Protein AF-0000000076645886 (afdb_homodimer)

Foldseek 3Di:
DQVVLVVLLVVLLVVQVVVQVVVLVVPVLLCDDQDPLLQVLLPDFQQVLLVVCLVPVVSLLVNLSSLSNLLSVLCVQFLWFRDFCSVVLVVCSPVVQADSNALRASAEEEEALFFADAPDWSQLLASLGGPPHDHHFKLQVNLCRDRNYGHGTYTFAPLQQLWQWRAWSRRGGTAACFDRQFGLTTRNSSVLSSQLQRHFKYKDKDQQCGQPQSCFFRFWKWKDAFWQQAAPMRTHHLDPPQDLQDMDMTMIGRDLSNRVSVSLRSLQSQSCVRHVRHDSDHDDVVLLVCLLPPQEAEEEEDQDLVAAGAFLVQNVLSVLLVVLNVVSPYHYDYADAPRLLLLLLLLVCSRCLQLCPRSCVSHGNPIDHQLLVVVLSVLQPDDPVVLCVVLCCCCPVLVFPSVSSNSNPSYHHDPVRSVVSVVVLVVSLVRRVVRCVVRVGLKYKYFQFRYHTFGPSLCNLQSSRRSNRSNCSSNSWMKMKGWQAFQAQVRRDDDPPDDLSVHHRNNNSNCVGDHSVSRGGGIGIMMIIDHHRSSSNRSSVVVVSQVSCPVRHDDRDRND/DQVVLVVLLVVLLVVQVVVQVVVLVVPVLLCDDADPLLQVLLPDFQQVLLVVCLVPVVSLLVSLSSLSNLLSVLCVQFLWFRDFCSVVLVVCSPVVQADSNALRASAEEEEALFFADAPAWSQLLASLGGPPHDHHFKLQVNLCRDRNYGHGTYTFAPLQQLWQWRAWSRRGGTAACFDRQFGLTTRNSSVLSSQLQRHFKYKDKDQQCGQPQSCFFRFWKWKDAFWQQAAPMRTHHLDPPQDLQDMDMTMIGRDLSNRVSVSLRSLQSQSCVRHVRHDSDHDDVVLLVCLLPPQEAEEEEDQDLVAAGAFLVQNVLSVLLVVLNVVSPYHYDYADAPRLLLLLLLLVCSRCLQLCPRSCVSHGNPTDHQLLVVVLSVLQPDDPVVLCVVLCCCCPVLVFPSVSSNSNPSYHHDPVVSVVSVVVLVVSLVRRVVRCVVRVGLKYKYFQFRYHTFGPSLCNLQSSRRSSRSNCSSNSWMKMKGWQAFQAQPRRDDDPPDDLSVHHRNNNSNCVGDHSVSRGGGIGIMMIIDHHRSSSNRSSVVVVSQVSCPVRHDDRDRND

Secondary structure (DSSP, 8-state):
-HHHHHHHHHHHHHHHHHHHHHHHHT-GGGGSPP-HHHHHHHHS-HHHHHHHHHH-TTHHHHHHHHHHHHHHHHHHHH--EEEE-HHHHHHHHHTT-S-TTSTTTT-EEEEETTB--BTS---TT-GGGTT--BSS--HHHHHHHHHT-EEEEEE---TTS-SSS-EETTTEEPBPSS-TTBB--SSSHHHHHHHHTT--EEEEEESSSTTHHHHHHHT-EEEEPPTTSS---SB--SSTT--SS--EEEEEESSHHHHHHHHHHHHHT-GGGT-TTS------HHHHHHHHH-S--EEEE----SSSPPPHHHHHHHHHHHHHHHHTTPEEEE--PSPHHHHHHHHHHHHTTTTTHHHHTTPPTT----HHHHHHHHHHHS-HHHHHHHHHIIIIIS--HHHHHHHHT-SPPBHHHHHHHHHHHHHHHHHHHHHHHHH--SEEEE-SSSSSPPBTTTHHHHTT--HHHHHHHHHT--EEEEEEEE--TTTTPPPTT--GGGS-HHHHHHHTT--TTTTTT-EEEEEEE-STT-HHHHHHHHHHHHHHHGGGPPPPPPP-/-HHHHHHHHHHHHHHHHHHHHHHHHT-GGGGSPP-HHHHHHHHS-HHHHHHHHHH-TTHHHHHHHHHHHHHHHHHHHH--EEEE-HHHHHHHHHTT-S-TTSTTTT-EEEEETTB--BTS---TT-GGGTT--BSS--HHHHHHHHHT-EEEEEE---TTS-SSS-EETTTEEPBPSS-TTBB--SSSHHHHHHHHTT--EEEEEESSSTTHHHHHHHT-EEEEPPTTSS---SB--SSTT--SS--EEEEEESSHHHHHHHHHHHHHT-GGGT-TTS------HHHHHHHHH-S--EEEE----SSSPPPHHHHHHHHHHHHHHHHTTPEEEE--PSPHHHHHHHHHHHHTTTTTHHHHTTPPTT----HHHHHHHHHHHS-HHHHHHHHHIIIIIS--HHHHHHHHT-SPPBHHHHHHHHHHHHHHHHHHHHHHHHH--SEEEE-SSSSSPPBTTTHHHHTT--HHHHHHHHHT--EEEEEEEE--TTTTPPPTT--GGGS-HHHHHHHTT--TTTTTT-EEEEEEE-STT-HHHHHHHHHHHHHHHGGGPPPPPPP-

Organism: Fusarium proliferatum (strain ET1) (NCBI:txid1227346)

Sequence (1120 aa):
MVLLDYLRHRRACQFKQEERTSRIKRLASYHAPFTVLDREIVNTPIEELVQAVQKDSSKASDILHAYGKVALRAHERTNCVTEIMLSSAEQWLIDGSLNLKGPLAGIPVSLKDTVEVEGYDSTVGMSTHAGKPLAHDGNTVRILKDAGAVPYVKTNVPITLLSFESTNDIWGETSNPYNKIYTAGGSTGGEGALLALGGRIGIGSDVAGSVRCPAHFSGCYALKCSTGRWLKTGVVTSMPGQDGVPAVYSPMARTLNDLTYFTRSIIQMKPWTYDYSCHPLPWRTDIEKEFSEKRNLRVGILRTDGVVDPSPACRRALEMTESALRHAGHEIVEIDPPSPYEALCLASILLCSDGLQTVKSFFRWGEWNDRGAAQMSFYFSLPRPVKYLHYLWVKYVRGDAIWAGLLRNWHPQSGYEIWQLNAKRELYKRKWFEWWEHSGIDCLITPPNATPAVPHRGMHDACSSCGYTFLFNLLDYTAGVLPVTHVDKMRDQLPGDFSLNSLNGIAQGAYKLYDANAMHGLPVGVQVVGRRLEEEKVLAIMKRIEEAMGDNAFPLLDIDMVLLDYLRHRRACQFKQEERTSRIKRLASYHAPFTVLDREIVNTPIEELVQAVQKDSSKASDILHAYGKVALRAHERTNCVTEIMLSSAEQWLIDGSLNLKGPLAGIPVSLKDTVEVEGYDSTVGMSTHAGKPLAHDGNTVRILKDAGAVPYVKTNVPITLLSFESTNDIWGETSNPYNKIYTAGGSTGGEGALLALGGRIGIGSDVAGSVRCPAHFSGCYALKCSTGRWLKTGVVTSMPGQDGVPAVYSPMARTLNDLTYFTRSIIQMKPWTYDYSCHPLPWRTDIEKEFSEKRNLRVGILRTDGVVDPSPACRRALEMTESALRHAGHEIVEIDPPSPYEALCLASILLCSDGLQTVKSFFRWGEWNDRGAAQMSFYFSLPRPVKYLHYLWVKYVRGDAIWAGLLRNWHPQSGYEIWQLNAKRELYKRKWFEWWEHSGIDCLITPPNATPAVPHRGMHDACSSCGYTFLFNLLDYTAGVLPVTHVDKMRDQLPGDFSLNSLNGIAQGAYKLYDANAMHGLPVGVQVVGRRLEEEKVLAIMKRIEEAMGDNAFPLLDID

Radius of gyration: 30.83 Å; Cα contacts (8 Å, |Δi|>4): 2691; chains: 2; bounding box: 62×87×76 Å

Nearest PDB structures (foldseek):
  8xac-assembly1_C  TM=8.208E-01  e=2.066E-23  Pseudonocardia acaciae
  5h6t-assembly1_A  TM=7.870E-01  e=7.121E-23  Microbacterium sp. HM58-2
  8es6-assembly2_B  TM=8.156E-01  e=1.570E-21  Escherichia coli
  8es6-assembly1_A  TM=8.043E-01  e=1.345E-21  Escherichia coli
  3a1k-assembly1_A  TM=7.568E-01  e=7.001E-21  Rhodococcus sp. N-771

Solvent-accessible surface area (backbone atoms only — not comparable to full-atom values): 54181 Å² total; per-residue (Å²): 112,61,67,58,34,30,50,51,34,53,50,31,24,50,50,53,44,49,49,40,52,52,55,57,65,70,42,61,81,43,69,54,78,83,48,73,64,35,54,50,56,68,72,46,57,56,70,60,50,19,52,48,12,53,75,37,64,72,48,24,57,57,49,43,48,36,52,46,25,35,50,52,52,32,24,73,72,18,40,16,56,50,54,78,32,52,71,59,35,58,48,34,73,72,70,68,66,38,32,47,76,33,85,33,6,36,40,55,32,38,31,35,33,25,45,28,40,51,72,35,56,35,35,41,35,32,51,75,34,44,92,52,51,31,90,50,60,14,50,53,46,48,53,37,21,60,26,6,24,32,63,33,36,22,13,30,28,9,36,72,53,69,34,60,42,13,35,24,76,45,76,39,61,25,23,13,74,81,42,70,63,23,19,4,12,9,28,21,7,11,50,18,22,32,21,28,41,48,38,56,37,33,40,30,42,30,47,48,31,10,37,40,38,1,12,29,24,27,41,16,23,20,38,44,47,15,80,28,70,40,59,76,57,30,54,50,72,60,55,66,30,60,63,66,38,50,67,26,39,23,51,30,13,43,40,66,70,47,36,49,52,51,53,53,44,51,38,65,67,43,50,38,83,70,28,84,65,22,51,90,64,70,72,54,62,68,50,25,51,48,47,60,61,50,78,64,50,37,36,27,47,51,78,54,50,84,65,42,66,44,32,52,44,32,44,48,34,49,49,54,51,51,52,23,39,44,74,64,56,31,44,79,38,88,65,85,73,75,62,45,52,59,38,42,46,51,42,55,38,38,64,36,25,38,37,52,48,64,50,54,67,54,57,46,50,85,60,77,66,55,57,32,47,45,52,53,45,52,56,35,68,48,55,67,70,58,52,51,51,50,26,50,41,34,37,69,70,71,57,26,60,70,44,21,58,51,49,68,69,53,46,55,28,40,26,53,53,46,19,52,50,39,34,51,50,52,51,50,42,49,52,45,46,55,48,48,65,72,66,64,50,70,35,37,38,31,44,44,42,36,56,63,57,46,46,67,79,39,41,55,48,25,59,73,55,38,52,60,27,28,38,37,32,62,60,31,24,12,36,30,30,43,42,40,44,53,31,37,46,80,81,21,45,77,61,93,81,66,53,67,83,77,46,46,62,46,30,30,24,49,52,71,73,67,45,31,66,82,40,43,60,35,25,26,22,37,24,37,31,28,53,65,73,30,58,49,42,34,52,23,44,52,49,52,50,52,58,42,37,50,92,55,45,56,82,75,61,71,72,129,111,60,66,58,35,31,50,51,36,53,48,32,22,51,50,52,44,48,51,41,53,52,56,58,65,70,41,61,81,41,70,54,79,83,48,75,63,35,53,50,56,69,72,44,58,54,72,59,51,20,52,47,13,53,76,37,64,73,49,24,57,56,48,43,48,35,51,46,24,34,50,52,53,33,24,74,73,20,41,15,57,50,54,78,32,53,72,59,34,58,48,34,75,72,68,69,64,36,33,47,78,32,84,32,6,37,40,56,31,36,30,35,34,25,46,29,40,51,73,35,57,35,36,41,36,32,50,75,35,44,92,51,52,33,90,51,60,14,48,54,46,47,54,37,21,59,27,6,25,33,62,33,36,22,14,31,29,8,37,74,52,69,34,60,43,13,34,25,76,47,77,40,61,26,22,13,74,80,42,70,64,24,20,4,13,9,28,21,7,9,48,18,21,32,22,27,41,48,38,56,37,31,41,32,42,31,48,48,30,10,37,39,36,1,12,30,24,27,41,17,24,20,37,43,48,15,80,28,70,39,59,78,56,30,53,52,73,60,54,69,30,63,64,66,37,51,67,25,38,24,50,29,14,43,40,65,70,47,35,52,52,51,53,52,46,51,37,66,68,42,50,38,82,70,27,84,65,23,52,90,63,69,73,54,61,67,51,25,50,46,48,60,62,50,77,64,49,37,35,26,46,50,79,54,50,86,64,42,66,44,33,52,42,32,43,47,32,47,49,53,51,50,51,24,39,45,73,64,57,31,44,78,38,88,65,85,74,75,62,45,53,58,38,42,44,51,42,55,40,39,63,36,26,38,36,52,49,63,49,54,68,55,58,46,50,86,61,76,67,54,57,33,48,46,52,52,46,54,55,35,68,49,55,68,70,59,50,51,51,50,28,49,42,34,36,70,70,70,58,24,59,70,45,20,60,50,48,68,69,55,47,57,30,41,26,53,52,46,19,53,51,40,35,51,51,52,52,50,42,48,50,44,48,55,49,47,65,72,64,65,50,69,35,36,37,30,43,43,41,37,56,61,55,44,45,68,79,39,40,55,49,25,58,74,55,38,51,60,28,28,37,37,32,63,60,31,24,12,37,30,29,44,43,42,45,53,30,36,45,80,81,21,46,77,59,92,82,67,54,65,84,77,45,45,62,46,30,31,25,49,50,70,72,67,45,31,64,83,42,44,61,36,24,28,21,36,24,38,32,28,54,66,73,29,58,47,42,36,53,24,44,52,50,52,48,52,59,40,37,48,92,55,46,57,81,75,62,71,72,128

InterPro domains:
  IPR023631 Amidase signature domain [PF01425] (63-539)
  IPR036928 Amidase signature (AS) superfamily [G3DSA:3.90.1300.10] (6-555)
  IPR036928 Amidase signature (AS) superfamily [SSF75304] (28-549)

Structure (mmCIF, N/CA/C/O backbone):
data_AF-0000000076645886-model_v1
#
loop_
_entity.id
_entity.type
_entity.pdbx_description
1 polymer amidase
#
loop_
_atom_site.group_PDB
_atom_site.id
_atom_site.type_symbol
_atom_site.label_atom_id
_atom_site.label_alt_id
_atom_site.label_comp_id
_atom_site.label_asym_id
_atom_site.label_entity_id
_atom_site.label_seq_id
_atom_site.pdbx_PDB_ins_code
_atom_site.Cartn_x
_atom_site.Cartn_y
_atom_site.Cartn_z
_atom_site.occupancy
_atom_site.B_iso_or_equiv
_atom_site.auth_seq_id
_atom_site.auth_comp_id
_atom_site.auth_asym_id
_atom_site.auth_atom_id
_atom_site.pdbx_PDB_model_num
ATOM 1 N N . MET A 1 1 ? 19.125 -1.249 -38.25 1 74.44 1 MET A N 1
ATOM 2 C CA . MET A 1 1 ? 18.812 -1.181 -36.844 1 74.44 1 MET A CA 1
ATOM 3 C C . MET A 1 1 ? 17.938 -2.359 -36.406 1 74.44 1 MET A C 1
ATOM 5 O O . MET A 1 1 ? 18.219 -3.033 -35.438 1 74.44 1 MET A O 1
ATOM 9 N N . VAL A 1 2 ? 17.047 -2.793 -37.344 1 86.75 2 VAL A N 1
ATOM 10 C CA . VAL A 1 2 ? 16.141 -3.912 -37.094 1 86.75 2 VAL A CA 1
ATOM 11 C C . VAL A 1 2 ? 16.906 -5.227 -37.219 1 86.75 2 VAL A C 1
ATOM 13 O O . VAL A 1 2 ? 16.812 -6.086 -36.344 1 86.75 2 VAL A O 1
ATOM 16 N N . LEU A 1 3 ? 17.672 -5.375 -38.219 1 89.69 3 LEU A N 1
ATOM 17 C CA . LEU A 1 3 ? 18.438 -6.602 -38.438 1 89.69 3 LEU A CA 1
ATOM 18 C C . LEU A 1 3 ? 19.438 -6.801 -37.281 1 89.69 3 LEU A C 1
ATOM 20 O O . LEU A 1 3 ? 19.641 -7.926 -36.844 1 89.69 3 LEU A O 1
ATOM 24 N N . LEU A 1 4 ? 20.047 -5.762 -36.906 1 91.69 4 LEU A N 1
ATOM 25 C CA . LEU A 1 4 ? 21.016 -5.836 -35.812 1 91.69 4 LEU A CA 1
ATOM 26 C C . LEU A 1 4 ? 20.344 -6.258 -34.531 1 91.69 4 LEU A C 1
ATOM 28 O O . LEU A 1 4 ? 20.922 -7.012 -33.75 1 91.69 4 LEU A O 1
ATOM 32 N N . ASP A 1 5 ? 19.188 -5.734 -34.312 1 92.06 5 ASP A N 1
ATOM 33 C CA . ASP A 1 5 ? 18.438 -6.082 -33.125 1 92.06 5 ASP A CA 1
ATOM 34 C C . ASP A 1 5 ? 18.016 -7.551 -33.156 1 92.06 5 ASP A C 1
ATOM 36 O O . ASP A 1 5 ? 18.062 -8.227 -32.125 1 92.06 5 ASP A O 1
ATOM 40 N N . TYR A 1 6 ? 17.641 -8.039 -34.281 1 94.69 6 TYR A N 1
ATOM 41 C CA . TYR A 1 6 ? 17.281 -9.445 -34.438 1 94.69 6 TYR A CA 1
ATOM 42 C C . TYR A 1 6 ? 18.484 -10.336 -34.188 1 94.69 6 TYR A C 1
ATOM 44 O O . TYR A 1 6 ? 18.375 -11.367 -33.5 1 94.69 6 TYR A O 1
ATOM 52 N N . LEU A 1 7 ? 19.594 -9.969 -34.719 1 95.75 7 LEU A N 1
ATOM 53 C CA . LEU A 1 7 ? 20.812 -10.75 -34.5 1 95.75 7 LEU A CA 1
ATOM 54 C C . LEU A 1 7 ? 21.219 -10.758 -33.031 1 95.75 7 LEU A C 1
ATOM 56 O O . LEU A 1 7 ? 21.703 -11.781 -32.531 1 95.75 7 LEU A O 1
ATOM 60 N N . ARG A 1 8 ? 21.109 -9.609 -32.438 1 95.5 8 ARG A N 1
ATOM 61 C CA . ARG A 1 8 ? 21.406 -9.539 -31.016 1 95.5 8 ARG A CA 1
ATOM 62 C C . ARG A 1 8 ? 20.5 -10.484 -30.234 1 95.5 8 ARG A C 1
ATOM 64 O O . ARG A 1 8 ? 20.953 -11.133 -29.281 1 95.5 8 ARG A O 1
ATOM 71 N N . HIS A 1 9 ? 19.234 -10.523 -30.609 1 97.12 9 HIS A N 1
ATOM 72 C CA . HIS A 1 9 ? 18.266 -11.43 -29.984 1 97.12 9 HIS A CA 1
ATOM 73 C C . HIS A 1 9 ? 18.703 -12.883 -30.156 1 97.12 9 HIS A C 1
ATOM 75 O O . HIS A 1 9 ? 18.781 -13.625 -29.172 1 97.12 9 HIS A O 1
ATOM 81 N N . ARG A 1 10 ? 19 -13.305 -31.281 1 97.25 10 ARG A N 1
ATOM 82 C CA . ARG A 1 10 ? 19.375 -14.688 -31.578 1 97.25 10 ARG A CA 1
ATOM 83 C C . ARG A 1 10 ? 20.656 -15.07 -30.844 1 97.25 10 ARG A C 1
ATOM 85 O O . ARG A 1 10 ? 20.766 -16.188 -30.328 1 97.25 10 ARG A O 1
ATOM 92 N N . ARG A 1 11 ? 21.578 -14.195 -30.828 1 97.44 11 ARG A N 1
ATOM 93 C CA . ARG A 1 11 ? 22.859 -14.445 -30.156 1 97.44 11 ARG A CA 1
ATOM 94 C C . ARG A 1 11 ? 22.656 -14.594 -28.656 1 97.44 11 ARG A C 1
ATOM 96 O O . ARG A 1 11 ? 23.297 -15.438 -28.031 1 97.44 11 ARG A O 1
ATOM 103 N N . ALA A 1 12 ? 21.828 -13.727 -28.156 1 97.69 12 ALA A N 1
ATOM 104 C CA . ALA A 1 12 ? 21.547 -13.797 -26.719 1 97.69 12 ALA A CA 1
ATOM 105 C C . ALA A 1 12 ? 20.906 -15.133 -26.359 1 97.69 12 ALA A C 1
ATOM 107 O O . ALA A 1 12 ? 21.266 -15.75 -25.344 1 97.69 12 ALA A O 1
ATOM 108 N N . CYS A 1 13 ? 19.938 -15.57 -27.141 1 98 13 CYS A N 1
ATOM 109 C CA . CYS A 1 13 ? 19.266 -16.859 -26.906 1 98 13 CYS A CA 1
ATOM 110 C C . CYS A 1 13 ? 20.266 -18 -26.984 1 98 13 CYS A C 1
ATOM 112 O O . CYS A 1 13 ? 20.312 -18.859 -26.094 1 98 13 CYS A O 1
ATOM 114 N N . GLN A 1 14 ? 21.078 -18 -28.016 1 97.94 14 GLN A N 1
ATOM 115 C CA . GLN A 1 14 ? 22.062 -19.047 -28.219 1 97.94 14 GLN A CA 1
ATOM 116 C C . GLN A 1 14 ? 23.062 -19.078 -27.062 1 97.94 14 GLN A C 1
ATOM 118 O O . GLN A 1 14 ? 23.438 -20.141 -26.578 1 97.94 14 GLN A O 1
ATOM 123 N N . PHE A 1 15 ? 23.516 -17.938 -26.734 1 98.06 15 PHE A N 1
ATOM 124 C CA . PHE A 1 15 ? 24.5 -17.812 -25.656 1 98.06 15 PHE A CA 1
ATOM 125 C C . PHE A 1 15 ? 23.984 -18.453 -24.375 1 98.06 15 PHE A C 1
ATOM 127 O O . PHE A 1 15 ? 24.672 -19.281 -23.766 1 98.06 15 PHE A O 1
ATOM 134 N N . LYS A 1 16 ? 22.766 -18.094 -23.938 1 98.06 16 LYS A N 1
ATOM 135 C CA . LYS A 1 16 ? 22.203 -18.594 -22.688 1 98.06 16 LYS A CA 1
ATOM 136 C C . LYS A 1 16 ? 21.922 -20.094 -22.766 1 98.06 16 LYS A C 1
ATOM 138 O O . LYS A 1 16 ? 22.109 -20.812 -21.797 1 98.06 16 LYS A O 1
ATOM 143 N N . GLN A 1 17 ? 21.406 -20.531 -23.891 1 98.06 17 GLN A N 1
ATOM 144 C CA . GLN A 1 17 ? 21.141 -21.953 -24.078 1 98.06 17 GLN A CA 1
ATOM 145 C C . GLN A 1 17 ? 22.422 -22.766 -24 1 98.06 17 GLN A C 1
ATOM 147 O O . GLN A 1 17 ? 22.469 -23.828 -23.391 1 98.06 17 GLN A O 1
ATOM 152 N N . GLU A 1 18 ? 23.484 -22.281 -24.609 1 98 18 GLU A N 1
ATOM 153 C CA . GLU A 1 18 ? 24.781 -22.953 -24.562 1 98 18 GLU A CA 1
ATOM 154 C C . GLU A 1 18 ? 25.344 -22.938 -23.141 1 98 18 GLU A C 1
ATOM 156 O O . GLU A 1 18 ? 25.953 -23.922 -22.703 1 98 18 GLU A O 1
ATOM 161 N N . GLU A 1 19 ? 25.219 -21.781 -22.531 1 98.06 19 GLU A N 1
ATOM 162 C CA . GLU A 1 19 ? 25.688 -21.672 -21.156 1 98.06 19 GLU A CA 1
ATOM 163 C C . GLU A 1 19 ? 25.016 -22.703 -20.25 1 98.06 19 GLU A C 1
ATOM 165 O O . GLU A 1 19 ? 25.672 -23.375 -19.453 1 98.06 19 GLU A O 1
ATOM 170 N N . ARG A 1 20 ? 23.703 -22.812 -20.344 1 98.19 20 ARG A N 1
ATOM 171 C CA . ARG A 1 20 ? 22.969 -23.781 -19.531 1 98.19 20 ARG A CA 1
ATOM 172 C C . ARG A 1 20 ? 23.406 -25.219 -19.844 1 98.19 20 ARG A C 1
ATOM 174 O O . ARG A 1 20 ? 23.609 -26.016 -18.938 1 98.19 20 ARG A O 1
ATOM 181 N N . THR A 1 21 ? 23.516 -25.531 -21.109 1 97.44 21 THR A N 1
ATOM 182 C CA . THR A 1 21 ? 23.938 -26.859 -21.531 1 97.44 21 THR A CA 1
ATOM 183 C C . THR A 1 21 ? 25.328 -27.188 -20.984 1 97.44 21 THR A C 1
ATOM 185 O O . THR A 1 21 ? 25.562 -28.297 -20.484 1 97.44 21 THR A O 1
ATOM 188 N N . SER A 1 22 ? 26.203 -26.234 -21.078 1 97.56 22 SER A N 1
ATOM 189 C CA . SER A 1 22 ? 27.578 -26.422 -20.594 1 97.56 22 SER A CA 1
ATOM 190 C C . SER A 1 22 ? 27.594 -26.641 -19.094 1 97.56 22 SER A C 1
ATOM 192 O O . SER A 1 22 ? 28.344 -27.484 -18.594 1 97.56 22 SER A O 1
ATOM 194 N N . ARG A 1 23 ? 26.859 -25.875 -18.375 1 97.31 23 ARG A N 1
ATOM 195 C CA . ARG A 1 23 ? 26.812 -26.016 -16.922 1 97.31 23 ARG A CA 1
ATOM 196 C C . ARG A 1 23 ? 26.25 -27.375 -16.516 1 97.31 23 ARG A C 1
ATOM 198 O O . ARG A 1 23 ? 26.734 -27.984 -15.57 1 97.31 23 ARG A O 1
ATOM 205 N N . ILE A 1 24 ? 25.234 -27.812 -17.203 1 97.69 24 ILE A N 1
ATOM 206 C CA . ILE A 1 24 ? 24.609 -29.094 -16.891 1 97.69 24 ILE A CA 1
ATOM 207 C C . ILE A 1 24 ? 25.609 -30.234 -17.172 1 97.69 24 ILE A C 1
ATOM 209 O O . ILE A 1 24 ? 25.734 -31.156 -16.359 1 97.69 24 ILE A O 1
ATOM 213 N N . LYS A 1 25 ? 26.312 -30.094 -18.25 1 96.5 25 LYS A N 1
ATOM 214 C CA . LYS A 1 25 ? 27.266 -31.141 -18.656 1 96.5 25 LYS A CA 1
ATOM 215 C C . LYS A 1 25 ? 28.391 -31.266 -17.641 1 96.5 25 LYS A C 1
ATOM 217 O O . LYS A 1 25 ? 28.906 -32.375 -17.406 1 96.5 25 LYS A O 1
ATOM 222 N N . ARG A 1 26 ? 28.75 -30.219 -17 1 96.06 26 ARG A N 1
ATOM 223 C CA . ARG A 1 26 ? 29.875 -30.203 -16.078 1 96.06 26 ARG A CA 1
ATOM 224 C C . ARG A 1 26 ? 29.5 -30.812 -14.734 1 96.06 26 ARG A C 1
ATOM 226 O O . ARG A 1 26 ? 30.359 -31.125 -13.922 1 96.06 26 ARG A O 1
ATOM 233 N N . LEU A 1 27 ? 28.25 -31.109 -14.547 1 96.94 27 LEU A N 1
ATOM 234 C CA . LEU A 1 27 ? 27.766 -31.594 -13.258 1 96.94 27 LEU A CA 1
ATOM 235 C C . LEU A 1 27 ? 27.656 -33.125 -13.266 1 96.94 27 LEU A C 1
ATOM 237 O O . LEU A 1 27 ? 26.609 -33.656 -12.953 1 96.94 27 LEU A O 1
ATOM 241 N N . ALA A 1 28 ? 28.719 -33.812 -13.469 1 93.62 28 ALA A N 1
ATOM 242 C CA . ALA A 1 28 ? 28.75 -35.25 -13.688 1 93.62 28 ALA A CA 1
ATOM 243 C C . ALA A 1 28 ? 28.156 -36 -12.5 1 93.62 28 ALA A C 1
ATOM 245 O O . ALA A 1 28 ? 27.375 -36.938 -12.68 1 93.62 28 ALA A O 1
ATOM 246 N N . SER A 1 29 ? 28.516 -35.562 -11.336 1 93.44 29 SER A N 1
ATOM 247 C CA . SER A 1 29 ? 28.078 -36.281 -10.141 1 93.44 29 SER A CA 1
ATOM 248 C C . SER A 1 29 ? 26.562 -36.188 -9.969 1 93.44 29 SER A C 1
ATOM 250 O O . SER A 1 29 ? 25.953 -37.062 -9.336 1 93.44 29 SER A O 1
ATOM 252 N N . TYR A 1 30 ? 25.922 -35.219 -10.531 1 96.44 30 TYR A N 1
ATOM 253 C CA . TYR A 1 30 ? 24.484 -35 -10.344 1 96.44 30 TYR A CA 1
ATOM 254 C C . TYR A 1 30 ? 23.672 -35.812 -11.336 1 96.44 30 TYR A C 1
ATOM 256 O O . TYR A 1 30 ? 22.453 -35.875 -11.242 1 96.44 30 TYR A O 1
ATOM 264 N N . HIS A 1 31 ? 24.312 -36.469 -12.266 1 95.56 31 HIS A N 1
ATOM 265 C CA . HIS A 1 31 ? 23.609 -37.25 -13.258 1 95.56 31 HIS A CA 1
ATOM 266 C C . HIS A 1 31 ? 23.438 -38.688 -12.781 1 95.56 31 HIS A C 1
ATOM 268 O O . HIS A 1 31 ? 22.75 -39.5 -13.422 1 95.56 31 HIS A O 1
ATOM 274 N N . ALA A 1 32 ? 24 -39.062 -11.664 1 94.88 32 ALA A N 1
ATOM 275 C CA . ALA A 1 32 ? 23.906 -40.406 -11.117 1 94.88 32 ALA A CA 1
ATOM 276 C C . ALA A 1 32 ? 22.469 -40.719 -10.688 1 94.88 32 ALA A C 1
ATOM 278 O O . ALA A 1 32 ? 21.703 -39.812 -10.375 1 94.88 32 ALA A O 1
ATOM 279 N N . PRO A 1 33 ? 22.125 -42.031 -10.703 1 95.06 33 PRO A N 1
ATOM 280 C CA . PRO A 1 33 ? 20.781 -42.375 -10.242 1 95.06 33 PRO A CA 1
ATOM 281 C C . PRO A 1 33 ? 20.547 -42.031 -8.773 1 95.06 33 PRO A C 1
ATOM 283 O O . PRO A 1 33 ? 21.5 -41.906 -8 1 95.06 33 PRO A O 1
ATOM 286 N N . PHE A 1 34 ? 19.328 -41.969 -8.469 1 96.5 34 PHE A N 1
ATOM 287 C CA . PHE A 1 34 ? 18.953 -41.688 -7.082 1 96.5 34 PHE A CA 1
ATOM 288 C C . PHE A 1 34 ? 19.344 -42.875 -6.18 1 96.5 34 PHE A C 1
ATOM 290 O O . PHE A 1 34 ? 19.062 -44.031 -6.488 1 96.5 34 PHE A O 1
ATOM 297 N N . THR A 1 35 ? 19.969 -42.562 -5.09 1 95.94 35 THR A N 1
ATOM 298 C CA . THR A 1 35 ? 20.281 -43.562 -4.059 1 95.94 35 THR A CA 1
ATOM 299 C C . THR A 1 35 ? 19.156 -43.625 -3.02 1 95.94 35 THR A C 1
ATOM 301 O O . THR A 1 35 ? 18.219 -42.812 -3.066 1 95.94 35 THR A O 1
ATOM 304 N N . VAL A 1 36 ? 19.297 -44.594 -2.111 1 95.94 36 VAL A N 1
ATOM 305 C CA . VAL A 1 36 ? 18.359 -44.719 -1 1 95.94 36 VAL A CA 1
ATOM 306 C C . VAL A 1 36 ? 18.422 -43.438 -0.143 1 95.94 36 VAL A C 1
ATOM 308 O O . VAL A 1 36 ? 17.391 -42.938 0.324 1 95.94 36 VAL A O 1
ATOM 311 N N . LEU A 1 37 ? 19.578 -42.938 -0.002 1 95.56 37 LEU A N 1
ATOM 312 C CA . LEU A 1 37 ? 19.766 -41.75 0.79 1 95.56 37 LEU A CA 1
ATOM 313 C C . LEU A 1 37 ? 19.094 -40.531 0.123 1 95.56 37 LEU A C 1
ATOM 315 O O . LEU A 1 37 ? 18.5 -39.719 0.801 1 95.56 37 LEU A O 1
ATOM 319 N N . ASP A 1 38 ? 19.25 -40.438 -1.167 1 96.31 38 ASP A N 1
ATOM 320 C CA . ASP A 1 38 ? 18.594 -39.344 -1.902 1 96.31 38 ASP A CA 1
ATOM 321 C C . ASP A 1 38 ? 17.078 -39.375 -1.665 1 96.31 38 ASP A C 1
ATOM 323 O O . ASP A 1 38 ? 16.469 -38.312 -1.405 1 96.31 38 ASP A O 1
ATOM 327 N N . ARG A 1 39 ? 16.5 -40.531 -1.795 1 96.25 39 ARG A N 1
ATOM 328 C CA . ARG A 1 39 ? 15.055 -40.688 -1.634 1 96.25 39 ARG A CA 1
ATOM 329 C C . ARG A 1 39 ? 14.625 -40.344 -0.207 1 96.25 39 ARG A C 1
ATOM 331 O O . ARG A 1 39 ? 13.555 -39.781 0.011 1 96.25 39 ARG A O 1
ATOM 338 N N . GLU A 1 40 ? 15.422 -40.781 0.728 1 96.56 40 GLU A N 1
ATOM 339 C CA . GLU A 1 40 ? 15.141 -40.438 2.121 1 96.56 40 GLU A CA 1
ATOM 340 C C . GLU A 1 40 ? 15.156 -38.938 2.342 1 96.56 40 GLU A C 1
ATOM 342 O O . GLU A 1 40 ? 14.281 -38.375 3.018 1 96.56 40 GLU A O 1
ATOM 347 N N . ILE A 1 41 ? 16.109 -38.281 1.789 1 97.56 41 ILE A N 1
ATOM 348 C CA . ILE A 1 41 ? 16.25 -36.844 1.931 1 97.56 41 ILE A CA 1
ATOM 349 C C . ILE A 1 41 ? 15.031 -36.125 1.327 1 97.56 41 ILE A C 1
ATOM 351 O O . ILE A 1 41 ? 14.445 -35.25 1.952 1 97.56 41 ILE A O 1
ATOM 355 N N . VAL A 1 42 ? 14.617 -36.5 0.16 1 96.75 42 VAL A N 1
ATOM 356 C CA . VAL A 1 42 ? 13.523 -35.875 -0.57 1 96.75 42 VAL A CA 1
ATOM 357 C C . VAL A 1 42 ? 12.211 -36.094 0.182 1 96.75 42 VAL A C 1
ATOM 359 O O . VAL A 1 42 ? 11.32 -35.25 0.13 1 96.75 42 VAL A O 1
ATOM 362 N N . ASN A 1 43 ? 12.109 -37.188 0.956 1 95.31 43 ASN A N 1
ATOM 363 C CA . ASN A 1 43 ? 10.859 -37.531 1.631 1 95.31 43 ASN A CA 1
ATOM 364 C C . ASN A 1 43 ? 10.859 -37.062 3.08 1 95.31 43 ASN A C 1
ATOM 366 O O . ASN A 1 43 ? 9.852 -37.188 3.777 1 95.31 43 ASN A O 1
ATOM 370 N N . THR A 1 44 ? 11.984 -36.469 3.535 1 97.12 44 THR A N 1
ATOM 371 C CA . THR A 1 44 ? 12.078 -35.938 4.895 1 97.12 44 THR A CA 1
ATOM 372 C C . THR A 1 44 ? 11.602 -34.5 4.949 1 97.12 44 THR A C 1
ATOM 374 O O . THR A 1 44 ? 11.984 -33.688 4.113 1 97.12 44 THR A O 1
ATOM 377 N N . PRO A 1 45 ? 10.734 -34.188 5.969 1 97.25 45 PRO A N 1
ATOM 378 C CA . PRO A 1 45 ? 10.328 -32.781 6.117 1 97.25 45 PRO A CA 1
ATOM 379 C C . PRO A 1 45 ? 11.508 -31.844 6.297 1 97.25 45 PRO A C 1
ATOM 381 O O . PRO A 1 45 ? 12.484 -32.188 6.965 1 97.25 45 PRO A O 1
ATOM 384 N N . ILE A 1 46 ? 11.383 -30.672 5.73 1 96.94 46 ILE A N 1
ATOM 385 C CA . ILE A 1 46 ? 12.508 -29.75 5.68 1 96.94 46 ILE A CA 1
ATOM 386 C C . ILE A 1 46 ? 12.93 -29.375 7.098 1 96.94 46 ILE A C 1
ATOM 388 O O . ILE A 1 46 ? 14.117 -29.141 7.359 1 96.94 46 ILE A O 1
ATOM 392 N N . GLU A 1 47 ? 12 -29.25 8.07 1 98.06 47 GLU A N 1
ATOM 393 C CA . GLU A 1 47 ? 12.367 -28.922 9.445 1 98.06 47 GLU A CA 1
ATOM 394 C C . GLU A 1 47 ? 13.367 -29.922 10.008 1 98.06 47 GLU A C 1
ATOM 396 O O . GLU A 1 47 ? 14.32 -29.531 10.695 1 98.06 47 GLU A O 1
ATOM 401 N N . GLU A 1 48 ? 13.156 -31.188 9.711 1 98.44 48 GLU A N 1
ATOM 402 C CA . GLU A 1 48 ? 14.055 -32.219 10.172 1 98.44 48 GLU A CA 1
ATOM 403 C C . GLU A 1 48 ? 15.414 -32.125 9.477 1 98.44 48 GLU A C 1
ATOM 405 O O . GLU A 1 48 ? 16.453 -32.375 10.094 1 98.44 48 GLU A O 1
ATOM 410 N N . LEU A 1 49 ? 15.391 -31.859 8.234 1 98.62 49 LEU A N 1
ATOM 411 C CA . LEU A 1 49 ? 16.641 -31.688 7.504 1 98.62 49 LEU A CA 1
ATOM 412 C C . LEU A 1 49 ? 17.438 -30.516 8.07 1 98.62 49 LEU A C 1
ATOM 414 O O . LEU A 1 49 ? 18.672 -30.609 8.188 1 98.62 49 LEU A O 1
ATOM 418 N N . VAL A 1 50 ? 16.766 -29.422 8.375 1 98.75 50 VAL A N 1
ATOM 419 C CA . VAL A 1 50 ? 17.406 -28.234 8.953 1 98.75 50 VAL A CA 1
ATOM 420 C C . VAL A 1 50 ? 18.094 -28.609 10.258 1 98.75 50 VAL A C 1
ATOM 422 O O . VAL A 1 50 ? 19.25 -28.25 10.492 1 98.75 50 VAL A O 1
ATOM 425 N N . GLN A 1 51 ? 17.422 -29.344 11.094 1 98.56 51 GLN A N 1
ATOM 426 C CA . GLN A 1 51 ? 17.984 -29.766 12.383 1 98.56 51 GLN A CA 1
ATOM 427 C C . GLN A 1 51 ? 19.219 -30.625 12.188 1 98.56 51 GLN A C 1
ATOM 429 O O . GLN A 1 51 ? 20.203 -30.484 12.93 1 98.56 51 GLN A O 1
ATOM 434 N N . ALA A 1 52 ? 19.125 -31.484 11.227 1 98.38 52 ALA A N 1
ATOM 435 C CA . ALA A 1 52 ? 20.266 -32.344 10.93 1 98.38 52 ALA A CA 1
ATOM 436 C C . ALA A 1 52 ? 21.484 -31.5 10.531 1 98.38 52 ALA A C 1
ATOM 438 O O . ALA A 1 52 ? 22.609 -31.781 10.961 1 98.38 52 ALA A O 1
ATOM 439 N N . VAL A 1 53 ? 21.281 -30.516 9.734 1 98.62 53 VAL A N 1
ATOM 440 C CA . VAL A 1 53 ? 22.359 -29.656 9.266 1 98.62 53 VAL A CA 1
ATOM 441 C C . VAL A 1 53 ? 22.906 -28.828 10.43 1 98.62 53 VAL A C 1
ATOM 443 O O . VAL A 1 53 ? 24.109 -28.625 10.547 1 98.62 53 VAL A O 1
ATOM 446 N N . GLN A 1 54 ? 21.984 -28.312 11.227 1 98.44 54 GLN A N 1
ATOM 447 C CA . GLN A 1 54 ? 22.406 -27.5 12.367 1 98.44 54 GLN A CA 1
ATOM 448 C C . GLN A 1 54 ? 23.281 -28.312 13.32 1 98.44 54 GLN A C 1
ATOM 450 O O . GLN A 1 54 ? 24.188 -27.781 13.945 1 98.44 54 GLN A O 1
ATOM 455 N N . LYS A 1 55 ? 23.047 -29.594 13.438 1 98.06 55 LYS A N 1
ATOM 456 C CA . LYS A 1 55 ? 23.844 -30.5 14.273 1 98.06 55 LYS A CA 1
ATOM 457 C C . LYS A 1 55 ? 25.156 -30.875 13.586 1 98.06 55 LYS A C 1
ATOM 459 O O . LYS A 1 55 ? 26.188 -31.031 14.242 1 98.06 55 LYS A O 1
ATOM 464 N N . ASP A 1 56 ? 25.031 -31.172 12.289 1 97.94 56 ASP A N 1
ATOM 465 C CA . ASP A 1 56 ? 26.172 -31.547 11.453 1 97.94 56 ASP A CA 1
ATOM 466 C C . ASP A 1 56 ? 26.094 -30.875 10.086 1 97.94 56 ASP A C 1
ATOM 468 O O . ASP A 1 56 ? 25.406 -31.359 9.188 1 97.94 56 ASP A O 1
ATOM 472 N N . SER A 1 57 ? 26.891 -29.844 9.93 1 96.5 57 SER A N 1
ATOM 473 C CA . SER A 1 57 ? 26.812 -29 8.734 1 96.5 57 SER A CA 1
ATOM 474 C C . SER A 1 57 ? 27.203 -29.797 7.484 1 96.5 57 SER A C 1
ATOM 476 O O . SER A 1 57 ? 26.875 -29.391 6.367 1 96.5 57 SER A O 1
ATOM 478 N N . SER A 1 58 ? 27.875 -30.891 7.613 1 95.62 58 SER A N 1
ATOM 479 C CA . SER A 1 58 ? 28.297 -31.672 6.465 1 95.62 58 SER A CA 1
ATOM 480 C C . SER A 1 58 ? 27.094 -32.281 5.746 1 95.62 58 SER A C 1
ATOM 482 O O . SER A 1 58 ? 27.188 -32.656 4.57 1 95.62 58 SER A O 1
ATOM 484 N N . LYS A 1 59 ? 25.984 -32.344 6.473 1 97.5 59 LYS A N 1
ATOM 485 C CA . LYS A 1 59 ? 24.766 -32.906 5.887 1 97.5 59 LYS A CA 1
ATOM 486 C C . LYS A 1 59 ? 24.234 -32 4.781 1 97.5 59 LYS A C 1
ATOM 488 O O . LYS A 1 59 ? 23.484 -32.469 3.912 1 97.5 59 LYS A O 1
ATOM 493 N N . ALA A 1 60 ? 24.609 -30.781 4.781 1 98.31 60 ALA A N 1
ATOM 494 C CA . ALA A 1 60 ? 24.109 -29.844 3.783 1 98.31 60 ALA A CA 1
ATOM 495 C C . ALA A 1 60 ? 24.531 -30.25 2.377 1 98.31 60 ALA A C 1
ATOM 497 O O . ALA A 1 60 ? 23.781 -30.062 1.416 1 98.31 60 ALA A O 1
ATOM 498 N N . SER A 1 61 ? 25.672 -30.75 2.25 1 97.69 61 SER A N 1
ATOM 499 C CA . SER A 1 61 ? 26.172 -31.172 0.946 1 97.69 61 SER A CA 1
ATOM 500 C C . SER A 1 61 ? 25.375 -32.344 0.393 1 97.69 61 SER A C 1
ATOM 502 O O . SER A 1 61 ? 25.094 -32.406 -0.808 1 97.69 61 SER A O 1
ATOM 504 N N . ASP A 1 62 ? 25.016 -33.281 1.277 1 97.69 62 ASP A N 1
ATOM 505 C CA . ASP A 1 62 ? 24.188 -34.406 0.862 1 97.69 62 ASP A CA 1
ATOM 506 C C . ASP A 1 62 ? 22.812 -33.938 0.38 1 97.69 62 ASP A C 1
ATOM 508 O O . ASP A 1 62 ? 22.297 -34.438 -0.616 1 97.69 62 ASP A O 1
ATOM 512 N N . ILE A 1 63 ? 22.297 -33.031 1.109 1 98.56 63 ILE A N 1
ATOM 513 C CA . ILE A 1 63 ? 20.984 -32.5 0.77 1 98.56 63 ILE A CA 1
ATOM 514 C C . ILE A 1 63 ? 21.047 -31.797 -0.584 1 98.56 63 ILE A C 1
ATOM 516 O O . ILE A 1 63 ? 20.203 -32.031 -1.447 1 98.56 63 ILE A O 1
ATOM 520 N N . LEU A 1 64 ? 22.078 -30.953 -0.784 1 98.56 64 LEU A N 1
ATOM 521 C CA . LEU A 1 64 ? 22.25 -30.25 -2.053 1 98.56 64 LEU A CA 1
ATOM 522 C C . LEU A 1 64 ? 22.406 -31.25 -3.201 1 98.56 64 LEU A C 1
ATOM 524 O O . LEU A 1 64 ? 21.844 -31.047 -4.277 1 98.56 64 LEU A O 1
ATOM 528 N N . HIS A 1 65 ? 23.156 -32.25 -2.945 1 98.19 65 HIS A N 1
ATOM 529 C CA . HIS A 1 65 ? 23.391 -33.25 -3.988 1 98.19 65 HIS A CA 1
ATOM 530 C C . HIS A 1 65 ? 22.094 -33.938 -4.383 1 98.19 65 HIS A C 1
ATOM 532 O O . HIS A 1 65 ? 21.812 -34.125 -5.57 1 98.19 65 HIS A O 1
ATOM 538 N N . ALA A 1 66 ? 21.328 -34.344 -3.418 1 98.06 66 ALA A N 1
ATOM 539 C CA . ALA A 1 66 ? 20.047 -35 -3.686 1 98.06 66 ALA A CA 1
ATOM 540 C C . ALA A 1 66 ? 19.125 -34.094 -4.512 1 98.06 66 ALA A C 1
ATOM 542 O O . ALA A 1 66 ? 18.578 -34.531 -5.52 1 98.06 66 ALA A O 1
ATOM 543 N N . TYR A 1 67 ? 18.984 -32.906 -4.113 1 98.5 67 TYR A N 1
ATOM 544 C CA . TYR A 1 67 ? 18.047 -32 -4.789 1 98.5 67 TYR A CA 1
ATOM 545 C C . TYR A 1 67 ? 18.609 -31.531 -6.121 1 98.5 67 TYR A C 1
ATOM 547 O O . TYR A 1 67 ? 17.859 -31.172 -7.027 1 98.5 67 TYR A O 1
ATOM 555 N N . GLY A 1 68 ? 19.984 -31.469 -6.223 1 98.56 68 GLY A N 1
ATOM 556 C CA . GLY A 1 68 ? 20.562 -31.234 -7.535 1 98.56 68 GLY A CA 1
ATOM 557 C C . GLY A 1 68 ? 20.203 -32.281 -8.555 1 98.56 68 GLY A C 1
ATOM 558 O O . GLY A 1 68 ? 19.891 -31.984 -9.703 1 98.56 68 GLY A O 1
ATOM 559 N N . LYS A 1 69 ? 20.234 -33.562 -8.117 1 98.25 69 LYS A N 1
ATOM 560 C CA . LYS A 1 69 ? 19.812 -34.656 -8.977 1 98.25 69 LYS A CA 1
ATOM 561 C C . LYS A 1 69 ? 18.344 -34.5 -9.383 1 98.25 69 LYS A C 1
ATOM 563 O O . LYS A 1 69 ? 17.984 -34.688 -10.547 1 98.25 69 LYS A O 1
ATOM 568 N N . VAL A 1 70 ? 17.578 -34.156 -8.414 1 98.31 70 VAL A N 1
ATOM 569 C CA . VAL A 1 70 ? 16.156 -33.969 -8.656 1 98.31 70 VAL A CA 1
ATOM 570 C C . VAL A 1 70 ? 15.953 -32.906 -9.711 1 98.31 70 VAL A C 1
ATOM 572 O O . VAL A 1 70 ? 15.164 -33.062 -10.641 1 98.31 70 VAL A O 1
ATOM 575 N N . ALA A 1 71 ? 16.641 -31.797 -9.57 1 98.56 71 ALA A N 1
ATOM 576 C CA . ALA A 1 71 ? 16.469 -30.656 -10.461 1 98.56 71 ALA A CA 1
ATOM 577 C C . ALA A 1 71 ? 16.859 -31.031 -11.891 1 98.56 71 ALA A C 1
ATOM 579 O O . ALA A 1 71 ? 16.172 -30.641 -12.844 1 98.56 71 ALA A O 1
ATOM 580 N N . LEU A 1 72 ? 17.938 -31.703 -12.055 1 98.06 72 LEU A N 1
ATOM 581 C CA . LEU A 1 72 ? 18.391 -32.062 -13.398 1 98.06 72 LEU A CA 1
ATOM 582 C C . LEU A 1 72 ? 17.438 -33.062 -14.039 1 98.06 72 LEU A C 1
ATOM 584 O O . LEU A 1 72 ? 17.156 -33 -15.234 1 98.06 72 LEU A O 1
ATOM 588 N N . ARG A 1 73 ? 16.938 -34 -13.25 1 97.5 73 ARG A N 1
ATOM 589 C CA . ARG A 1 73 ? 15.969 -34.969 -13.773 1 97.5 73 ARG A CA 1
ATOM 590 C C . ARG A 1 73 ? 14.664 -34.281 -14.164 1 97.5 73 ARG A C 1
ATOM 592 O O . ARG A 1 73 ? 14.086 -34.594 -15.203 1 97.5 73 ARG A O 1
ATOM 599 N N . ALA A 1 74 ? 14.211 -33.438 -13.281 1 98.12 74 ALA A N 1
ATOM 600 C CA . ALA A 1 74 ? 13.008 -32.688 -13.578 1 98.12 74 ALA A CA 1
ATOM 601 C C . ALA A 1 74 ? 13.18 -31.859 -14.852 1 98.12 74 ALA A C 1
ATOM 603 O O . ALA A 1 74 ? 12.258 -31.734 -15.656 1 98.12 74 ALA A O 1
ATOM 604 N N . HIS A 1 75 ? 14.359 -31.281 -14.992 1 98.31 75 HIS A N 1
ATOM 605 C CA . HIS A 1 75 ? 14.656 -30.469 -16.156 1 98.31 75 HIS A CA 1
ATOM 606 C C . HIS A 1 75 ? 14.656 -31.312 -17.438 1 98.31 75 HIS A C 1
ATOM 608 O O . HIS A 1 75 ? 14.117 -30.891 -18.469 1 98.31 75 HIS A O 1
ATOM 614 N N . GLU A 1 76 ? 15.219 -32.406 -17.359 1 97.25 76 GLU A N 1
ATOM 615 C CA . GLU A 1 76 ? 15.219 -33.312 -18.5 1 97.25 76 GLU A CA 1
ATOM 616 C C . GLU A 1 76 ? 13.797 -33.656 -18.938 1 97.25 76 GLU A C 1
ATOM 618 O O . GLU A 1 76 ? 13.516 -33.719 -20.141 1 97.25 76 GLU A O 1
ATOM 623 N N . ARG A 1 77 ? 12.977 -33.688 -17.984 1 97.31 77 ARG A N 1
ATOM 624 C CA . ARG A 1 77 ? 11.609 -34.125 -18.25 1 97.31 77 ARG A CA 1
ATOM 625 C C . ARG A 1 77 ? 10.742 -32.938 -18.703 1 97.31 77 ARG A C 1
ATOM 627 O O . ARG A 1 77 ? 9.82 -33.125 -19.5 1 97.31 77 ARG A O 1
ATOM 634 N N . THR A 1 78 ? 10.992 -31.766 -18.219 1 98.62 78 THR A N 1
ATOM 635 C CA . THR A 1 78 ? 9.984 -30.734 -18.391 1 98.62 78 THR A CA 1
ATOM 636 C C . THR A 1 78 ? 10.617 -29.438 -18.891 1 98.62 78 THR A C 1
ATOM 638 O O . THR A 1 78 ? 9.906 -28.484 -19.234 1 98.62 78 THR A O 1
ATOM 641 N N . ASN A 1 79 ? 11.922 -29.312 -18.875 1 98.69 79 ASN A N 1
ATOM 642 C CA . ASN A 1 79 ? 12.609 -28.062 -19.219 1 98.69 79 ASN A CA 1
ATOM 643 C C . ASN A 1 79 ? 12.289 -26.953 -18.219 1 98.69 79 ASN A C 1
ATOM 645 O O . ASN A 1 79 ? 12 -25.828 -18.625 1 98.69 79 ASN A O 1
ATOM 649 N N . CYS A 1 80 ? 12.359 -27.25 -16.938 1 98.75 80 CYS A N 1
ATOM 650 C CA . CYS A 1 80 ? 11.789 -26.344 -15.953 1 98.75 80 CYS A CA 1
ATOM 651 C C . CYS A 1 80 ? 12.867 -25.422 -15.375 1 98.75 80 CYS A C 1
ATOM 653 O O . CYS A 1 80 ? 12.547 -24.422 -14.734 1 98.75 80 CYS A O 1
ATOM 655 N N . VAL A 1 81 ? 14.141 -25.641 -15.609 1 98.75 81 VAL A N 1
ATOM 656 C CA . VAL A 1 81 ? 15.18 -24.844 -14.953 1 98.75 81 VAL A CA 1
ATOM 657 C C . VAL A 1 81 ? 15.836 -23.922 -15.969 1 98.75 81 VAL A C 1
ATOM 659 O O . VAL A 1 81 ? 15.945 -24.25 -17.141 1 98.75 81 VAL A O 1
ATOM 662 N N . THR A 1 82 ? 16.234 -22.75 -15.5 1 98.62 82 THR A N 1
ATOM 663 C CA . THR A 1 82 ? 16.953 -21.781 -16.312 1 98.62 82 THR A CA 1
ATOM 664 C C . THR A 1 82 ? 18.422 -21.719 -15.891 1 98.62 82 THR A C 1
ATOM 666 O O . THR A 1 82 ? 19.25 -22.516 -16.359 1 98.62 82 THR A O 1
ATOM 669 N N . GLU A 1 83 ? 18.734 -20.906 -14.867 1 98.56 83 GLU A N 1
ATOM 670 C CA . GLU A 1 83 ? 20.094 -20.859 -14.328 1 98.56 83 GLU A CA 1
ATOM 671 C C . GLU A 1 83 ? 20.359 -22.047 -13.414 1 98.56 83 GLU A C 1
ATOM 673 O O . GLU A 1 83 ? 19.531 -22.406 -12.578 1 98.56 83 GLU A O 1
ATOM 678 N N . ILE A 1 84 ? 21.5 -22.672 -13.68 1 98.19 84 ILE A N 1
ATOM 679 C CA . ILE A 1 84 ? 22 -23.75 -12.828 1 98.19 84 ILE A CA 1
ATOM 680 C C . ILE A 1 84 ? 23.109 -23.234 -11.93 1 98.19 84 ILE A C 1
ATOM 682 O O . ILE A 1 84 ? 24.203 -22.906 -12.414 1 98.19 84 ILE A O 1
ATOM 686 N N . MET A 1 85 ? 22.828 -23.25 -10.633 1 98.62 85 MET A N 1
ATOM 687 C CA . MET A 1 85 ? 23.781 -22.609 -9.727 1 98.62 85 MET A CA 1
ATOM 688 C C . MET A 1 85 ? 24.406 -23.625 -8.789 1 98.62 85 MET A C 1
ATOM 690 O O . MET A 1 85 ? 24.906 -23.266 -7.723 1 98.62 85 MET A O 1
ATOM 694 N N . LEU A 1 86 ? 24.453 -24.891 -9.133 1 98.56 86 LEU A N 1
ATOM 695 C CA . LEU A 1 86 ? 24.875 -25.969 -8.258 1 98.56 86 LEU A CA 1
ATOM 696 C C . LEU A 1 86 ? 26.344 -25.828 -7.891 1 98.56 86 LEU A C 1
ATOM 698 O O . LEU A 1 86 ? 26.719 -26.031 -6.734 1 98.56 86 LEU A O 1
ATOM 702 N N . SER A 1 87 ? 27.219 -25.484 -8.852 1 97.81 87 SER A N 1
ATOM 703 C CA . SER A 1 87 ? 28.625 -25.297 -8.547 1 97.81 87 SER A CA 1
ATOM 704 C C . SER A 1 87 ? 28.844 -24.156 -7.551 1 97.81 87 SER A C 1
ATOM 706 O O . SER A 1 87 ? 29.625 -24.281 -6.613 1 97.81 87 SER A O 1
ATOM 708 N N . SER A 1 88 ? 28.172 -23.078 -7.777 1 98 88 SER A N 1
ATOM 709 C CA . SER A 1 88 ? 28.234 -21.969 -6.836 1 98 88 SER A CA 1
ATOM 710 C C . SER A 1 88 ? 27.688 -22.359 -5.469 1 98 88 SER A C 1
ATOM 712 O O . SER A 1 88 ? 28.234 -21.969 -4.438 1 98 88 SER A O 1
ATOM 714 N N . ALA A 1 89 ? 26.578 -23.109 -5.484 1 98.5 89 ALA A N 1
ATOM 715 C CA . ALA A 1 89 ? 25.953 -23.562 -4.238 1 98.5 89 ALA A CA 1
ATOM 716 C C . ALA A 1 89 ? 26.922 -24.406 -3.422 1 98.5 89 ALA A C 1
ATOM 718 O O . ALA A 1 89 ? 26.984 -24.281 -2.197 1 98.5 89 ALA A O 1
ATOM 719 N N . GLU A 1 90 ? 27.672 -25.266 -4.094 1 97.81 90 GLU A N 1
ATOM 720 C CA . GLU A 1 90 ? 28.688 -26.062 -3.422 1 97.81 90 GLU A CA 1
ATOM 721 C C . GLU A 1 90 ? 29.734 -25.188 -2.76 1 97.81 90 GLU A C 1
ATOM 723 O O . GLU A 1 90 ? 30.172 -25.453 -1.637 1 97.81 90 GLU A O 1
ATOM 728 N N . GLN A 1 91 ? 30.094 -24.188 -3.486 1 97.69 91 GLN A N 1
ATOM 729 C CA . GLN A 1 91 ? 31.094 -23.25 -2.955 1 97.69 91 GLN A CA 1
ATOM 730 C C . GLN A 1 91 ? 30.531 -22.469 -1.771 1 97.69 91 GLN A C 1
ATOM 732 O O . GLN A 1 91 ? 31.234 -22.203 -0.802 1 97.69 91 GLN A O 1
ATOM 737 N N . TRP A 1 92 ? 29.266 -22.031 -1.854 1 98.06 92 TRP A N 1
ATOM 738 C CA . TRP A 1 92 ? 28.641 -21.266 -0.783 1 98.06 92 TRP A CA 1
ATOM 739 C C . TRP A 1 92 ? 28.547 -22.078 0.498 1 98.06 92 TRP A C 1
ATOM 741 O O . TRP A 1 92 ? 28.625 -21.531 1.601 1 98.06 92 TRP A O 1
ATOM 751 N N . LEU A 1 93 ? 28.406 -23.406 0.399 1 97.62 93 LEU A N 1
ATOM 752 C CA . LEU A 1 93 ? 28.297 -24.281 1.557 1 97.62 93 LEU A CA 1
ATOM 753 C C . LEU A 1 93 ? 29.609 -24.344 2.332 1 97.62 93 LEU A C 1
ATOM 755 O O . LEU A 1 93 ? 29.609 -24.672 3.52 1 97.62 93 LEU A O 1
ATOM 759 N N . ILE A 1 94 ? 30.75 -24.016 1.668 1 94.5 94 ILE A N 1
ATOM 760 C CA . ILE A 1 94 ? 32.031 -24.266 2.336 1 94.5 94 ILE A CA 1
ATOM 761 C C . ILE A 1 94 ? 32.719 -22.953 2.615 1 94.5 94 ILE A C 1
ATOM 763 O O . ILE A 1 94 ? 33.656 -22.891 3.42 1 94.5 94 ILE A O 1
ATOM 767 N N . ASP A 1 95 ? 32.312 -21.828 2 1 95.06 95 ASP A N 1
ATOM 768 C CA . ASP A 1 95 ? 33.094 -20.609 2.111 1 95.06 95 ASP A CA 1
ATOM 769 C C . ASP A 1 95 ? 32.5 -19.656 3.137 1 95.06 95 ASP A C 1
ATOM 771 O O . ASP A 1 95 ? 32.844 -18.469 3.186 1 95.06 95 ASP A O 1
ATOM 775 N N . GLY A 1 96 ? 31.516 -20 3.857 1 91.81 96 GLY A N 1
ATOM 776 C CA . GLY A 1 96 ? 30.953 -19.172 4.91 1 91.81 96 GLY A CA 1
ATOM 777 C C . GLY A 1 96 ? 29.859 -18.25 4.414 1 91.81 96 GLY A C 1
ATOM 778 O O . GLY A 1 96 ? 29.359 -17.406 5.168 1 91.81 96 GLY A O 1
ATOM 779 N N . SER A 1 97 ? 29.406 -18.375 3.203 1 94.88 97 SER A N 1
ATOM 780 C CA . SER A 1 97 ? 28.391 -17.516 2.594 1 94.88 97 SER A CA 1
ATOM 781 C C . SER A 1 97 ? 27.016 -17.797 3.178 1 94.88 97 SER A C 1
ATOM 783 O O . SER A 1 97 ? 26.109 -16.969 3.061 1 94.88 97 SER A O 1
ATOM 785 N N . LEU A 1 98 ? 26.812 -18.922 3.768 1 98.12 98 LEU A N 1
ATOM 786 C CA . LEU A 1 98 ? 25.516 -19.328 4.273 1 98.12 98 LEU A CA 1
ATOM 787 C C . LEU A 1 98 ? 25.531 -19.469 5.793 1 98.12 98 LEU A C 1
ATOM 789 O O . LEU A 1 98 ? 26.516 -19.938 6.363 1 98.12 98 LEU A O 1
ATOM 793 N N . ASN A 1 99 ? 24.469 -19.016 6.457 1 98.06 99 ASN A N 1
ATOM 794 C CA . ASN A 1 99 ? 24.297 -19.203 7.891 1 98.06 99 ASN A CA 1
ATOM 795 C C . ASN A 1 99 ? 23.734 -20.578 8.211 1 98.06 99 ASN A C 1
ATOM 797 O O . ASN A 1 99 ? 22.516 -20.734 8.398 1 98.06 99 ASN A O 1
ATOM 801 N N . LEU A 1 100 ? 24.531 -21.578 8.383 1 98 100 LEU A N 1
ATOM 802 C CA . LEU A 1 100 ? 24.094 -22.969 8.547 1 98 100 LEU A CA 1
ATOM 803 C C . LEU A 1 100 ? 23.578 -23.203 9.969 1 98 100 LEU A C 1
ATOM 805 O O . LEU A 1 100 ? 23.297 -24.344 10.336 1 98 100 LEU A O 1
ATOM 809 N N . LYS A 1 101 ? 23.422 -22.172 10.719 1 97.75 101 LYS A N 1
ATOM 810 C CA . LYS A 1 101 ? 22.734 -22.234 12 1 97.75 101 LYS A CA 1
ATOM 811 C C . LYS A 1 101 ? 21.328 -21.625 11.906 1 97.75 101 LYS A C 1
ATOM 813 O O . LYS A 1 101 ? 20.547 -21.688 12.859 1 97.75 101 LYS A O 1
ATOM 818 N N . GLY A 1 102 ? 21 -21.078 10.758 1 98.31 102 GLY A N 1
ATOM 819 C CA . GLY A 1 102 ? 19.734 -20.391 10.57 1 98.31 102 GLY A CA 1
ATOM 820 C C . GLY A 1 102 ? 18.562 -21.328 10.414 1 98.31 102 GLY A C 1
ATOM 821 O O . GLY A 1 102 ? 18.734 -22.547 10.398 1 98.31 102 GLY A O 1
ATOM 822 N N . PRO A 1 103 ? 17.391 -20.781 10.273 1 98.75 103 PRO A N 1
ATOM 823 C CA . PRO A 1 103 ? 16.156 -21.562 10.273 1 98.75 103 PRO A CA 1
ATOM 824 C C . PRO A 1 103 ? 15.945 -22.344 8.977 1 98.75 103 PRO A C 1
ATOM 826 O O . PRO A 1 103 ? 15.047 -23.188 8.898 1 98.75 103 PRO A O 1
ATOM 829 N N . LEU A 1 104 ? 16.75 -22.109 7.949 1 98.75 104 LEU A N 1
ATOM 830 C CA . LEU A 1 104 ? 16.672 -22.859 6.699 1 98.75 104 LEU A CA 1
ATOM 831 C C . LEU A 1 104 ? 18.016 -23.469 6.34 1 98.75 104 LEU A C 1
ATOM 833 O O . LEU A 1 104 ? 18.328 -23.641 5.16 1 98.75 104 LEU A O 1
ATOM 837 N N . ALA A 1 105 ? 18.75 -23.812 7.359 1 98.69 105 ALA A N 1
ATOM 838 C CA . ALA A 1 105 ? 20.125 -24.297 7.223 1 98.69 105 ALA A CA 1
ATOM 839 C C . ALA A 1 105 ? 20.203 -25.469 6.262 1 98.69 105 ALA A C 1
ATOM 841 O O . ALA A 1 105 ? 19.656 -26.547 6.535 1 98.69 105 ALA A O 1
ATOM 842 N N . GLY A 1 106 ? 20.859 -25.188 5.129 1 98.62 106 GLY A N 1
ATOM 843 C CA . GLY A 1 106 ? 21.203 -26.266 4.211 1 98.62 106 GLY A CA 1
ATOM 844 C C . GLY A 1 106 ? 20.094 -26.609 3.242 1 98.62 106 GLY A C 1
ATOM 845 O O . GLY A 1 106 ? 20.25 -27.469 2.383 1 98.62 106 GLY A O 1
ATOM 846 N N . ILE A 1 107 ? 18.984 -25.938 3.307 1 98.69 107 ILE A N 1
ATOM 847 C CA . ILE A 1 107 ? 17.828 -26.297 2.504 1 98.69 107 ILE A CA 1
ATOM 848 C C . ILE A 1 107 ? 17.922 -25.656 1.125 1 98.69 107 ILE A C 1
ATOM 850 O O . ILE A 1 107 ? 17.953 -24.422 1.009 1 98.69 107 ILE A O 1
ATOM 854 N N . PRO A 1 108 ? 17.969 -26.438 0.037 1 98.75 108 PRO A N 1
ATOM 855 C CA . PRO A 1 108 ? 17.953 -25.875 -1.312 1 98.75 108 PRO A CA 1
ATOM 856 C C . PRO A 1 108 ? 16.641 -25.172 -1.638 1 98.75 108 PRO A C 1
ATOM 858 O O . PRO A 1 108 ? 15.562 -25.703 -1.353 1 98.75 108 PRO A O 1
ATOM 861 N N . VAL A 1 109 ? 16.734 -24.016 -2.18 1 98.81 109 VAL A N 1
ATOM 862 C CA . VAL A 1 109 ? 15.578 -23.234 -2.578 1 98.81 109 VAL A CA 1
ATOM 863 C C . VAL A 1 109 ? 15.68 -22.859 -4.055 1 98.81 109 VAL A C 1
ATOM 865 O O . VAL A 1 109 ? 16.703 -22.312 -4.492 1 98.81 109 VAL A O 1
ATOM 868 N N . SER A 1 110 ? 14.68 -23.219 -4.836 1 98.88 110 SER A N 1
ATOM 869 C CA . SER A 1 110 ? 14.617 -22.797 -6.234 1 98.88 110 SER A CA 1
ATOM 870 C C . SER A 1 110 ? 14.008 -21.406 -6.363 1 98.88 110 SER A C 1
ATOM 872 O O . SER A 1 110 ? 13.18 -21.016 -5.543 1 98.88 110 SER A O 1
ATOM 874 N N . LEU A 1 111 ? 14.461 -20.703 -7.387 1 98.81 111 LEU A N 1
ATOM 875 C CA . LEU A 1 111 ? 14.086 -19.297 -7.531 1 98.81 111 LEU A CA 1
ATOM 876 C C . LEU A 1 111 ? 13.5 -19.031 -8.922 1 98.81 111 LEU A C 1
ATOM 878 O O . LEU A 1 111 ? 14.062 -19.469 -9.922 1 98.81 111 LEU A O 1
ATOM 882 N N . LYS A 1 112 ? 12.359 -18.297 -8.93 1 98.44 112 LYS A N 1
ATOM 883 C CA . LYS A 1 112 ? 11.875 -17.766 -10.203 1 98.44 112 LYS A CA 1
ATOM 884 C C . LYS A 1 112 ? 12.969 -17 -10.93 1 98.44 112 LYS A C 1
ATOM 886 O O . LYS A 1 112 ? 13.742 -16.266 -10.297 1 98.44 112 LYS A O 1
ATOM 891 N N . ASP A 1 113 ? 13.008 -17.078 -12.195 1 98.5 113 ASP A N 1
ATOM 892 C CA . ASP A 1 113 ? 14.094 -16.516 -12.992 1 98.5 113 ASP A CA 1
ATOM 893 C C . ASP A 1 113 ? 14.109 -14.992 -12.891 1 98.5 113 ASP A C 1
ATOM 895 O O . ASP A 1 113 ? 14.953 -14.328 -13.508 1 98.5 113 ASP A O 1
ATOM 899 N N . THR A 1 114 ? 13.312 -14.406 -12.117 1 98.25 114 THR A N 1
ATOM 900 C CA . THR A 1 114 ? 13.297 -12.969 -11.898 1 98.25 114 THR A CA 1
ATOM 901 C C . THR A 1 114 ? 14.188 -12.586 -10.727 1 98.25 114 THR A C 1
ATOM 903 O O . THR A 1 114 ? 14.578 -11.422 -10.586 1 98.25 114 THR A O 1
ATOM 906 N N . VAL A 1 115 ? 14.508 -13.5 -9.859 1 98.44 115 VAL A N 1
ATOM 907 C CA . VAL A 1 115 ? 15.227 -13.227 -8.625 1 98.44 115 VAL A CA 1
ATOM 908 C C . VAL A 1 115 ? 16.703 -12.938 -8.93 1 98.44 115 VAL A C 1
ATOM 910 O O . VAL A 1 115 ? 17.312 -13.625 -9.75 1 98.44 115 VAL A O 1
ATOM 913 N N . GLU A 1 116 ? 17.234 -11.953 -8.258 1 98.5 116 GLU A N 1
ATOM 914 C CA . GLU A 1 116 ? 18.609 -11.516 -8.5 1 98.5 116 GLU A CA 1
ATOM 915 C C . GLU A 1 116 ? 19.609 -12.336 -7.691 1 98.5 116 GLU A C 1
ATOM 917 O O . GLU A 1 116 ? 19.594 -12.289 -6.457 1 98.5 116 GLU A O 1
ATOM 922 N N . VAL A 1 117 ? 20.438 -13.031 -8.391 1 98.62 117 VAL A N 1
ATOM 923 C CA . VAL A 1 117 ? 21.516 -13.789 -7.773 1 98.62 117 VAL A CA 1
ATOM 924 C C . VAL A 1 117 ? 22.859 -13.312 -8.328 1 98.62 117 VAL A C 1
ATOM 926 O O . VAL A 1 117 ? 23.031 -13.227 -9.547 1 98.62 117 VAL A O 1
ATOM 929 N N . GLU A 1 118 ? 23.766 -13.016 -7.445 1 98.25 118 GLU A N 1
ATOM 930 C CA . GLU A 1 118 ? 25.078 -12.555 -7.863 1 98.25 118 GLU A CA 1
ATOM 931 C C . GLU A 1 118 ? 25.734 -13.547 -8.82 1 98.25 118 GLU A C 1
ATOM 933 O O . GLU A 1 118 ? 25.781 -14.742 -8.539 1 98.25 118 GLU A O 1
ATOM 938 N N . GLY A 1 119 ? 26.219 -13.039 -9.93 1 98.06 119 GLY A N 1
ATOM 939 C CA . GLY A 1 119 ? 26.953 -13.859 -10.875 1 98.06 119 GLY A CA 1
ATOM 940 C C . GLY A 1 119 ? 26.062 -14.531 -11.914 1 98.06 119 GLY A C 1
ATOM 941 O O . GLY A 1 119 ? 26.562 -15.148 -12.852 1 98.06 119 GLY A O 1
ATOM 942 N N . TYR A 1 120 ? 24.797 -14.43 -11.844 1 98.62 120 TYR A N 1
ATOM 943 C CA . TYR A 1 120 ? 23.859 -15.07 -12.75 1 98.62 120 TYR A CA 1
ATOM 944 C C . TYR A 1 120 ? 22.891 -14.055 -13.336 1 98.62 120 TYR A C 1
ATOM 946 O O . TYR A 1 120 ? 22.719 -12.961 -12.797 1 98.62 120 TYR A O 1
ATOM 954 N N . ASP A 1 121 ? 22.281 -14.383 -14.461 1 98.38 121 ASP A N 1
ATOM 955 C CA . ASP A 1 121 ? 21.312 -13.516 -15.109 1 98.38 121 ASP A CA 1
ATOM 956 C C . ASP A 1 121 ? 19.906 -13.727 -14.516 1 98.38 121 ASP A C 1
ATOM 958 O O . ASP A 1 121 ? 19.609 -14.797 -13.984 1 98.38 121 ASP A O 1
ATOM 962 N N . SER A 1 122 ? 19.172 -12.773 -14.477 1 98.06 122 SER A N 1
ATOM 963 C CA . SER A 1 122 ? 17.703 -12.805 -14.375 1 98.06 122 SER A CA 1
ATOM 964 C C . SER A 1 122 ? 17.062 -12.266 -15.641 1 98.06 122 SER A C 1
ATOM 966 O O . SER A 1 122 ? 16.812 -11.062 -15.758 1 98.06 122 SER A O 1
ATOM 968 N N . THR A 1 123 ? 16.719 -13.188 -16.516 1 97.56 123 THR A N 1
ATOM 969 C CA . THR A 1 123 ? 16.344 -12.766 -17.859 1 97.56 123 THR A CA 1
ATOM 970 C C . THR A 1 123 ? 14.875 -12.344 -17.906 1 97.56 123 THR A C 1
ATOM 972 O O . THR A 1 123 ? 14.469 -11.578 -18.781 1 97.56 123 THR A O 1
ATOM 975 N N . VAL A 1 124 ? 14.078 -12.914 -17.078 1 96.56 124 VAL A N 1
ATOM 976 C CA . VAL A 1 124 ? 12.641 -12.664 -17.078 1 96.56 124 VAL A CA 1
ATOM 977 C C . VAL A 1 124 ? 12.031 -13.125 -18.406 1 96.56 124 VAL A C 1
ATOM 979 O O . VAL A 1 124 ? 11.047 -12.562 -18.875 1 96.56 124 VAL A O 1
ATOM 982 N N . GLY A 1 125 ? 12.68 -14.062 -19.016 1 96.94 125 GLY A N 1
ATOM 983 C CA . GLY A 1 125 ? 12.242 -14.602 -20.297 1 96.94 125 GLY A CA 1
ATOM 984 C C . GLY A 1 125 ? 12.516 -13.664 -21.453 1 96.94 125 GLY A C 1
ATOM 985 O O . GLY A 1 125 ? 12.031 -13.883 -22.562 1 96.94 125 GLY A O 1
ATOM 986 N N . MET A 1 126 ? 13.219 -12.641 -21.281 1 97.69 126 MET A N 1
ATOM 987 C CA . MET A 1 126 ? 13.492 -11.648 -22.312 1 97.69 126 MET A CA 1
ATOM 988 C C . MET A 1 126 ? 14.984 -11.594 -22.641 1 97.69 126 MET A C 1
ATOM 990 O O . MET A 1 126 ? 15.82 -11.492 -21.734 1 97.69 126 MET A O 1
ATOM 994 N N . SER A 1 127 ? 15.305 -11.523 -23.938 1 97.56 127 SER A N 1
ATOM 995 C CA . SER A 1 127 ? 16.688 -11.625 -24.375 1 97.56 127 SER A CA 1
ATOM 996 C C . SER A 1 127 ? 17.484 -10.359 -24.047 1 97.56 127 SER A C 1
ATOM 998 O O . SER A 1 127 ? 18.703 -10.398 -23.922 1 97.56 127 SER A O 1
ATOM 1000 N N . THR A 1 128 ? 16.75 -9.242 -23.828 1 96.88 128 THR A N 1
ATOM 1001 C CA . THR A 1 128 ? 17.391 -7.977 -23.5 1 96.88 128 THR A CA 1
ATOM 1002 C C . THR A 1 128 ? 18.156 -8.086 -22.188 1 96.88 128 THR A C 1
ATOM 1004 O O . THR A 1 128 ? 19.109 -7.352 -21.953 1 96.88 128 THR A O 1
ATOM 1007 N N . HIS A 1 129 ? 17.828 -9.016 -21.344 1 97 129 HIS A N 1
ATOM 1008 C CA . HIS A 1 129 ? 18.438 -9.141 -20.031 1 97 129 HIS A CA 1
ATOM 1009 C C . HIS A 1 129 ? 19.469 -10.258 -20 1 97 129 HIS A C 1
ATOM 1011 O O . HIS A 1 129 ? 20.078 -10.539 -18.953 1 97 129 HIS A O 1
ATOM 1017 N N . ALA A 1 130 ? 19.688 -10.945 -21.094 1 97.69 130 ALA A N 1
ATOM 1018 C CA . ALA A 1 130 ? 20.641 -12.055 -21.172 1 97.69 130 ALA A CA 1
ATOM 1019 C C . ALA A 1 130 ? 22.062 -11.539 -21.297 1 97.69 130 ALA A C 1
ATOM 1021 O O . ALA A 1 130 ? 22.328 -10.547 -21.984 1 97.69 130 ALA A O 1
ATOM 1022 N N . GLY A 1 131 ? 22.969 -12.211 -20.641 1 97.25 131 GLY A N 1
ATOM 1023 C CA . GLY A 1 131 ? 24.391 -11.875 -20.719 1 97.25 131 GLY A CA 1
ATOM 1024 C C . GLY A 1 131 ? 24.766 -10.703 -19.844 1 97.25 131 GLY A C 1
ATOM 1025 O O . GLY A 1 131 ? 25.703 -9.961 -20.156 1 97.25 131 GLY A O 1
ATOM 1026 N N . LYS A 1 132 ? 24 -10.477 -18.891 1 96.69 132 LYS A N 1
ATOM 1027 C CA . LYS A 1 132 ? 24.234 -9.398 -17.922 1 96.69 132 LYS A CA 1
ATOM 1028 C C . LYS A 1 132 ? 24.172 -9.922 -16.484 1 96.69 132 LYS A C 1
ATOM 1030 O O . LYS A 1 132 ? 23.297 -9.523 -15.719 1 96.69 132 LYS A O 1
ATOM 1035 N N . PRO A 1 133 ? 25.094 -10.742 -16.109 1 97.5 133 PRO A N 1
ATOM 1036 C CA . PRO A 1 133 ? 25.047 -11.289 -14.75 1 97.5 133 PRO A CA 1
ATOM 1037 C C . PRO A 1 133 ? 25.016 -10.203 -13.672 1 97.5 133 PRO A C 1
ATOM 1039 O O . PRO A 1 133 ? 25.688 -9.18 -13.805 1 97.5 133 PRO A O 1
ATOM 1042 N N . LEU A 1 134 ? 24.297 -10.406 -12.688 1 97.25 134 LEU A N 1
ATOM 1043 C CA . LEU A 1 134 ? 24.125 -9.422 -11.617 1 97.25 134 LEU A CA 1
ATOM 1044 C C . LEU A 1 134 ? 25.391 -9.312 -10.781 1 97.25 134 LEU A C 1
ATOM 1046 O O . LEU A 1 134 ? 26.078 -10.312 -10.531 1 97.25 134 LEU A O 1
ATOM 1050 N N . ALA A 1 135 ? 25.688 -8.117 -10.266 1 96.25 135 ALA A N 1
ATOM 1051 C CA . ALA A 1 135 ? 26.922 -7.852 -9.516 1 96.25 135 ALA A CA 1
ATOM 1052 C C . ALA A 1 135 ? 26.75 -8.242 -8.047 1 96.25 135 ALA A C 1
ATOM 1054 O O . ALA A 1 135 ? 27.734 -8.547 -7.371 1 96.25 135 ALA A O 1
ATOM 1055 N N . HIS A 1 136 ? 25.547 -8.211 -7.574 1 96.62 136 HIS A N 1
ATOM 1056 C CA . HIS A 1 136 ? 25.266 -8.516 -6.176 1 96.62 136 HIS A CA 1
ATOM 1057 C C . HIS A 1 136 ? 23.953 -9.289 -6.027 1 96.62 136 HIS A C 1
ATOM 1059 O O . HIS A 1 136 ? 23.109 -9.227 -6.914 1 96.62 136 HIS A O 1
ATOM 1065 N N . ASP A 1 137 ? 23.859 -9.969 -4.891 1 98.12 137 ASP A N 1
ATOM 1066 C CA . ASP A 1 137 ? 22.594 -10.602 -4.539 1 98.12 137 ASP A CA 1
ATOM 1067 C C . ASP A 1 137 ? 21.5 -9.562 -4.266 1 98.12 137 ASP A C 1
ATOM 1069 O O . ASP A 1 137 ? 21.781 -8.516 -3.668 1 98.12 137 ASP A O 1
ATOM 1073 N N . GLY A 1 138 ? 20.359 -9.852 -4.848 1 97.81 138 GLY A N 1
ATOM 1074 C CA . GLY A 1 138 ? 19.219 -9.07 -4.391 1 97.81 138 GLY A C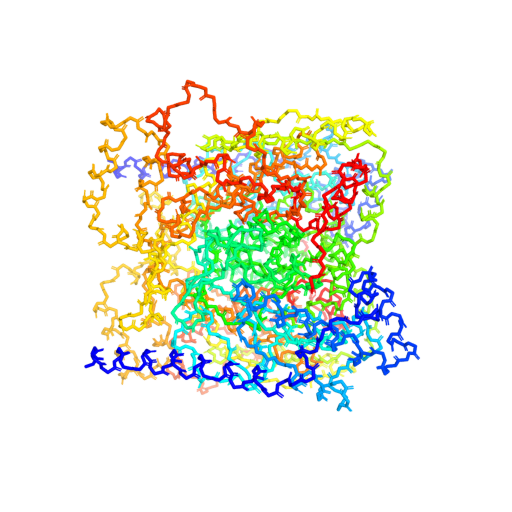A 1
ATOM 1075 C C . GLY A 1 138 ? 18.812 -9.391 -2.965 1 97.81 138 GLY A C 1
ATOM 1076 O O . GLY A 1 138 ? 19.297 -10.359 -2.381 1 97.81 138 GLY A O 1
ATOM 1077 N N . ASN A 1 139 ? 17.859 -8.641 -2.43 1 97.75 139 ASN A N 1
ATOM 1078 C CA . ASN A 1 139 ? 17.438 -8.773 -1.035 1 97.75 139 ASN A CA 1
ATOM 1079 C C . ASN A 1 139 ? 16.797 -10.133 -0.767 1 97.75 139 ASN A C 1
ATOM 1081 O O . ASN A 1 139 ? 16.922 -10.672 0.333 1 97.75 139 ASN A O 1
ATOM 1085 N N . THR A 1 140 ? 16.109 -10.695 -1.75 1 97.75 140 THR A N 1
ATOM 1086 C CA . THR A 1 140 ? 15.5 -12.016 -1.596 1 97.75 140 THR A CA 1
ATOM 1087 C C . THR A 1 140 ? 16.562 -13.078 -1.349 1 97.75 140 THR A C 1
ATOM 1089 O O . THR A 1 140 ? 16.422 -13.906 -0.444 1 97.75 140 THR A O 1
ATOM 1092 N N . VAL A 1 141 ? 17.594 -13.016 -2.141 1 98.44 141 VAL A N 1
ATOM 1093 C CA . VAL A 1 141 ? 18.672 -14 -1.991 1 98.44 141 VAL A CA 1
ATOM 1094 C C . VAL A 1 141 ? 19.438 -13.734 -0.703 1 98.44 141 VAL A C 1
ATOM 1096 O O . VAL A 1 141 ? 19.844 -14.672 -0.006 1 98.44 141 VAL A O 1
ATOM 1099 N N . ARG A 1 142 ? 19.641 -12.492 -0.339 1 98.25 142 ARG A N 1
ATOM 1100 C CA . ARG A 1 142 ? 20.344 -12.141 0.892 1 98.25 142 ARG A CA 1
ATOM 1101 C C . ARG A 1 142 ? 19.641 -12.734 2.109 1 98.25 142 ARG A C 1
ATOM 1103 O O . ARG A 1 142 ? 20.281 -13.344 2.969 1 98.25 142 ARG A O 1
ATOM 1110 N N . ILE A 1 143 ? 18.344 -12.555 2.195 1 98.5 143 ILE A N 1
ATOM 1111 C CA . ILE A 1 143 ? 17.609 -13.055 3.355 1 98.5 143 ILE A CA 1
ATOM 1112 C C . ILE A 1 143 ? 17.625 -14.578 3.365 1 98.5 143 ILE A C 1
ATOM 1114 O O . ILE A 1 143 ? 17.688 -15.203 4.43 1 98.5 143 ILE A O 1
ATOM 1118 N N . LEU A 1 144 ? 17.578 -15.195 2.18 1 98.62 144 LEU A N 1
ATOM 1119 C CA . LEU A 1 144 ? 17.656 -16.641 2.092 1 98.62 144 LEU A CA 1
ATOM 1120 C C . LEU A 1 144 ? 19 -17.156 2.6 1 98.62 144 LEU A C 1
ATOM 1122 O O . LEU A 1 144 ? 19.047 -18.094 3.4 1 98.62 144 LEU A O 1
ATOM 1126 N N . LYS A 1 145 ? 20.047 -16.531 2.141 1 98.69 145 LYS A N 1
ATOM 1127 C CA . LYS A 1 145 ? 21.375 -16.953 2.57 1 98.69 145 LYS A CA 1
ATOM 1128 C C . LYS A 1 145 ? 21.578 -16.703 4.062 1 98.69 145 LYS A C 1
ATOM 1130 O O . LYS A 1 145 ? 22.188 -17.516 4.762 1 98.69 145 LYS A O 1
ATOM 1135 N N . ASP A 1 146 ? 21.047 -15.562 4.523 1 98.69 146 ASP A N 1
ATOM 1136 C CA . ASP A 1 146 ? 21.109 -15.266 5.953 1 98.69 146 ASP A CA 1
ATOM 1137 C C . ASP A 1 146 ? 20.328 -16.312 6.758 1 98.69 146 ASP A C 1
ATOM 1139 O O . ASP A 1 146 ? 20.656 -16.578 7.918 1 98.69 146 ASP A O 1
ATOM 1143 N N . ALA A 1 147 ? 19.328 -16.906 6.188 1 98.75 147 ALA A N 1
ATOM 1144 C CA . ALA A 1 147 ? 18.531 -17.953 6.84 1 98.75 147 ALA A CA 1
ATOM 1145 C C . ALA A 1 147 ? 19.219 -19.312 6.734 1 98.75 147 ALA A C 1
ATOM 1147 O O . ALA A 1 147 ? 18.812 -20.266 7.398 1 98.75 147 ALA A O 1
ATOM 1148 N N . GLY A 1 148 ? 20.188 -19.391 5.934 1 98.69 148 GLY A N 1
ATOM 1149 C CA . GLY A 1 148 ? 20.953 -20.625 5.758 1 98.69 148 GLY A CA 1
ATOM 1150 C C . GLY A 1 148 ? 20.5 -21.438 4.559 1 98.69 148 GLY A C 1
ATOM 1151 O O . GLY A 1 148 ? 21.031 -22.531 4.309 1 98.69 148 GLY A O 1
ATOM 1152 N N . ALA A 1 149 ? 19.578 -20.938 3.797 1 98.75 149 ALA A N 1
ATOM 1153 C CA . ALA A 1 149 ? 19.078 -21.641 2.607 1 98.75 149 ALA A CA 1
ATOM 1154 C C . ALA A 1 149 ? 20.141 -21.641 1.502 1 98.75 149 ALA A C 1
ATOM 1156 O O . ALA A 1 149 ? 21.062 -20.812 1.513 1 98.75 149 ALA A O 1
ATOM 1157 N N . VAL A 1 150 ? 19.969 -22.531 0.578 1 98.75 150 VAL A N 1
ATOM 1158 C CA . VAL A 1 150 ? 20.938 -22.719 -0.495 1 98.75 150 VAL A CA 1
ATOM 1159 C C . VAL A 1 150 ? 20.266 -22.516 -1.848 1 98.75 150 VAL A C 1
ATOM 1161 O O . VAL A 1 150 ? 19.781 -23.469 -2.455 1 98.75 150 VAL A O 1
ATOM 1164 N N . PRO A 1 151 ? 20.297 -21.266 -2.393 1 98.75 151 PRO A N 1
ATOM 1165 C CA . PRO A 1 151 ? 19.828 -21.125 -3.773 1 98.75 151 PRO A CA 1
ATOM 1166 C C . PRO A 1 151 ? 20.594 -22.031 -4.75 1 98.75 151 PRO A C 1
ATOM 1168 O O . PRO A 1 151 ? 21.828 -21.984 -4.785 1 98.75 151 PRO A O 1
ATOM 1171 N N . TYR A 1 152 ? 19.828 -22.797 -5.559 1 98.75 152 TYR A N 1
ATOM 1172 C CA . TYR A 1 152 ? 20.609 -23.797 -6.285 1 98.75 152 TYR A CA 1
ATOM 1173 C C . TYR A 1 152 ? 20.219 -23.828 -7.754 1 98.75 152 TYR A C 1
ATOM 1175 O O . TYR A 1 152 ? 21.016 -24.219 -8.609 1 98.75 152 TYR A O 1
ATOM 1183 N N . VAL A 1 153 ? 18.984 -23.453 -8.07 1 98.88 153 VAL A N 1
ATOM 1184 C CA . VAL A 1 153 ? 18.578 -23.328 -9.461 1 98.88 153 VAL A CA 1
ATOM 1185 C C . VAL A 1 153 ? 17.547 -22.219 -9.602 1 98.88 153 VAL A C 1
ATOM 1187 O O . VAL A 1 153 ? 16.906 -21.844 -8.625 1 98.88 153 VAL A O 1
ATOM 1190 N N . LYS A 1 154 ? 17.453 -21.641 -10.789 1 98.81 154 LYS A N 1
ATOM 1191 C CA . LYS A 1 154 ? 16.328 -20.781 -11.141 1 98.81 154 LYS A CA 1
ATOM 1192 C C . LYS A 1 154 ? 15.359 -21.484 -12.086 1 98.81 154 LYS A C 1
ATOM 1194 O O . LYS A 1 154 ? 15.727 -22.469 -12.734 1 98.81 154 LYS A O 1
ATOM 1199 N N . THR A 1 155 ? 14.164 -20.969 -12.133 1 98.88 155 THR A N 1
ATOM 1200 C CA . THR A 1 155 ? 13.125 -21.719 -12.844 1 98.88 155 THR A CA 1
ATOM 1201 C C . THR A 1 155 ? 12.5 -20.859 -13.938 1 98.88 155 THR A C 1
ATOM 1203 O O . THR A 1 155 ? 12.484 -19.625 -13.836 1 98.88 155 THR A O 1
ATOM 1206 N N . ASN A 1 156 ? 11.945 -21.469 -14.938 1 98.75 156 ASN A N 1
ATOM 1207 C CA . ASN A 1 156 ? 11.5 -20.859 -16.188 1 98.75 156 ASN A CA 1
ATOM 1208 C C . ASN A 1 156 ? 10.211 -20.062 -15.992 1 98.75 156 ASN A C 1
ATOM 1210 O O . ASN A 1 156 ? 9.477 -20.297 -15.031 1 98.75 156 ASN A O 1
ATOM 1214 N N . VAL A 1 157 ? 9.969 -19.109 -16.906 1 98.5 157 VAL A N 1
ATOM 1215 C CA . VAL A 1 157 ? 8.859 -18.172 -16.859 1 98.5 157 VAL A CA 1
ATOM 1216 C C . VAL A 1 157 ? 8.383 -17.859 -18.281 1 98.5 157 VAL A C 1
ATOM 1218 O O . VAL A 1 157 ? 9.086 -18.141 -19.25 1 98.5 157 VAL A O 1
ATOM 1221 N N . PRO A 1 158 ? 7.199 -17.328 -18.422 1 97.56 158 PRO A N 1
ATOM 1222 C CA . PRO A 1 158 ? 6.84 -16.766 -19.719 1 97.56 158 PRO A CA 1
ATOM 1223 C C . PRO A 1 158 ? 7.543 -15.438 -20 1 97.56 158 PRO A C 1
ATOM 1225 O O . PRO A 1 158 ? 7.902 -14.711 -19.062 1 97.56 158 PRO A O 1
ATOM 1228 N N . ILE A 1 159 ? 7.824 -15.008 -21.219 1 94.69 159 ILE A N 1
ATOM 1229 C CA . ILE A 1 159 ? 8.555 -13.812 -21.625 1 94.69 159 ILE A CA 1
ATOM 1230 C C . ILE A 1 159 ? 7.938 -12.578 -20.984 1 94.69 159 ILE A C 1
ATOM 1232 O O . ILE A 1 159 ? 8.656 -11.672 -20.562 1 94.69 159 ILE A O 1
ATOM 1236 N N . THR A 1 160 ? 6.621 -12.344 -20.859 1 90.69 160 THR A N 1
ATOM 1237 C CA . THR A 1 160 ? 5.977 -11.141 -20.328 1 90.69 160 THR A CA 1
ATOM 1238 C C . THR A 1 160 ? 5.551 -11.344 -18.875 1 90.69 160 THR A C 1
ATOM 1240 O O . THR A 1 160 ? 5.156 -10.398 -18.203 1 90.69 160 THR A O 1
ATOM 1243 N N . LEU A 1 161 ? 5.684 -12.484 -18.391 1 94.88 161 LEU A N 1
ATOM 1244 C CA . LEU A 1 161 ? 5.168 -12.891 -17.094 1 94.88 161 LEU A CA 1
ATOM 1245 C C . LEU A 1 161 ? 3.65 -12.742 -17.031 1 94.88 161 LEU A C 1
ATOM 1247 O O . LEU A 1 161 ? 3.047 -12.867 -15.969 1 94.88 161 LEU A O 1
ATOM 1251 N N . LEU A 1 162 ? 3.01 -12.461 -18.219 1 94.69 162 LEU A N 1
ATOM 1252 C CA . LEU A 1 162 ? 1.566 -12.266 -18.297 1 94.69 162 LEU A CA 1
ATOM 1253 C C . LEU A 1 162 ? 0.896 -13.453 -18.984 1 94.69 162 LEU A C 1
ATOM 1255 O O . LEU A 1 162 ? 0.083 -13.266 -19.891 1 94.69 162 LEU A O 1
ATOM 1259 N N . SER A 1 163 ? 1.312 -14.633 -18.547 1 96 163 SER A N 1
ATOM 1260 C CA . SER A 1 163 ? 0.755 -15.836 -19.141 1 96 163 SER A CA 1
ATOM 1261 C C . SER A 1 163 ? 0.754 -17 -18.141 1 96 163 SER A C 1
ATOM 1263 O O . SER A 1 163 ? 1.652 -17.109 -17.312 1 96 163 SER A O 1
ATOM 1265 N N . PHE A 1 164 ? -0.264 -17.859 -18.359 1 95.56 164 PHE A N 1
ATOM 1266 C CA . PHE A 1 164 ? -0.278 -19.094 -17.594 1 95.56 164 PHE A CA 1
ATOM 1267 C C . PHE A 1 164 ? 0.407 -20.219 -18.359 1 95.56 164 PHE A C 1
ATOM 1269 O O . PHE A 1 164 ? 0.045 -21.391 -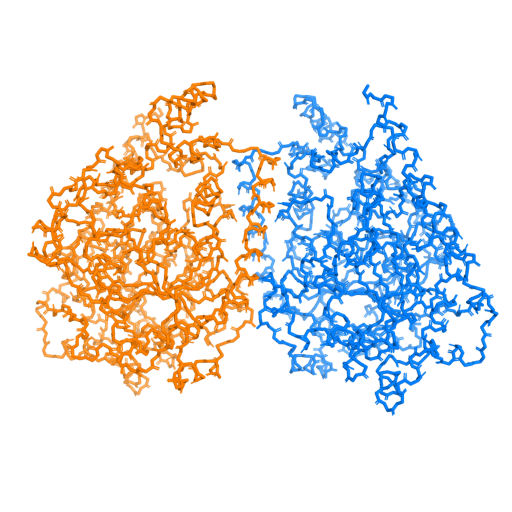18.234 1 95.56 164 PHE A O 1
ATOM 1276 N N . GLU A 1 165 ? 1.348 -19.859 -19.219 1 96 165 GLU A N 1
ATOM 1277 C CA . GLU A 1 165 ? 2.242 -20.781 -19.922 1 96 165 GLU A CA 1
ATOM 1278 C C . GLU A 1 165 ? 3.689 -20.297 -19.844 1 96 165 GLU A C 1
ATOM 1280 O O . GLU A 1 165 ? 4.012 -19.203 -20.312 1 96 165 GLU A O 1
ATOM 1285 N N . SER A 1 166 ? 4.523 -21.125 -19.328 1 97.5 166 SER A N 1
ATOM 1286 C CA . SER A 1 166 ? 5.922 -20.734 -19.188 1 97.5 166 SER A CA 1
ATOM 1287 C C . SER A 1 166 ? 6.711 -21.047 -20.453 1 97.5 166 SER A C 1
ATOM 1289 O O . SER A 1 166 ? 7.293 -22.125 -20.578 1 97.5 166 SER A O 1
ATOM 1291 N N . THR A 1 167 ? 6.719 -20.062 -21.344 1 97.81 167 THR A N 1
ATOM 1292 C CA . THR A 1 167 ? 7.414 -20.203 -22.609 1 97.81 167 THR A CA 1
ATOM 1293 C C . THR A 1 167 ? 8.078 -18.891 -23.016 1 97.81 167 THR A C 1
ATOM 1295 O O . THR A 1 167 ? 7.512 -17.812 -22.812 1 97.81 167 THR A O 1
ATOM 1298 N N . ASN A 1 168 ? 9.281 -18.953 -23.5 1 98.06 168 ASN A N 1
ATOM 1299 C CA . ASN A 1 168 ? 10.023 -17.828 -24.062 1 98.06 168 ASN A CA 1
ATOM 1300 C C . ASN A 1 168 ? 11.125 -18.297 -25.016 1 98.06 168 ASN A C 1
ATOM 1302 O O . ASN A 1 168 ? 11.422 -19.484 -25.078 1 98.06 168 ASN A O 1
ATOM 1306 N N . ASP A 1 169 ? 11.727 -17.406 -25.703 1 97.88 169 ASP A N 1
ATOM 1307 C CA . ASP A 1 169 ? 12.688 -17.766 -26.734 1 97.88 169 ASP A CA 1
ATOM 1308 C C . ASP A 1 169 ? 14.016 -18.203 -26.125 1 97.88 169 ASP A C 1
ATOM 1310 O O . ASP A 1 169 ? 14.766 -18.969 -26.719 1 97.88 169 ASP A O 1
ATOM 1314 N N . ILE A 1 170 ? 14.344 -17.734 -24.969 1 98.19 170 ILE A N 1
ATOM 1315 C CA . ILE A 1 170 ? 15.641 -17.969 -24.344 1 98.19 170 ILE A CA 1
ATOM 1316 C C . ILE A 1 170 ? 15.695 -19.406 -23.812 1 98.19 170 ILE A C 1
ATOM 1318 O O . ILE A 1 170 ? 16.609 -20.156 -24.125 1 98.19 170 ILE A O 1
ATOM 1322 N N . TRP A 1 171 ? 14.695 -19.797 -23.094 1 98.38 171 TRP A N 1
ATOM 1323 C CA . TRP A 1 171 ? 14.773 -21.016 -22.312 1 98.38 171 TRP A CA 1
ATOM 1324 C C . TRP A 1 171 ? 13.859 -22.094 -22.875 1 98.38 171 TRP A C 1
ATOM 1326 O O . TRP A 1 171 ? 13.984 -23.281 -22.531 1 98.38 171 TRP A O 1
ATOM 1336 N N . GLY A 1 172 ? 12.883 -21.719 -23.75 1 98 172 GLY A N 1
ATOM 1337 C CA . GLY A 1 172 ? 11.953 -22.688 -24.297 1 98 172 GLY A CA 1
ATOM 1338 C C . GLY A 1 172 ? 10.703 -22.859 -23.453 1 98 172 GLY A C 1
ATOM 1339 O O . GLY A 1 172 ? 10.359 -22 -22.656 1 98 172 GLY A O 1
ATOM 1340 N N . GLU A 1 173 ? 10.039 -23.922 -23.766 1 97.94 173 GLU A N 1
ATOM 1341 C CA . GLU A 1 173 ? 8.75 -24.219 -23.156 1 97.94 173 GLU A CA 1
ATOM 1342 C C . GLU A 1 173 ? 8.891 -25.203 -22.016 1 97.94 173 GLU A C 1
ATOM 1344 O O . GLU A 1 173 ? 9.609 -26.203 -22.125 1 97.94 173 GLU A O 1
ATOM 1349 N N . THR A 1 174 ? 8.273 -24.891 -20.859 1 98.69 174 THR A N 1
ATOM 1350 C CA . THR A 1 174 ? 8.195 -25.844 -19.75 1 98.69 174 THR A CA 1
ATOM 1351 C C . THR A 1 174 ? 6.906 -26.656 -19.828 1 98.69 174 THR A C 1
ATOM 1353 O O . THR A 1 174 ? 5.809 -26.094 -19.875 1 98.69 174 THR A O 1
ATOM 1356 N N . SER A 1 175 ? 7.027 -27.969 -19.766 1 98.62 175 SER A N 1
ATOM 1357 C CA . SER A 1 175 ? 5.859 -28.828 -19.875 1 98.62 175 SER A CA 1
ATOM 1358 C C . SER A 1 175 ? 5.359 -29.266 -18.5 1 98.62 175 SER A C 1
ATOM 1360 O O . SER A 1 175 ? 6.066 -29.109 -17.5 1 98.62 175 SER A O 1
ATOM 1362 N N . ASN A 1 176 ? 4.16 -29.75 -18.516 1 98.56 176 ASN A N 1
ATOM 1363 C CA . ASN A 1 176 ? 3.539 -30.25 -17.297 1 98.56 176 ASN A CA 1
ATOM 1364 C C . ASN A 1 176 ? 4.16 -31.578 -16.844 1 98.56 176 ASN A C 1
ATOM 1366 O O . ASN A 1 176 ? 4.453 -32.438 -17.672 1 98.56 176 ASN A O 1
ATOM 1370 N N . PRO A 1 177 ? 4.41 -31.719 -15.602 1 98 177 PRO A N 1
ATOM 1371 C CA . PRO A 1 177 ? 5.039 -32.938 -15.102 1 98 177 PRO A CA 1
ATOM 1372 C C . PRO A 1 177 ? 4.172 -34.188 -15.305 1 98 177 PRO A C 1
ATOM 1374 O O . PRO A 1 177 ? 4.68 -35.312 -15.297 1 98 177 PRO A O 1
ATOM 1377 N N . TYR A 1 178 ? 2.893 -34.031 -15.492 1 97.75 178 TYR A N 1
ATOM 1378 C CA . TYR A 1 178 ? 1.97 -35.156 -15.609 1 97.75 178 TYR A CA 1
ATOM 1379 C C . TYR A 1 178 ? 1.689 -35.469 -17.078 1 97.75 178 TYR A C 1
ATOM 1381 O O . TYR A 1 178 ? 1.251 -36.594 -17.406 1 97.75 178 TYR A O 1
ATOM 1389 N N . ASN A 1 179 ? 1.8 -34.5 -17.906 1 97.62 179 ASN A N 1
ATOM 1390 C CA . ASN A 1 179 ? 1.511 -34.625 -19.328 1 97.62 179 ASN A CA 1
ATOM 1391 C C . ASN A 1 179 ? 2.293 -33.594 -20.156 1 97.62 179 ASN A C 1
ATOM 1393 O O . ASN A 1 179 ? 2.014 -32.406 -20.094 1 97.62 179 ASN A O 1
ATOM 1397 N N . LYS A 1 180 ? 3.143 -34 -21 1 97.31 180 LYS A N 1
ATOM 1398 C CA . LYS A 1 180 ? 4.117 -33.188 -21.688 1 97.31 180 LYS A CA 1
ATOM 1399 C C . LYS A 1 180 ? 3.434 -32.25 -22.688 1 97.31 180 LYS A C 1
ATOM 1401 O O . LYS A 1 180 ? 4.012 -31.234 -23.094 1 97.31 180 LYS A O 1
ATOM 1406 N N . ILE A 1 181 ? 2.232 -32.531 -23.047 1 97.44 181 ILE A N 1
ATOM 1407 C CA . ILE A 1 181 ? 1.512 -31.734 -24.047 1 97.44 181 ILE A CA 1
ATOM 1408 C C . ILE A 1 181 ? 0.848 -30.547 -23.359 1 97.44 181 ILE A C 1
ATOM 1410 O O . ILE A 1 181 ? 0.43 -29.594 -24.031 1 97.44 181 ILE A O 1
ATOM 1414 N N . TYR A 1 182 ? 0.798 -30.578 -22.109 1 98.44 182 TYR A N 1
ATOM 1415 C CA . TYR A 1 182 ? 0.105 -29.531 -21.359 1 98.44 182 TYR A CA 1
ATOM 1416 C C . TYR A 1 182 ? 1.097 -28.625 -20.641 1 98.44 182 TYR A C 1
ATOM 1418 O O . TYR A 1 182 ? 2.266 -28.984 -20.484 1 98.44 182 TYR A O 1
ATOM 1426 N N . THR A 1 183 ? 0.637 -27.453 -20.312 1 97.94 183 THR A N 1
ATOM 1427 C CA . THR A 1 183 ? 1.476 -26.453 -19.656 1 97.94 183 THR A CA 1
ATOM 1428 C C . THR A 1 183 ? 1.576 -26.734 -18.156 1 97.94 183 THR A C 1
ATOM 1430 O O . THR A 1 183 ? 0.672 -27.328 -17.578 1 97.94 183 THR A O 1
ATOM 1433 N N . ALA A 1 184 ? 2.686 -26.344 -17.562 1 98.31 184 ALA A N 1
ATOM 1434 C CA . ALA A 1 184 ? 2.852 -26.359 -16.109 1 98.31 184 ALA A CA 1
ATOM 1435 C C . ALA A 1 184 ? 2.293 -25.094 -15.477 1 98.31 184 ALA A C 1
ATOM 1437 O O . ALA A 1 184 ? 2.326 -24.938 -14.25 1 98.31 184 ALA A O 1
ATOM 1438 N N . GLY A 1 185 ? 1.72 -24.234 -16.297 1 96.88 185 GLY A N 1
ATOM 1439 C CA . GLY A 1 185 ? 1.208 -22.969 -15.82 1 96.88 185 GLY A CA 1
ATOM 1440 C C . GLY A 1 185 ? 2.186 -21.812 -16.016 1 96.88 185 GLY A C 1
ATOM 1441 O O . GLY A 1 185 ? 3.133 -21.922 -16.797 1 96.88 185 GLY A O 1
ATOM 1442 N N . GLY A 1 186 ? 1.939 -20.719 -15.406 1 96.25 186 GLY A N 1
ATOM 1443 C CA . GLY A 1 186 ? 2.703 -19.469 -15.43 1 96.25 186 GLY A CA 1
ATOM 1444 C C . GLY A 1 186 ? 2.117 -18.391 -14.539 1 96.25 186 GLY A C 1
ATOM 1445 O O . GLY A 1 186 ? 0.953 -18.469 -14.148 1 96.25 186 GLY A O 1
ATOM 1446 N N . SER A 1 187 ? 2.914 -17.375 -14.086 1 96.5 187 SER A N 1
ATOM 1447 C CA . SER A 1 187 ? 4.25 -17.125 -14.617 1 96.5 187 SER A CA 1
ATOM 1448 C C . SER A 1 187 ? 5.316 -17.859 -13.812 1 96.5 187 SER A C 1
ATOM 1450 O O . SER A 1 187 ? 6.508 -17.562 -13.938 1 96.5 187 SER A O 1
ATOM 1452 N N . THR A 1 188 ? 4.91 -18.75 -12.898 1 98.25 188 THR A N 1
ATOM 1453 C CA . THR A 1 188 ? 5.859 -19.516 -12.102 1 98.25 188 THR A CA 1
ATOM 1454 C C . THR A 1 188 ? 5.781 -21 -12.445 1 98.25 188 THR A C 1
ATOM 1456 O O . THR A 1 188 ? 5.777 -21.859 -11.555 1 98.25 188 THR A O 1
ATOM 1459 N N . GLY A 1 189 ? 5.711 -21.25 -13.68 1 98.44 189 GLY A N 1
ATOM 1460 C CA . GLY A 1 189 ? 5.488 -22.609 -14.148 1 98.44 189 GLY A CA 1
ATOM 1461 C C . GLY A 1 189 ? 6.688 -23.516 -13.945 1 98.44 189 GLY A C 1
ATOM 1462 O O . GLY A 1 189 ? 6.531 -24.703 -13.648 1 98.44 189 GLY A O 1
ATOM 1463 N N . GLY A 1 190 ? 7.918 -22.969 -14.188 1 98.81 190 GLY A N 1
ATOM 1464 C CA . GLY A 1 190 ? 9.102 -23.766 -13.914 1 98.81 190 GLY A CA 1
ATOM 1465 C C . GLY A 1 190 ? 9.156 -24.281 -12.484 1 98.81 190 GLY A C 1
ATOM 1466 O O . GLY A 1 190 ? 9.531 -25.422 -12.242 1 98.81 190 GLY A O 1
ATOM 1467 N N . GLU A 1 191 ? 8.812 -23.438 -11.578 1 98.69 191 GLU A N 1
ATOM 1468 C CA . GLU A 1 191 ? 8.781 -23.812 -10.164 1 98.69 191 GLU A CA 1
ATOM 1469 C C . GLU A 1 191 ? 7.773 -24.922 -9.914 1 98.69 191 GLU A C 1
ATOM 1471 O O . GLU A 1 191 ? 8.062 -25.875 -9.188 1 98.69 191 GLU A O 1
ATOM 1476 N N . GLY A 1 192 ? 6.59 -24.75 -10.477 1 98.62 192 GLY A N 1
ATOM 1477 C CA . GLY A 1 192 ? 5.566 -25.766 -10.305 1 98.62 192 GLY A CA 1
ATOM 1478 C C . GLY A 1 192 ? 6.004 -27.141 -10.781 1 98.62 192 GLY A C 1
ATOM 1479 O O . GLY A 1 192 ? 5.805 -28.141 -10.086 1 98.62 192 GLY A O 1
ATOM 1480 N N . ALA A 1 193 ? 6.59 -27.188 -11.93 1 98.75 193 ALA A N 1
ATOM 1481 C CA . ALA A 1 193 ? 7.051 -28.438 -12.508 1 98.75 193 ALA A CA 1
ATOM 1482 C C . ALA A 1 193 ? 8.133 -29.078 -11.641 1 98.75 193 ALA A C 1
ATOM 1484 O O . ALA A 1 193 ? 8.102 -30.281 -11.367 1 98.75 193 ALA A O 1
ATOM 1485 N N . LEU A 1 194 ? 9.094 -28.25 -11.242 1 98.75 194 LEU A N 1
ATOM 1486 C CA . LEU A 1 194 ? 10.195 -28.75 -10.414 1 98.75 194 LEU A CA 1
ATOM 1487 C C . LEU A 1 194 ? 9.672 -29.312 -9.094 1 98.75 194 LEU A C 1
ATOM 1489 O O . LEU A 1 194 ? 10.078 -30.391 -8.68 1 98.75 194 LEU A O 1
ATOM 1493 N N . LEU A 1 195 ? 8.82 -28.625 -8.461 1 98.5 195 LEU A N 1
ATOM 1494 C CA . LEU A 1 195 ? 8.305 -29.031 -7.16 1 98.5 195 LEU A CA 1
ATOM 1495 C C . LEU A 1 195 ? 7.512 -30.328 -7.273 1 98.5 195 LEU A C 1
ATOM 1497 O O . LEU A 1 195 ? 7.633 -31.203 -6.426 1 98.5 195 LEU A O 1
ATOM 1501 N N . ALA A 1 196 ? 6.711 -30.406 -8.32 1 97.94 196 ALA A N 1
ATOM 1502 C CA . ALA A 1 196 ? 5.902 -31.609 -8.516 1 97.94 196 ALA A CA 1
ATOM 1503 C C . ALA A 1 196 ? 6.781 -32.844 -8.688 1 97.94 196 ALA A C 1
ATOM 1505 O O . ALA A 1 196 ? 6.395 -33.938 -8.305 1 97.94 196 ALA A O 1
ATOM 1506 N N . LEU A 1 197 ? 7.961 -32.656 -9.211 1 97.88 197 LEU A N 1
ATOM 1507 C CA . LEU A 1 197 ? 8.812 -33.781 -9.547 1 97.88 197 LEU A CA 1
ATOM 1508 C C . LEU A 1 197 ? 9.859 -34.031 -8.469 1 97.88 197 LEU A C 1
ATOM 1510 O O . LEU A 1 197 ? 10.789 -34.812 -8.656 1 97.88 197 LEU A O 1
ATOM 1514 N N . GLY A 1 198 ? 9.766 -33.281 -7.449 1 97.06 198 GLY A N 1
ATOM 1515 C CA . GLY A 1 198 ? 10.617 -33.688 -6.332 1 97.06 198 GLY A CA 1
ATOM 1516 C C . GLY A 1 198 ? 11.312 -32.5 -5.68 1 97.06 198 GLY A C 1
ATOM 1517 O O . GLY A 1 198 ? 11.891 -32.625 -4.602 1 97.06 198 GLY A O 1
ATOM 1518 N N . GLY A 1 199 ? 11.312 -31.328 -6.355 1 96.88 199 GLY A N 1
ATOM 1519 C CA . GLY A 1 199 ? 11.805 -30.156 -5.66 1 96.88 199 GLY A CA 1
ATOM 1520 C C . GLY A 1 199 ? 11.148 -29.938 -4.316 1 96.88 199 GLY A C 1
ATOM 1521 O O . GLY A 1 199 ? 10.141 -30.578 -3.996 1 96.88 199 GLY A O 1
ATOM 1522 N N . ARG A 1 200 ? 11.664 -29.078 -3.512 1 95.06 200 ARG A N 1
ATOM 1523 C CA . ARG A 1 200 ? 11.148 -28.969 -2.15 1 95.06 200 ARG A CA 1
ATOM 1524 C C . ARG A 1 200 ? 10.43 -27.641 -1.939 1 95.06 200 ARG A C 1
ATOM 1526 O O . ARG A 1 200 ? 9.203 -27.594 -1.805 1 95.06 200 ARG A O 1
ATOM 1533 N N . ILE A 1 201 ? 11.141 -26.578 -1.95 1 98.06 201 ILE A N 1
ATOM 1534 C CA . ILE A 1 201 ? 10.539 -25.266 -1.752 1 98.06 201 ILE A CA 1
ATOM 1535 C C . ILE A 1 201 ? 11.07 -24.281 -2.801 1 98.06 201 ILE A C 1
ATOM 1537 O O . ILE A 1 201 ? 12.203 -24.438 -3.277 1 98.06 201 ILE A O 1
ATOM 1541 N N . GLY A 1 202 ? 10.266 -23.391 -3.197 1 98.25 202 GLY A N 1
ATOM 1542 C CA . GLY A 1 202 ? 10.648 -22.375 -4.16 1 98.25 202 GLY A CA 1
ATOM 1543 C C . GLY A 1 202 ? 9.922 -21.047 -3.951 1 98.25 202 GLY A C 1
ATOM 1544 O O . GLY A 1 202 ? 9.039 -20.953 -3.102 1 98.25 202 GLY A O 1
ATOM 1545 N N . ILE A 1 203 ? 10.398 -20.047 -4.648 1 98.31 203 ILE A N 1
ATOM 1546 C CA . ILE A 1 203 ? 9.82 -18.703 -4.59 1 98.31 203 ILE A CA 1
ATOM 1547 C C . ILE A 1 203 ? 9.32 -18.297 -5.973 1 98.31 203 ILE A C 1
ATOM 1549 O O . ILE A 1 203 ? 10.039 -18.438 -6.965 1 98.31 203 ILE A O 1
ATOM 1553 N N . GLY A 1 204 ? 8.102 -17.906 -6.031 1 98.12 204 GLY A N 1
ATOM 1554 C CA . GLY A 1 204 ? 7.512 -17.328 -7.23 1 98.12 204 GLY A CA 1
ATOM 1555 C C . GLY A 1 204 ? 6.852 -15.984 -6.98 1 98.12 204 GLY A C 1
ATOM 1556 O O . GLY A 1 204 ? 7.066 -15.367 -5.941 1 98.12 204 GLY A O 1
ATOM 1557 N N . SER A 1 205 ? 6.23 -15.461 -8.008 1 97.5 205 SER A N 1
ATOM 1558 C CA . SER A 1 205 ? 5.488 -14.211 -7.891 1 97.5 205 SER A CA 1
ATOM 1559 C C . SER A 1 205 ? 4.074 -14.352 -8.445 1 97.5 205 SER A C 1
ATOM 1561 O O . SER A 1 205 ? 3.803 -15.25 -9.25 1 97.5 205 SER A O 1
ATOM 1563 N N . ASP A 1 206 ? 3.215 -13.5 -7.949 1 98.19 206 ASP A N 1
ATOM 1564 C CA . ASP A 1 206 ? 1.798 -13.594 -8.281 1 98.19 206 ASP A CA 1
ATOM 1565 C C . ASP A 1 206 ? 1.18 -12.203 -8.445 1 98.19 206 ASP A C 1
ATOM 1567 O O . ASP A 1 206 ? 1.191 -11.406 -7.512 1 98.19 206 ASP A O 1
ATOM 1571 N N . VAL A 1 207 ? 0.645 -11.961 -9.664 1 97 207 VAL A N 1
ATOM 1572 C CA . VAL A 1 207 ? -0.03 -10.695 -9.922 1 97 207 VAL A CA 1
ATOM 1573 C C . VAL A 1 207 ? -1.467 -10.953 -10.367 1 97 207 VAL A C 1
ATOM 1575 O O . VAL A 1 207 ? -2.332 -10.086 -10.234 1 97 207 VAL A O 1
ATOM 1578 N N . ALA A 1 208 ? -1.707 -12.156 -10.859 1 97.25 208 ALA A N 1
ATOM 1579 C CA . ALA A 1 208 ? -3.035 -12.547 -11.328 1 97.25 208 ALA A CA 1
ATOM 1580 C C . ALA A 1 208 ? -3.279 -14.039 -11.102 1 97.25 208 ALA A C 1
ATOM 1582 O O . ALA A 1 208 ? -4.207 -14.617 -11.672 1 97.25 208 ALA A O 1
ATOM 1583 N N . GLY A 1 209 ? -2.426 -14.672 -10.344 1 97.88 209 GLY A N 1
ATOM 1584 C CA . GLY A 1 209 ? -2.543 -16.109 -10.117 1 97.88 209 GLY A CA 1
ATOM 1585 C C . GLY A 1 209 ? -1.267 -16.859 -10.43 1 97.88 209 GLY A C 1
ATOM 1586 O O . GLY A 1 209 ? -1.269 -18.094 -10.492 1 97.88 209 GLY A O 1
ATOM 1587 N N . SER A 1 210 ? -0.196 -16.234 -10.445 1 97.56 210 SER A N 1
ATOM 1588 C CA . SER A 1 210 ? 1.012 -16.75 -11.07 1 97.56 210 SER A CA 1
ATOM 1589 C C . SER A 1 210 ? 1.715 -17.766 -10.172 1 97.56 210 SER A C 1
ATOM 1591 O O . SER A 1 210 ? 2.619 -18.469 -10.609 1 97.56 210 SER A O 1
ATOM 1593 N N . VAL A 1 211 ? 1.434 -17.859 -8.969 1 98.44 211 VAL A N 1
ATOM 1594 C CA . VAL A 1 211 ? 1.916 -18.984 -8.188 1 98.44 211 VAL A CA 1
ATOM 1595 C C . VAL A 1 211 ? 0.79 -20 -7.992 1 98.44 211 VAL A C 1
ATOM 1597 O O . VAL A 1 211 ? 1.041 -21.203 -7.859 1 98.44 211 VAL A O 1
ATOM 1600 N N . ARG A 1 212 ? -0.439 -19.578 -8.055 1 98.69 212 ARG A N 1
ATOM 1601 C CA . ARG A 1 212 ? -1.604 -20.406 -7.746 1 98.69 212 ARG A CA 1
ATOM 1602 C C . ARG A 1 212 ? -1.989 -21.266 -8.945 1 98.69 212 ARG A C 1
ATOM 1604 O O . ARG A 1 212 ? -2.312 -22.453 -8.781 1 98.69 212 ARG A O 1
ATOM 1611 N N . CYS A 1 213 ? -1.904 -20.672 -10.094 1 98.44 213 CYS A N 1
ATOM 1612 C CA . CYS A 1 213 ? -2.23 -21.469 -11.281 1 98.44 213 CYS A CA 1
ATOM 1613 C C . CYS A 1 213 ? -1.191 -22.562 -11.516 1 98.44 213 CYS A C 1
ATOM 1615 O O . CYS A 1 213 ? -1.543 -23.719 -11.734 1 98.44 213 CYS A O 1
ATOM 1617 N N . PRO A 1 214 ? 0.085 -22.188 -11.438 1 98.5 214 PRO A N 1
ATOM 1618 C CA . PRO A 1 214 ? 1.073 -23.266 -11.57 1 98.5 214 PRO A CA 1
ATOM 1619 C C . PRO A 1 214 ? 0.906 -24.344 -10.516 1 98.5 214 PRO A C 1
ATOM 1621 O O . PRO A 1 214 ? 1.091 -25.531 -10.805 1 98.5 214 PRO A O 1
ATOM 1624 N N . ALA A 1 215 ? 0.578 -23.984 -9.344 1 98.75 215 ALA A N 1
ATOM 1625 C CA . ALA A 1 215 ? 0.34 -24.984 -8.305 1 98.75 215 ALA A CA 1
ATOM 1626 C C . ALA A 1 215 ? -0.853 -25.875 -8.656 1 98.75 215 ALA A C 1
ATOM 1628 O O . ALA A 1 215 ? -0.794 -27.094 -8.5 1 98.75 215 ALA A O 1
ATOM 1629 N N . HIS A 1 216 ? -1.907 -25.281 -9.125 1 98.69 216 HIS A N 1
ATOM 1630 C CA . HIS A 1 216 ? -3.111 -25.969 -9.562 1 98.69 216 HIS A CA 1
ATOM 1631 C C . HIS A 1 216 ? -2.812 -26.922 -10.719 1 98.69 216 HIS A C 1
ATOM 1633 O O . HIS A 1 216 ? -3.27 -28.062 -10.719 1 98.69 216 HIS A O 1
ATOM 1639 N N . PHE A 1 217 ? -2 -26.484 -11.664 1 98.62 217 PHE A N 1
ATOM 1640 C CA . PHE A 1 217 ? -1.745 -27.203 -12.906 1 98.62 217 PHE A CA 1
ATOM 1641 C C . PHE A 1 217 ? -0.714 -28.312 -12.688 1 98.62 217 PHE A C 1
ATOM 1643 O O . PHE A 1 217 ? -0.703 -29.312 -13.414 1 98.62 217 PHE A O 1
ATOM 1650 N N . SER A 1 218 ? 0.173 -28.141 -11.68 1 98.31 218 SER A N 1
ATOM 1651 C CA . SER A 1 218 ? 1.278 -29.078 -11.523 1 98.31 218 SER A CA 1
ATOM 1652 C C . SER A 1 218 ? 1.1 -29.938 -10.273 1 98.31 218 SER A C 1
ATOM 1654 O O . SER A 1 218 ? 1.855 -30.875 -10.047 1 98.31 218 SER A O 1
ATOM 1656 N N . GLY A 1 219 ? 0.125 -29.641 -9.477 1 98.12 219 GLY A N 1
ATOM 1657 C CA . GLY A 1 219 ? -0.15 -30.453 -8.305 1 98.12 219 GLY A CA 1
ATOM 1658 C C . GLY A 1 219 ? 0.823 -30.203 -7.164 1 98.12 219 GLY A C 1
ATOM 1659 O O . GLY A 1 219 ? 1.367 -31.156 -6.59 1 98.12 219 GLY A O 1
ATOM 1660 N N . CYS A 1 220 ? 1.116 -29.016 -6.883 1 98.25 220 CYS A N 1
ATOM 1661 C CA . CYS A 1 220 ? 1.925 -28.625 -5.73 1 98.25 220 CYS A CA 1
ATOM 1662 C C . CYS A 1 220 ? 1.209 -27.578 -4.891 1 98.25 220 CYS A C 1
ATOM 1664 O O . CYS A 1 220 ? 0.011 -27.344 -5.062 1 98.25 220 CYS A O 1
ATOM 1666 N N . TYR A 1 221 ? 1.863 -27.062 -3.848 1 98.81 221 TYR A N 1
ATOM 1667 C CA . TYR A 1 221 ? 1.268 -26.125 -2.904 1 98.81 221 TYR A CA 1
ATOM 1668 C C . TYR A 1 221 ? 1.825 -24.734 -3.105 1 98.81 221 TYR A C 1
ATOM 1670 O O . TYR A 1 221 ? 2.994 -24.562 -3.461 1 98.81 221 TYR A O 1
ATOM 1678 N N . ALA A 1 222 ? 1.017 -23.75 -2.928 1 98.81 222 ALA A N 1
ATOM 1679 C CA . ALA A 1 222 ? 1.458 -22.359 -3.031 1 98.81 222 ALA A CA 1
ATOM 1680 C C . ALA A 1 222 ? 0.671 -21.453 -2.082 1 98.81 222 ALA A C 1
ATOM 1682 O O . ALA A 1 222 ? -0.418 -21.828 -1.632 1 98.81 222 ALA A O 1
ATOM 1683 N N . LEU A 1 223 ? 1.228 -20.344 -1.721 1 98.75 223 LEU A N 1
ATOM 1684 C CA . LEU A 1 223 ? 0.587 -19.297 -0.94 1 98.75 223 LEU A CA 1
ATOM 1685 C C . LEU A 1 223 ? 0.835 -17.922 -1.566 1 98.75 223 LEU A C 1
ATOM 1687 O O . LEU A 1 223 ? 1.978 -17.469 -1.627 1 98.75 223 LEU A O 1
ATOM 1691 N N . LYS A 1 224 ? -0.216 -17.344 -2.119 1 98.75 224 LYS A N 1
ATOM 1692 C CA . LYS A 1 224 ? -0.113 -15.938 -2.482 1 98.75 224 LYS A CA 1
ATOM 1693 C C . LYS A 1 224 ? -0.217 -15.047 -1.251 1 98.75 224 LYS A C 1
ATOM 1695 O O . LYS A 1 224 ? -1.288 -14.93 -0.651 1 98.75 224 LYS A O 1
ATOM 1700 N N . CYS A 1 225 ? 0.839 -14.414 -0.909 1 98.5 225 CYS A N 1
ATOM 1701 C CA . CYS A 1 225 ? 0.844 -13.5 0.232 1 98.5 225 CYS A CA 1
ATOM 1702 C C . CYS A 1 225 ? 0.182 -12.18 -0.125 1 98.5 225 CYS A C 1
ATOM 1704 O O . CYS A 1 225 ? -0.092 -11.914 -1.297 1 98.5 225 CYS A O 1
ATOM 1706 N N . SER A 1 226 ? -0.176 -11.438 0.889 1 98.25 226 SER A N 1
ATOM 1707 C CA . SER A 1 226 ? -0.601 -10.055 0.689 1 98.25 226 SER A CA 1
ATOM 1708 C C . SER A 1 226 ? 0.597 -9.133 0.485 1 98.25 226 SER A C 1
ATOM 1710 O O . SER A 1 226 ? 1.721 -9.477 0.859 1 98.25 226 SER A O 1
ATOM 1712 N N . THR A 1 227 ? 0.308 -7.977 -0.126 1 97.56 227 THR A N 1
ATOM 1713 C CA . THR A 1 227 ? 1.334 -6.957 -0.298 1 97.56 227 THR A CA 1
ATOM 1714 C C . THR A 1 227 ? 1.935 -6.562 1.048 1 97.56 227 THR A C 1
ATOM 1716 O O . THR A 1 227 ? 1.207 -6.34 2.018 1 97.56 227 THR A O 1
ATOM 1719 N N . GLY A 1 228 ? 3.254 -6.52 1.069 1 97.25 228 GLY A N 1
ATOM 1720 C CA . GLY A 1 228 ? 3.949 -6.062 2.262 1 97.25 228 GLY A CA 1
ATOM 1721 C C . GLY A 1 228 ? 4.398 -7.195 3.164 1 97.25 228 GLY A C 1
ATOM 1722 O O . GLY A 1 228 ? 5.094 -6.969 4.156 1 97.25 228 GLY A O 1
ATOM 1723 N N . ARG A 1 229 ? 4.008 -8.445 2.832 1 97.56 229 ARG A N 1
ATOM 1724 C CA . ARG A 1 229 ? 4.371 -9.578 3.676 1 97.56 229 ARG A CA 1
ATOM 1725 C C . ARG A 1 229 ? 5.699 -10.188 3.24 1 97.56 229 ARG A C 1
ATOM 1727 O O . ARG A 1 229 ? 6.445 -10.719 4.062 1 97.56 229 ARG A O 1
ATOM 1734 N N . TRP A 1 230 ? 5.996 -10.141 1.935 1 96.56 230 TRP A N 1
ATOM 1735 C CA . TRP A 1 230 ? 7.195 -10.68 1.308 1 96.56 230 TRP A CA 1
ATOM 1736 C C . TRP A 1 230 ? 7.965 -9.586 0.574 1 96.56 230 TRP A C 1
ATOM 1738 O O . TRP A 1 230 ? 7.406 -8.539 0.248 1 96.56 230 TRP A O 1
ATOM 1748 N N . LEU A 1 231 ? 9.227 -9.773 0.372 1 97.12 231 LEU A N 1
ATOM 1749 C CA . LEU A 1 231 ? 10.094 -8.773 -0.251 1 97.12 231 LEU A CA 1
ATOM 1750 C C . LEU A 1 231 ? 9.641 -8.484 -1.68 1 97.12 231 LEU A C 1
ATOM 1752 O O . LEU A 1 231 ? 9.289 -9.406 -2.42 1 97.12 231 LEU A O 1
ATOM 1756 N N . LYS A 1 232 ? 9.68 -7.242 -1.977 1 95.5 232 LYS A N 1
ATOM 1757 C CA . LYS A 1 232 ? 9.359 -6.797 -3.33 1 95.5 232 LYS A CA 1
ATOM 1758 C C . LYS A 1 232 ? 10.625 -6.559 -4.145 1 95.5 232 LYS A C 1
ATOM 1760 O O . LYS A 1 232 ? 10.594 -6.59 -5.375 1 95.5 232 LYS A O 1
ATOM 1765 N N . THR A 1 233 ? 11.75 -6.352 -3.453 1 94.75 233 THR A N 1
ATOM 1766 C CA . THR A 1 233 ? 12.984 -5.977 -4.137 1 94.75 233 THR A CA 1
ATOM 1767 C C . THR A 1 233 ? 13.906 -7.188 -4.293 1 94.75 233 THR A C 1
ATOM 1769 O O . THR A 1 233 ? 13.656 -8.242 -3.709 1 94.75 233 THR A O 1
ATOM 1772 N N . GLY A 1 234 ? 14.922 -6.973 -5.109 1 95.5 234 GLY A N 1
ATOM 1773 C CA . GLY A 1 234 ? 15.867 -8.047 -5.379 1 95.5 234 GLY A CA 1
ATOM 1774 C C . GLY A 1 234 ? 15.461 -8.914 -6.555 1 95.5 234 GLY A C 1
ATOM 1775 O O . GLY A 1 234 ? 15.805 -10.094 -6.605 1 95.5 234 GLY A O 1
ATOM 1776 N N . VAL A 1 235 ? 14.695 -8.305 -7.457 1 96.31 235 VAL A N 1
ATOM 1777 C CA . VAL A 1 235 ? 14.219 -9.031 -8.633 1 96.31 235 VAL A CA 1
ATOM 1778 C C . VAL A 1 235 ? 14.266 -8.117 -9.852 1 96.31 235 VAL A C 1
ATOM 1780 O O . VAL A 1 235 ? 14.281 -6.887 -9.719 1 96.31 235 VAL A O 1
ATOM 1783 N N . VAL A 1 236 ? 14.352 -8.695 -10.984 1 96.38 236 VAL A N 1
ATOM 1784 C CA . VAL A 1 236 ? 14.148 -8.008 -12.258 1 96.38 236 VAL A CA 1
ATOM 1785 C C . VAL A 1 236 ? 12.695 -8.172 -12.695 1 96.38 236 VAL A C 1
ATOM 1787 O O . VAL A 1 236 ? 12.117 -9.25 -12.562 1 96.38 236 VAL A O 1
ATOM 1790 N N . THR A 1 237 ? 12.086 -7.121 -13.125 1 95.25 237 THR A N 1
ATOM 1791 C CA . THR A 1 237 ? 10.672 -7.184 -13.5 1 95.25 237 THR A CA 1
ATOM 1792 C C . THR A 1 237 ? 10.477 -6.695 -14.938 1 95.25 237 THR A C 1
ATOM 1794 O O . THR A 1 237 ? 11.258 -5.883 -15.43 1 95.25 237 THR A O 1
ATOM 1797 N N . SER A 1 238 ? 9.414 -7.199 -15.547 1 94.94 238 SER A N 1
ATOM 1798 C CA . SER A 1 238 ? 9.039 -6.754 -16.891 1 94.94 238 SER A CA 1
ATOM 1799 C C . SER A 1 238 ? 8.078 -5.574 -16.828 1 94.94 238 SER A C 1
ATOM 1801 O O . SER A 1 238 ? 7.781 -4.953 -17.844 1 94.94 238 SER A O 1
ATOM 1803 N N . MET A 1 239 ? 7.645 -5.262 -15.688 1 95.94 239 MET A N 1
ATOM 1804 C CA . MET A 1 239 ? 6.613 -4.238 -15.57 1 95.94 239 MET A CA 1
ATOM 1805 C C . MET A 1 239 ? 6.941 -3.27 -14.438 1 95.94 239 MET A C 1
ATOM 1807 O O . MET A 1 239 ? 6.121 -3.053 -13.539 1 95.94 239 MET A O 1
ATOM 1811 N N . PRO A 1 240 ? 8.094 -2.615 -14.531 1 96.44 240 PRO A N 1
ATOM 1812 C CA . PRO A 1 240 ? 8.414 -1.658 -13.469 1 96.44 240 PRO A CA 1
ATOM 1813 C C . PRO A 1 240 ? 7.383 -0.533 -13.359 1 96.44 240 PRO A C 1
ATOM 1815 O O . PRO A 1 240 ? 6.957 0.017 -14.383 1 96.44 240 PRO A O 1
ATOM 1818 N N . GLY A 1 241 ? 6.945 -0.251 -12.156 1 96.75 241 GLY A N 1
ATOM 1819 C CA . GLY A 1 241 ? 6.062 0.882 -11.93 1 96.75 241 GLY A CA 1
ATOM 1820 C C . GLY A 1 241 ? 4.594 0.502 -11.914 1 96.75 241 GLY A C 1
ATOM 1821 O O . GLY A 1 241 ? 3.744 1.31 -11.539 1 96.75 241 GLY A O 1
ATOM 1822 N N . GLN A 1 242 ? 4.254 -0.739 -12.359 1 96.69 242 GLN A N 1
ATOM 1823 C CA . GLN A 1 242 ? 2.871 -1.199 -12.312 1 96.69 242 GLN A CA 1
ATOM 1824 C C . GLN A 1 242 ? 2.389 -1.33 -10.867 1 96.69 242 GLN A C 1
ATOM 1826 O O . GLN A 1 242 ? 2.971 -2.076 -10.078 1 96.69 242 GLN A O 1
ATOM 1831 N N . ASP A 1 243 ? 1.364 -0.526 -10.531 1 94.12 243 ASP A N 1
ATOM 1832 C CA . ASP A 1 243 ? 0.91 -0.593 -9.148 1 94.12 243 ASP A CA 1
ATOM 1833 C C . ASP A 1 243 ? -0.61 -0.713 -9.07 1 94.12 243 ASP A C 1
ATOM 1835 O O . ASP A 1 243 ? -1.189 -0.671 -7.984 1 94.12 243 ASP A O 1
ATOM 1839 N N . GLY A 1 244 ? -1.252 -0.826 -10.211 1 96.62 244 GLY A N 1
ATOM 1840 C CA . GLY A 1 244 ? -2.691 -1.034 -10.195 1 96.62 244 GLY A CA 1
ATOM 1841 C C . GLY A 1 244 ? -3.1 -2.332 -9.523 1 96.62 244 GLY A C 1
ATOM 1842 O O . GLY A 1 244 ? -4.078 -2.367 -8.773 1 96.62 244 GLY A O 1
ATOM 1843 N N . VAL A 1 245 ? -2.389 -3.348 -9.844 1 97.69 245 VAL A N 1
ATOM 1844 C CA . VAL A 1 245 ? -2.471 -4.645 -9.188 1 97.69 245 VAL A CA 1
ATOM 1845 C C . VAL A 1 245 ? -1.07 -5.129 -8.82 1 97.69 245 VAL A C 1
ATOM 1847 O O . VAL A 1 245 ? -0.42 -5.824 -9.602 1 97.69 245 VAL A O 1
ATOM 1850 N N . PRO A 1 246 ? -0.699 -4.887 -7.637 1 95.31 246 PRO A N 1
ATOM 1851 C CA . PRO A 1 246 ? 0.694 -5.152 -7.27 1 95.31 246 PRO A CA 1
ATOM 1852 C C . PRO A 1 246 ? 1.049 -6.633 -7.328 1 95.31 246 PRO A C 1
ATOM 1854 O O . PRO A 1 246 ? 0.244 -7.48 -6.93 1 95.31 246 PRO A O 1
ATOM 1857 N N . ALA A 1 247 ? 2.229 -6.875 -7.82 1 95.75 247 ALA A N 1
ATOM 1858 C CA . ALA A 1 247 ? 2.773 -8.227 -7.762 1 95.75 247 ALA A CA 1
ATOM 1859 C C . ALA A 1 247 ? 3.301 -8.547 -6.363 1 95.75 247 ALA A C 1
ATOM 1861 O O . ALA A 1 247 ? 3.887 -7.688 -5.703 1 95.75 247 ALA A O 1
ATOM 1862 N N . VAL A 1 248 ? 3.158 -9.781 -5.996 1 97 248 VAL A N 1
ATOM 1863 C CA . VAL A 1 248 ? 3.65 -10.203 -4.688 1 97 248 VAL A CA 1
ATOM 1864 C C . VAL A 1 248 ? 4.477 -11.484 -4.836 1 97 248 VAL A C 1
ATOM 1866 O O . VAL A 1 248 ? 4.066 -12.414 -5.527 1 97 248 VAL A O 1
ATOM 1869 N N . TYR A 1 249 ? 5.648 -11.43 -4.316 1 97.5 249 TYR A N 1
ATOM 1870 C CA . TYR A 1 249 ? 6.426 -12.664 -4.25 1 97.5 249 TYR A CA 1
ATOM 1871 C C . TYR A 1 249 ? 5.914 -13.57 -3.137 1 97.5 249 TYR A C 1
ATOM 1873 O O . TYR A 1 249 ? 5.461 -13.094 -2.096 1 97.5 249 TYR A O 1
ATOM 1881 N N . SER A 1 250 ? 5.926 -14.836 -3.434 1 96.69 250 SER A N 1
ATOM 1882 C CA . SER A 1 250 ? 5.25 -15.789 -2.564 1 96.69 250 SER A CA 1
ATOM 1883 C C . SER A 1 250 ? 5.922 -17.156 -2.631 1 96.69 250 SER A C 1
ATOM 1885 O O . SER A 1 250 ? 6.59 -17.484 -3.613 1 96.69 250 SER A O 1
ATOM 1887 N N . PRO A 1 251 ? 5.73 -17.938 -1.573 1 98.56 251 PRO A N 1
ATOM 1888 C CA . PRO A 1 251 ? 6.352 -19.266 -1.512 1 98.56 251 PRO A CA 1
ATOM 1889 C C . PRO A 1 251 ? 5.512 -20.344 -2.193 1 98.56 251 PRO A C 1
ATOM 1891 O O . PRO A 1 251 ? 4.289 -20.219 -2.285 1 98.56 251 PRO A O 1
ATOM 1894 N N . MET A 1 252 ? 6.145 -21.312 -2.699 1 98.75 252 MET A N 1
ATOM 1895 C CA . MET A 1 252 ? 5.598 -22.578 -3.189 1 98.75 252 MET A CA 1
ATOM 1896 C C . MET A 1 252 ? 6.352 -23.766 -2.598 1 98.75 252 MET A C 1
ATOM 1898 O O . MET A 1 252 ? 7.508 -23.625 -2.191 1 98.75 252 MET A O 1
ATOM 1902 N N . ALA A 1 253 ? 5.676 -24.875 -2.504 1 98.75 253 ALA A N 1
ATOM 1903 C CA . ALA A 1 253 ? 6.34 -26.031 -1.931 1 98.75 253 ALA A CA 1
ATOM 1904 C C . ALA A 1 253 ? 5.707 -27.328 -2.436 1 98.75 253 ALA A C 1
ATOM 1906 O O . ALA A 1 253 ? 4.594 -27.312 -2.963 1 98.75 253 ALA A O 1
ATOM 1907 N N . ARG A 1 254 ? 6.453 -28.359 -2.248 1 98 254 ARG A N 1
ATOM 1908 C CA . ARG A 1 254 ? 5.98 -29.703 -2.6 1 98 254 ARG A CA 1
ATOM 1909 C C . ARG A 1 254 ? 4.953 -30.203 -1.593 1 98 254 ARG A C 1
ATOM 1911 O O . ARG A 1 254 ? 4.02 -30.922 -1.956 1 98 254 ARG A O 1
ATOM 1918 N N . THR A 1 255 ? 5.16 -29.844 -0.336 1 97.81 255 THR A N 1
ATOM 1919 C CA . THR A 1 255 ? 4.238 -30.266 0.715 1 97.81 255 THR A CA 1
ATOM 1920 C C . THR A 1 255 ? 3.732 -29.047 1.496 1 97.81 255 THR A C 1
ATOM 1922 O O . THR A 1 255 ? 4.398 -28.016 1.544 1 97.81 255 THR A O 1
ATOM 1925 N N . LEU A 1 256 ? 2.566 -29.266 2.072 1 98.06 256 LEU A N 1
ATOM 1926 C CA . LEU A 1 256 ? 1.981 -28.188 2.863 1 98.06 256 LEU A CA 1
ATOM 1927 C C . LEU A 1 256 ? 2.832 -27.891 4.094 1 98.06 256 LEU A C 1
ATOM 1929 O O . LEU A 1 256 ? 3.01 -26.734 4.469 1 98.06 256 LEU A O 1
ATOM 1933 N N . ASN A 1 257 ? 3.32 -28.938 4.754 1 97.62 257 ASN A N 1
ATOM 1934 C CA . ASN A 1 257 ? 4.172 -28.766 5.93 1 97.62 257 ASN A CA 1
ATOM 1935 C C . ASN A 1 257 ? 5.402 -27.922 5.613 1 97.62 257 ASN A C 1
ATOM 1937 O O . ASN A 1 257 ? 5.773 -27.047 6.391 1 97.62 257 ASN A O 1
ATOM 1941 N N . ASP A 1 258 ? 6.023 -28.188 4.512 1 98.44 258 ASP A N 1
ATOM 1942 C CA . ASP A 1 258 ? 7.203 -27.438 4.102 1 98.44 258 ASP A CA 1
ATOM 1943 C C . ASP A 1 258 ? 6.844 -26 3.754 1 98.44 258 ASP A C 1
ATOM 1945 O O . ASP A 1 258 ? 7.613 -25.078 4.031 1 98.44 258 ASP A O 1
ATOM 1949 N N . LEU A 1 259 ? 5.68 -25.828 3.115 1 98.81 259 LEU A N 1
ATOM 1950 C CA . LEU A 1 259 ? 5.219 -24.484 2.781 1 98.81 259 LEU A CA 1
ATOM 1951 C C . LEU A 1 259 ? 5.062 -23.625 4.039 1 98.81 259 LEU A C 1
ATOM 1953 O O . LEU A 1 259 ? 5.496 -22.484 4.07 1 98.81 259 LEU A O 1
ATOM 1957 N N . THR A 1 260 ? 4.41 -24.203 5.031 1 98.69 260 THR A N 1
ATOM 1958 C CA . THR A 1 260 ? 4.168 -23.5 6.289 1 98.69 260 THR A CA 1
ATOM 1959 C C . THR A 1 260 ? 5.484 -23.188 6.996 1 98.69 260 THR A C 1
ATOM 1961 O O . THR A 1 260 ? 5.703 -22.047 7.434 1 98.69 260 THR A O 1
ATOM 1964 N N . TYR A 1 261 ? 6.344 -24.172 7.09 1 98.69 261 TYR A N 1
ATOM 1965 C CA . TYR A 1 261 ? 7.629 -24 7.758 1 98.69 261 TYR A CA 1
ATOM 1966 C C . TYR A 1 261 ? 8.445 -22.906 7.074 1 98.69 261 TYR A C 1
ATOM 1968 O O . TYR A 1 261 ? 9.008 -22.031 7.742 1 98.69 261 TYR A O 1
ATOM 1976 N N . PHE A 1 262 ? 8.523 -22.969 5.777 1 98.75 262 PHE A N 1
ATOM 1977 C CA . PHE A 1 262 ? 9.297 -22.016 4.988 1 98.75 262 PHE A CA 1
ATOM 1978 C C . PHE A 1 262 ? 8.766 -20.609 5.188 1 98.75 262 PHE A C 1
ATOM 1980 O O . PHE A 1 262 ? 9.531 -19.672 5.449 1 98.75 262 PHE A O 1
ATOM 1987 N N . THR A 1 263 ? 7.457 -20.438 5.02 1 98.69 263 THR A N 1
ATOM 1988 C CA . THR A 1 263 ? 6.836 -19.125 5.148 1 98.69 263 THR A CA 1
ATOM 1989 C C . THR A 1 263 ? 7.094 -18.547 6.535 1 98.69 263 THR A C 1
ATOM 1991 O O . THR A 1 263 ? 7.52 -17.391 6.664 1 98.69 263 THR A O 1
ATOM 1994 N N . ARG A 1 264 ? 6.855 -19.328 7.559 1 98.44 264 ARG A N 1
ATOM 1995 C CA . ARG A 1 264 ? 7.074 -18.906 8.938 1 98.44 264 ARG A CA 1
ATOM 1996 C C . ARG A 1 264 ? 8.531 -18.5 9.164 1 98.44 264 ARG A C 1
ATOM 1998 O O . ARG A 1 264 ? 8.805 -17.469 9.766 1 98.44 264 ARG A O 1
ATOM 2005 N N . SER A 1 265 ? 9.477 -19.281 8.664 1 98.56 265 SER A N 1
ATOM 2006 C CA . SER A 1 265 ? 10.898 -19.031 8.844 1 98.56 265 SER A CA 1
ATOM 2007 C C . SER A 1 265 ? 11.305 -17.688 8.234 1 98.56 265 SER A C 1
ATOM 2009 O O . SER A 1 265 ? 12.031 -16.906 8.859 1 98.56 265 SER A O 1
ATOM 2011 N N . ILE A 1 266 ? 10.82 -17.422 7.055 1 98.44 266 ILE A N 1
ATOM 2012 C CA . ILE A 1 266 ? 11.195 -16.188 6.363 1 98.44 266 ILE A CA 1
ATOM 2013 C C . ILE A 1 266 ? 10.617 -14.984 7.098 1 98.44 266 ILE A C 1
ATOM 2015 O O . ILE A 1 266 ? 11.297 -13.969 7.27 1 98.44 266 ILE A O 1
ATOM 2019 N N . ILE A 1 267 ? 9.352 -15.039 7.492 1 98.44 267 ILE A N 1
ATOM 2020 C CA . ILE A 1 267 ? 8.734 -13.922 8.195 1 98.44 267 ILE A CA 1
ATOM 2021 C C . ILE A 1 267 ? 9.453 -13.672 9.516 1 98.44 267 ILE A C 1
ATOM 2023 O O . ILE A 1 267 ? 9.625 -12.523 9.938 1 98.44 267 ILE A O 1
ATOM 2027 N N . GLN A 1 268 ? 9.922 -14.742 10.125 1 98.19 268 GLN A N 1
ATOM 2028 C CA . GLN A 1 268 ? 10.609 -14.617 11.406 1 98.19 268 GLN A CA 1
ATOM 2029 C C . GLN A 1 268 ? 12.008 -14.023 11.227 1 98.19 268 GLN A C 1
ATOM 2031 O O . GLN A 1 268 ? 12.617 -13.57 12.188 1 98.19 268 GLN A O 1
ATOM 2036 N N . MET A 1 269 ? 12.531 -14.031 10.023 1 98.31 269 MET A N 1
ATOM 2037 C CA . MET A 1 269 ? 13.789 -13.359 9.703 1 98.31 269 MET A CA 1
ATOM 2038 C C . MET A 1 269 ? 13.594 -11.852 9.625 1 98.31 269 MET A C 1
ATOM 2040 O O . MET A 1 269 ? 14.547 -11.109 9.352 1 98.31 269 MET A O 1
ATOM 2044 N N . LYS A 1 270 ? 12.375 -11.312 9.82 1 98.19 270 LYS A N 1
ATOM 2045 C CA . LYS A 1 270 ? 12.047 -9.891 9.82 1 98.19 270 LYS A CA 1
ATOM 2046 C C . LYS A 1 270 ? 12.352 -9.25 8.477 1 98.19 270 LYS A C 1
ATOM 2048 O O . LYS A 1 270 ? 13.141 -8.297 8.398 1 98.19 270 LYS A O 1
ATOM 2053 N N . PRO A 1 271 ? 11.602 -9.625 7.461 1 98.31 271 PRO A N 1
ATOM 2054 C CA . PRO A 1 271 ? 11.859 -9.125 6.109 1 98.31 271 PRO A CA 1
ATOM 2055 C C . PRO A 1 271 ? 11.812 -7.598 6.027 1 98.31 271 PRO A C 1
ATOM 2057 O O . PRO A 1 271 ? 12.453 -7.004 5.156 1 98.31 271 PRO A O 1
ATOM 2060 N N . TRP A 1 272 ? 11.156 -6.891 6.898 1 97.81 272 TRP A N 1
ATOM 2061 C CA . TRP A 1 272 ? 11.055 -5.438 6.898 1 97.81 272 TRP A CA 1
ATOM 2062 C C . TRP A 1 272 ? 12.406 -4.797 7.215 1 97.81 272 TRP A C 1
ATOM 2064 O O . TRP A 1 272 ? 12.586 -3.592 7.035 1 97.81 272 TRP A O 1
ATOM 2074 N N . THR A 1 273 ? 13.375 -5.562 7.727 1 97.56 273 THR A N 1
ATOM 2075 C CA . THR A 1 273 ? 14.719 -5.043 7.949 1 97.56 273 THR A CA 1
ATOM 2076 C C . THR A 1 273 ? 15.57 -5.195 6.691 1 97.56 273 THR A C 1
ATOM 2078 O O . THR A 1 273 ? 16.688 -4.672 6.621 1 97.56 273 THR A O 1
ATOM 2081 N N . TYR A 1 274 ? 15.062 -5.934 5.66 1 97.69 274 TYR A N 1
ATOM 2082 C CA . TYR A 1 274 ? 15.766 -6.152 4.406 1 97.69 274 TYR A CA 1
ATOM 2083 C C . TYR A 1 274 ? 15.188 -5.297 3.291 1 97.69 274 TYR A C 1
ATOM 2085 O O . TYR A 1 274 ? 15.883 -4.949 2.334 1 97.69 274 TYR A O 1
ATOM 2093 N N . ASP A 1 275 ? 13.922 -5.031 3.416 1 97.81 275 ASP A N 1
ATOM 2094 C CA . ASP A 1 275 ? 13.188 -4.402 2.322 1 97.81 275 ASP A CA 1
ATOM 2095 C C . ASP A 1 275 ? 12.188 -3.379 2.852 1 97.81 275 ASP A C 1
ATOM 2097 O O . ASP A 1 275 ? 11.359 -3.695 3.707 1 97.81 275 ASP A O 1
ATOM 2101 N N . TYR A 1 276 ? 12.18 -2.168 2.26 1 96.88 276 TYR A N 1
ATOM 2102 C CA . TYR A 1 276 ? 11.367 -1.044 2.709 1 96.88 276 TYR A CA 1
ATOM 2103 C C . TYR A 1 276 ? 9.883 -1.314 2.477 1 96.88 276 TYR A C 1
ATOM 2105 O O . TYR A 1 276 ? 9.023 -0.654 3.066 1 96.88 276 TYR A O 1
ATOM 2113 N N . SER A 1 277 ? 9.523 -2.217 1.582 1 96.44 277 SER A N 1
ATOM 2114 C CA . SER A 1 277 ? 8.141 -2.467 1.193 1 96.44 277 SER A CA 1
ATOM 2115 C C . SER A 1 277 ? 7.449 -3.402 2.18 1 96.44 277 SER A C 1
ATOM 2117 O O . SER A 1 277 ? 6.219 -3.518 2.178 1 96.44 277 SER A O 1
ATOM 2119 N N . CYS A 1 278 ? 8.141 -4.051 3.057 1 97.81 278 CYS A N 1
ATOM 2120 C CA . CYS A 1 278 ? 7.57 -5.039 3.965 1 97.81 278 CYS A CA 1
ATOM 2121 C C . CYS A 1 278 ? 7.043 -4.375 5.23 1 97.81 278 CYS A C 1
ATOM 2123 O O . CYS A 1 278 ? 7.664 -3.449 5.754 1 97.81 278 CYS A O 1
ATOM 2125 N N . HIS A 1 279 ? 5.855 -4.809 5.621 1 98 279 HIS A N 1
ATOM 2126 C CA . HIS A 1 279 ? 5.309 -4.352 6.895 1 98 279 HIS A CA 1
ATOM 2127 C C . HIS A 1 279 ? 6.023 -5.008 8.07 1 98 279 HIS A C 1
ATOM 2129 O O . HIS A 1 279 ? 6.359 -6.195 8.016 1 98 279 HIS A O 1
ATOM 2135 N N . PRO A 1 280 ? 6.32 -4.219 9.117 1 97.88 280 PRO A N 1
ATOM 2136 C CA . PRO A 1 280 ? 6.891 -4.832 10.32 1 97.88 280 PRO A CA 1
ATOM 2137 C C . PRO A 1 280 ? 5.859 -5.617 11.125 1 97.88 280 PRO A C 1
ATOM 2139 O O . PRO A 1 280 ? 5.586 -5.281 12.281 1 97.88 280 PRO A O 1
ATOM 2142 N N . LEU A 1 281 ? 5.32 -6.68 10.523 1 98.06 281 LEU A N 1
ATOM 2143 C CA . LEU A 1 281 ? 4.285 -7.543 11.086 1 98.06 281 LEU A CA 1
ATOM 2144 C C . LEU A 1 281 ? 4.84 -8.938 11.375 1 98.06 281 LEU A C 1
ATOM 2146 O O . LEU A 1 281 ? 4.934 -9.773 10.469 1 98.06 281 LEU A O 1
ATOM 2150 N N . PRO A 1 282 ? 5.195 -9.203 12.617 1 97.56 282 PRO A N 1
ATOM 2151 C CA . PRO A 1 282 ? 5.742 -10.516 12.961 1 97.56 282 PRO A CA 1
ATOM 2152 C C . PRO A 1 282 ? 4.758 -11.656 12.695 1 97.56 282 PRO A C 1
ATOM 2154 O O . PRO A 1 282 ? 3.557 -11.414 12.555 1 97.56 282 PRO A O 1
ATOM 2157 N N . TRP A 1 283 ? 5.367 -12.867 12.57 1 98.31 283 TRP A N 1
ATOM 2158 C CA . TRP A 1 283 ? 4.508 -14.039 12.484 1 98.31 283 TRP A CA 1
ATOM 2159 C C . TRP A 1 283 ? 3.609 -14.148 13.711 1 98.31 283 TRP A C 1
ATOM 2161 O O . TRP A 1 283 ? 4.082 -14.047 14.844 1 98.31 283 TRP A O 1
ATOM 2171 N N . ARG A 1 284 ? 2.324 -14.32 13.539 1 98.12 284 ARG A N 1
ATOM 2172 C CA . ARG A 1 284 ? 1.363 -14.344 14.641 1 98.12 284 ARG A CA 1
ATOM 2173 C C . ARG A 1 284 ? 0.97 -15.773 14.992 1 98.12 284 ARG A C 1
ATOM 2175 O O . ARG A 1 284 ? -0.022 -16.297 14.477 1 98.12 284 ARG A O 1
ATOM 2182 N N . THR A 1 285 ? 1.703 -16.312 15.828 1 98 285 THR A N 1
ATOM 2183 C CA . THR A 1 285 ? 1.561 -17.703 16.234 1 98 285 THR A CA 1
ATOM 2184 C C . THR A 1 285 ? 0.198 -17.953 16.875 1 98 285 THR A C 1
ATOM 2186 O O . THR A 1 285 ? -0.384 -19.016 16.719 1 98 285 THR A O 1
ATOM 2189 N N . ASP A 1 286 ? -0.336 -16.984 17.547 1 97.56 286 ASP A N 1
ATOM 2190 C CA . ASP A 1 286 ? -1.631 -17.109 18.219 1 97.56 286 ASP A CA 1
ATOM 2191 C C . ASP A 1 286 ? -2.748 -17.328 17.188 1 97.56 286 ASP A C 1
ATOM 2193 O O . ASP A 1 286 ? -3.67 -18.109 17.422 1 97.56 286 ASP A O 1
ATOM 2197 N N . ILE A 1 287 ? -2.654 -16.672 16.062 1 97.75 287 ILE A N 1
ATOM 2198 C CA . ILE A 1 287 ? -3.656 -16.828 15.023 1 97.75 287 ILE A CA 1
ATOM 2199 C C . ILE A 1 287 ? -3.527 -18.203 14.391 1 97.75 287 ILE A C 1
ATOM 2201 O O . ILE A 1 287 ? -4.531 -18.875 14.133 1 97.75 287 ILE A O 1
ATOM 2205 N N . GLU A 1 288 ? -2.279 -18.609 14.07 1 97.88 288 GLU A N 1
ATOM 2206 C CA . GLU A 1 288 ? -2.051 -19.938 13.539 1 97.88 288 GLU A CA 1
ATOM 2207 C C . GLU A 1 288 ? -2.662 -21.016 14.445 1 97.88 288 GLU A C 1
ATOM 2209 O O . GLU A 1 288 ? -3.355 -21.906 13.969 1 97.88 288 GLU A O 1
ATOM 2214 N N . LYS A 1 289 ? -2.406 -20.922 15.766 1 98 289 LYS A N 1
ATOM 2215 C CA . LYS A 1 289 ? -2.908 -21.891 16.75 1 98 289 LYS A CA 1
ATOM 2216 C C . LYS A 1 289 ? -4.434 -21.844 16.828 1 98 289 LYS A C 1
ATOM 2218 O O . LYS A 1 289 ? -5.086 -22.891 16.891 1 98 289 LYS A O 1
ATOM 2223 N N . GLU A 1 290 ? -4.938 -20.672 16.797 1 97.88 290 GLU A N 1
ATOM 2224 C CA . GLU A 1 290 ? -6.383 -20.484 16.875 1 97.88 290 GLU A CA 1
ATOM 2225 C C . GLU A 1 290 ? -7.105 -21.266 15.781 1 97.88 290 GLU A C 1
ATOM 2227 O O . GLU A 1 290 ? -8.031 -22.031 16.062 1 97.88 290 GLU A O 1
ATOM 2232 N N . PHE A 1 291 ? -6.648 -21.156 14.57 1 97.81 291 PHE A N 1
ATOM 2233 C CA . PHE A 1 291 ? -7.379 -21.75 13.453 1 97.81 291 PHE A CA 1
ATOM 2234 C C . PHE A 1 291 ? -6.984 -23.203 13.258 1 97.81 291 PHE A C 1
ATOM 2236 O O . PHE A 1 291 ? -7.711 -23.969 12.617 1 97.81 291 PHE A O 1
ATOM 2243 N N . SER A 1 292 ? -5.832 -23.594 13.812 1 97 292 SER A N 1
ATOM 2244 C CA . SER A 1 292 ? -5.477 -25.016 13.805 1 97 292 SER A CA 1
ATOM 2245 C C . SER A 1 292 ? -6.352 -25.812 14.773 1 97 292 SER A C 1
ATOM 2247 O O . SER A 1 292 ? -6.598 -27 14.562 1 97 292 SER A O 1
ATOM 2249 N N . GLU A 1 293 ? -6.852 -25.094 15.805 1 96.62 293 GLU A N 1
ATOM 2250 C CA . GLU A 1 293 ? -7.559 -25.797 16.875 1 96.62 293 GLU A CA 1
ATOM 2251 C C . GLU A 1 293 ? -9.047 -25.438 16.875 1 96.62 293 GLU A C 1
ATOM 2253 O O . GLU A 1 293 ? -9.836 -26.047 17.594 1 96.62 293 GLU A O 1
ATOM 2258 N N . LYS A 1 294 ? -9.445 -24.531 16.031 1 95.44 294 LYS A N 1
ATOM 2259 C CA . LYS A 1 294 ? -10.844 -24.125 15.992 1 95.44 294 LYS A CA 1
ATOM 2260 C C . LYS A 1 294 ? -11.75 -25.312 15.664 1 95.44 294 LYS A C 1
ATOM 2262 O O . LYS A 1 294 ? -11.586 -25.953 14.625 1 95.44 294 LYS A O 1
ATOM 2267 N N . ARG A 1 295 ? -12.711 -25.578 16.531 1 95.19 295 ARG A N 1
ATOM 2268 C CA . ARG A 1 295 ? -13.523 -26.781 16.422 1 95.19 295 ARG A CA 1
ATOM 2269 C C . ARG A 1 295 ? -14.391 -26.734 15.164 1 95.19 295 ARG A C 1
ATOM 2271 O O . ARG A 1 295 ? -14.469 -27.719 14.43 1 95.19 295 ARG A O 1
ATOM 2278 N N . ASN A 1 296 ? -15.047 -25.609 14.953 1 96.25 296 ASN A N 1
ATOM 2279 C CA . ASN A 1 296 ? -15.953 -25.484 13.82 1 96.25 296 ASN A CA 1
ATOM 2280 C C . ASN A 1 296 ? -15.633 -24.25 12.984 1 96.25 296 ASN A C 1
ATOM 2282 O O . ASN A 1 296 ? -15.828 -23.109 13.438 1 96.25 296 ASN A O 1
ATOM 2286 N N . LEU A 1 297 ? -15.188 -24.547 11.773 1 98.31 297 LEU A N 1
ATOM 2287 C CA . LEU A 1 297 ? -14.961 -23.453 10.82 1 98.31 297 LEU A CA 1
ATOM 2288 C C . LEU A 1 297 ? -16.219 -23.156 10.023 1 98.31 297 LEU A C 1
ATOM 2290 O O . LEU A 1 297 ? -16.984 -24.078 9.703 1 98.31 297 LEU A O 1
ATOM 2294 N N . ARG A 1 298 ? -16.5 -21.906 9.797 1 98.5 298 ARG A N 1
ATOM 2295 C CA . ARG A 1 298 ? -17.5 -21.484 8.82 1 98.5 298 ARG A CA 1
ATOM 2296 C C . ARG A 1 298 ? -16.859 -21.203 7.465 1 98.5 298 ARG A C 1
ATOM 2298 O O . ARG A 1 298 ? -16.203 -20.172 7.285 1 98.5 298 ARG A O 1
ATOM 2305 N N . VAL A 1 299 ? -17.125 -22.047 6.531 1 98.69 299 VAL A N 1
ATOM 2306 C CA . VAL A 1 299 ? -16.406 -22.016 5.258 1 98.69 299 VAL A CA 1
ATOM 2307 C C . VAL A 1 299 ? -17.375 -21.594 4.145 1 98.69 299 VAL A C 1
ATOM 2309 O O . VAL A 1 299 ? -18.375 -22.25 3.896 1 98.69 299 VAL A O 1
ATOM 2312 N N . GLY A 1 300 ? -17.047 -20.438 3.553 1 98.75 300 GLY A N 1
ATOM 2313 C CA . GLY A 1 300 ? -17.781 -20.047 2.365 1 98.75 300 GLY A CA 1
ATOM 2314 C C . GLY A 1 300 ? -17.281 -20.719 1.102 1 98.75 300 GLY A C 1
ATOM 2315 O O . GLY A 1 300 ? -16.078 -20.906 0.932 1 98.75 300 GLY A O 1
ATOM 2316 N N . ILE A 1 301 ? -18.203 -21.047 0.181 1 98.44 301 ILE A N 1
ATOM 2317 C CA . ILE A 1 301 ? -17.828 -21.656 -1.094 1 98.44 301 ILE A CA 1
ATOM 2318 C C . ILE A 1 301 ? -18.188 -20.703 -2.236 1 98.44 301 ILE A C 1
ATOM 2320 O O . ILE A 1 301 ? -19.359 -20.344 -2.418 1 98.44 301 ILE A O 1
ATOM 2324 N N . LEU A 1 302 ? -17.219 -20.25 -2.939 1 98.25 302 LEU A N 1
ATOM 2325 C CA . LEU A 1 302 ? -17.453 -19.562 -4.199 1 98.25 302 LEU A CA 1
ATOM 2326 C C . LEU A 1 302 ? -17.547 -20.547 -5.359 1 98.25 302 LEU A C 1
ATOM 2328 O O . LEU A 1 302 ? -16.516 -20.906 -5.945 1 98.25 302 LEU A O 1
ATOM 2332 N N . ARG A 1 303 ? -18.672 -20.906 -5.742 1 97.5 303 ARG A N 1
ATOM 2333 C CA . ARG A 1 303 ? -18.906 -21.984 -6.699 1 97.5 303 ARG A CA 1
ATOM 2334 C C . ARG A 1 303 ? -18.609 -21.516 -8.125 1 97.5 303 ARG A C 1
ATOM 2336 O O . ARG A 1 303 ? -18.203 -22.328 -8.969 1 97.5 303 ARG A O 1
ATOM 2343 N N . THR A 1 304 ? -18.844 -20.266 -8.367 1 97.56 304 THR A N 1
ATOM 2344 C CA . THR A 1 304 ? -18.609 -19.672 -9.68 1 97.56 304 THR A CA 1
ATOM 2345 C C . THR A 1 304 ? -18.281 -18.188 -9.555 1 97.56 304 THR A C 1
ATOM 2347 O O . THR A 1 304 ? -18.734 -17.516 -8.625 1 97.56 304 THR A O 1
ATOM 2350 N N . ASP A 1 305 ? -17.469 -17.719 -10.438 1 97.38 305 ASP A N 1
ATOM 2351 C CA . ASP A 1 305 ? -17.188 -16.281 -10.453 1 97.38 305 ASP A CA 1
ATOM 2352 C C . ASP A 1 305 ? -18.219 -15.539 -11.312 1 97.38 305 ASP A C 1
ATOM 2354 O O . ASP A 1 305 ? -18.125 -14.32 -11.477 1 97.38 305 ASP A O 1
ATOM 2358 N N . GLY A 1 306 ? -19.125 -16.266 -11.859 1 96.94 306 GLY A N 1
ATOM 2359 C CA . GLY A 1 306 ? -20.172 -15.672 -12.672 1 96.94 306 GLY A CA 1
ATOM 2360 C C . GLY A 1 306 ? -19.734 -15.375 -14.086 1 96.94 306 GLY A C 1
ATOM 2361 O O . GLY A 1 306 ? -20.484 -14.82 -14.883 1 96.94 306 GLY A O 1
ATOM 2362 N N . VAL A 1 307 ? -18.531 -15.766 -14.43 1 98.06 307 VAL A N 1
ATOM 2363 C CA . VAL A 1 307 ? -17.969 -15.492 -15.742 1 98.06 307 VAL A CA 1
ATOM 2364 C C . VAL A 1 307 ? -17.672 -16.812 -16.453 1 98.06 307 VAL A C 1
ATOM 2366 O O . VAL A 1 307 ? -18.125 -17.031 -17.578 1 98.06 307 VAL A O 1
ATOM 2369 N N . VAL A 1 308 ? -16.922 -17.672 -15.852 1 98.25 308 VAL A N 1
ATOM 2370 C CA . VAL A 1 308 ? -16.594 -19 -16.344 1 98.25 308 VAL A CA 1
ATOM 2371 C C . VAL A 1 308 ? -16.922 -20.031 -15.258 1 98.25 308 VAL A C 1
ATOM 2373 O O . VAL A 1 308 ? -16.266 -20.094 -14.227 1 98.25 308 VAL A O 1
ATOM 2376 N N . ASP A 1 309 ? -17.891 -20.844 -15.492 1 97.88 309 ASP A N 1
ATOM 2377 C CA . ASP A 1 309 ? -18.188 -21.906 -14.531 1 97.88 309 ASP A CA 1
ATOM 2378 C C . ASP A 1 309 ? -17.047 -22.922 -14.469 1 97.88 309 ASP A C 1
ATOM 2380 O O . ASP A 1 309 ? -16.406 -23.219 -15.484 1 97.88 309 ASP A O 1
ATOM 2384 N N . PRO A 1 310 ? -16.812 -23.438 -13.273 1 98.38 310 PRO A N 1
ATOM 2385 C CA . PRO A 1 310 ? -15.758 -24.469 -13.195 1 98.38 310 PRO A CA 1
ATOM 2386 C C . PRO A 1 310 ? -16.062 -25.688 -14.039 1 98.38 310 PRO A C 1
ATOM 2388 O O . PRO A 1 310 ? -17.219 -26.125 -14.109 1 98.38 310 PRO A O 1
ATOM 2391 N N . SER A 1 311 ? -15.055 -26.25 -14.641 1 98.5 311 SER A N 1
ATOM 2392 C CA . SER A 1 311 ? -15.188 -27.5 -15.383 1 98.5 311 SER A CA 1
ATOM 2393 C C . SER A 1 311 ? -15.625 -28.641 -14.469 1 98.5 311 SER A C 1
ATOM 2395 O O . SER A 1 311 ? -15.539 -28.531 -13.242 1 98.5 311 SER A O 1
ATOM 2397 N N . PRO A 1 312 ? -16.078 -29.703 -15.062 1 98.56 312 PRO A N 1
ATOM 2398 C CA . PRO A 1 312 ? -16.469 -30.859 -14.234 1 98.56 312 PRO A CA 1
ATOM 2399 C C . PRO A 1 312 ? -15.367 -31.297 -13.281 1 98.56 312 PRO A C 1
ATOM 2401 O O . PRO A 1 312 ? -15.641 -31.609 -12.117 1 98.56 312 PRO A O 1
ATOM 2404 N N . ALA A 1 313 ? -14.164 -31.344 -13.734 1 98.75 313 ALA A N 1
ATOM 2405 C CA . ALA A 1 313 ? -13.039 -31.75 -12.891 1 98.75 313 ALA A CA 1
ATOM 2406 C C . ALA A 1 313 ? -12.852 -30.781 -11.727 1 98.75 313 ALA A C 1
ATOM 2408 O O . ALA A 1 313 ? -12.656 -31.219 -10.586 1 98.75 313 ALA A O 1
ATOM 2409 N N . CYS A 1 314 ? -12.852 -29.5 -12.016 1 98.75 314 CYS A N 1
ATOM 2410 C CA . CYS A 1 314 ? -12.656 -28.484 -10.984 1 98.75 314 CYS A CA 1
ATOM 2411 C C . CYS A 1 314 ? -13.836 -28.469 -10.016 1 98.75 314 CYS A C 1
ATOM 2413 O O . CYS A 1 314 ? -13.648 -28.266 -8.812 1 98.75 314 CYS A O 1
ATOM 2415 N N . ARG A 1 315 ? -15.023 -28.609 -10.523 1 98.5 315 ARG A N 1
ATOM 2416 C CA . ARG A 1 315 ? -16.203 -28.719 -9.672 1 98.5 315 ARG A CA 1
ATOM 2417 C C . ARG A 1 315 ? -16.109 -29.922 -8.734 1 98.5 315 ARG A C 1
ATOM 2419 O O . ARG A 1 315 ? -16.438 -29.828 -7.555 1 98.5 315 ARG A O 1
ATOM 2426 N N . ARG A 1 316 ? -15.68 -31.016 -9.266 1 98.44 316 ARG A N 1
ATOM 2427 C CA . ARG A 1 316 ? -15.539 -32.219 -8.469 1 98.44 316 ARG A CA 1
ATOM 2428 C C . ARG A 1 316 ? -14.523 -32.031 -7.348 1 98.44 316 ARG A C 1
ATOM 2430 O O . ARG A 1 316 ? -14.734 -32.469 -6.219 1 98.44 316 ARG A O 1
ATOM 2437 N N . ALA A 1 317 ? -13.406 -31.391 -7.66 1 98.5 317 ALA A N 1
ATOM 2438 C CA . ALA A 1 317 ? -12.414 -31.109 -6.625 1 98.5 317 ALA A CA 1
ATOM 2439 C C . ALA A 1 317 ? -13.023 -30.266 -5.508 1 98.5 317 ALA A C 1
ATOM 2441 O O . ALA A 1 317 ? -12.766 -30.5 -4.328 1 98.5 317 ALA A O 1
ATOM 2442 N N . LEU A 1 318 ? -13.781 -29.281 -5.891 1 98.38 318 LEU A N 1
ATOM 2443 C CA . LEU A 1 318 ? -14.461 -28.422 -4.922 1 98.38 318 LEU A CA 1
ATOM 2444 C C . LEU A 1 318 ? -15.438 -29.219 -4.074 1 98.38 318 LEU A C 1
ATOM 2446 O O . LEU A 1 318 ? -15.492 -29.047 -2.854 1 98.38 318 LEU A O 1
ATOM 2450 N N . GLU A 1 319 ? -16.203 -30.062 -4.707 1 98.12 319 GLU A N 1
ATOM 2451 C CA . GLU A 1 319 ? -17.188 -30.891 -4.023 1 98.12 319 GLU A CA 1
ATOM 2452 C C . GLU A 1 319 ? -16.516 -31.875 -3.078 1 98.12 319 GLU A C 1
ATOM 2454 O O . GLU A 1 319 ? -17.016 -32.125 -1.979 1 98.12 319 GLU A O 1
ATOM 2459 N N . MET A 1 320 ? -15.453 -32.469 -3.518 1 98.19 320 MET A N 1
ATOM 2460 C CA . MET A 1 320 ? -14.695 -33.375 -2.658 1 98.19 320 MET A CA 1
ATOM 2461 C C . MET A 1 320 ? -14.219 -32.656 -1.396 1 98.19 320 MET A C 1
ATOM 2463 O O . MET A 1 320 ? -14.312 -33.188 -0.297 1 98.19 320 MET A O 1
ATOM 2467 N N . THR A 1 321 ? -13.703 -31.453 -1.553 1 98.44 321 THR A N 1
ATOM 2468 C CA . THR A 1 321 ? -13.219 -30.656 -0.428 1 98.44 321 THR A CA 1
ATOM 2469 C C . THR A 1 321 ? -14.367 -30.281 0.504 1 98.44 321 THR A C 1
ATOM 2471 O O . THR A 1 321 ? -14.242 -30.391 1.726 1 98.44 321 THR A O 1
ATOM 2474 N N . GLU A 1 322 ? -15.445 -29.875 -0.086 1 98.06 322 GLU A N 1
ATOM 2475 C CA . GLU A 1 322 ? -16.641 -29.531 0.682 1 98.06 322 GLU A CA 1
ATOM 2476 C C . GLU A 1 322 ? -17.125 -30.719 1.517 1 98.06 322 GLU A C 1
ATOM 2478 O O . GLU A 1 322 ? -17.422 -30.562 2.703 1 98.06 322 GLU A O 1
ATOM 2483 N N . SER A 1 323 ? -17.219 -31.812 0.873 1 97.75 323 SER A N 1
ATOM 2484 C CA . SER A 1 323 ? -17.688 -33.031 1.547 1 97.75 323 SER A CA 1
ATOM 2485 C C . SER A 1 323 ? -16.75 -33.406 2.699 1 97.75 323 SER A C 1
ATOM 2487 O O . SER A 1 323 ? -17.219 -33.812 3.766 1 97.75 323 SER A O 1
ATOM 2489 N N . ALA A 1 324 ? -15.477 -33.312 2.473 1 97.94 324 ALA A N 1
ATOM 2490 C CA . ALA A 1 324 ? -14.5 -33.625 3.516 1 97.94 324 ALA A CA 1
ATOM 2491 C C . ALA A 1 324 ? -14.672 -32.719 4.719 1 97.94 324 ALA A C 1
ATOM 2493 O O . ALA A 1 324 ? -14.602 -33.156 5.867 1 97.94 324 ALA A O 1
ATOM 2494 N N . LEU A 1 325 ? -14.844 -31.453 4.496 1 98.06 325 LEU A N 1
ATOM 2495 C CA . LEU A 1 325 ? -15 -30.469 5.559 1 98.06 325 LEU A CA 1
ATOM 2496 C C . LEU A 1 325 ? -16.297 -30.688 6.324 1 98.06 325 LEU A C 1
ATOM 2498 O O . LEU A 1 325 ? -16.328 -30.594 7.555 1 98.06 325 LEU A O 1
ATOM 2502 N N . ARG A 1 326 ? -17.344 -30.984 5.578 1 97.56 326 ARG A N 1
ATOM 2503 C CA . ARG A 1 326 ? -18.609 -31.297 6.227 1 97.56 326 ARG A CA 1
ATOM 2504 C C . ARG A 1 326 ? -18.484 -32.5 7.148 1 97.56 326 ARG A C 1
ATOM 2506 O O . ARG A 1 326 ? -18.984 -32.5 8.273 1 97.56 326 ARG A O 1
ATOM 2513 N N . HIS A 1 327 ? -17.875 -33.469 6.656 1 96.94 327 HIS A N 1
ATOM 2514 C CA . HIS A 1 327 ? -17.688 -34.719 7.426 1 96.94 327 HIS A CA 1
ATOM 2515 C C . HIS A 1 327 ? -16.859 -34.438 8.672 1 96.94 327 HIS A C 1
ATOM 2517 O O . HIS A 1 327 ? -17.047 -35.125 9.703 1 96.94 327 HIS A O 1
ATOM 2523 N N . ALA A 1 328 ? -15.945 -33.562 8.555 1 96.88 328 ALA A N 1
ATOM 2524 C CA . ALA A 1 328 ? -15.078 -33.219 9.68 1 96.88 328 ALA A CA 1
ATOM 2525 C C . ALA A 1 328 ? -15.797 -32.312 10.672 1 96.88 328 ALA A C 1
ATOM 2527 O O . ALA A 1 328 ? -15.242 -31.953 11.719 1 96.88 328 ALA A O 1
ATOM 2528 N N . GLY A 1 329 ? -16.969 -31.812 10.383 1 97.19 329 GLY A N 1
ATOM 2529 C CA . GLY A 1 329 ? -17.781 -31.078 11.336 1 97.19 329 GLY A CA 1
ATOM 2530 C C . GLY A 1 329 ? -17.797 -29.578 11.078 1 97.19 329 GLY A C 1
ATOM 2531 O O . GLY A 1 329 ? -18.328 -28.812 11.883 1 97.19 329 GLY A O 1
ATOM 2532 N N . HIS A 1 330 ? -17.25 -29.141 10 1 98.19 330 HIS A N 1
ATOM 2533 C CA . HIS A 1 330 ? -17.234 -27.719 9.672 1 98.19 330 HIS A CA 1
ATOM 2534 C C . HIS A 1 330 ? -18.531 -27.297 8.992 1 98.19 330 HIS A C 1
ATOM 2536 O O . HIS A 1 330 ? -19.25 -28.141 8.43 1 98.19 330 HIS A O 1
ATOM 2542 N N . GLU A 1 331 ? -18.891 -26.031 9.109 1 98.25 331 GLU A N 1
ATOM 2543 C CA . GLU A 1 331 ? -20.094 -25.469 8.5 1 98.25 331 GLU A CA 1
ATOM 2544 C C . GLU A 1 331 ? -19.812 -24.906 7.113 1 98.25 331 GLU A C 1
ATOM 2546 O O . GLU A 1 331 ? -18.891 -24.109 6.941 1 98.25 331 GLU A O 1
ATOM 2551 N N . ILE A 1 332 ? -20.547 -25.406 6.16 1 98.12 332 ILE A N 1
ATOM 2552 C CA . ILE A 1 332 ? -20.453 -24.875 4.805 1 98.12 332 ILE A CA 1
ATOM 2553 C C . ILE A 1 332 ? -21.516 -23.812 4.582 1 98.12 332 ILE A C 1
ATOM 2555 O O . ILE A 1 332 ? -22.703 -24.062 4.809 1 98.12 332 ILE A O 1
ATOM 2559 N N . VAL A 1 333 ? -21.094 -22.656 4.156 1 96.88 333 VAL A N 1
ATOM 2560 C CA . VAL A 1 333 ? -22 -21.531 3.988 1 96.88 333 VAL A CA 1
ATOM 2561 C C . VAL A 1 333 ? -22.078 -21.156 2.512 1 96.88 333 VAL A C 1
ATOM 2563 O O . VAL A 1 333 ? -21.062 -20.953 1.855 1 96.88 333 VAL A O 1
ATOM 2566 N N . GLU A 1 334 ? -23.312 -21.109 1.968 1 96.38 334 GLU A N 1
ATOM 2567 C CA . GLU A 1 334 ? -23.5 -20.516 0.643 1 96.38 334 GLU A CA 1
ATOM 2568 C C . GLU A 1 334 ? -23.328 -19 0.683 1 96.38 334 GLU A C 1
ATOM 2570 O O . GLU A 1 334 ? -23.812 -18.344 1.614 1 96.38 334 GLU A O 1
ATOM 2575 N N . ILE A 1 335 ? -22.609 -18.516 -0.285 1 96.94 335 ILE A N 1
ATOM 2576 C CA . ILE A 1 335 ? -22.266 -17.094 -0.176 1 96.94 335 ILE A CA 1
ATOM 2577 C C . ILE A 1 335 ? -22.766 -16.344 -1.404 1 96.94 335 ILE A C 1
ATOM 2579 O O . ILE A 1 335 ? -23.047 -16.953 -2.439 1 96.94 335 ILE A O 1
ATOM 2583 N N . ASP A 1 336 ? -22.953 -15.039 -1.245 1 96.06 336 ASP A N 1
ATOM 2584 C CA . ASP A 1 336 ? -23.297 -14.094 -2.297 1 96.06 336 ASP A CA 1
ATOM 2585 C C . ASP A 1 336 ? -22.422 -12.844 -2.225 1 96.06 336 ASP A C 1
ATOM 2587 O O . ASP A 1 336 ? -22.891 -11.766 -1.863 1 96.06 336 ASP A O 1
ATOM 2591 N N . PRO A 1 337 ? -21.156 -13 -2.566 1 97.56 337 PRO A N 1
ATOM 2592 C CA . PRO A 1 337 ? -20.203 -11.891 -2.457 1 97.56 337 PRO A CA 1
ATOM 2593 C C . PRO A 1 337 ? -20.391 -10.844 -3.559 1 97.56 337 PRO A C 1
ATOM 2595 O O . PRO A 1 337 ? -21.172 -11.062 -4.492 1 97.56 337 PRO A O 1
ATOM 2598 N N . PRO A 1 338 ? -19.672 -9.633 -3.379 1 98.12 338 PRO A N 1
ATOM 2599 C CA . PRO A 1 338 ? -19.656 -8.68 -4.492 1 98.12 338 PRO A CA 1
ATOM 2600 C C . PRO A 1 338 ? -19.203 -9.312 -5.805 1 98.12 338 PRO A C 1
ATOM 2602 O O . PRO A 1 338 ? -18.422 -10.266 -5.801 1 98.12 338 PRO A O 1
ATOM 2605 N N . SER A 1 339 ? -19.609 -8.797 -6.902 1 97.75 339 SER A N 1
ATOM 2606 C CA . SER A 1 339 ? -19.5 -9.398 -8.227 1 97.75 339 SER A CA 1
ATOM 2607 C C . SER A 1 339 ? -18.031 -9.641 -8.594 1 97.75 339 SER A C 1
ATOM 2609 O O . SER A 1 339 ? -17.266 -8.695 -8.766 1 97.75 339 SER A O 1
ATOM 2611 N N . PRO A 1 340 ? -17.703 -10.922 -8.797 1 98.06 340 PRO A N 1
ATOM 2612 C CA . PRO A 1 340 ? -16.359 -11.203 -9.281 1 98.06 340 PRO A CA 1
ATOM 2613 C C . PRO A 1 340 ? -16.109 -10.664 -10.688 1 98.06 340 PRO A C 1
ATOM 2615 O O . PRO A 1 340 ? -14.961 -10.336 -11.031 1 98.06 340 PRO A O 1
ATOM 2618 N N . TYR A 1 341 ? -17.141 -10.539 -11.469 1 97.94 341 TYR A N 1
ATOM 2619 C CA . TYR A 1 341 ? -17.031 -9.969 -12.812 1 97.94 341 TYR A CA 1
ATOM 2620 C C . TYR A 1 341 ? -16.516 -8.539 -12.758 1 97.94 341 TYR A C 1
ATOM 2622 O O . TYR A 1 341 ? -15.703 -8.125 -13.586 1 97.94 341 TYR A O 1
ATOM 2630 N N . GLU A 1 342 ? -17.016 -7.766 -11.812 1 97.75 342 GLU A N 1
ATOM 2631 C CA . GLU A 1 342 ? -16.547 -6.398 -11.633 1 97.75 342 GLU A CA 1
ATOM 2632 C C . GLU A 1 342 ? -15.039 -6.371 -11.359 1 97.75 342 GLU A C 1
ATOM 2634 O O . GLU A 1 342 ? -14.336 -5.504 -11.883 1 97.75 342 GLU A O 1
ATOM 2639 N N . ALA A 1 343 ? -14.578 -7.316 -10.562 1 98.19 343 ALA A N 1
ATOM 2640 C CA . ALA A 1 343 ? -13.156 -7.426 -10.266 1 98.19 343 ALA A CA 1
ATOM 2641 C C . ALA A 1 343 ? -12.352 -7.703 -11.539 1 98.19 343 ALA A C 1
ATOM 2643 O O . ALA A 1 343 ? -11.273 -7.137 -11.734 1 98.19 343 ALA A O 1
ATOM 2644 N N . LEU A 1 344 ? -12.852 -8.609 -12.312 1 98 344 LEU A N 1
ATOM 2645 C CA . LEU A 1 344 ? -12.164 -8.961 -13.555 1 98 344 LEU A CA 1
ATOM 2646 C C . LEU A 1 344 ? -12.016 -7.746 -14.461 1 98 344 LEU A C 1
ATOM 2648 O O . LEU A 1 344 ? -10.938 -7.492 -14.992 1 98 344 LEU A O 1
ATOM 2652 N N . CYS A 1 345 ? -13.078 -6.98 -14.633 1 97.5 345 CYS A N 1
ATOM 2653 C CA . CYS A 1 345 ? -13.062 -5.793 -15.477 1 97.5 345 CYS A CA 1
ATOM 2654 C C . CYS A 1 345 ? -12.086 -4.754 -14.938 1 97.5 345 CYS A C 1
ATOM 2656 O O . CYS A 1 345 ? -11.281 -4.199 -15.688 1 97.5 345 CYS A O 1
ATOM 2658 N N . LEU A 1 346 ? -12.125 -4.535 -13.625 1 97.62 346 LEU A N 1
ATOM 2659 C CA . LEU A 1 346 ? -11.289 -3.518 -12.992 1 97.62 346 LEU A CA 1
ATOM 2660 C C . LEU A 1 346 ? -9.82 -3.928 -13.016 1 97.62 346 LEU A C 1
ATOM 2662 O O . LEU A 1 346 ? -8.961 -3.146 -13.43 1 97.62 346 LEU A O 1
ATOM 2666 N N . ALA A 1 347 ? -9.562 -5.156 -12.625 1 97.88 347 ALA A N 1
ATOM 2667 C CA . ALA A 1 347 ? -8.188 -5.629 -12.492 1 97.88 347 ALA A CA 1
ATOM 2668 C C . ALA A 1 347 ? -7.504 -5.711 -13.852 1 97.88 347 ALA A C 1
ATOM 2670 O O . ALA A 1 347 ? -6.312 -5.41 -13.977 1 97.88 347 ALA A O 1
ATOM 2671 N N . SER A 1 348 ? -8.25 -6.125 -14.828 1 97 348 SER A N 1
ATOM 2672 C CA . SER A 1 348 ? -7.656 -6.309 -16.156 1 97 348 SER A CA 1
ATOM 2673 C C . SER A 1 348 ? -7.152 -4.988 -16.719 1 97 348 SER A C 1
ATOM 2675 O O . SER A 1 348 ? -6.047 -4.922 -17.266 1 97 348 SER A O 1
ATOM 2677 N N . ILE A 1 349 ? -7.914 -3.957 -16.531 1 96.94 349 ILE A N 1
ATOM 2678 C CA . ILE A 1 349 ? -7.512 -2.672 -17.094 1 96.94 349 ILE A CA 1
ATOM 2679 C C . ILE A 1 349 ? -6.461 -2.021 -16.203 1 96.94 349 ILE A C 1
ATOM 2681 O O . ILE A 1 349 ? -5.562 -1.333 -16.688 1 96.94 349 ILE A O 1
ATOM 2685 N N . LEU A 1 350 ? -6.539 -2.182 -14.93 1 97.88 350 LEU A N 1
ATOM 2686 C CA . LEU A 1 350 ? -5.555 -1.628 -14 1 97.88 350 LEU A CA 1
ATOM 2687 C C . LEU A 1 350 ? -4.184 -2.258 -14.227 1 97.88 350 LEU A C 1
ATOM 2689 O O . LEU A 1 350 ? -3.164 -1.566 -14.18 1 97.88 350 LEU A O 1
ATOM 2693 N N . LEU A 1 351 ? -4.137 -3.555 -14.453 1 97.25 351 LEU A N 1
ATOM 2694 C CA . LEU A 1 351 ? -2.887 -4.277 -14.672 1 97.25 351 LEU A CA 1
ATOM 2695 C C . LEU A 1 351 ? -2.213 -3.82 -15.961 1 97.25 351 LEU A C 1
ATOM 2697 O O . LEU A 1 351 ? -0.985 -3.852 -16.062 1 97.25 351 LEU A O 1
ATOM 2701 N N . CYS A 1 352 ? -3.008 -3.355 -16.906 1 96.81 352 CYS A N 1
ATOM 2702 C CA . CYS A 1 352 ? -2.5 -3.008 -18.234 1 96.81 352 CYS A CA 1
ATOM 2703 C C . CYS A 1 352 ? -2.797 -1.551 -18.562 1 96.81 352 CYS A C 1
ATOM 2705 O O . CYS A 1 352 ? -3.057 -1.214 -19.719 1 96.81 352 CYS A O 1
ATOM 2707 N N . SER A 1 353 ? -2.797 -0.732 -17.531 1 97 353 SER A N 1
ATOM 2708 C CA . SER A 1 353 ? -3.25 0.644 -17.719 1 97 353 SER A CA 1
ATOM 2709 C C . SER A 1 353 ? -2.332 1.408 -18.672 1 97 353 SER A C 1
ATOM 2711 O O . SER A 1 353 ? -2.727 2.43 -19.234 1 97 353 SER A O 1
ATOM 2713 N N . ASP A 1 354 ? -1.062 0.947 -18.875 1 97.19 354 ASP A N 1
ATOM 2714 C CA . ASP A 1 354 ? -0.122 1.617 -19.766 1 97.19 354 ASP A CA 1
ATOM 2715 C C . ASP A 1 354 ? -0.287 1.13 -21.203 1 97.19 354 ASP A C 1
ATOM 2717 O O . ASP A 1 354 ? 0.462 1.539 -22.094 1 97.19 354 ASP A O 1
ATOM 2721 N N . GLY A 1 355 ? -1.231 0.164 -21.406 1 96.12 355 GLY A N 1
ATOM 2722 C CA . GLY A 1 355 ? -1.435 -0.395 -22.734 1 96.12 355 GLY A CA 1
ATOM 2723 C C . GLY A 1 355 ? -0.34 -1.36 -23.156 1 96.12 355 GLY A C 1
ATOM 2724 O O . GLY A 1 355 ? -0.029 -1.48 -24.344 1 96.12 355 GLY A O 1
ATOM 2725 N N . LEU A 1 356 ? 0.339 -1.939 -22.219 1 96.56 356 LEU A N 1
ATOM 2726 C CA . LEU A 1 356 ? 1.415 -2.908 -22.391 1 96.56 356 LEU A CA 1
ATOM 2727 C C . LEU A 1 356 ? 2.619 -2.266 -23.078 1 96.56 356 LEU A C 1
ATOM 2729 O O . LEU A 1 356 ? 3.455 -2.961 -23.656 1 96.56 356 LEU A O 1
ATOM 2733 N N . GLN A 1 357 ? 2.682 -0.971 -23.016 1 96.56 357 GLN A N 1
ATOM 2734 C CA . GLN A 1 357 ? 3.814 -0.258 -23.594 1 96.56 357 GLN A CA 1
ATOM 2735 C C . GLN A 1 357 ? 5.109 -0.583 -22.859 1 96.56 357 GLN A C 1
ATOM 2737 O O . GLN A 1 357 ? 6.16 -0.738 -23.469 1 96.56 357 GLN A O 1
ATOM 2742 N N . THR A 1 358 ? 5.07 -0.696 -21.578 1 97 358 THR A N 1
ATOM 2743 C CA . THR A 1 358 ? 6.258 -0.957 -20.781 1 97 358 THR A CA 1
ATOM 2744 C C . THR A 1 358 ? 6.859 -2.314 -21.125 1 97 358 THR A C 1
ATOM 2746 O O . THR A 1 358 ? 8.047 -2.41 -21.438 1 97 358 THR A O 1
ATOM 2749 N N . VAL A 1 359 ? 6.074 -3.332 -21.094 1 95.75 359 VAL A N 1
ATOM 2750 C CA . VAL A 1 359 ? 6.586 -4.676 -21.359 1 95.75 359 VAL A CA 1
ATOM 2751 C C . VAL A 1 359 ? 7.113 -4.762 -22.781 1 95.75 359 VAL A C 1
ATOM 2753 O O . VAL A 1 359 ? 8.141 -5.398 -23.047 1 95.75 359 VAL A O 1
ATOM 2756 N N . LYS A 1 360 ? 6.477 -4.137 -23.672 1 95.06 360 LYS A N 1
ATOM 2757 C CA . LYS A 1 360 ? 6.875 -4.148 -25.078 1 95.06 360 LYS A CA 1
ATOM 2758 C C . LYS A 1 360 ? 8.219 -3.449 -25.281 1 95.06 360 LYS A C 1
ATOM 2760 O O . LYS A 1 360 ? 8.977 -3.803 -26.188 1 95.06 360 LYS A O 1
ATOM 2765 N N . SER A 1 361 ? 8.469 -2.514 -24.422 1 95.62 361 SER A N 1
ATOM 2766 C CA . SER A 1 361 ? 9.695 -1.729 -24.562 1 95.62 361 SER A CA 1
ATOM 2767 C C . SER A 1 361 ? 10.93 -2.592 -24.344 1 95.62 361 SER A C 1
ATOM 2769 O O . SER A 1 361 ? 12.031 -2.219 -24.75 1 95.62 361 SER A O 1
ATOM 2771 N N . PHE A 1 362 ? 10.82 -3.758 -23.797 1 95.88 362 PHE A N 1
ATOM 2772 C CA . PHE A 1 362 ? 11.961 -4.621 -23.5 1 95.88 362 PHE A CA 1
ATOM 2773 C C . PHE A 1 362 ? 12.172 -5.637 -24.609 1 95.88 362 PHE A C 1
ATOM 2775 O O . PHE A 1 362 ? 13.156 -6.375 -24.609 1 95.88 362 PHE A O 1
ATOM 2782 N N . PHE A 1 363 ? 11.25 -5.648 -25.578 1 96.12 363 PHE A N 1
ATOM 2783 C CA . PHE A 1 363 ? 11.336 -6.621 -26.656 1 96.12 363 PHE A CA 1
ATOM 2784 C C . PHE A 1 363 ? 12.422 -6.223 -27.656 1 96.12 363 PHE A C 1
ATOM 2786 O O . PHE A 1 363 ? 12.57 -5.043 -27.984 1 96.12 363 PHE A O 1
ATOM 2793 N N . ARG A 1 364 ? 13.164 -7.18 -28.047 1 95.69 364 ARG A N 1
ATOM 2794 C CA . ARG A 1 364 ? 13.969 -7.012 -29.25 1 95.69 364 ARG A CA 1
ATOM 2795 C C . ARG A 1 364 ? 13.172 -7.363 -30.5 1 95.69 364 ARG A C 1
ATOM 2797 O O . ARG A 1 364 ? 12.211 -8.133 -30.438 1 95.69 364 ARG A O 1
ATOM 2804 N N . TRP A 1 365 ? 13.625 -6.797 -31.641 1 94.25 365 TRP A N 1
ATOM 2805 C CA . TRP A 1 365 ? 12.953 -7.125 -32.906 1 94.25 365 TRP A CA 1
ATOM 2806 C C . TRP A 1 365 ? 13.047 -8.617 -33.188 1 94.25 365 TRP A C 1
ATOM 2808 O O . TRP A 1 365 ? 14.133 -9.203 -33.125 1 94.25 365 TRP A O 1
ATOM 2818 N N . GLY A 1 366 ? 11.914 -9.203 -33.469 1 93.88 366 GLY A N 1
ATOM 2819 C CA . GLY A 1 366 ? 11.891 -10.617 -33.812 1 93.88 366 GLY A CA 1
ATOM 2820 C C . GLY A 1 366 ? 11.648 -11.531 -32.625 1 93.88 366 GLY A C 1
ATOM 2821 O O . GLY A 1 366 ? 11.453 -12.734 -32.812 1 93.88 366 GLY A O 1
ATOM 2822 N N . GLU A 1 367 ? 11.742 -11.016 -31.453 1 96.12 367 GLU A N 1
ATOM 2823 C CA . GLU A 1 367 ? 11.477 -11.828 -30.266 1 96.12 367 GLU A CA 1
ATOM 2824 C C . GLU A 1 367 ? 10.008 -12.219 -30.188 1 96.12 367 GLU A C 1
ATOM 2826 O O . GLU A 1 367 ? 9.125 -11.406 -30.469 1 96.12 367 GLU A O 1
ATOM 2831 N N . TRP A 1 368 ? 9.82 -13.484 -29.891 1 94.5 368 TRP A N 1
ATOM 2832 C CA . TRP A 1 368 ? 8.469 -14.031 -29.844 1 94.5 368 TRP A CA 1
ATOM 2833 C C . TRP A 1 368 ? 7.719 -13.508 -28.625 1 94.5 368 TRP A C 1
ATOM 2835 O O . TRP A 1 368 ? 8.297 -13.359 -27.547 1 94.5 368 TRP A O 1
ATOM 2845 N N . ASN A 1 369 ? 6.43 -13.195 -28.859 1 94.06 369 ASN A N 1
ATOM 2846 C CA . ASN A 1 369 ? 5.562 -12.758 -27.781 1 94.06 369 ASN A CA 1
ATOM 2847 C C . ASN A 1 369 ? 4.539 -13.828 -27.406 1 94.06 369 ASN A C 1
ATOM 2849 O O . ASN A 1 369 ? 4.086 -14.586 -28.266 1 94.06 369 ASN A O 1
ATOM 2853 N N . ASP A 1 370 ? 4.281 -13.938 -26.109 1 93.44 370 ASP A N 1
ATOM 2854 C CA . ASP A 1 370 ? 3.203 -14.82 -25.688 1 93.44 370 ASP A CA 1
ATOM 2855 C C . ASP A 1 370 ? 1.934 -14.57 -26.484 1 93.44 370 ASP A C 1
ATOM 2857 O O . ASP A 1 370 ? 1.568 -13.422 -26.75 1 93.44 370 ASP A O 1
ATOM 2861 N N . ARG A 1 371 ? 1.227 -15.609 -26.812 1 92.38 371 ARG A N 1
ATOM 2862 C CA . ARG A 1 371 ? 0.087 -15.492 -27.703 1 92.38 371 ARG A CA 1
ATOM 2863 C C . ARG A 1 371 ? -1.045 -14.703 -27.062 1 92.38 371 ARG A C 1
ATOM 2865 O O . ARG A 1 371 ? -1.729 -13.922 -27.734 1 92.38 371 ARG A O 1
ATOM 2872 N N . GLY A 1 372 ? -1.305 -15.023 -25.844 1 93.25 372 GLY A N 1
ATOM 2873 C CA . GLY A 1 372 ? -2.309 -14.242 -25.141 1 93.25 372 GLY A CA 1
ATOM 2874 C C . GLY A 1 372 ? -1.945 -12.773 -25.016 1 93.25 372 GLY A C 1
ATOM 2875 O O . GLY A 1 372 ? -2.766 -11.898 -25.297 1 93.25 372 GLY A O 1
ATOM 2876 N N . ALA A 1 373 ? -0.729 -12.461 -24.656 1 93.56 373 ALA A N 1
ATOM 2877 C CA . ALA A 1 373 ? -0.248 -11.094 -24.5 1 93.56 373 ALA A CA 1
ATOM 2878 C C . ALA A 1 373 ? -0.21 -10.367 -25.844 1 93.56 373 ALA A C 1
ATOM 2880 O O . ALA A 1 373 ? -0.453 -9.164 -25.922 1 93.56 373 ALA A O 1
ATOM 2881 N N . ALA A 1 374 ? 0.118 -11.102 -26.875 1 94.62 374 ALA A N 1
ATOM 2882 C CA . ALA A 1 374 ? 0.147 -10.523 -28.219 1 94.62 374 ALA A CA 1
ATOM 2883 C C . ALA A 1 374 ? -1.237 -10.031 -28.641 1 94.62 374 ALA A C 1
ATOM 2885 O O . ALA A 1 374 ? -1.368 -8.984 -29.266 1 94.62 374 ALA A O 1
ATOM 2886 N N . GLN A 1 375 ? -2.211 -10.82 -28.312 1 94 375 GLN A N 1
ATOM 2887 C CA . GLN A 1 375 ? -3.586 -10.43 -28.609 1 94 375 GLN A CA 1
ATOM 2888 C C . GLN A 1 375 ? -3.973 -9.156 -27.859 1 94 375 GLN A C 1
ATOM 2890 O O . GLN A 1 375 ? -4.637 -8.281 -28.422 1 94 375 GLN A O 1
ATOM 2895 N N . MET A 1 376 ? -3.613 -9.117 -26.625 1 94 376 MET A N 1
ATOM 2896 C CA . MET A 1 376 ? -3.896 -7.938 -25.828 1 94 376 MET A CA 1
ATOM 2897 C C . MET A 1 376 ? -3.23 -6.699 -26.422 1 94 376 MET A C 1
ATOM 2899 O O . MET A 1 376 ? -3.865 -5.652 -26.562 1 94 376 MET A O 1
ATOM 2903 N N . SER A 1 377 ? -1.949 -6.855 -26.766 1 94.06 377 SER A N 1
ATOM 2904 C CA . SER A 1 377 ? -1.187 -5.75 -27.328 1 94.06 377 SER A CA 1
ATOM 2905 C C . SER A 1 377 ? -1.812 -5.262 -28.641 1 94.06 377 SER A C 1
ATOM 2907 O O . SER A 1 377 ? -1.868 -4.055 -28.891 1 94.06 377 SER A O 1
ATOM 2909 N N . PHE A 1 378 ? -2.234 -6.191 -29.453 1 95 378 PHE A N 1
ATOM 2910 C CA . PHE A 1 378 ? -2.877 -5.84 -30.703 1 95 378 PHE A CA 1
ATOM 2911 C C . PHE A 1 378 ? -4.141 -5.023 -30.469 1 95 378 PHE A C 1
ATOM 2913 O O . PHE A 1 378 ? -4.332 -3.969 -31.078 1 95 378 PHE A O 1
ATOM 2920 N N . TYR A 1 379 ? -4.973 -5.496 -29.578 1 95.19 379 TYR A N 1
ATOM 2921 C CA . TYR A 1 379 ? -6.23 -4.812 -29.312 1 95.19 379 TYR A CA 1
ATOM 2922 C C . TYR A 1 379 ? -5.984 -3.41 -28.766 1 95.19 379 TYR A C 1
ATOM 2924 O O . TYR A 1 379 ? -6.68 -2.461 -29.125 1 95.19 379 TYR A O 1
ATOM 2932 N N . PHE A 1 380 ? -5.004 -3.232 -27.891 1 94.81 380 PHE A N 1
ATOM 2933 C CA . PHE A 1 380 ? -4.66 -1.938 -27.312 1 94.81 380 PHE A CA 1
ATOM 2934 C C . PHE A 1 380 ? -4.242 -0.957 -28.406 1 94.81 380 PHE A C 1
ATOM 2936 O O . PHE A 1 380 ? -4.457 0.25 -28.281 1 94.81 380 PHE A O 1
ATOM 2943 N N . SER A 1 381 ? -3.68 -1.465 -29.484 1 94.5 381 SER A N 1
ATOM 2944 C CA . SER A 1 381 ? -3.121 -0.607 -30.516 1 94.5 381 SER A CA 1
ATOM 2945 C C . SER A 1 381 ? -4.199 -0.145 -31.484 1 94.5 381 SER A C 1
ATOM 2947 O O . SER A 1 381 ? -3.979 0.781 -32.281 1 94.5 381 SER A O 1
ATOM 2949 N N . LEU A 1 382 ? -5.387 -0.733 -31.391 1 96.19 382 LEU A N 1
ATOM 2950 C CA . LEU A 1 382 ? -6.469 -0.342 -32.281 1 96.19 382 LEU A CA 1
ATOM 2951 C C . LEU A 1 382 ? -6.969 1.061 -31.953 1 96.19 382 LEU A C 1
ATOM 2953 O O . LEU A 1 382 ? -6.988 1.459 -30.797 1 96.19 382 LEU A O 1
ATOM 2957 N N . PRO A 1 383 ? -7.387 1.804 -33.031 1 96.12 383 PRO A N 1
ATOM 2958 C CA . PRO A 1 383 ? -7.961 3.129 -32.781 1 96.12 383 PRO A CA 1
ATOM 2959 C C . PRO A 1 383 ? -9.242 3.076 -31.953 1 96.12 383 PRO A C 1
ATOM 2961 O O . PRO A 1 383 ? -10.039 2.15 -32.094 1 96.12 383 PRO A O 1
ATOM 2964 N N . ARG A 1 384 ? -9.508 4.094 -31.234 1 93.81 384 ARG A N 1
ATOM 2965 C CA . ARG A 1 384 ? -10.609 4.137 -30.281 1 93.81 384 ARG A CA 1
ATOM 2966 C C . ARG A 1 384 ? -11.945 3.939 -30.984 1 93.81 384 ARG A C 1
ATOM 2968 O O . ARG A 1 384 ? -12.82 3.225 -30.484 1 93.81 384 ARG A O 1
ATOM 2975 N N . PRO A 1 385 ? -12.172 4.551 -32.125 1 96 385 PRO A N 1
ATOM 2976 C CA . PRO A 1 385 ? -13.461 4.352 -32.812 1 96 385 PRO A CA 1
ATOM 2977 C C . PRO A 1 385 ? -13.688 2.904 -33.25 1 96 385 PRO A C 1
ATOM 2979 O O . PRO A 1 385 ? -14.812 2.406 -33.188 1 96 385 PRO A O 1
ATOM 2982 N N . VAL A 1 386 ? -12.625 2.236 -33.656 1 97.25 386 VAL A N 1
ATOM 2983 C CA . VAL A 1 386 ? -12.719 0.837 -34.062 1 97.25 386 VAL A CA 1
ATOM 2984 C C . VAL A 1 386 ? -13.062 -0.031 -32.875 1 97.25 386 VAL A C 1
ATOM 2986 O O . VAL A 1 386 ? -13.906 -0.926 -32.938 1 97.25 386 VAL A O 1
ATOM 2989 N N . LYS A 1 387 ? -12.438 0.175 -31.797 1 96.25 387 LYS A N 1
ATOM 2990 C CA . LYS A 1 387 ? -12.703 -0.562 -30.578 1 96.25 387 LYS A CA 1
ATOM 2991 C C . LYS A 1 387 ? -14.141 -0.348 -30.109 1 96.25 387 LYS A C 1
ATOM 2993 O O . LYS A 1 387 ? -14.805 -1.287 -29.656 1 96.25 387 LYS A O 1
ATOM 2998 N N . TYR A 1 388 ? -14.594 0.903 -30.188 1 95.88 388 TYR A N 1
ATOM 2999 C CA . TYR A 1 388 ? -15.953 1.203 -29.766 1 95.88 388 TYR A CA 1
ATOM 3000 C C . TYR A 1 388 ? -16.969 0.479 -30.625 1 95.88 388 TYR A C 1
ATOM 3002 O O . TYR A 1 388 ? -17.969 -0.05 -30.125 1 95.88 388 TYR A O 1
ATOM 3010 N N . LEU A 1 389 ? -16.75 0.436 -31.922 1 97 389 LEU A N 1
ATOM 3011 C CA . LEU A 1 389 ? -17.641 -0.282 -32.844 1 97 389 LEU A CA 1
ATOM 3012 C C . LEU A 1 389 ? -17.625 -1.776 -32.531 1 97 389 LEU A C 1
ATOM 3014 O O . LEU A 1 389 ? -18.672 -2.43 -32.594 1 97 389 LEU A O 1
ATOM 3018 N N . HIS A 1 390 ? -16.453 -2.279 -32.312 1 97.06 390 HIS A N 1
ATOM 3019 C CA . HIS A 1 390 ? -16.359 -3.688 -31.953 1 97.06 390 HIS A CA 1
ATOM 3020 C C . HIS A 1 390 ? -17.125 -3.973 -30.656 1 97.06 390 HIS A C 1
ATOM 3022 O O . HIS A 1 390 ? -17.812 -4.984 -30.562 1 97.06 390 HIS A O 1
ATOM 3028 N N . TYR A 1 391 ? -17 -3.102 -29.672 1 96.75 391 TYR A N 1
ATOM 3029 C CA . TYR A 1 391 ? -17.75 -3.209 -28.422 1 96.75 391 TYR A CA 1
ATOM 3030 C C . TYR A 1 391 ? -19.25 -3.26 -28.672 1 96.75 391 TYR A C 1
ATOM 3032 O O . TYR A 1 391 ? -19.953 -4.121 -28.141 1 96.75 391 TYR A O 1
ATOM 3040 N N . LEU A 1 392 ? -19.734 -2.359 -29.5 1 97.38 392 LEU A N 1
ATOM 3041 C CA . LEU A 1 392 ? -21.156 -2.314 -29.812 1 97.38 392 LEU A CA 1
ATOM 3042 C C . LEU A 1 392 ? -21.594 -3.602 -30.5 1 97.38 392 LEU A C 1
ATOM 3044 O O . LEU A 1 392 ? -22.688 -4.113 -30.219 1 97.38 392 LEU A O 1
ATOM 3048 N N . TRP A 1 393 ? -20.781 -4.082 -31.359 1 97.81 393 TRP A N 1
ATOM 3049 C CA . TRP A 1 393 ? -21.094 -5.32 -32.062 1 97.81 393 TRP A CA 1
ATOM 3050 C C . TRP A 1 393 ? -21.188 -6.488 -31.094 1 97.81 393 TRP A C 1
ATOM 3052 O O . TRP A 1 393 ? -22.125 -7.293 -31.156 1 97.81 393 TRP A O 1
ATOM 3062 N N . VAL A 1 394 ? -20.25 -6.617 -30.172 1 97.38 394 VAL A N 1
ATOM 3063 C CA . VAL A 1 394 ? -20.219 -7.699 -29.203 1 97.38 394 VAL A CA 1
ATOM 3064 C C . VAL A 1 394 ? -21.422 -7.582 -28.266 1 97.38 394 VAL A C 1
ATOM 3066 O O . VAL A 1 394 ? -22.047 -8.586 -27.922 1 97.38 394 VAL A O 1
ATOM 3069 N N . LYS A 1 395 ? -21.719 -6.375 -27.891 1 96.94 395 LYS A N 1
ATOM 3070 C CA . LYS A 1 395 ? -22.781 -6.141 -26.922 1 96.94 395 LYS A CA 1
ATOM 3071 C C . LYS A 1 395 ? -24.156 -6.367 -27.531 1 96.94 395 LYS A C 1
ATOM 3073 O O . LYS A 1 395 ? -25 -7.051 -26.953 1 96.94 395 LYS A O 1
ATOM 3078 N N . TYR A 1 396 ? -24.391 -5.879 -28.734 1 96.88 396 TYR A N 1
ATOM 3079 C CA . TYR A 1 396 ? -25.766 -5.801 -29.234 1 96.88 396 TYR A CA 1
ATOM 3080 C C . TYR A 1 396 ? -26 -6.824 -30.328 1 96.88 396 TYR A C 1
ATOM 3082 O O . TYR A 1 396 ? -27.141 -7.242 -30.562 1 96.88 396 TYR A O 1
ATOM 3090 N N . VAL A 1 397 ? -25.031 -7.25 -31.078 1 97 397 VAL A N 1
ATOM 3091 C CA . VAL A 1 397 ? -25.203 -8.219 -32.156 1 97 397 VAL A CA 1
ATOM 3092 C C . VAL A 1 397 ? -24.906 -9.625 -31.641 1 97 397 VAL A C 1
ATOM 3094 O O . VAL A 1 397 ? -25.75 -10.516 -31.719 1 97 397 VAL A O 1
ATOM 3097 N N . ARG A 1 398 ? -23.797 -9.812 -31.031 1 95.62 398 ARG A N 1
ATOM 3098 C CA . ARG A 1 398 ? -23.453 -11.117 -30.453 1 95.62 398 ARG A CA 1
ATOM 3099 C C . ARG A 1 398 ? -24.219 -11.359 -29.156 1 95.62 398 ARG A C 1
ATOM 3101 O O . ARG A 1 398 ? -24.375 -12.508 -28.734 1 95.62 398 ARG A O 1
ATOM 3108 N N . GLY A 1 399 ? -24.625 -10.32 -28.469 1 96.62 399 GLY A N 1
ATOM 3109 C CA . GLY A 1 399 ? -25.375 -10.43 -27.234 1 96.62 399 GLY A CA 1
ATOM 3110 C C . GLY A 1 399 ? -24.547 -10.906 -26.062 1 96.62 399 GLY A C 1
ATOM 3111 O O . GLY A 1 399 ? -25.047 -11.578 -25.172 1 96.62 399 GLY A O 1
ATOM 3112 N N . ASP A 1 400 ? -23.328 -10.664 -26.047 1 97.5 400 ASP A N 1
ATOM 3113 C CA . ASP A 1 400 ? -22.406 -11.086 -25 1 97.5 400 ASP A CA 1
ATOM 3114 C C . ASP A 1 400 ? -22.047 -9.922 -24.078 1 97.5 400 ASP A C 1
ATOM 3116 O O . ASP A 1 400 ? -21.016 -9.281 -24.25 1 97.5 400 ASP A O 1
ATOM 3120 N N . ALA A 1 401 ? -22.812 -9.742 -23.047 1 96.5 401 ALA A N 1
ATOM 3121 C CA . ALA A 1 401 ? -22.641 -8.609 -22.141 1 96.5 401 ALA A CA 1
ATOM 3122 C C . ALA A 1 401 ? -21.359 -8.727 -21.344 1 96.5 401 ALA A C 1
ATOM 3124 O O . ALA A 1 401 ? -20.719 -7.719 -21.031 1 96.5 401 ALA A O 1
ATOM 3125 N N . ILE A 1 402 ? -20.953 -9.898 -21.016 1 96.94 402 ILE A N 1
ATOM 3126 C CA . ILE A 1 402 ? -19.766 -10.141 -20.203 1 96.94 402 ILE A CA 1
ATOM 3127 C C . ILE A 1 402 ? -18.516 -9.75 -20.984 1 96.94 402 ILE A C 1
ATOM 3129 O O . ILE A 1 402 ? -17.688 -8.969 -20.5 1 96.94 402 ILE A O 1
ATOM 3133 N N . TRP A 1 403 ? -18.422 -10.219 -22.188 1 96.38 403 TRP A N 1
ATOM 3134 C CA . TRP A 1 403 ? -17.266 -9.891 -23.016 1 96.38 403 TRP A CA 1
ATOM 3135 C C . TRP A 1 403 ? -17.25 -8.406 -23.359 1 96.38 403 TRP A C 1
ATOM 3137 O O . TRP A 1 403 ? -16.203 -7.77 -23.375 1 96.38 403 TRP A O 1
ATOM 3147 N N . ALA A 1 404 ? -18.406 -7.859 -23.656 1 97.19 404 ALA A N 1
ATOM 3148 C CA . ALA A 1 404 ? -18.531 -6.445 -24 1 97.19 404 ALA A CA 1
ATOM 3149 C C . ALA A 1 404 ? -18.047 -5.555 -22.859 1 97.19 404 ALA A C 1
ATOM 3151 O O . ALA A 1 404 ? -17.406 -4.527 -23.094 1 97.19 404 ALA A O 1
ATOM 3152 N N . GLY A 1 405 ? -18.391 -5.969 -21.656 1 95.88 405 GLY A N 1
ATOM 3153 C CA . GLY A 1 405 ? -17.953 -5.191 -20.5 1 95.88 405 GLY A CA 1
ATOM 3154 C C . GLY A 1 405 ? -16.453 -5.145 -20.344 1 95.88 405 GLY A C 1
ATOM 3155 O O . GLY A 1 405 ? -15.898 -4.129 -19.906 1 95.88 405 GLY A O 1
ATOM 3156 N N . LEU A 1 406 ? -15.766 -6.164 -20.688 1 95 406 LEU A N 1
ATOM 3157 C CA . LEU A 1 406 ? -14.305 -6.219 -20.609 1 95 406 LEU A CA 1
ATOM 3158 C C . LEU A 1 406 ? -13.672 -5.363 -21.703 1 95 406 LEU A C 1
ATOM 3160 O O . LEU A 1 406 ? -12.602 -4.785 -21.484 1 95 406 LEU A O 1
ATOM 3164 N N . LEU A 1 407 ? -14.328 -5.23 -22.812 1 94.75 407 LEU A N 1
ATOM 3165 C CA . LEU A 1 407 ? -13.773 -4.551 -23.984 1 94.75 407 LEU A CA 1
ATOM 3166 C C . LEU A 1 407 ? -14 -3.045 -23.891 1 94.75 407 LEU A C 1
ATOM 3168 O O . LEU A 1 407 ? -13.242 -2.266 -24.469 1 94.75 407 LEU A O 1
ATOM 3172 N N . ARG A 1 408 ? -15.016 -2.615 -23.188 1 92.19 408 ARG A N 1
ATOM 3173 C CA . ARG A 1 408 ? -15.5 -1.239 -23.234 1 92.19 408 ARG A CA 1
ATOM 3174 C C . ARG A 1 408 ? -14.391 -0.256 -22.875 1 92.19 408 ARG A C 1
ATOM 3176 O O . ARG A 1 408 ? -14.234 0.773 -23.547 1 92.19 408 ARG A O 1
ATOM 3183 N N . ASN A 1 409 ? -13.562 -0.558 -21.859 1 88.25 409 ASN A N 1
ATOM 3184 C CA . ASN A 1 409 ? -12.547 0.385 -21.422 1 88.25 409 ASN A CA 1
ATOM 3185 C C . ASN A 1 409 ? -11.141 -0.165 -21.625 1 88.25 409 ASN A C 1
ATOM 3187 O O . ASN A 1 409 ? -10.188 0.273 -20.969 1 88.25 409 ASN A O 1
ATOM 3191 N N . TRP A 1 410 ? -11.055 -1.022 -22.625 1 92.44 410 TRP A N 1
ATOM 3192 C CA . TRP A 1 410 ? -9.766 -1.682 -22.844 1 92.44 410 TRP A CA 1
ATOM 3193 C C . TRP A 1 410 ? -8.891 -0.876 -23.781 1 92.44 410 TRP A C 1
ATOM 3195 O O . TRP A 1 410 ? -8.719 -1.25 -24.953 1 92.44 410 TRP A O 1
ATOM 3205 N N . HIS A 1 411 ? -8.336 0.208 -23.422 1 95.75 411 HIS A N 1
ATOM 3206 C CA . HIS A 1 411 ? -7.395 1.095 -24.109 1 95.75 411 HIS A CA 1
ATOM 3207 C C . HIS A 1 411 ? -6.395 1.692 -23.125 1 95.75 411 HIS A C 1
ATOM 3209 O O . HIS A 1 411 ? -6.605 1.649 -21.906 1 95.75 411 HIS A O 1
ATOM 3215 N N . PRO A 1 412 ? -5.168 2.172 -23.625 1 96 412 PRO A N 1
ATOM 3216 C CA . PRO A 1 412 ? -4.254 2.85 -22.703 1 96 412 PRO A CA 1
ATOM 3217 C C . PRO A 1 412 ? -4.922 3.984 -21.938 1 96 412 PRO A C 1
ATOM 3219 O O . PRO A 1 412 ? -5.727 4.73 -22.5 1 96 412 PRO A O 1
ATOM 3222 N N . GLN A 1 413 ? -4.633 4.145 -20.641 1 97.44 413 GLN A N 1
ATOM 3223 C CA . GLN A 1 413 ? -5.363 5.059 -19.766 1 97.44 413 GLN A CA 1
ATOM 3224 C C . GLN A 1 413 ? -4.582 6.352 -19.547 1 97.44 413 GLN A C 1
ATOM 3226 O O . GLN A 1 413 ? -3.35 6.336 -19.5 1 97.44 413 GLN A O 1
ATOM 3231 N N . SER A 1 414 ? -5.305 7.488 -19.422 1 97.19 414 SER A N 1
ATOM 3232 C CA . SER A 1 414 ? -4.73 8.734 -18.922 1 97.19 414 SER A CA 1
ATOM 3233 C C . SER A 1 414 ? -4.66 8.742 -17.406 1 97.19 414 SER A C 1
ATOM 3235 O O . SER A 1 414 ? -5.289 7.91 -16.734 1 97.19 414 SER A O 1
ATOM 3237 N N . GLY A 1 415 ? -3.852 9.719 -16.938 1 97.31 415 GLY A N 1
ATOM 3238 C CA . GLY A 1 415 ? -3.824 9.859 -15.484 1 97.31 415 GLY A CA 1
ATOM 3239 C C . GLY A 1 415 ? -5.199 10.062 -14.875 1 97.31 415 GLY A C 1
ATOM 3240 O O . GLY A 1 415 ? -5.52 9.477 -13.844 1 97.31 415 GLY A O 1
ATOM 3241 N N . TYR A 1 416 ? -5.992 10.852 -15.469 1 97.5 416 TYR A N 1
ATOM 3242 C CA . TYR A 1 416 ? -7.348 11.125 -15.008 1 97.5 416 TYR A CA 1
ATOM 3243 C C . TYR A 1 416 ? -8.172 9.844 -14.961 1 97.5 416 TYR A C 1
ATOM 3245 O O . TYR A 1 416 ? -8.875 9.586 -13.977 1 97.5 416 TYR A O 1
ATOM 3253 N N . GLU A 1 417 ? -8.07 9.016 -15.961 1 97.56 417 GLU A N 1
ATOM 3254 C CA . GLU A 1 417 ? -8.805 7.754 -16.031 1 97.56 417 GLU A CA 1
ATOM 3255 C C . GLU A 1 417 ? -8.281 6.762 -14.992 1 97.56 417 GLU A C 1
ATOM 3257 O O . GLU A 1 417 ? -9.062 6.023 -14.383 1 97.56 417 GLU A O 1
ATOM 3262 N N . ILE A 1 418 ? -6.98 6.754 -14.844 1 98 418 ILE A N 1
ATOM 3263 C CA . ILE A 1 418 ? -6.383 5.859 -13.859 1 98 418 ILE A CA 1
ATOM 3264 C C . ILE A 1 418 ? -6.895 6.211 -12.469 1 98 418 ILE A C 1
ATOM 3266 O O . ILE A 1 418 ? -7.203 5.324 -11.672 1 98 418 ILE A O 1
ATOM 3270 N N . TRP A 1 419 ? -7.027 7.504 -12.148 1 98.06 419 TRP A N 1
ATOM 3271 C CA . TRP A 1 419 ? -7.562 7.91 -10.859 1 98.06 419 TRP A CA 1
ATOM 3272 C C . TRP A 1 419 ? -8.984 7.395 -10.672 1 98.06 419 TRP A C 1
ATOM 3274 O O . TRP A 1 419 ? -9.352 6.945 -9.578 1 98.06 419 TRP A O 1
ATOM 3284 N N . GLN A 1 420 ? -9.781 7.453 -11.703 1 97.94 420 GLN A N 1
ATOM 3285 C CA . GLN A 1 420 ? -11.141 6.938 -11.625 1 97.94 420 GLN A CA 1
ATOM 3286 C C . GLN A 1 420 ? -11.148 5.434 -11.367 1 97.94 420 GLN A C 1
ATOM 3288 O O . GLN A 1 420 ? -11.945 4.941 -10.57 1 97.94 420 GLN A O 1
ATOM 3293 N N . LEU A 1 421 ? -10.266 4.77 -12.062 1 98.12 421 LEU A N 1
ATOM 3294 C CA . LEU A 1 421 ? -10.148 3.328 -11.859 1 98.12 421 LEU A CA 1
ATOM 3295 C C . LEU A 1 421 ? -9.688 3.01 -10.445 1 98.12 421 LEU A C 1
ATOM 3297 O O . LEU A 1 421 ? -10.188 2.076 -9.812 1 98.12 421 LEU A O 1
ATOM 3301 N N . ASN A 1 422 ? -8.719 3.775 -9.969 1 98.12 422 ASN A N 1
ATOM 3302 C CA . ASN A 1 422 ? -8.266 3.6 -8.594 1 98.12 422 ASN A CA 1
ATOM 3303 C C . ASN A 1 422 ? -9.406 3.773 -7.598 1 98.12 422 ASN A C 1
ATOM 3305 O O . ASN A 1 422 ? -9.516 3.012 -6.633 1 98.12 422 ASN A O 1
ATOM 3309 N N . ALA A 1 423 ? -10.18 4.812 -7.797 1 97.88 423 ALA A N 1
ATOM 3310 C CA . ALA A 1 423 ? -11.312 5.066 -6.91 1 97.88 423 ALA A CA 1
ATOM 3311 C C . ALA A 1 423 ? -12.281 3.889 -6.902 1 97.88 423 ALA A C 1
ATOM 3313 O O . ALA A 1 423 ? -12.766 3.484 -5.848 1 97.88 423 ALA A O 1
ATOM 3314 N N . LYS A 1 424 ? -12.562 3.361 -8.047 1 98.06 424 LYS A N 1
ATOM 3315 C CA . LYS A 1 424 ? -13.445 2.201 -8.164 1 98.06 424 LYS A CA 1
ATOM 3316 C C . LYS A 1 424 ? -12.844 0.986 -7.461 1 98.06 424 LYS A C 1
ATOM 3318 O O . LYS A 1 424 ? -13.562 0.211 -6.828 1 98.06 424 LYS A O 1
ATOM 3323 N N . ARG A 1 425 ? -11.539 0.787 -7.633 1 98.12 425 ARG A N 1
ATOM 3324 C CA . ARG A 1 425 ? -10.836 -0.307 -6.969 1 98.12 425 ARG A CA 1
ATOM 3325 C C . ARG A 1 425 ? -11 -0.228 -5.457 1 98.12 425 ARG A C 1
ATOM 3327 O O . ARG A 1 425 ? -11.328 -1.225 -4.809 1 98.12 425 ARG A O 1
ATOM 3334 N N . GLU A 1 426 ? -10.812 0.941 -4.898 1 97.44 426 GLU A N 1
ATOM 3335 C CA . GLU A 1 426 ? -10.906 1.107 -3.451 1 97.44 426 GLU A CA 1
ATOM 3336 C C . GLU A 1 426 ? -12.344 0.9 -2.967 1 97.44 426 GLU A C 1
ATOM 3338 O O . GLU A 1 426 ? -12.562 0.315 -1.905 1 97.44 426 GLU A O 1
ATOM 3343 N N . LEU A 1 427 ? -13.273 1.425 -3.742 1 97.56 427 LEU A N 1
ATOM 3344 C CA . LEU A 1 427 ? -14.664 1.19 -3.395 1 97.56 427 LEU A CA 1
ATOM 3345 C C . LEU A 1 427 ? -14.992 -0.3 -3.414 1 97.56 427 LEU A C 1
ATOM 3347 O O . LEU A 1 427 ? -15.727 -0.792 -2.555 1 97.56 427 LEU A O 1
ATOM 3351 N N . TYR A 1 428 ? -14.492 -1.004 -4.406 1 98.19 428 TYR A N 1
ATOM 3352 C CA . TYR A 1 428 ? -14.703 -2.443 -4.52 1 98.19 428 TYR A CA 1
ATOM 3353 C C . TYR A 1 428 ? -14.102 -3.178 -3.328 1 98.19 428 TYR A C 1
ATOM 3355 O O . TYR A 1 428 ? -14.727 -4.082 -2.768 1 98.19 428 TYR A O 1
ATOM 3363 N N . LYS A 1 429 ? -12.883 -2.828 -2.941 1 98.38 429 LYS A N 1
ATOM 3364 C CA . LYS A 1 429 ? -12.234 -3.41 -1.768 1 98.38 429 LYS A CA 1
ATOM 3365 C C . LYS A 1 429 ? -13.078 -3.191 -0.515 1 98.38 429 LYS A C 1
ATOM 3367 O O . LYS A 1 429 ? -13.227 -4.098 0.309 1 98.38 429 LYS A O 1
ATOM 3372 N N . ARG A 1 430 ? -13.602 -2.037 -0.381 1 97.44 430 ARG A N 1
ATOM 3373 C CA . ARG A 1 430 ? -14.445 -1.728 0.768 1 97.44 430 ARG A CA 1
ATOM 3374 C C . ARG A 1 430 ? -15.695 -2.605 0.785 1 97.44 430 ARG A C 1
ATOM 3376 O O . ARG A 1 430 ? -16.094 -3.107 1.839 1 97.44 430 ARG A O 1
ATOM 3383 N N . LYS A 1 431 ? -16.328 -2.801 -0.388 1 97.94 431 LYS A N 1
ATOM 3384 C CA . LYS A 1 431 ? -17.516 -3.65 -0.495 1 97.94 431 LYS A CA 1
ATOM 3385 C C . LYS A 1 431 ? -17.219 -5.07 -0.015 1 97.94 431 LYS A C 1
ATOM 3387 O O . LYS A 1 431 ? -18.016 -5.664 0.709 1 97.94 431 LYS A O 1
ATOM 3392 N N . TRP A 1 432 ? -16.125 -5.578 -0.418 1 98.56 432 TRP A N 1
ATOM 3393 C CA . TRP A 1 432 ? -15.742 -6.934 -0.029 1 98.56 432 TRP A CA 1
ATOM 3394 C C . TRP A 1 432 ? -15.453 -7.008 1.467 1 98.56 432 TRP A C 1
ATOM 3396 O O . TRP A 1 432 ? -15.812 -7.992 2.123 1 98.56 432 TRP A O 1
ATOM 3406 N N . PHE A 1 433 ? -14.789 -6.02 2.014 1 98.06 433 PHE A N 1
ATOM 3407 C CA . PHE A 1 433 ? -14.5 -5.957 3.443 1 98.06 433 PHE A CA 1
ATOM 3408 C C . PHE A 1 433 ? -15.789 -6.004 4.254 1 98.06 433 PHE A C 1
ATOM 3410 O O . PHE A 1 433 ? -15.914 -6.801 5.188 1 98.06 433 PHE A O 1
ATOM 3417 N N . GLU A 1 434 ? -16.703 -5.141 3.873 1 97.19 434 GLU A N 1
ATOM 3418 C CA . GLU A 1 434 ? -17.984 -5.062 4.582 1 97.19 434 GLU A CA 1
ATOM 3419 C C . GLU A 1 434 ? -18.781 -6.359 4.434 1 97.19 434 GLU A C 1
ATOM 3421 O O . GLU A 1 434 ? -19.344 -6.855 5.406 1 97.19 434 GLU A O 1
ATOM 3426 N N . TRP A 1 435 ? -18.797 -6.906 3.213 1 98.25 435 TRP A N 1
ATOM 3427 C CA . TRP A 1 435 ? -19.484 -8.172 2.979 1 98.25 435 TRP A CA 1
ATOM 3428 C C . TRP A 1 435 ? -18.906 -9.281 3.854 1 98.25 435 TRP A C 1
ATOM 3430 O O . TRP A 1 435 ? -19.656 -10.039 4.473 1 9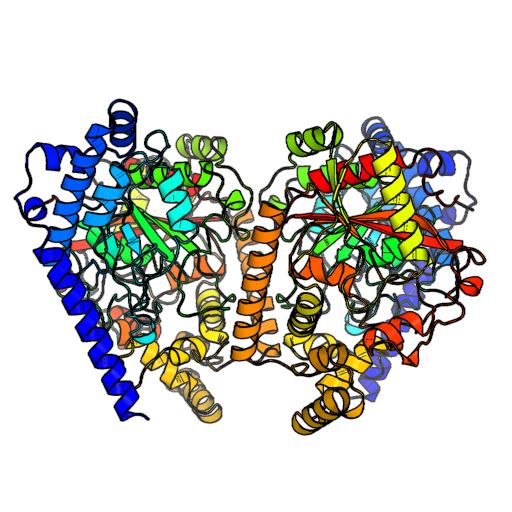8.25 435 TRP A O 1
ATOM 3440 N N . TRP A 1 436 ? -17.594 -9.391 3.861 1 98.25 436 TRP A N 1
ATOM 3441 C CA . TRP A 1 436 ? -16.938 -10.445 4.621 1 98.25 436 TRP A CA 1
ATOM 3442 C C . TRP A 1 436 ? -17.234 -10.32 6.109 1 98.25 436 TRP A C 1
ATOM 3444 O O . TRP A 1 436 ? -17.469 -11.32 6.793 1 98.25 436 TRP A O 1
ATOM 3454 N N . GLU A 1 437 ? -17.234 -9.094 6.609 1 95.62 437 GLU A N 1
ATOM 3455 C CA . GLU A 1 437 ? -17.547 -8.844 8.008 1 95.62 437 GLU A CA 1
ATOM 3456 C C . GLU A 1 437 ? -18.953 -9.336 8.344 1 95.62 437 GLU A C 1
ATOM 3458 O O . GLU A 1 437 ? -19.172 -9.938 9.398 1 95.62 437 GLU A O 1
ATOM 3463 N N . HIS A 1 438 ? -19.875 -9.18 7.473 1 96.06 438 HIS A N 1
ATOM 3464 C CA . HIS A 1 438 ? -21.266 -9.539 7.715 1 96.06 438 HIS A CA 1
ATOM 3465 C C . HIS A 1 438 ? -21.5 -11.031 7.512 1 96.06 438 HIS A C 1
ATOM 3467 O O . HIS A 1 438 ? -22.391 -11.609 8.133 1 96.06 438 HIS A O 1
ATOM 3473 N N . SER A 1 439 ? -20.719 -11.617 6.656 1 96.25 439 SER A N 1
ATOM 3474 C CA . SER A 1 439 ? -20.891 -13.031 6.332 1 96.25 439 SER A CA 1
ATOM 3475 C C . SER A 1 439 ? -20.469 -13.922 7.496 1 96.25 439 SER A C 1
ATOM 3477 O O . SER A 1 439 ? -20.984 -15.031 7.648 1 96.25 439 SER A O 1
ATOM 3479 N N . GLY A 1 440 ? -19.484 -13.477 8.25 1 94.81 440 GLY A N 1
ATOM 3480 C CA . GLY A 1 440 ? -18.984 -14.219 9.398 1 94.81 440 GLY A CA 1
ATOM 3481 C C . GLY A 1 440 ? -18.203 -15.453 9.016 1 94.81 440 GLY A C 1
ATOM 3482 O O . GLY A 1 440 ? -17.922 -16.312 9.867 1 94.81 440 GLY A O 1
ATOM 3483 N N . ILE A 1 441 ? -17.859 -15.562 7.75 1 97.94 441 ILE A N 1
ATOM 3484 C CA . ILE A 1 441 ? -17.109 -16.75 7.336 1 97.94 441 ILE A CA 1
ATOM 3485 C C . ILE A 1 441 ? -15.648 -16.625 7.77 1 97.94 441 ILE A C 1
ATOM 3487 O O . ILE A 1 441 ? -15.125 -15.508 7.879 1 97.94 441 ILE A O 1
ATOM 3491 N N . ASP A 1 442 ? -15.031 -17.797 7.961 1 98.5 442 ASP A N 1
ATOM 3492 C CA . ASP A 1 442 ? -13.617 -17.844 8.328 1 98.5 442 ASP A CA 1
ATOM 3493 C C . ASP A 1 442 ? -12.727 -17.828 7.086 1 98.5 442 ASP A C 1
ATOM 3495 O O . ASP A 1 442 ? -11.609 -17.312 7.121 1 98.5 442 ASP A O 1
ATOM 3499 N N . CYS A 1 443 ? -13.164 -18.469 6.074 1 98.69 443 CYS A N 1
ATOM 3500 C CA . CYS A 1 443 ? -12.406 -18.531 4.836 1 98.69 443 CYS A CA 1
ATOM 3501 C C . CYS A 1 443 ? -13.312 -18.828 3.648 1 98.69 443 CYS A C 1
ATOM 3503 O O . CYS A 1 443 ? -14.492 -19.141 3.828 1 98.69 443 CYS A O 1
ATOM 3505 N N . LEU A 1 444 ? -12.727 -18.609 2.551 1 98.62 444 LEU A N 1
ATOM 3506 C CA . LEU A 1 444 ? -13.383 -18.922 1.287 1 98.62 444 LEU A CA 1
ATOM 3507 C C . LEU A 1 444 ? -12.641 -20.031 0.543 1 98.62 444 LEU A C 1
ATOM 3509 O O . LEU A 1 444 ? -11.406 -20.031 0.503 1 98.62 444 LEU A O 1
ATOM 3513 N N . ILE A 1 445 ? -13.43 -20.969 -0.017 1 98.81 445 ILE A N 1
ATOM 3514 C CA . ILE A 1 445 ? -12.852 -21.984 -0.889 1 98.81 445 ILE A CA 1
ATOM 3515 C C . ILE A 1 445 ? -13.414 -21.844 -2.301 1 98.81 445 ILE A C 1
ATOM 3517 O O . ILE A 1 445 ? -14.617 -21.656 -2.482 1 98.81 445 ILE A O 1
ATOM 3521 N N . THR A 1 446 ? -12.594 -21.844 -3.26 1 98.81 446 THR A N 1
ATOM 3522 C CA . THR A 1 446 ? -12.969 -21.672 -4.66 1 98.81 446 THR A CA 1
ATOM 3523 C C . THR A 1 446 ? -11.969 -22.359 -5.578 1 98.81 446 THR A C 1
ATOM 3525 O O . THR A 1 446 ? -10.891 -22.766 -5.137 1 98.81 446 THR A O 1
ATOM 3528 N N . PRO A 1 447 ? -12.336 -22.656 -6.805 1 98.5 447 PRO A N 1
ATOM 3529 C CA . PRO A 1 447 ? -11.312 -23.141 -7.727 1 98.5 447 PRO A CA 1
ATOM 3530 C C . PRO A 1 447 ? -10.211 -22.125 -7.988 1 98.5 447 PRO A C 1
ATOM 3532 O O . PRO A 1 447 ? -10.484 -20.922 -8.031 1 98.5 447 PRO A O 1
ATOM 3535 N N . PRO A 1 448 ? -8.977 -22.578 -8.141 1 98.44 448 PRO A N 1
ATOM 3536 C CA . PRO A 1 448 ? -7.938 -21.625 -8.555 1 98.44 448 PRO A CA 1
ATOM 3537 C C . PRO A 1 448 ? -8.133 -21.141 -9.992 1 98.44 448 PRO A C 1
ATOM 3539 O O . PRO A 1 448 ? -7.715 -20.031 -10.328 1 98.44 448 PRO A O 1
ATOM 3542 N N . ASN A 1 449 ? -8.688 -21.953 -10.797 1 98.19 449 ASN A N 1
ATOM 3543 C CA . ASN A 1 449 ? -9.039 -21.688 -12.188 1 98.19 449 ASN A CA 1
ATOM 3544 C C . ASN A 1 449 ? -10.258 -22.5 -12.617 1 98.19 449 ASN A C 1
ATOM 3546 O O . ASN A 1 449 ? -10.602 -23.5 -11.984 1 98.19 449 ASN A O 1
ATOM 3550 N N . ALA A 1 450 ? -10.906 -22.141 -13.695 1 98.06 450 ALA A N 1
ATOM 3551 C CA . ALA A 1 450 ? -12.133 -22.797 -14.133 1 98.06 450 ALA A CA 1
ATOM 3552 C C . ALA A 1 450 ? -11.828 -24.156 -14.766 1 98.06 450 ALA A C 1
ATOM 3554 O O . ALA A 1 450 ? -12.68 -25.047 -14.781 1 98.06 450 ALA A O 1
ATOM 3555 N N . THR A 1 451 ? -10.656 -24.281 -15.297 1 98.25 451 THR A N 1
ATOM 3556 C CA . THR A 1 451 ? -10.266 -25.516 -15.961 1 98.25 451 THR A CA 1
ATOM 3557 C C . THR A 1 451 ? -8.922 -26.016 -15.43 1 98.25 451 THR A C 1
ATOM 3559 O O . THR A 1 451 ? -8.188 -25.266 -14.789 1 98.25 451 THR A O 1
ATOM 3562 N N . PRO A 1 452 ? -8.633 -27.391 -15.641 1 98.31 452 PRO A N 1
ATOM 3563 C CA . PRO A 1 452 ? -7.258 -27.844 -15.445 1 98.31 452 PRO A CA 1
ATOM 3564 C C . PRO A 1 452 ? -6.277 -27.234 -16.438 1 98.31 452 PRO A C 1
ATOM 3566 O O . PRO A 1 452 ? -6.645 -26.312 -17.188 1 98.31 452 PRO A O 1
ATOM 3569 N N . ALA A 1 453 ? -5.02 -27.656 -16.391 1 98.38 453 ALA A N 1
ATOM 3570 C CA . ALA A 1 453 ? -3.992 -27.125 -17.297 1 98.38 453 ALA A CA 1
ATOM 3571 C C . ALA A 1 453 ? -4.453 -27.188 -18.75 1 98.38 453 ALA A C 1
ATOM 3573 O O . ALA A 1 453 ? -5.141 -28.125 -19.156 1 98.38 453 ALA A O 1
ATOM 3574 N N . VAL A 1 454 ? -4.105 -26.234 -19.516 1 96.81 454 VAL A N 1
ATOM 3575 C CA . VAL A 1 454 ? -4.434 -26.203 -20.938 1 96.81 454 VAL A CA 1
ATOM 3576 C C . VAL A 1 454 ? -3.244 -26.703 -21.75 1 96.81 454 VAL A C 1
ATOM 3578 O O . VAL A 1 454 ? -2.107 -26.703 -21.266 1 96.81 454 VAL A O 1
ATOM 3581 N N . PRO A 1 455 ? -3.537 -27.188 -22.953 1 97.5 455 PRO A N 1
ATOM 3582 C CA . PRO A 1 455 ? -2.412 -27.562 -23.812 1 97.5 455 PRO A CA 1
ATOM 3583 C C . PRO A 1 455 ? -1.518 -26.375 -24.156 1 97.5 455 PRO A C 1
ATOM 3585 O O . PRO A 1 455 ? -1.943 -25.219 -24.047 1 97.5 455 PRO A O 1
ATOM 3588 N N . HIS A 1 456 ? -0.282 -26.672 -24.516 1 96.88 456 HIS A N 1
ATOM 3589 C CA . HIS A 1 456 ? 0.617 -25.609 -24.969 1 96.88 456 HIS A CA 1
ATOM 3590 C C . HIS A 1 456 ? -0.031 -24.766 -26.047 1 96.88 456 HIS A C 1
ATOM 3592 O O . HIS A 1 456 ? -0.762 -25.281 -26.906 1 96.88 456 HIS A O 1
ATOM 3598 N N . ARG A 1 457 ? 0.177 -23.422 -25.953 1 94.81 457 ARG A N 1
ATOM 3599 C CA . ARG A 1 457 ? -0.327 -22.406 -26.875 1 94.81 457 ARG A CA 1
ATOM 3600 C C . ARG A 1 457 ? -1.804 -22.125 -26.625 1 94.81 457 ARG A C 1
ATOM 3602 O O . ARG A 1 457 ? -2.412 -21.297 -27.312 1 94.81 457 ARG A O 1
ATOM 3609 N N . GLY A 1 458 ? -2.336 -22.781 -25.672 1 95 458 GLY A N 1
ATOM 3610 C CA . GLY A 1 458 ? -3.75 -22.641 -25.359 1 95 458 GLY A CA 1
ATOM 3611 C C . GLY A 1 458 ? -4.098 -21.281 -24.781 1 95 458 GLY A C 1
ATOM 3612 O O . GLY A 1 458 ? -5.258 -20.859 -24.828 1 95 458 GLY A O 1
ATOM 3613 N N . MET A 1 459 ? -3.119 -20.516 -24.312 1 93.06 459 MET A N 1
ATOM 3614 C CA . MET A 1 459 ? -3.381 -19.219 -23.688 1 93.06 459 MET A CA 1
ATOM 3615 C C . MET A 1 459 ? -3.795 -18.188 -24.719 1 93.06 459 MET A C 1
ATOM 3617 O O . MET A 1 459 ? -4.309 -17.125 -24.375 1 93.06 459 MET A O 1
ATOM 3621 N N . HIS A 1 460 ? -3.604 -18.531 -25.984 1 93.88 460 HIS A N 1
ATOM 3622 C CA . HIS A 1 460 ? -4.203 -17.719 -27.031 1 93.88 460 HIS A CA 1
ATOM 3623 C C . HIS A 1 460 ? -5.703 -17.547 -26.797 1 93.88 460 HIS A C 1
ATOM 3625 O O . HIS A 1 460 ? -6.242 -16.453 -27 1 93.88 460 HIS A O 1
ATOM 3631 N N . ASP A 1 461 ? -6.309 -18.609 -26.359 1 94.31 461 ASP A N 1
ATOM 3632 C CA . ASP A 1 461 ? -7.762 -18.625 -26.219 1 94.31 461 ASP A CA 1
ATOM 3633 C C . ASP A 1 461 ? -8.172 -18.391 -24.766 1 94.31 461 ASP A C 1
ATOM 3635 O O . ASP A 1 461 ? -9.219 -17.812 -24.5 1 94.31 461 ASP A O 1
ATOM 3639 N N . ALA A 1 462 ? -7.363 -18.781 -23.844 1 93.62 462 ALA A N 1
ATOM 3640 C CA . ALA A 1 462 ? -7.809 -18.891 -22.453 1 93.62 462 ALA A CA 1
ATOM 3641 C C . ALA A 1 462 ? -7.23 -17.75 -21.609 1 93.62 462 ALA A C 1
ATOM 3643 O O . ALA A 1 462 ? -7.422 -17.719 -20.406 1 93.62 462 ALA A O 1
ATOM 3644 N N . CYS A 1 463 ? -6.59 -16.797 -22.156 1 92.12 463 CYS A N 1
ATOM 3645 C CA . CYS A 1 463 ? -5.832 -15.805 -21.422 1 92.12 463 CYS A CA 1
ATOM 3646 C C . CYS A 1 463 ? -6.75 -14.969 -20.531 1 92.12 463 CYS A C 1
ATOM 3648 O O . CYS A 1 463 ? -6.324 -14.469 -19.484 1 92.12 463 CYS A O 1
ATOM 3650 N N . SER A 1 464 ? -8.008 -14.828 -20.922 1 93.06 464 SER A N 1
ATOM 3651 C CA . SER A 1 464 ? -8.922 -13.984 -20.156 1 93.06 464 SER A CA 1
ATOM 3652 C C . SER A 1 464 ? -9.602 -14.766 -19.047 1 93.06 464 SER A C 1
ATOM 3654 O O . SER A 1 464 ? -10.336 -14.195 -18.234 1 93.06 464 SER A O 1
ATOM 3656 N N . SER A 1 465 ? -9.375 -16.062 -19.016 1 94.12 465 SER A N 1
ATOM 3657 C CA . SER A 1 465 ? -9.953 -16.906 -17.969 1 94.12 465 SER A CA 1
ATOM 3658 C C . SER A 1 465 ? -9.078 -16.906 -16.719 1 94.12 465 SER A C 1
ATOM 3660 O O . SER A 1 465 ? -8.43 -17.922 -16.422 1 94.12 465 SER A O 1
ATOM 3662 N N . CYS A 1 466 ? -9.047 -15.828 -16 1 95.25 466 CYS A N 1
ATOM 3663 C CA . CYS A 1 466 ? -8.18 -15.703 -14.836 1 95.25 466 CYS A CA 1
ATOM 3664 C C . CYS A 1 466 ? -8.945 -15.141 -13.648 1 95.25 466 CYS A C 1
ATOM 3666 O O . CYS A 1 466 ? -8.344 -14.711 -12.664 1 95.25 466 CYS A O 1
ATOM 3668 N N . GLY A 1 467 ? -10.242 -15.18 -13.711 1 97.81 467 GLY A N 1
ATOM 3669 C CA . GLY A 1 467 ? -11.086 -14.484 -12.742 1 97.81 467 GLY A CA 1
ATOM 3670 C C . GLY A 1 467 ? -10.945 -15.031 -11.336 1 97.81 467 GLY A C 1
ATOM 3671 O O . GLY A 1 467 ? -10.977 -14.273 -10.367 1 97.81 467 GLY A O 1
ATOM 3672 N N . TYR A 1 468 ? -10.734 -16.297 -11.172 1 98.38 468 TYR A N 1
ATOM 3673 C CA . TYR A 1 468 ? -10.766 -16.938 -9.867 1 98.38 468 TYR A CA 1
ATOM 3674 C C . TYR A 1 468 ? -9.547 -16.578 -9.039 1 98.38 468 TYR A C 1
ATOM 3676 O O . TYR A 1 468 ? -9.586 -16.609 -7.809 1 98.38 468 TYR A O 1
ATOM 3684 N N . THR A 1 469 ? -8.453 -16.281 -9.68 1 98.25 469 THR A N 1
ATOM 3685 C CA . THR A 1 469 ? -7.266 -15.852 -8.945 1 98.25 469 THR A CA 1
ATOM 3686 C C . THR A 1 469 ? -7.145 -14.336 -8.938 1 98.25 469 THR A C 1
ATOM 3688 O O . THR A 1 469 ? -6.805 -13.742 -7.91 1 98.25 469 THR A O 1
ATOM 3691 N N . PHE A 1 470 ? -7.504 -13.719 -10.078 1 98.25 470 PHE A N 1
ATOM 3692 C CA . PHE A 1 470 ? -7.289 -12.297 -10.297 1 98.25 470 PHE A CA 1
ATOM 3693 C C . PHE A 1 470 ? -8.055 -11.469 -9.273 1 98.25 470 PHE A C 1
ATOM 3695 O O . PHE A 1 470 ? -7.586 -10.414 -8.836 1 98.25 470 PHE A O 1
ATOM 3702 N N . LEU A 1 471 ? -9.219 -11.984 -8.898 1 98.62 471 LEU A N 1
ATOM 3703 C CA . LEU A 1 471 ? -10.078 -11.352 -7.902 1 98.62 471 LEU A CA 1
ATOM 3704 C C . LEU A 1 471 ? -9.305 -11.078 -6.613 1 98.62 471 LEU A C 1
ATOM 3706 O O . LEU A 1 471 ? -9.352 -9.961 -6.086 1 98.62 471 LEU A O 1
ATOM 3710 N N . PHE A 1 472 ? -8.57 -11.953 -6.168 1 98.75 472 PHE A N 1
ATOM 3711 C CA . PHE A 1 472 ? -7.941 -11.852 -4.855 1 98.75 472 PHE A CA 1
ATOM 3712 C C . PHE A 1 472 ? -6.625 -11.086 -4.945 1 98.75 472 PHE A C 1
ATOM 3714 O O . PHE A 1 472 ? -6.082 -10.656 -3.924 1 98.75 472 PHE A O 1
ATOM 3721 N N . ASN A 1 473 ? -6.082 -10.938 -6.172 1 98.69 473 ASN A N 1
ATOM 3722 C CA . ASN A 1 473 ? -4.996 -9.984 -6.371 1 98.69 473 ASN A CA 1
ATOM 3723 C C . ASN A 1 473 ? -5.492 -8.547 -6.273 1 98.69 473 ASN A C 1
ATOM 3725 O O . ASN A 1 473 ? -4.828 -7.695 -5.676 1 98.69 473 ASN A O 1
ATOM 3729 N N . LEU A 1 474 ? -6.656 -8.344 -6.914 1 98.62 474 LEU A N 1
ATOM 3730 C CA . LEU A 1 474 ? -7.227 -7.008 -6.84 1 98.62 474 LEU A CA 1
ATOM 3731 C C . LEU A 1 474 ? -7.523 -6.621 -5.391 1 98.62 474 LEU A C 1
ATOM 3733 O O . LEU A 1 474 ? -7.273 -5.488 -4.984 1 98.62 474 LEU A O 1
ATOM 3737 N N . LEU A 1 475 ? -8.031 -7.539 -4.617 1 98.62 475 LEU A N 1
ATOM 3738 C CA . LEU A 1 475 ? -8.398 -7.297 -3.229 1 98.62 475 LEU A CA 1
ATOM 3739 C C . LEU A 1 475 ? -7.172 -7.297 -2.326 1 98.62 475 LEU A C 1
ATOM 3741 O O . LEU A 1 475 ? -7.23 -6.824 -1.189 1 98.62 475 LEU A O 1
ATOM 3745 N N . ASP A 1 476 ? -6.094 -7.902 -2.775 1 98.31 476 ASP A N 1
ATOM 3746 C CA . ASP A 1 476 ? -4.875 -8.133 -2.004 1 98.31 476 ASP A CA 1
ATOM 3747 C C . ASP A 1 476 ? -5.133 -9.094 -0.845 1 98.31 476 ASP A C 1
ATOM 3749 O O . ASP A 1 476 ? -4.609 -8.898 0.254 1 98.31 476 ASP A O 1
ATOM 3753 N N . TYR A 1 477 ? -5.93 -10.078 -1.083 1 98.69 477 TYR A N 1
ATOM 3754 C CA . TYR A 1 477 ? -6.223 -11.102 -0.081 1 98.69 477 TYR A CA 1
ATOM 3755 C C . TYR A 1 477 ? -5.203 -12.234 -0.142 1 98.69 477 TYR A C 1
ATOM 3757 O O . TYR A 1 477 ? -4.543 -12.43 -1.166 1 98.69 477 TYR A O 1
ATOM 3765 N N . THR A 1 478 ? -5.02 -12.898 0.985 1 98.69 478 THR A N 1
ATOM 3766 C CA . THR A 1 478 ? -4.164 -14.078 1.052 1 98.69 478 THR A CA 1
ATOM 3767 C C . THR A 1 478 ? -4.895 -15.305 0.507 1 98.69 478 THR A C 1
ATOM 3769 O O . THR A 1 478 ? -6.07 -15.523 0.808 1 98.69 478 THR A O 1
ATOM 3772 N N . ALA A 1 479 ? -4.168 -16.047 -0.35 1 98.88 479 ALA A N 1
ATOM 3773 C CA . ALA A 1 479 ? -4.812 -17.203 -0.962 1 98.88 479 ALA A CA 1
ATOM 3774 C C . ALA A 1 479 ? -3.824 -18.359 -1.135 1 98.88 479 ALA A C 1
ATOM 3776 O O . ALA A 1 479 ? -2.742 -18.172 -1.696 1 98.88 479 ALA A O 1
ATOM 3777 N N . GLY A 1 480 ? -4.176 -19.516 -0.603 1 98.88 480 GLY A N 1
ATOM 3778 C CA . GLY A 1 480 ? -3.365 -20.719 -0.748 1 98.88 480 GLY A CA 1
ATOM 3779 C C . GLY A 1 480 ? -4 -21.766 -1.644 1 98.88 480 GLY A C 1
ATOM 3780 O O . GLY A 1 480 ? -5.227 -21.875 -1.709 1 98.88 480 GLY A O 1
ATOM 3781 N N . VAL A 1 481 ? -3.17 -22.516 -2.367 1 98.88 481 VAL A N 1
ATOM 3782 C CA . VAL A 1 481 ? -3.658 -23.594 -3.225 1 98.88 481 VAL A CA 1
ATOM 3783 C C . VAL A 1 481 ? -3.141 -24.938 -2.715 1 98.88 481 VAL A C 1
ATOM 3785 O O . VAL A 1 481 ? -1.982 -25.047 -2.305 1 98.88 481 VAL A O 1
ATOM 3788 N N . LEU A 1 482 ? -3.947 -25.938 -2.643 1 98.19 482 LEU A N 1
ATOM 3789 C CA . LEU A 1 482 ? -3.537 -27.312 -2.387 1 98.19 482 LEU A CA 1
ATOM 3790 C C . LEU A 1 482 ? -4.152 -28.266 -3.412 1 98.19 482 LEU A C 1
ATOM 3792 O O . LEU A 1 482 ? -5.297 -28.078 -3.826 1 98.19 482 LEU A O 1
ATOM 3796 N N . PRO A 1 483 ? -3.416 -29.172 -3.898 1 98.5 483 PRO A N 1
ATOM 3797 C CA . PRO A 1 483 ? -3.945 -30.172 -4.832 1 98.5 483 PRO A CA 1
ATOM 3798 C C . PRO A 1 483 ? -4.949 -31.125 -4.18 1 98.5 483 PRO A C 1
ATOM 3800 O O . PRO A 1 483 ? -4.789 -31.484 -3.012 1 98.5 483 PRO A O 1
ATOM 3803 N N . VAL A 1 484 ? -5.949 -31.562 -4.938 1 98.38 484 VAL A N 1
ATOM 3804 C CA . VAL A 1 484 ? -7.035 -32.344 -4.348 1 98.38 484 VAL A CA 1
ATOM 3805 C C . VAL A 1 484 ? -7.184 -33.688 -5.09 1 98.38 484 VAL A C 1
ATOM 3807 O O . VAL A 1 484 ? -7.285 -34.719 -4.469 1 98.38 484 VAL A O 1
ATOM 3810 N N . THR A 1 485 ? -7.234 -33.625 -6.398 1 98.12 485 THR A N 1
ATOM 3811 C CA . THR A 1 485 ? -7.48 -34.812 -7.195 1 98.12 485 THR A CA 1
ATOM 3812 C C . THR A 1 485 ? -6.883 -34.656 -8.594 1 98.12 485 THR A C 1
ATOM 3814 O O . THR A 1 485 ? -6.02 -33.812 -8.82 1 98.12 485 THR A O 1
ATOM 3817 N N . HIS A 1 486 ? -7.215 -35.625 -9.484 1 98.44 486 HIS A N 1
ATOM 3818 C CA . HIS A 1 486 ? -6.816 -35.594 -10.883 1 98.44 486 HIS A CA 1
ATOM 3819 C C . HIS A 1 486 ? -8.031 -35.625 -11.805 1 98.44 486 HIS A C 1
ATOM 3821 O O . HIS A 1 486 ? -9.109 -36.062 -11.398 1 98.44 486 HIS A O 1
ATOM 3827 N N . VAL A 1 487 ? -7.805 -35.125 -12.969 1 98.75 487 VAL A N 1
ATOM 3828 C CA . VAL A 1 487 ? -8.859 -35.25 -13.977 1 98.75 487 VAL A CA 1
ATOM 3829 C C . VAL A 1 487 ? -9.133 -36.719 -14.25 1 98.75 487 VAL A C 1
ATOM 3831 O O . VAL A 1 487 ? -8.203 -37.531 -14.391 1 98.75 487 VAL A O 1
ATOM 3834 N N . ASP A 1 488 ? -10.375 -37.031 -14.258 1 98.62 488 ASP A N 1
ATOM 3835 C CA . ASP A 1 488 ? -10.812 -38.406 -14.562 1 98.62 488 ASP A CA 1
ATOM 3836 C C . ASP A 1 488 ? -11.586 -38.438 -15.875 1 98.62 488 ASP A C 1
ATOM 3838 O O . ASP A 1 488 ? -12.625 -37.781 -16.016 1 98.62 488 ASP A O 1
ATOM 3842 N N . LYS A 1 489 ? -11.141 -39.25 -16.828 1 98.12 489 LYS A N 1
ATOM 3843 C CA . LYS A 1 489 ? -11.711 -39.25 -18.172 1 98.12 489 LYS A CA 1
ATOM 3844 C C . LYS A 1 489 ? -13.172 -39.688 -18.156 1 98.12 489 LYS A C 1
ATOM 3846 O O . LYS A 1 489 ? -13.953 -39.281 -19.016 1 98.12 489 LYS A O 1
ATOM 3851 N N . MET A 1 490 ? -13.586 -40.469 -17.203 1 98.06 490 MET A N 1
ATOM 3852 C CA . MET A 1 490 ? -14.961 -40.938 -17.141 1 98.06 490 MET A CA 1
ATOM 3853 C C . MET A 1 490 ? -15.836 -40 -16.344 1 98.06 490 MET A C 1
ATOM 3855 O O . MET A 1 490 ? -16.938 -39.625 -16.766 1 98.06 490 MET A O 1
ATOM 3859 N N . ARG A 1 491 ? -15.352 -39.438 -15.242 1 98 491 ARG A N 1
ATOM 3860 C CA . ARG A 1 491 ? -16.156 -38.688 -14.289 1 98 491 ARG A CA 1
ATOM 3861 C C . ARG A 1 491 ? -16.234 -37.219 -14.68 1 98 491 ARG A C 1
ATOM 3863 O O . ARG A 1 491 ? -17.172 -36.531 -14.281 1 98 491 ARG A O 1
ATOM 3870 N N . ASP A 1 492 ? -15.289 -36.781 -15.484 1 98.69 492 ASP A N 1
ATOM 3871 C CA . ASP A 1 492 ? -15.164 -35.344 -15.664 1 98.69 492 ASP A CA 1
ATOM 3872 C C . ASP A 1 492 ? -15.5 -34.938 -17.094 1 98.69 492 ASP A C 1
ATOM 3874 O O . ASP A 1 492 ? -15.039 -33.906 -17.578 1 98.69 492 ASP A O 1
ATOM 3878 N N . GLN A 1 493 ? -16.297 -35.75 -17.75 1 98.25 493 GLN A N 1
ATOM 3879 C CA . GLN A 1 493 ? -16.75 -35.406 -19.094 1 98.25 493 GLN A CA 1
ATOM 3880 C C . GLN A 1 493 ? -17.734 -34.25 -19.078 1 98.25 493 GLN A C 1
ATOM 3882 O O . GLN A 1 493 ? -18.453 -34.062 -18.094 1 98.25 493 GLN A O 1
ATOM 3887 N N . LEU A 1 494 ? -17.672 -33.469 -20.172 1 97.31 494 LEU A N 1
ATOM 3888 C CA . LEU A 1 494 ? -18.703 -32.469 -20.328 1 97.31 494 LEU A CA 1
ATOM 3889 C C . LEU A 1 494 ? -20.078 -33.094 -20.562 1 97.31 494 LEU A C 1
ATOM 3891 O O . LEU A 1 494 ? -20.172 -34.188 -21.156 1 97.31 494 LEU A O 1
ATOM 3895 N N . PRO A 1 495 ? -21.078 -32.375 -20.047 1 94.62 495 PRO A N 1
ATOM 3896 C CA . PRO A 1 495 ? -22.406 -32.938 -20.281 1 94.62 495 PRO A CA 1
ATOM 3897 C C . PRO A 1 495 ? -22.75 -33.062 -21.766 1 94.62 495 PRO A C 1
ATOM 3899 O O . PRO A 1 495 ? -22.234 -32.281 -22.578 1 94.62 495 PRO A O 1
ATOM 3902 N N . GLY A 1 496 ? -23.625 -34.031 -22.078 1 93.5 496 GLY A N 1
ATOM 3903 C CA . GLY A 1 496 ? -24.016 -34.281 -23.453 1 93.5 496 GLY A CA 1
ATOM 3904 C C . GLY A 1 496 ? -24.641 -33.062 -24.125 1 93.5 496 GLY A C 1
ATOM 3905 O O . GLY A 1 496 ? -24.516 -32.875 -25.344 1 93.5 496 GLY A O 1
ATOM 3906 N N . ASP A 1 497 ? -25.203 -32.156 -23.375 1 94 497 ASP A N 1
ATOM 3907 C CA . ASP A 1 497 ? -25.891 -30.984 -23.922 1 94 497 ASP A CA 1
ATOM 3908 C C . ASP A 1 497 ? -25.016 -29.734 -23.859 1 94 497 ASP A C 1
ATOM 3910 O O . ASP A 1 497 ? -25.5 -28.609 -24.031 1 94 497 ASP A O 1
ATOM 3914 N N . PHE A 1 498 ? -23.75 -29.984 -23.516 1 94.75 498 PHE A N 1
ATOM 3915 C CA . PHE A 1 498 ? -22.828 -28.859 -23.453 1 94.75 498 PHE A CA 1
ATOM 3916 C C . PHE A 1 498 ? -22.672 -28.188 -24.812 1 94.75 498 PHE A C 1
ATOM 3918 O O . PHE A 1 498 ? -22.5 -28.875 -25.828 1 94.75 498 PHE A O 1
ATOM 3925 N N . SER A 1 499 ? -22.844 -26.859 -24.844 1 95.06 499 SER A N 1
ATOM 3926 C CA . SER A 1 499 ? -22.672 -26.094 -26.078 1 95.06 499 SER A CA 1
ATOM 3927 C C . SER A 1 499 ? -21.703 -24.922 -25.859 1 95.06 499 SER A C 1
ATOM 3929 O O . SER A 1 499 ? -22 -23.984 -25.125 1 95.06 499 SER A O 1
ATOM 3931 N N . LEU A 1 500 ? -20.609 -25.047 -26.531 1 95.19 500 LEU A N 1
ATOM 3932 C CA . LEU A 1 500 ? -19.594 -24 -26.453 1 95.19 500 LEU A CA 1
ATOM 3933 C C . LEU A 1 500 ? -20.172 -22.656 -26.906 1 95.19 500 LEU A C 1
ATOM 3935 O O . LEU A 1 500 ? -19.828 -21.609 -26.344 1 95.19 500 LEU A O 1
ATOM 3939 N N . ASN A 1 501 ? -21.047 -22.641 -27.859 1 92.94 501 ASN A N 1
ATOM 3940 C CA . ASN A 1 501 ? -21.578 -21.438 -28.484 1 92.94 501 ASN A CA 1
ATOM 3941 C C . ASN A 1 501 ? -22.547 -20.703 -27.562 1 92.94 501 ASN A C 1
ATOM 3943 O O . ASN A 1 501 ? -22.859 -19.531 -27.781 1 92.94 501 ASN A O 1
ATOM 3947 N N . SER A 1 502 ? -23.016 -21.391 -26.562 1 93.75 502 SER A N 1
ATOM 3948 C CA . SER A 1 502 ? -23.953 -20.781 -25.641 1 93.75 502 SER A CA 1
ATOM 3949 C C . SER A 1 502 ? -23.234 -20.016 -24.531 1 93.75 502 SER A C 1
ATOM 3951 O O . SER A 1 502 ? -23.859 -19.25 -23.797 1 93.75 502 SER A O 1
ATOM 3953 N N . LEU A 1 503 ? -21.953 -20.125 -24.469 1 96.31 503 LEU A N 1
ATOM 3954 C CA . LEU A 1 503 ? -21.172 -19.5 -23.406 1 96.31 503 LEU A CA 1
ATOM 3955 C C . LEU A 1 503 ? -20.766 -18.078 -23.812 1 96.31 503 LEU A C 1
ATOM 3957 O O . LEU A 1 503 ? -20.781 -17.734 -25 1 96.31 503 LEU A O 1
ATOM 3961 N N . ASN A 1 504 ? -20.516 -17.188 -22.828 1 96.5 504 ASN A N 1
ATOM 3962 C CA . ASN A 1 504 ? -19.906 -15.898 -23.141 1 96.5 504 ASN A CA 1
ATOM 3963 C C . ASN A 1 504 ? -18.5 -16.062 -23.703 1 96.5 504 ASN A C 1
ATOM 3965 O O . ASN A 1 504 ? -17.922 -17.156 -23.625 1 96.5 504 ASN A O 1
ATOM 3969 N N . GLY A 1 505 ? -17.938 -15 -24.234 1 95.62 505 GLY A N 1
ATOM 3970 C CA . GLY A 1 505 ? -16.672 -15.055 -24.953 1 95.62 505 GLY A CA 1
ATOM 3971 C C . GLY A 1 505 ? -15.516 -15.539 -24.094 1 95.62 505 GLY A C 1
ATOM 3972 O O . GLY A 1 505 ? -14.641 -16.266 -24.578 1 95.62 505 GLY A O 1
ATOM 3973 N N . ILE A 1 506 ? -15.453 -15.203 -22.844 1 96.5 506 ILE A N 1
ATOM 3974 C CA . ILE A 1 506 ? -14.383 -15.617 -21.953 1 96.5 506 ILE A CA 1
ATOM 3975 C C . ILE A 1 506 ? -14.477 -17.109 -21.688 1 96.5 506 ILE A C 1
ATOM 3977 O O . ILE A 1 506 ? -13.477 -17.828 -21.766 1 96.5 506 ILE A O 1
ATOM 3981 N N . ALA A 1 507 ? -15.633 -17.562 -21.375 1 97.75 507 ALA A N 1
ATOM 3982 C CA . ALA A 1 507 ? -15.867 -18.984 -21.109 1 97.75 507 ALA A CA 1
ATOM 3983 C C . ALA A 1 507 ? -15.602 -19.828 -22.359 1 97.75 507 ALA A C 1
ATOM 3985 O O . ALA A 1 507 ? -15.133 -20.953 -22.25 1 97.75 507 ALA A O 1
ATOM 3986 N N . GLN A 1 508 ? -15.969 -19.266 -23.5 1 97.38 508 GLN A N 1
ATOM 3987 C CA . GLN A 1 508 ? -15.656 -19.984 -24.75 1 97.38 508 GLN A CA 1
ATOM 3988 C C . GLN A 1 508 ? -14.156 -20.25 -24.859 1 97.38 508 GLN A C 1
ATOM 3990 O O . GLN A 1 508 ? -13.742 -21.344 -25.234 1 97.38 508 GLN A O 1
ATOM 3995 N N . GLY A 1 509 ? -13.414 -19.234 -24.578 1 96 509 GLY A N 1
ATOM 3996 C CA . GLY A 1 509 ? -11.969 -19.391 -24.625 1 96 509 GLY A CA 1
ATOM 3997 C C . GLY A 1 509 ? -11.453 -20.422 -23.641 1 96 509 GLY A C 1
ATOM 3998 O O . GLY A 1 509 ? -10.531 -21.188 -23.953 1 96 509 GLY A O 1
ATOM 3999 N N . ALA A 1 510 ? -12.008 -20.484 -22.484 1 95.62 510 ALA A N 1
ATOM 4000 C CA . ALA A 1 510 ? -11.586 -21.391 -21.422 1 95.62 510 ALA A CA 1
ATOM 4001 C C . ALA A 1 510 ? -11.906 -22.844 -21.781 1 95.62 510 ALA A C 1
ATOM 4003 O O . ALA A 1 510 ? -11.117 -23.734 -21.5 1 95.62 510 ALA A O 1
ATOM 4004 N N . TYR A 1 511 ? -13.078 -23.078 -22.391 1 97.25 511 TYR A N 1
ATOM 4005 C CA . TYR A 1 511 ? -13.586 -24.438 -22.578 1 97.25 511 TYR A CA 1
ATOM 4006 C C . TYR A 1 511 ? -13.211 -24.984 -23.938 1 97.25 511 TYR A C 1
ATOM 4008 O O . TYR A 1 511 ? -13.344 -26.188 -24.203 1 97.25 511 TYR A O 1
ATOM 4016 N N . LYS A 1 512 ? -12.719 -24.078 -24.766 1 96.31 512 LYS A N 1
ATOM 4017 C CA . LYS A 1 512 ? -12.391 -24.484 -26.125 1 96.31 512 LYS A CA 1
ATOM 4018 C C . LYS A 1 512 ? -11.477 -25.703 -26.141 1 96.31 512 LYS A C 1
ATOM 4020 O O . LYS A 1 512 ? -11.586 -26.562 -27.016 1 96.31 512 LYS A O 1
ATOM 4025 N N . LEU A 1 513 ? -10.664 -25.781 -25.125 1 94.88 513 LEU A N 1
ATOM 4026 C CA . LEU A 1 513 ? -9.633 -26.812 -25.141 1 94.88 513 LEU A CA 1
ATOM 4027 C C . LEU A 1 513 ? -9.891 -27.859 -24.062 1 94.88 513 LEU A C 1
ATOM 4029 O O . LEU A 1 513 ? -9.023 -28.688 -23.781 1 94.88 513 LEU A O 1
ATOM 4033 N N . TYR A 1 514 ? -11.008 -27.875 -23.469 1 97.75 514 TYR A N 1
ATOM 4034 C CA . TYR A 1 514 ? -11.297 -28.859 -22.422 1 97.75 514 TYR A CA 1
ATOM 4035 C C . TYR A 1 514 ? -11.625 -30.219 -23.016 1 97.75 514 TYR A C 1
ATOM 4037 O O . TYR A 1 514 ? -12.555 -30.344 -23.828 1 97.75 514 TYR A O 1
ATOM 4045 N N . ASP A 1 515 ? -10.914 -31.203 -22.656 1 97.75 515 ASP A N 1
ATOM 4046 C CA . ASP A 1 515 ? -11.109 -32.594 -23.047 1 97.75 515 ASP A CA 1
ATOM 4047 C C . ASP A 1 515 ? -10.719 -33.562 -21.922 1 97.75 515 ASP A C 1
ATOM 4049 O O . ASP A 1 515 ? -9.531 -33.844 -21.75 1 97.75 515 ASP A O 1
ATOM 4053 N N . ALA A 1 516 ? -11.727 -34.125 -21.297 1 98 516 ALA A N 1
ATOM 4054 C CA . ALA A 1 516 ? -11.477 -34.938 -20.109 1 98 516 ALA A CA 1
ATOM 4055 C C . ALA A 1 516 ? -10.586 -36.125 -20.438 1 98 516 ALA A C 1
ATOM 4057 O O . ALA A 1 516 ? -9.773 -36.562 -19.609 1 98 516 ALA A O 1
ATOM 4058 N N . ASN A 1 517 ? -10.766 -36.688 -21.625 1 98.06 517 ASN A N 1
ATOM 4059 C CA . ASN A 1 517 ? -9.945 -37.844 -22.031 1 98.06 517 ASN A CA 1
ATOM 4060 C C . ASN A 1 517 ? -8.477 -37.438 -22.141 1 98.06 517 ASN A C 1
ATOM 4062 O O . ASN A 1 517 ? -7.602 -38.125 -21.609 1 98.06 517 ASN A O 1
ATOM 4066 N N . ALA A 1 518 ? -8.25 -36.406 -22.844 1 98 518 ALA A N 1
ATOM 4067 C CA . ALA A 1 518 ? -6.875 -35.969 -23.062 1 98 518 ALA A CA 1
ATOM 4068 C C . ALA A 1 518 ? -6.254 -35.438 -21.781 1 98 518 ALA A C 1
ATOM 4070 O O . ALA A 1 518 ? -5.039 -35.531 -21.578 1 98 518 ALA A O 1
ATOM 4071 N N . MET A 1 519 ? -7.059 -34.969 -20.891 1 98.38 519 MET A N 1
ATOM 4072 C CA . MET A 1 519 ? -6.598 -34.312 -19.656 1 98.38 519 MET A CA 1
ATOM 4073 C C . MET A 1 519 ? -6.496 -35.344 -18.516 1 98.38 519 MET A C 1
ATOM 4075 O O . MET A 1 519 ? -6.109 -35 -17.406 1 98.38 519 MET A O 1
ATOM 4079 N N . HIS A 1 520 ? -6.84 -36.594 -18.812 1 98.56 520 HIS A N 1
ATOM 4080 C CA . HIS A 1 520 ? -6.848 -37.625 -17.766 1 98.56 520 HIS A CA 1
ATOM 4081 C C . HIS A 1 520 ? -5.512 -37.656 -17.016 1 98.56 520 HIS A C 1
ATOM 4083 O O . HIS A 1 520 ? -4.453 -37.719 -17.641 1 98.56 520 HIS A O 1
ATOM 4089 N N . GLY A 1 521 ? -5.617 -37.531 -15.664 1 98.19 521 GLY A N 1
ATOM 4090 C CA . GLY A 1 521 ? -4.418 -37.625 -14.844 1 98.19 521 GLY A CA 1
ATOM 4091 C C . GLY A 1 521 ? -3.855 -36.281 -14.438 1 98.19 521 GLY A C 1
ATOM 4092 O O . GLY A 1 521 ? -3.041 -36.188 -13.523 1 98.19 521 GLY A O 1
ATOM 4093 N N . LEU A 1 522 ? -4.254 -35.156 -15.086 1 98.69 522 LEU A N 1
ATOM 4094 C CA . LEU A 1 522 ? -3.785 -33.844 -14.703 1 98.69 522 LEU A CA 1
ATOM 4095 C C . LEU A 1 522 ? -4.297 -33.469 -13.32 1 98.69 522 LEU A C 1
ATOM 4097 O O . LEU A 1 522 ? -5.426 -33.781 -12.961 1 98.69 522 LEU A O 1
ATOM 4101 N N . PRO A 1 523 ? -3.494 -32.781 -12.57 1 98.56 523 PRO A N 1
ATOM 4102 C CA . PRO A 1 523 ? -3.904 -32.406 -11.219 1 98.56 523 PRO A CA 1
ATOM 4103 C C . PRO A 1 523 ? -4.984 -31.328 -11.211 1 98.56 523 PRO A C 1
ATOM 4105 O O . PRO A 1 523 ? -5.078 -30.547 -12.148 1 98.56 523 PRO A O 1
ATOM 4108 N N . VAL A 1 524 ? -5.773 -31.391 -10.219 1 98.56 524 VAL A N 1
ATOM 4109 C CA . VAL A 1 524 ? -6.777 -30.359 -9.945 1 98.56 524 VAL A CA 1
ATOM 4110 C C . VAL A 1 524 ? -6.793 -30.047 -8.453 1 98.56 524 VAL A C 1
ATOM 4112 O O . VAL A 1 524 ? -6.77 -30.953 -7.617 1 98.56 524 VAL A O 1
ATOM 4115 N N . GLY A 1 525 ? -6.699 -28.734 -8.156 1 98.44 525 GLY A N 1
ATOM 4116 C CA . GLY A 1 525 ? -6.684 -28.328 -6.762 1 98.44 525 GLY A CA 1
ATOM 4117 C C . GLY A 1 525 ? -7.785 -27.344 -6.414 1 98.44 525 GLY A C 1
ATOM 4118 O O . GLY A 1 525 ? -8.719 -27.156 -7.191 1 98.44 525 GLY A O 1
ATOM 4119 N N . VAL A 1 526 ? -7.773 -26.844 -5.195 1 98.81 526 VAL A N 1
ATOM 4120 C CA . VAL A 1 526 ? -8.672 -25.781 -4.727 1 98.81 526 VAL A CA 1
ATOM 4121 C C . VAL A 1 526 ? -7.855 -24.641 -4.129 1 98.81 526 VAL A C 1
ATOM 4123 O O . VAL A 1 526 ? -6.656 -24.781 -3.875 1 98.81 526 VAL A O 1
ATOM 4126 N N . GLN A 1 527 ? -8.469 -23.578 -4.008 1 98.81 527 GLN A N 1
ATOM 4127 C CA . GLN A 1 527 ? -7.902 -22.344 -3.463 1 98.81 527 GLN A CA 1
ATOM 4128 C C . GLN A 1 527 ? -8.578 -21.969 -2.15 1 98.81 527 GLN A C 1
ATOM 4130 O O . GLN A 1 527 ? -9.812 -21.953 -2.061 1 98.81 527 GLN A O 1
ATOM 4135 N N . VAL A 1 528 ? -7.793 -21.75 -1.106 1 98.94 528 VAL A N 1
ATOM 4136 C CA . VAL A 1 528 ? -8.258 -21.297 0.2 1 98.94 528 VAL A CA 1
ATOM 4137 C C . VAL A 1 528 ? -7.918 -19.812 0.392 1 98.94 528 VAL A C 1
ATOM 4139 O O . VAL A 1 528 ? -6.75 -19.438 0.337 1 98.94 528 VAL A O 1
ATOM 4142 N N . VAL A 1 529 ? -8.961 -19.031 0.644 1 98.88 529 VAL A N 1
ATOM 4143 C CA . VAL A 1 529 ? -8.758 -17.578 0.652 1 98.88 529 VAL A CA 1
ATOM 4144 C C . VAL A 1 529 ? -9.086 -17.016 2.035 1 98.88 529 VAL A C 1
ATOM 4146 O O . VAL A 1 529 ? -10.117 -17.344 2.617 1 98.88 529 VAL A O 1
ATOM 4149 N N . GLY A 1 530 ? -8.18 -16.359 2.627 1 98.75 530 GLY A N 1
ATOM 4150 C CA . GLY A 1 530 ? -8.414 -15.477 3.752 1 98.75 530 GLY A CA 1
ATOM 4151 C C . GLY A 1 530 ? -8.359 -14.008 3.371 1 98.75 530 GLY A C 1
ATOM 4152 O O . GLY A 1 530 ? -8.234 -13.672 2.191 1 98.75 530 GLY A O 1
ATOM 4153 N N . ARG A 1 531 ? -8.586 -13.102 4.305 1 97.94 531 ARG A N 1
ATOM 4154 C CA . ARG A 1 531 ? -8.516 -11.664 4.039 1 97.94 531 ARG A CA 1
ATOM 4155 C C . ARG A 1 531 ? -7.07 -11.188 3.965 1 97.94 531 ARG A C 1
ATOM 4157 O O . ARG A 1 531 ? -6.148 -12 3.869 1 97.94 531 ARG A O 1
ATOM 4164 N N . ARG A 1 532 ? -6.848 -9.836 3.826 1 98.19 532 ARG A N 1
ATOM 4165 C CA . ARG A 1 532 ? -5.535 -9.211 3.68 1 98.19 532 ARG A CA 1
ATOM 4166 C C . ARG A 1 532 ? -4.656 -9.5 4.895 1 98.19 532 ARG A C 1
ATOM 4168 O O . ARG A 1 532 ? -5.078 -9.305 6.035 1 98.19 532 ARG A O 1
ATOM 4175 N N . LEU A 1 533 ? -3.402 -10.055 4.66 1 98.38 533 LEU A N 1
ATOM 4176 C CA . LEU A 1 533 ? -2.352 -10.266 5.648 1 98.38 533 LEU A CA 1
ATOM 4177 C C . LEU A 1 533 ? -2.75 -11.359 6.637 1 98.38 533 LEU A C 1
ATOM 4179 O O . LEU A 1 533 ? -2.441 -11.273 7.824 1 98.38 533 LEU A O 1
ATOM 4183 N N . GLU A 1 534 ? -3.461 -12.391 6.152 1 98.56 534 GLU A N 1
ATOM 4184 C CA . GLU A 1 534 ? -3.883 -13.5 6.996 1 98.56 534 GLU A CA 1
ATOM 4185 C C . GLU A 1 534 ? -3.188 -14.797 6.594 1 98.56 534 GLU A C 1
ATOM 4187 O O . GLU A 1 534 ? -3.805 -15.859 6.582 1 98.56 534 GLU A O 1
ATOM 4192 N N . GLU A 1 535 ? -1.902 -14.742 6.32 1 98.81 535 GLU A N 1
ATOM 4193 C CA . GLU A 1 535 ? -1.149 -15.906 5.871 1 98.81 535 GLU A CA 1
ATOM 4194 C C . GLU A 1 535 ? -1.199 -17.031 6.906 1 98.81 535 GLU A C 1
ATOM 4196 O O . GLU A 1 535 ? -1.379 -18.203 6.559 1 98.81 535 GLU A O 1
ATOM 4201 N N . GLU A 1 536 ? -1.094 -16.703 8.25 1 98.81 536 GLU A N 1
ATOM 4202 C CA . GLU A 1 536 ? -1.137 -17.719 9.305 1 98.81 536 GLU A CA 1
ATOM 4203 C C . GLU A 1 536 ? -2.455 -18.484 9.289 1 98.81 536 GLU A C 1
ATOM 4205 O O . GLU A 1 536 ? -2.463 -19.719 9.367 1 98.81 536 GLU A O 1
ATOM 4210 N N . LYS A 1 537 ? -3.5 -17.75 9.164 1 98.75 537 LYS A N 1
ATOM 4211 C CA . LYS A 1 537 ? -4.848 -18.328 9.156 1 98.75 537 LYS A CA 1
ATOM 4212 C C . LYS A 1 537 ? -5.051 -19.234 7.949 1 98.75 537 LYS A C 1
ATOM 4214 O O . LYS A 1 537 ? -5.562 -20.344 8.086 1 98.75 537 LYS A O 1
ATOM 4219 N N . VAL A 1 538 ? -4.641 -18.797 6.77 1 98.88 538 VAL A N 1
ATOM 4220 C CA . VAL A 1 538 ? -4.855 -19.531 5.531 1 98.88 538 VAL A CA 1
ATOM 4221 C C . VAL A 1 538 ? -4.066 -20.844 5.57 1 98.88 538 VAL A C 1
ATOM 4223 O O . VAL A 1 538 ? -4.598 -21.906 5.234 1 98.88 538 VAL A O 1
ATOM 4226 N N . LEU A 1 539 ? -2.822 -20.766 5.988 1 98.88 539 LEU A N 1
ATOM 4227 C CA . LEU A 1 539 ? -2.002 -21.969 6.074 1 98.88 539 LEU A CA 1
ATOM 4228 C C . LEU A 1 539 ? -2.59 -22.953 7.07 1 98.88 539 LEU A C 1
ATOM 4230 O O . LEU A 1 539 ? -2.605 -24.172 6.816 1 98.88 539 LEU A O 1
ATOM 4234 N N . ALA A 1 540 ? -3.064 -22.469 8.203 1 98.81 540 ALA A N 1
ATOM 4235 C CA . ALA A 1 540 ? -3.684 -23.328 9.211 1 98.81 540 ALA A CA 1
ATOM 4236 C C . ALA A 1 540 ? -4.918 -24.031 8.648 1 98.81 540 ALA A C 1
ATOM 4238 O O . ALA A 1 540 ? -5.129 -25.219 8.883 1 98.81 540 ALA A O 1
ATOM 4239 N N . ILE A 1 541 ? -5.711 -23.312 7.902 1 98.81 541 ILE A N 1
ATOM 4240 C CA . ILE A 1 541 ? -6.945 -23.875 7.355 1 98.81 541 ILE A CA 1
ATOM 4241 C C . ILE A 1 541 ? -6.621 -24.875 6.25 1 98.81 541 ILE A C 1
ATOM 4243 O O . ILE A 1 541 ? -7.297 -25.891 6.109 1 98.81 541 ILE A O 1
ATOM 4247 N N . MET A 1 542 ? -5.645 -24.578 5.41 1 98.75 542 MET A N 1
ATOM 4248 C CA . MET A 1 542 ? -5.199 -25.547 4.414 1 98.75 542 MET A CA 1
ATOM 4249 C C . MET A 1 542 ? -4.84 -26.875 5.07 1 98.75 542 MET A C 1
ATOM 4251 O O . MET A 1 542 ? -5.168 -27.953 4.543 1 98.75 542 MET A O 1
ATOM 4255 N N . LYS A 1 543 ? -4.164 -26.797 6.195 1 98.31 543 LYS A N 1
ATOM 4256 C CA . LYS A 1 543 ? -3.809 -28 6.922 1 98.31 543 LYS A CA 1
ATOM 4257 C C . LYS A 1 543 ? -5.055 -28.75 7.395 1 98.31 543 LYS A C 1
ATOM 4259 O O . LYS A 1 543 ? -5.125 -29.984 7.301 1 98.31 543 LYS A O 1
ATOM 4264 N N . ARG A 1 544 ? -6.035 -28 7.875 1 97.88 544 ARG A N 1
ATOM 4265 C CA . ARG A 1 544 ? -7.297 -28.609 8.305 1 97.88 544 ARG A CA 1
ATOM 4266 C C . ARG A 1 544 ? -7.977 -29.328 7.148 1 97.88 544 ARG A C 1
ATOM 4268 O O . ARG A 1 544 ? -8.586 -30.391 7.348 1 97.88 544 ARG A O 1
ATOM 4275 N N . ILE A 1 545 ? -7.91 -28.766 6.02 1 98.12 545 ILE A N 1
ATOM 4276 C CA . ILE A 1 545 ? -8.523 -29.359 4.84 1 98.12 545 ILE A CA 1
ATOM 4277 C C . ILE A 1 545 ? -7.777 -30.641 4.473 1 98.12 545 ILE A C 1
ATOM 4279 O O . ILE A 1 545 ? -8.398 -31.672 4.191 1 98.12 545 ILE A O 1
ATOM 4283 N N . GLU A 1 546 ? -6.48 -30.531 4.375 1 97.31 546 GLU A N 1
ATOM 4284 C CA . GLU A 1 546 ? -5.688 -31.719 4.059 1 97.31 546 GLU A CA 1
ATOM 4285 C C . GLU A 1 546 ? -5.98 -32.875 5.027 1 97.31 546 GLU A C 1
ATOM 4287 O O . GLU A 1 546 ? -6.109 -34 4.617 1 97.31 546 GLU A O 1
ATOM 4292 N N . GLU A 1 547 ? -6.113 -32.562 6.324 1 96.69 547 GLU A N 1
ATOM 4293 C CA . GLU A 1 547 ? -6.438 -33.531 7.336 1 96.69 547 GLU A CA 1
ATOM 4294 C C . GLU A 1 547 ? -7.832 -34.125 7.113 1 96.69 547 GLU A C 1
ATOM 4296 O O . GLU A 1 547 ? -8.039 -35.344 7.262 1 96.69 547 GLU A O 1
ATOM 4301 N N . ALA A 1 548 ? -8.703 -33.312 6.77 1 96.88 548 ALA A N 1
ATOM 4302 C CA . ALA A 1 548 ? -10.078 -33.75 6.535 1 96.88 548 ALA A CA 1
ATOM 4303 C C . ALA A 1 548 ? -10.164 -34.688 5.336 1 96.88 548 ALA A C 1
ATOM 4305 O O . ALA A 1 548 ? -11 -35.594 5.305 1 96.88 548 ALA A O 1
ATOM 4306 N N . MET A 1 549 ? -9.352 -34.469 4.359 1 96.5 549 MET A N 1
ATOM 4307 C CA . MET A 1 549 ? -9.352 -35.312 3.168 1 96.5 549 MET A CA 1
ATOM 4308 C C . MET A 1 549 ? -8.906 -36.719 3.506 1 96.5 549 MET A C 1
ATOM 4310 O O . MET A 1 549 ? -9.297 -37.688 2.834 1 96.5 549 MET A O 1
ATOM 4314 N N . GLY A 1 550 ? -8 -36.906 4.551 1 92.38 550 GLY A N 1
ATOM 4315 C CA . GLY A 1 550 ? -7.582 -38.219 5.02 1 92.38 550 GLY A CA 1
ATOM 4316 C C . GLY A 1 550 ? -6.957 -39.062 3.928 1 92.38 550 GLY A C 1
ATOM 4317 O O . GLY A 1 550 ? -6.023 -38.625 3.25 1 92.38 550 GLY A O 1
ATOM 4318 N N . ASP A 1 551 ? -7.613 -40.188 3.707 1 86.62 551 ASP A N 1
ATOM 4319 C CA . ASP A 1 551 ? -7.109 -41.156 2.725 1 86.62 551 ASP A CA 1
ATOM 4320 C C . ASP A 1 551 ? -7.258 -40.625 1.305 1 86.62 551 ASP A C 1
ATOM 4322 O O . ASP A 1 551 ? -6.645 -41.125 0.37 1 86.62 551 ASP A O 1
ATOM 4326 N N . ASN A 1 552 ? -7.973 -39.594 1.198 1 86.44 552 ASN A N 1
ATOM 4327 C CA . ASN A 1 552 ? -8.203 -39 -0.108 1 86.44 552 ASN A CA 1
ATOM 4328 C C . ASN A 1 552 ? -7.223 -37.844 -0.38 1 86.44 552 ASN A C 1
ATOM 4330 O O . ASN A 1 552 ? -7.375 -37.125 -1.355 1 86.44 552 ASN A O 1
ATOM 4334 N N . ALA A 1 553 ? -6.242 -37.875 0.424 1 87.12 553 ALA A N 1
ATOM 4335 C CA . ALA A 1 553 ? -5.242 -36.844 0.199 1 87.12 553 ALA A CA 1
ATOM 4336 C C . ALA A 1 553 ? -4.527 -37.031 -1.134 1 87.12 553 ALA A C 1
ATOM 4338 O O . ALA A 1 553 ? -4.352 -38.188 -1.583 1 87.12 553 ALA A O 1
ATOM 4339 N N . PHE A 1 554 ? -4.137 -35.969 -1.752 1 93.44 554 PHE A N 1
ATOM 4340 C CA . PHE A 1 554 ? -3.512 -35.969 -3.07 1 93.44 554 PHE A CA 1
ATOM 4341 C C . PHE A 1 554 ? -2.201 -36.719 -3.059 1 93.44 554 PHE A C 1
ATOM 4343 O O . PHE A 1 554 ? -1.325 -36.469 -2.232 1 93.44 554 PHE A O 1
ATOM 4350 N N . PRO A 1 555 ? -2.029 -37.656 -3.941 1 92.62 555 PRO A N 1
ATOM 4351 C CA . PRO A 1 555 ? -0.783 -38.406 -4.016 1 92.62 555 PRO A CA 1
ATOM 4352 C C . PRO A 1 555 ? 0.327 -37.656 -4.75 1 92.62 555 PRO A C 1
ATOM 4354 O O . PRO A 1 555 ? 0.167 -37.312 -5.918 1 92.62 555 PRO A O 1
ATOM 4357 N N . LEU A 1 556 ? 1.443 -37.531 -4.117 1 91.62 556 LEU A N 1
ATOM 4358 C CA . LEU A 1 556 ? 2.582 -36.875 -4.742 1 91.62 556 LEU A CA 1
ATOM 4359 C C . LEU A 1 556 ? 3.297 -37.812 -5.707 1 91.62 556 LEU A C 1
ATOM 4361 O O . LEU A 1 556 ? 3.285 -39.031 -5.512 1 91.62 556 LEU A O 1
ATOM 4365 N N . LEU A 1 557 ? 3.906 -37.188 -6.676 1 92.56 557 LEU A N 1
ATOM 4366 C CA . LEU A 1 557 ? 4.695 -37.969 -7.609 1 92.56 557 LEU A CA 1
ATOM 4367 C C . LEU A 1 557 ? 5.965 -38.5 -6.945 1 92.56 557 LEU A C 1
ATOM 4369 O O . LEU A 1 557 ? 6.598 -37.781 -6.164 1 92.56 557 LEU A O 1
ATOM 4373 N N . ASP A 1 558 ? 6.25 -39.719 -7.277 1 88.81 558 ASP A N 1
ATOM 4374 C CA . ASP A 1 558 ? 7.527 -40.281 -6.828 1 88.81 558 ASP A CA 1
ATOM 4375 C C . ASP A 1 558 ? 8.672 -39.781 -7.715 1 88.81 558 ASP A C 1
ATOM 4377 O O . ASP A 1 558 ? 8.469 -39.5 -8.898 1 88.81 558 ASP A O 1
ATOM 4381 N N . ILE A 1 559 ? 9.805 -39.75 -7.059 1 87.06 559 ILE A N 1
ATOM 4382 C CA . ILE A 1 559 ? 10.953 -39.375 -7.887 1 87.06 559 ILE A CA 1
ATOM 4383 C C . ILE A 1 559 ? 11.383 -40.594 -8.719 1 87.06 559 ILE A C 1
ATOM 4385 O O . ILE A 1 559 ? 11.336 -41.719 -8.234 1 87.06 559 ILE A O 1
ATOM 4389 N N . ASP A 1 560 ? 11.484 -40.562 -10.047 1 72.88 560 ASP A N 1
ATOM 4390 C CA . ASP A 1 560 ? 11.852 -41.625 -10.945 1 72.88 560 ASP A CA 1
ATOM 4391 C C . ASP A 1 560 ? 13.352 -41.906 -10.891 1 72.88 560 ASP A C 1
ATOM 4393 O O . ASP A 1 560 ? 14.148 -41 -10.734 1 72.88 560 ASP A O 1
ATOM 4397 N N . MET B 1 1 ? -26.875 27.359 -18.328 1 74.25 1 MET B N 1
ATOM 4398 C CA . MET B 1 1 ? -26.219 26.281 -17.578 1 74.25 1 MET B CA 1
ATOM 4399 C C . MET B 1 1 ? -25.156 26.844 -16.641 1 74.25 1 MET B C 1
ATOM 4401 O O . MET B 1 1 ? -25.125 26.516 -15.461 1 74.25 1 MET B O 1
ATOM 4405 N N . VAL B 1 2 ? -24.469 27.906 -17.109 1 86.69 2 VAL B N 1
ATOM 4406 C CA . VAL B 1 2 ? -23.422 28.547 -16.328 1 86.69 2 VAL B CA 1
ATOM 4407 C C . VAL B 1 2 ? -24.047 29.406 -15.234 1 86.69 2 VAL B C 1
ATOM 4409 O O . VAL B 1 2 ? -23.656 29.328 -14.07 1 86.69 2 VAL B O 1
ATOM 4412 N N . LEU B 1 3 ? -25 30.203 -15.586 1 89.56 3 LEU B N 1
ATOM 4413 C CA . LEU B 1 3 ? -25.656 31.062 -14.609 1 89.56 3 LEU B CA 1
ATOM 4414 C C . LEU B 1 3 ? -26.328 30.25 -13.516 1 89.56 3 LEU B C 1
ATOM 4416 O O . LEU B 1 3 ? -26.297 30.625 -12.344 1 89.56 3 LEU B O 1
ATOM 4420 N N . LEU B 1 4 ? -26.938 29.203 -13.914 1 91.56 4 LEU B N 1
ATOM 4421 C CA . LEU B 1 4 ? -27.609 28.344 -12.945 1 91.56 4 LEU B CA 1
ATOM 4422 C C . LEU B 1 4 ? -26.594 27.719 -11.984 1 91.56 4 LEU B C 1
ATOM 4424 O O . LEU B 1 4 ? -26.875 27.562 -10.797 1 91.56 4 LEU B O 1
ATOM 4428 N N . ASP B 1 5 ? -25.5 27.359 -12.531 1 92.06 5 ASP B N 1
ATOM 4429 C CA . ASP B 1 5 ? -24.453 26.766 -11.703 1 92.06 5 ASP B CA 1
ATOM 4430 C C . ASP B 1 5 ? -23.891 27.797 -10.719 1 92.06 5 ASP B C 1
ATOM 4432 O O . ASP B 1 5 ? -23.609 27.469 -9.57 1 92.06 5 ASP B O 1
ATOM 4436 N N . TYR B 1 6 ? -23.734 29 -11.156 1 94.56 6 TYR B N 1
ATOM 4437 C CA . TYR B 1 6 ? -23.281 30.078 -10.297 1 94.56 6 TYR B CA 1
ATOM 4438 C C . TYR B 1 6 ? -24.281 30.359 -9.18 1 94.56 6 TYR B C 1
ATOM 4440 O O . TYR B 1 6 ? -23.906 30.547 -8.023 1 94.56 6 TYR B O 1
ATOM 4448 N N . LEU B 1 7 ? -25.516 30.375 -9.516 1 95.69 7 LEU B N 1
ATOM 4449 C CA . LEU B 1 7 ? -26.547 30.609 -8.523 1 95.69 7 LEU B CA 1
ATOM 4450 C C . LEU B 1 7 ? -26.594 29.484 -7.504 1 95.69 7 LEU B C 1
ATOM 4452 O O . LEU B 1 7 ? -26.828 29.719 -6.316 1 95.69 7 LEU B O 1
ATOM 4456 N N . ARG B 1 8 ? -26.469 28.297 -8.008 1 95.69 8 ARG B N 1
ATOM 4457 C CA . ARG B 1 8 ? -26.422 27.156 -7.102 1 95.69 8 ARG B CA 1
ATOM 4458 C C . ARG B 1 8 ? -25.25 27.281 -6.125 1 95.69 8 ARG B C 1
ATOM 4460 O O . ARG B 1 8 ? -25.391 26.953 -4.945 1 95.69 8 ARG B O 1
ATOM 4467 N N . HIS B 1 9 ? -24.125 27.719 -6.633 1 97.12 9 HIS B N 1
ATOM 4468 C CA . HIS B 1 9 ? -22.953 27.953 -5.805 1 97.12 9 HIS B CA 1
ATOM 4469 C C . HIS B 1 9 ? -23.234 28.984 -4.719 1 97.12 9 HIS B C 1
ATOM 4471 O O . HIS B 1 9 ? -23 28.734 -3.535 1 97.12 9 HIS B O 1
ATOM 4477 N N . ARG B 1 10 ? -23.766 30.094 -5.031 1 97.19 10 ARG B N 1
ATOM 4478 C CA . ARG B 1 10 ? -24.047 31.172 -4.094 1 97.19 10 ARG B CA 1
ATOM 4479 C C . ARG B 1 10 ? -25.062 30.734 -3.043 1 97.19 10 ARG B C 1
ATOM 4481 O O . ARG B 1 10 ? -24.938 31.062 -1.864 1 97.19 10 ARG B O 1
ATOM 4488 N N . ARG B 1 11 ? -26.047 30.047 -3.482 1 97.38 11 ARG B N 1
ATOM 4489 C CA . ARG B 1 11 ? -27.094 29.578 -2.578 1 97.38 11 ARG B CA 1
ATOM 4490 C C . ARG B 1 11 ? -26.531 28.578 -1.574 1 97.38 11 ARG B C 1
ATOM 4492 O O . ARG B 1 11 ? -26.906 28.578 -0.401 1 97.38 11 ARG B O 1
ATOM 4499 N N . ALA B 1 12 ? -25.703 27.719 -2.111 1 97.62 12 ALA B N 1
ATOM 4500 C CA . ALA B 1 12 ? -25.078 26.719 -1.235 1 97.62 12 ALA B CA 1
ATOM 4501 C C . ALA B 1 12 ? -24.234 27.391 -0.161 1 97.62 12 ALA B C 1
ATOM 4503 O O . ALA B 1 12 ? -24.266 27 1.007 1 97.62 12 ALA B O 1
ATOM 4504 N N . CYS B 1 13 ? -23.438 28.375 -0.549 1 97.94 13 CYS B N 1
ATOM 4505 C CA . CYS B 1 13 ? -22.609 29.109 0.398 1 97.94 13 CYS B CA 1
ATOM 4506 C C . CYS B 1 13 ? -23.453 29.812 1.441 1 97.94 13 CYS B C 1
ATOM 4508 O O . CYS B 1 13 ? -23.203 29.703 2.641 1 97.94 13 CYS B O 1
ATOM 4510 N N . GLN B 1 14 ? -24.469 30.484 0.985 1 97.88 14 GLN B N 1
ATOM 4511 C CA . GLN B 1 14 ? -25.359 31.219 1.888 1 97.88 14 GLN B CA 1
ATOM 4512 C C . GLN B 1 14 ? -26.062 30.266 2.857 1 97.88 14 GLN B C 1
ATOM 4514 O O . GLN B 1 14 ? -26.172 30.562 4.047 1 97.88 14 GLN B O 1
ATOM 4519 N N . PHE B 1 15 ? -26.531 29.234 2.318 1 98.06 15 PHE B N 1
ATOM 4520 C CA . PHE B 1 15 ? -27.234 28.234 3.127 1 98.06 15 PHE B CA 1
ATOM 4521 C C . PHE B 1 15 ? -26.359 27.766 4.281 1 98.06 15 PHE B C 1
ATOM 4523 O O . PHE B 1 15 ? -26.797 27.781 5.438 1 98.06 15 PHE B O 1
ATOM 4530 N N . LYS B 1 16 ? -25.125 27.328 3.992 1 98.06 16 LYS B N 1
ATOM 4531 C CA . LYS B 1 16 ? -24.25 26.781 5.016 1 98.06 16 LYS B CA 1
ATOM 4532 C C . LYS B 1 16 ? -23.828 27.859 6.012 1 98.06 16 LYS B C 1
ATOM 4534 O O . LYS B 1 16 ? -23.688 27.594 7.207 1 98.06 16 LYS B O 1
ATOM 4539 N N . GLN B 1 17 ? -23.547 29.047 5.523 1 98.06 17 GLN B N 1
ATOM 4540 C CA . GLN B 1 17 ? -23.172 30.141 6.406 1 98.06 17 GLN B CA 1
ATOM 4541 C C . GLN B 1 17 ? -24.312 30.484 7.359 1 98.06 17 GLN B C 1
ATOM 4543 O O . GLN B 1 17 ? -24.078 30.719 8.547 1 98.06 17 GLN B O 1
ATOM 4548 N N . GLU B 1 18 ? -25.516 30.5 6.875 1 98 18 GLU B N 1
ATOM 4549 C CA . GLU B 1 18 ? -26.688 30.75 7.715 1 98 18 GLU B CA 1
ATOM 4550 C C . GLU B 1 18 ? -26.906 29.625 8.719 1 98 18 GLU B C 1
ATOM 4552 O O . GLU B 1 18 ? -27.266 29.875 9.867 1 98 18 GLU B O 1
ATOM 4557 N N . GLU B 1 19 ? -26.766 28.438 8.211 1 98.06 19 GLU B N 1
ATOM 4558 C CA . GLU B 1 19 ? -26.906 27.297 9.102 1 98.06 19 GLU B CA 1
ATOM 4559 C C . GLU B 1 19 ? -25.922 27.359 10.266 1 98.06 19 GLU B C 1
ATOM 4561 O O . GLU B 1 19 ? -26.297 27.141 11.422 1 98.06 19 GLU B O 1
ATOM 4566 N N . ARG B 1 20 ? -24.672 27.641 9.984 1 98.12 20 ARG B N 1
ATOM 4567 C CA . ARG B 1 20 ? -23.672 27.75 11.031 1 98.12 20 ARG B CA 1
ATOM 4568 C C . ARG B 1 20 ? -24.016 28.875 12.008 1 98.12 20 ARG B C 1
ATOM 4570 O O . ARG B 1 20 ? -23.906 28.703 13.219 1 98.12 20 ARG B O 1
ATOM 4577 N N . THR B 1 21 ? -24.375 30.016 11.492 1 97.38 21 THR B N 1
ATOM 4578 C CA . THR B 1 21 ? -24.734 31.156 12.32 1 97.38 21 THR B CA 1
ATOM 4579 C C . THR B 1 21 ? -25.906 30.812 13.234 1 97.38 21 THR B C 1
ATOM 4581 O O . THR B 1 21 ? -25.891 31.141 14.422 1 97.38 21 THR B O 1
ATOM 4584 N N . SER B 1 22 ? -26.891 30.172 12.664 1 97.5 22 SER B N 1
ATOM 4585 C CA . SER B 1 22 ? -28.078 29.781 13.43 1 97.5 22 SER B CA 1
ATOM 4586 C C . SER B 1 22 ? -27.719 28.797 14.531 1 97.5 22 SER B C 1
ATOM 4588 O O . SER B 1 22 ? -28.234 28.891 15.648 1 97.5 22 SER B O 1
ATOM 4590 N N . ARG B 1 23 ? -26.922 27.844 14.234 1 97.25 23 ARG B N 1
ATOM 4591 C CA . ARG B 1 23 ? -26.516 26.844 15.227 1 97.25 23 ARG B CA 1
ATOM 4592 C C . ARG B 1 23 ? -25.734 27.5 16.359 1 97.25 23 ARG B C 1
ATOM 4594 O O . ARG B 1 23 ? -25.922 27.141 17.531 1 97.25 23 ARG B O 1
ATOM 4601 N N . ILE B 1 24 ? -24.859 28.406 16.031 1 97.69 24 ILE B N 1
ATOM 4602 C CA . ILE B 1 24 ? -24.047 29.094 17.031 1 97.69 24 ILE B CA 1
ATOM 4603 C C . ILE B 1 24 ? -24.953 29.922 17.938 1 97.69 24 ILE B C 1
ATOM 4605 O O . ILE B 1 24 ? -24.781 29.922 19.156 1 97.69 24 ILE B O 1
ATOM 4609 N N . LYS B 1 25 ? -25.906 30.562 17.344 1 96.5 25 LYS B N 1
ATOM 4610 C CA . LYS B 1 25 ? -26.797 31.438 18.094 1 96.5 25 LYS B CA 1
ATOM 4611 C C . LYS B 1 25 ? -27.641 30.656 19.094 1 96.5 25 LYS B C 1
ATOM 4613 O O . LYS B 1 25 ? -27.953 31.141 20.172 1 96.5 25 LYS B O 1
ATOM 4618 N N . ARG B 1 26 ? -27.938 29.453 18.781 1 96.06 26 ARG B N 1
ATOM 4619 C CA . ARG B 1 26 ? -28.812 28.625 19.594 1 96.06 26 ARG B CA 1
ATOM 4620 C C . ARG B 1 26 ? -28.062 28.062 20.797 1 96.06 26 ARG B C 1
ATOM 4622 O O . ARG B 1 26 ? -28.672 27.562 21.75 1 96.06 26 ARG B O 1
ATOM 4629 N N . LEU B 1 27 ? -26.781 28.234 20.844 1 96.94 27 LEU B N 1
ATOM 4630 C CA . LEU B 1 27 ? -25.969 27.656 21.891 1 96.94 27 LEU B CA 1
ATOM 4631 C C . LEU B 1 27 ? -25.688 28.656 23 1 96.94 27 LEU B C 1
ATOM 4633 O O . LEU B 1 27 ? -24.531 28.906 23.359 1 96.94 27 LEU B O 1
ATOM 4637 N N . ALA B 1 28 ? -26.688 29.141 23.641 1 93.56 28 ALA B N 1
ATOM 4638 C CA . ALA B 1 28 ? -26.625 30.25 24.594 1 93.56 28 ALA B CA 1
ATOM 4639 C C . ALA B 1 28 ? -25.672 29.922 25.75 1 93.56 28 ALA B C 1
ATOM 4641 O O . ALA B 1 28 ? -24.859 30.75 26.156 1 93.56 28 ALA B O 1
ATOM 4642 N N . SER B 1 29 ? -25.797 28.719 26.219 1 93.31 29 SER B N 1
ATOM 4643 C CA . SER B 1 29 ? -25 28.344 27.391 1 93.31 29 SER B CA 1
ATOM 4644 C C . SER B 1 29 ? -23.516 28.328 27.078 1 93.31 29 SER B C 1
ATOM 4646 O O . SER B 1 29 ? -22.688 28.484 27.984 1 93.31 29 SER B O 1
ATOM 4648 N N . TYR B 1 30 ? -23.141 28.188 25.859 1 96.44 30 TYR B N 1
ATOM 4649 C CA . TYR B 1 30 ? -21.75 28.047 25.469 1 96.44 30 TYR B CA 1
ATOM 4650 C C . TYR B 1 30 ? -21.109 29.422 25.266 1 96.44 30 TYR B C 1
ATOM 4652 O O . TYR B 1 30 ? -19.891 29.516 25.062 1 96.44 30 TYR B O 1
ATOM 4660 N N . HIS B 1 31 ? -21.875 30.469 25.344 1 95.56 31 HIS B N 1
ATOM 4661 C CA . HIS B 1 31 ? -21.344 31.812 25.156 1 95.56 31 HIS B CA 1
ATOM 4662 C C . HIS B 1 31 ? -20.906 32.406 26.484 1 95.56 31 HIS B C 1
ATOM 4664 O O . HIS B 1 31 ? -20.297 33.5 26.516 1 95.56 31 HIS B O 1
ATOM 4670 N N . ALA B 1 32 ? -21.141 31.734 27.578 1 94.81 32 ALA B N 1
ATOM 4671 C CA . ALA B 1 32 ? -20.766 32.219 28.891 1 94.81 32 ALA B CA 1
ATOM 4672 C C . ALA B 1 32 ? -19.25 32.281 29.062 1 94.81 32 ALA B C 1
ATOM 4674 O O . ALA B 1 32 ? -18.531 31.531 28.391 1 94.81 32 ALA B O 1
ATOM 4675 N N . PRO B 1 33 ? -18.766 33.188 29.922 1 95.06 33 PRO B N 1
ATOM 4676 C CA . PRO B 1 33 ? -17.328 33.219 30.172 1 95.06 33 PRO B CA 1
ATOM 4677 C C . PRO B 1 33 ? -16.797 31.922 30.781 1 95.06 33 PRO B C 1
ATOM 4679 O O . PRO B 1 33 ? -17.547 31.172 31.391 1 95.06 33 PRO B O 1
ATOM 4682 N N . PHE B 1 34 ? -15.547 31.781 30.625 1 96.56 34 PHE B N 1
ATOM 4683 C CA . PHE B 1 34 ? -14.898 30.609 31.188 1 96.56 34 PHE B CA 1
ATOM 4684 C C . PHE B 1 34 ? -14.93 30.656 32.719 1 96.56 34 PHE B C 1
ATOM 4686 O O . PHE B 1 34 ? -14.609 31.672 33.312 1 96.56 34 PHE B O 1
ATOM 4693 N N . THR B 1 35 ? -15.305 29.578 33.312 1 95.88 35 THR B N 1
ATOM 4694 C CA . THR B 1 35 ? -15.25 29.422 34.781 1 95.88 35 THR B CA 1
ATOM 4695 C C . THR B 1 35 ? -13.914 28.812 35.188 1 95.88 35 THR B C 1
ATOM 4697 O O . THR B 1 35 ? -13.109 28.422 34.344 1 95.88 35 THR B O 1
ATOM 4700 N N . VAL B 1 36 ? -13.734 28.75 36.531 1 95.88 36 VAL B N 1
ATOM 4701 C CA . VAL B 1 36 ? -12.555 28.094 37.094 1 95.88 36 VAL B CA 1
ATOM 4702 C C . VAL B 1 36 ? -12.547 26.609 36.688 1 95.88 36 VAL B C 1
ATOM 4704 O O . VAL B 1 36 ? -11.5 26.047 36.375 1 95.88 36 VAL B O 1
ATOM 4707 N N . LEU B 1 37 ? -13.68 26.062 36.656 1 95.56 37 LEU B N 1
ATOM 4708 C CA . LEU B 1 37 ? -13.805 24.656 36.312 1 95.56 37 LEU B CA 1
ATOM 4709 C C . LEU B 1 37 ? -13.445 24.453 34.844 1 95.56 37 LEU B C 1
ATOM 4711 O O . LEU B 1 37 ? -12.797 23.453 34.469 1 95.56 37 LEU B O 1
ATOM 4715 N N . ASP B 1 38 ? -13.922 25.312 33.969 1 96.25 38 ASP B N 1
ATOM 4716 C CA . ASP B 1 38 ? -13.57 25.234 32.562 1 96.25 38 ASP B CA 1
ATOM 4717 C C . ASP B 1 38 ? -12.055 25.234 32.375 1 96.25 38 ASP B C 1
ATOM 4719 O O . ASP B 1 38 ? -11.523 24.422 31.609 1 96.25 38 ASP B O 1
ATOM 4723 N N . ARG B 1 39 ? -11.406 26.156 33.031 1 96.25 39 ARG B N 1
ATOM 4724 C CA . ARG B 1 39 ? -9.953 26.297 32.906 1 96.25 39 ARG B CA 1
ATOM 4725 C C . ARG B 1 39 ? -9.242 25.062 33.438 1 96.25 39 ARG B C 1
ATOM 4727 O O . ARG B 1 39 ? -8.219 24.641 32.875 1 96.25 39 ARG B O 1
ATOM 4734 N N . GLU B 1 40 ? -9.734 24.547 34.5 1 96.56 40 GLU B N 1
ATOM 4735 C CA . GLU B 1 40 ? -9.164 23.328 35.062 1 96.56 40 GLU B CA 1
ATOM 4736 C C . GLU B 1 40 ? -9.297 22.172 34.062 1 96.56 40 GLU B C 1
ATOM 4738 O O . GLU B 1 40 ? -8.352 21.406 33.875 1 96.56 40 GLU B O 1
ATOM 4743 N N . ILE B 1 41 ? -10.414 22.047 33.469 1 97.44 41 ILE B N 1
ATOM 4744 C CA . ILE B 1 41 ? -10.672 20.984 32.5 1 97.44 41 ILE B CA 1
ATOM 4745 C C . ILE B 1 41 ? -9.711 21.109 31.328 1 97.44 41 ILE B C 1
ATOM 4747 O O . ILE B 1 41 ? -9.094 20.125 30.922 1 97.44 41 ILE B O 1
ATOM 4751 N N . VAL B 1 42 ? -9.555 22.281 30.781 1 96.69 42 VAL B N 1
ATOM 4752 C CA . VAL B 1 42 ? -8.742 22.531 29.609 1 96.69 42 VAL B CA 1
ATOM 4753 C C . VAL B 1 42 ? -7.273 22.25 29.922 1 96.69 42 VAL B C 1
ATOM 4755 O O . VAL B 1 42 ? -6.516 21.828 29.031 1 96.69 42 VAL B O 1
ATOM 4758 N N . ASN B 1 43 ? -6.863 22.406 31.203 1 95.12 43 ASN B N 1
ATOM 4759 C CA . ASN B 1 43 ? -5.461 22.25 31.578 1 95.12 43 ASN B CA 1
ATOM 4760 C C . ASN B 1 43 ? -5.168 20.859 32.125 1 95.12 43 ASN B C 1
ATOM 4762 O O . ASN B 1 43 ? -4.016 20.531 32.406 1 95.12 43 ASN B O 1
ATOM 4766 N N . THR B 1 44 ? -6.215 20.016 32.219 1 97 44 THR B N 1
ATOM 4767 C CA . THR B 1 44 ? -6.043 18.656 32.688 1 97 44 THR B CA 1
ATOM 4768 C C . THR B 1 44 ? -5.73 17.703 31.531 1 97 44 THR B C 1
ATOM 4770 O O . THR B 1 44 ? -6.387 17.75 30.5 1 97 44 THR B O 1
ATOM 4773 N N . PRO B 1 45 ? -4.684 16.828 31.719 1 97.06 45 PRO B N 1
ATOM 4774 C CA . PRO B 1 45 ? -4.406 15.844 30.672 1 97.06 45 PRO B CA 1
ATOM 4775 C C . PRO B 1 45 ? -5.613 14.961 30.359 1 97.06 45 PRO B C 1
ATOM 4777 O O . PRO B 1 45 ? -6.359 14.586 31.266 1 97.06 45 PRO B O 1
ATOM 4780 N N . ILE B 1 46 ? -5.75 14.633 29.109 1 96.75 46 ILE B N 1
ATOM 4781 C CA . ILE B 1 46 ? -6.949 13.938 28.656 1 96.75 46 ILE B CA 1
ATOM 4782 C C . ILE B 1 46 ? -7.062 12.586 29.359 1 96.75 46 ILE B C 1
ATOM 4784 O O . ILE B 1 46 ? -8.164 12.109 29.625 1 96.75 46 ILE B O 1
ATOM 4788 N N . GLU B 1 47 ? -5.949 11.883 29.641 1 98 47 GLU B N 1
ATOM 4789 C CA . GLU B 1 47 ? -6.004 10.594 30.344 1 98 47 GLU B CA 1
ATOM 4790 C C . GLU B 1 47 ? -6.73 10.719 31.672 1 98 47 GLU B C 1
ATOM 4792 O O . GLU B 1 47 ? -7.527 9.852 32.031 1 98 47 GLU B O 1
ATOM 4797 N N . GLU B 1 48 ? -6.453 11.797 32.375 1 98.38 48 GLU B N 1
ATOM 4798 C CA . GLU B 1 48 ? -7.102 12.039 33.656 1 98.38 48 GLU B CA 1
ATOM 4799 C C . GLU B 1 48 ? -8.586 12.352 33.5 1 98.38 48 GLU B C 1
ATOM 4801 O O . GLU B 1 48 ? -9.414 11.93 34.281 1 98.38 48 GLU B O 1
ATOM 4806 N N . LEU B 1 49 ? -8.891 13.094 32.5 1 98.56 49 LEU B N 1
ATOM 4807 C CA . LEU B 1 49 ? -10.289 13.391 32.219 1 98.56 49 LEU B CA 1
ATOM 4808 C C . LEU B 1 49 ? -11.062 12.117 31.891 1 98.56 49 LEU B C 1
ATOM 4810 O O . LEU B 1 49 ? -12.203 11.953 32.312 1 98.56 49 LEU B O 1
ATOM 4814 N N . VAL B 1 50 ? -10.445 11.242 31.094 1 98.75 50 VAL B N 1
ATOM 4815 C CA . VAL B 1 50 ? -11.062 9.969 30.719 1 98.75 50 VAL B CA 1
ATOM 4816 C C . VAL B 1 50 ? -11.375 9.164 31.984 1 98.75 50 VAL B C 1
ATOM 4818 O O . VAL B 1 50 ? -12.469 8.617 32.125 1 98.75 50 VAL B O 1
ATOM 4821 N N . GLN B 1 51 ? -10.445 9.094 32.875 1 98.56 51 GLN B N 1
ATOM 4822 C CA . GLN B 1 51 ? -10.633 8.344 34.125 1 98.56 51 GLN B CA 1
ATOM 4823 C C . GLN B 1 51 ? -11.781 8.914 34.938 1 98.56 51 GLN B C 1
ATOM 4825 O O . GLN B 1 51 ? -12.562 8.164 35.531 1 98.56 51 GLN B O 1
ATOM 4830 N N . ALA B 1 52 ? -11.82 10.219 34.969 1 98.38 52 ALA B N 1
ATOM 4831 C CA . ALA B 1 52 ? -12.906 10.875 35.688 1 98.38 52 ALA B CA 1
ATOM 4832 C C . ALA B 1 52 ? -14.258 10.484 35.125 1 98.38 52 ALA B C 1
ATOM 4834 O O . ALA B 1 52 ? -15.211 10.227 35.844 1 98.38 52 ALA B O 1
ATOM 4835 N N . VAL B 1 53 ? -14.359 10.453 33.844 1 98.56 53 VAL B N 1
ATOM 4836 C CA . VAL B 1 53 ? -15.617 10.125 33.156 1 98.56 53 VAL B CA 1
ATOM 4837 C C . VAL B 1 53 ? -15.945 8.648 33.406 1 98.56 53 VAL B C 1
ATOM 4839 O O . VAL B 1 53 ? -17.109 8.289 33.594 1 98.56 53 VAL B O 1
ATOM 4842 N N . GLN B 1 54 ? -14.93 7.812 33.281 1 98.44 54 GLN B N 1
ATOM 4843 C CA . GLN B 1 54 ? -15.148 6.387 33.5 1 98.44 54 GLN B CA 1
ATOM 4844 C C . GLN B 1 54 ? -15.68 6.113 34.906 1 98.44 54 GLN B C 1
ATOM 4846 O O . GLN B 1 54 ? -16.469 5.188 35.094 1 98.44 54 GLN B O 1
ATOM 4851 N N . LYS B 1 55 ? -15.297 6.895 35.875 1 98.06 55 LYS B N 1
ATOM 4852 C CA . LYS B 1 55 ? -15.766 6.77 37.25 1 98.06 55 LYS B CA 1
ATOM 4853 C C . LYS B 1 55 ? -17.141 7.391 37.406 1 98.06 55 LYS B C 1
ATOM 4855 O O . LYS B 1 55 ? -17.969 6.887 38.188 1 98.06 55 LYS B O 1
ATOM 4860 N N . ASP B 1 56 ? -17.297 8.57 36.812 1 97.94 56 ASP B N 1
ATOM 4861 C CA . ASP B 1 56 ? -18.562 9.32 36.844 1 97.94 56 ASP B CA 1
ATOM 4862 C C . ASP B 1 56 ? -18.891 9.898 35.469 1 97.94 56 ASP B C 1
ATOM 4864 O O . ASP B 1 56 ? -18.375 10.969 35.094 1 97.94 56 ASP B O 1
ATOM 4868 N N . SER B 1 57 ? -19.797 9.258 34.781 1 96.5 57 SER B N 1
ATOM 4869 C CA . SER B 1 57 ? -20.109 9.602 33.406 1 96.5 57 SER B CA 1
ATOM 4870 C C . SER B 1 57 ? -20.688 11.008 33.312 1 96.5 57 SER B C 1
ATOM 4872 O O . SER B 1 57 ? -20.688 11.609 32.219 1 96.5 57 SER B O 1
ATOM 4874 N N . SER B 1 58 ? -21.203 11.562 34.344 1 95.56 58 SER B N 1
ATOM 4875 C CA . SER B 1 58 ? -21.781 12.898 34.344 1 95.56 58 SER B CA 1
ATOM 4876 C C . SER B 1 58 ? -20.734 13.961 34.062 1 95.56 58 SER B C 1
ATOM 4878 O O . SER B 1 58 ? -21.062 15.062 33.625 1 95.56 58 SER B O 1
ATOM 4880 N N . LYS B 1 59 ? -19.484 13.578 34.281 1 97.5 59 LYS B N 1
ATOM 4881 C CA . LYS B 1 59 ? -18.391 14.516 34.062 1 97.5 59 LYS B CA 1
ATOM 4882 C C . LYS B 1 59 ? -18.219 14.805 32.562 1 97.5 59 LYS B C 1
ATOM 4884 O O . LYS B 1 59 ? -17.656 15.836 32.188 1 97.5 59 LYS B O 1
ATOM 4889 N N . ALA B 1 60 ? -18.719 13.969 31.734 1 98.31 60 ALA B N 1
ATOM 4890 C CA . ALA B 1 60 ? -18.578 14.148 30.297 1 98.31 60 ALA B CA 1
ATOM 4891 C C . ALA B 1 60 ? -19.281 15.422 29.828 1 98.31 60 ALA B C 1
ATOM 4893 O O . ALA B 1 60 ? -18.797 16.094 28.922 1 98.31 60 ALA B O 1
ATOM 4894 N N . SER B 1 61 ? -20.359 15.727 30.391 1 97.69 61 SER B N 1
ATOM 4895 C CA . SER B 1 61 ? -21.109 16.922 30.016 1 97.69 61 SER B CA 1
ATOM 4896 C C . SER B 1 61 ? -20.328 18.188 30.359 1 97.69 61 SER B C 1
ATOM 4898 O O . SER B 1 61 ? -20.344 19.156 29.594 1 97.69 61 SER B O 1
ATOM 4900 N N . ASP B 1 62 ? -19.672 18.172 31.516 1 97.62 62 ASP B N 1
ATOM 4901 C CA . ASP B 1 62 ? -18.859 19.312 31.906 1 97.62 62 ASP B CA 1
ATOM 4902 C C . ASP B 1 62 ? -17.703 19.516 30.938 1 97.62 62 ASP B C 1
ATOM 4904 O O . ASP B 1 62 ? -17.375 20.656 30.578 1 97.62 62 ASP B O 1
ATOM 4908 N N . ILE B 1 63 ? -17.125 18.438 30.609 1 98.5 63 ILE B N 1
ATOM 4909 C CA . ILE B 1 63 ? -16 18.484 29.688 1 98.5 63 ILE B CA 1
ATOM 4910 C C . ILE B 1 63 ? -16.453 19.031 28.328 1 98.5 63 ILE B C 1
ATOM 4912 O O . ILE B 1 63 ? -15.812 19.922 27.766 1 98.5 63 ILE B O 1
ATOM 4916 N N . LEU B 1 64 ? -17.594 18.516 27.828 1 98.5 64 LEU B N 1
ATOM 4917 C CA . LEU B 1 64 ? -18.141 18.984 26.547 1 98.5 64 LEU B CA 1
ATOM 4918 C C . LEU B 1 64 ? -18.453 20.484 26.625 1 98.5 64 LEU B C 1
ATOM 4920 O O . LEU B 1 64 ? -18.172 21.219 25.672 1 98.5 64 LEU B O 1
ATOM 4924 N N . HIS B 1 65 ? -19 20.875 27.703 1 98.12 65 HIS B N 1
ATOM 4925 C CA . HIS B 1 65 ? -19.359 22.281 27.859 1 98.12 65 HIS B CA 1
ATOM 4926 C C . HIS B 1 65 ? -18.125 23.172 27.828 1 98.12 65 HIS B C 1
ATOM 4928 O O . HIS B 1 65 ? -18.125 24.219 27.172 1 98.12 65 HIS B O 1
ATOM 4934 N N . ALA B 1 66 ? -17.109 22.781 28.531 1 98 66 ALA B N 1
ATOM 4935 C CA . ALA B 1 66 ? -15.875 23.547 28.547 1 98 66 ALA B CA 1
ATOM 4936 C C . ALA B 1 66 ? -15.281 23.688 27.156 1 98 66 ALA B C 1
ATOM 4938 O O . ALA B 1 66 ? -14.938 24.781 26.719 1 98 66 ALA B O 1
ATOM 4939 N N . TYR B 1 67 ? -15.18 22.625 26.484 1 98.44 67 TYR B N 1
ATOM 4940 C CA . TYR B 1 67 ? -14.531 22.656 25.172 1 98.44 67 TYR B CA 1
ATOM 4941 C C . TYR B 1 67 ? -15.445 23.266 24.125 1 98.44 67 TYR B C 1
ATOM 4943 O O . TYR B 1 67 ? -14.977 23.797 23.109 1 98.44 67 TYR B O 1
ATOM 4951 N N . GLY B 1 68 ? -16.797 23.141 24.328 1 98.56 68 GLY B N 1
ATOM 4952 C CA . GLY B 1 68 ? -17.688 23.906 23.469 1 98.56 68 GLY B CA 1
ATOM 4953 C C . GLY B 1 68 ? -17.469 25.406 23.547 1 98.56 68 GLY B C 1
ATOM 4954 O O . GLY B 1 68 ? -17.484 26.094 22.531 1 98.56 68 GLY B O 1
ATOM 4955 N N . LYS B 1 69 ? -17.266 25.906 24.781 1 98.25 69 LYS B N 1
ATOM 4956 C CA . LYS B 1 69 ? -16.938 27.312 24.969 1 98.25 69 LYS B CA 1
ATOM 4957 C C . LYS B 1 69 ? -15.633 27.672 24.25 1 98.25 69 LYS B C 1
ATOM 4959 O O . LYS B 1 69 ? -15.547 28.703 23.578 1 98.25 69 LYS B O 1
ATOM 4964 N N . VAL B 1 70 ? -14.703 26.812 24.422 1 98.31 70 VAL B N 1
ATOM 4965 C CA . VAL B 1 70 ? -13.406 27.031 23.797 1 98.31 70 VAL B CA 1
ATOM 4966 C C . VAL B 1 70 ? -13.57 27.125 22.281 1 98.31 70 VAL B C 1
ATOM 4968 O O . VAL B 1 70 ? -13.016 28.016 21.641 1 98.31 70 VAL B O 1
ATOM 4971 N N . ALA B 1 71 ? -14.328 26.234 21.719 1 98.5 71 ALA B N 1
ATOM 4972 C CA . ALA B 1 71 ? -14.5 26.172 20.266 1 98.5 71 ALA B CA 1
ATOM 4973 C C . ALA B 1 71 ? -15.172 27.438 19.734 1 98.5 71 ALA B C 1
ATOM 4975 O O . ALA B 1 71 ? -14.781 27.969 18.703 1 98.5 71 ALA B O 1
ATOM 4976 N N . LEU B 1 72 ? -16.172 27.891 20.406 1 98.06 72 LEU B N 1
ATOM 4977 C CA . LEU B 1 72 ? -16.891 29.078 19.953 1 98.06 72 LEU B CA 1
ATOM 4978 C C . LEU B 1 72 ? -16.016 30.328 20.078 1 98.06 72 LEU B C 1
ATOM 4980 O O . LEU B 1 72 ? -16.031 31.188 19.203 1 98.06 72 LEU B O 1
ATOM 4984 N N . ARG B 1 73 ? -15.242 30.391 21.141 1 97.5 73 ARG B N 1
ATOM 4985 C CA . ARG B 1 73 ? -14.328 31.516 21.312 1 97.5 73 ARG B CA 1
ATOM 4986 C C . ARG B 1 73 ? -13.234 31.5 20.25 1 97.5 73 ARG B C 1
ATOM 4988 O O . ARG B 1 73 ? -12.883 32.562 19.688 1 97.5 73 ARG B O 1
ATOM 4995 N N . ALA B 1 74 ? -12.68 30.359 20.062 1 98.19 74 ALA B N 1
ATOM 4996 C CA . ALA B 1 74 ? -11.664 30.219 19.016 1 98.19 74 ALA B CA 1
ATOM 4997 C C . ALA B 1 74 ? -12.227 30.594 17.656 1 98.19 74 ALA B C 1
ATOM 4999 O O . ALA B 1 74 ? -11.539 31.219 16.844 1 98.19 74 ALA B O 1
ATOM 5000 N N . HIS B 1 75 ? -13.461 30.203 17.422 1 98.25 75 HIS B N 1
ATOM 5001 C CA . HIS B 1 75 ? -14.117 30.516 16.156 1 98.25 75 HIS B CA 1
ATOM 5002 C C . HIS B 1 75 ? -14.32 32 16 1 98.25 75 HIS B C 1
ATOM 5004 O O . HIS B 1 75 ? -14.094 32.562 14.914 1 98.25 75 HIS B O 1
ATOM 5010 N N . GLU B 1 76 ? -14.734 32.625 16.984 1 97.25 76 GLU B N 1
ATOM 5011 C CA . GLU B 1 76 ? -14.898 34.062 16.953 1 97.25 76 GLU B CA 1
ATOM 5012 C C . GLU B 1 76 ? -13.594 34.781 16.594 1 97.25 76 GLU B C 1
ATOM 5014 O O . GLU B 1 76 ? -13.602 35.75 15.844 1 97.25 76 GLU B O 1
ATOM 5019 N N . ARG B 1 77 ? -12.57 34.188 17.031 1 97.31 77 ARG B N 1
ATOM 5020 C CA . ARG B 1 77 ? -11.266 34.812 16.859 1 97.31 77 ARG B CA 1
ATOM 5021 C C . ARG B 1 77 ? -10.672 34.469 15.492 1 97.31 77 ARG B C 1
ATOM 5023 O O . ARG B 1 77 ? -9.945 35.281 14.906 1 97.31 77 ARG B O 1
ATOM 5030 N N . THR B 1 78 ? -10.93 33.312 14.977 1 98.62 78 THR B N 1
ATOM 5031 C CA . THR B 1 78 ? -10.102 32.875 13.859 1 98.62 78 THR B CA 1
ATOM 5032 C C . THR B 1 78 ? -10.977 32.312 12.719 1 98.62 78 THR B C 1
ATOM 5034 O O . THR B 1 78 ? -10.477 32.031 11.633 1 98.62 78 THR B O 1
ATOM 5037 N N . ASN B 1 79 ? -12.242 32.062 12.953 1 98.69 79 ASN B N 1
ATOM 5038 C CA . ASN B 1 79 ? -13.125 31.438 11.977 1 98.69 79 ASN B CA 1
ATOM 5039 C C . ASN B 1 79 ? -12.695 30 11.68 1 98.69 79 ASN B C 1
ATOM 5041 O O . ASN B 1 79 ? -12.633 29.594 10.523 1 98.69 79 ASN B O 1
ATOM 5045 N N . CYS B 1 80 ? -12.438 29.234 12.719 1 98.75 80 CYS B N 1
ATOM 5046 C CA . CYS B 1 80 ? -11.758 27.969 12.523 1 98.75 80 CYS B CA 1
ATOM 5047 C C . CYS B 1 80 ? -12.758 26.812 12.453 1 98.75 80 CYS B C 1
ATOM 5049 O O . CYS B 1 80 ? -12.414 25.719 12.023 1 98.75 80 CYS B O 1
ATOM 5051 N N . VAL B 1 81 ? -14.016 27 12.773 1 98.75 81 VAL B N 1
ATOM 5052 C CA . VAL B 1 81 ? -14.945 25.875 12.836 1 98.75 81 VAL B CA 1
ATOM 5053 C C . VAL B 1 81 ? -15.922 25.953 11.664 1 98.75 81 VAL B C 1
ATOM 5055 O O . VAL B 1 81 ? -16.266 27.031 11.203 1 98.75 81 VAL B O 1
ATOM 5058 N N . THR B 1 82 ? -16.328 24.797 11.18 1 98.62 82 THR B N 1
ATOM 5059 C CA . THR B 1 82 ? -17.328 24.672 10.125 1 98.62 82 THR B CA 1
ATOM 5060 C C . THR B 1 82 ? -18.656 24.156 10.688 1 98.62 82 THR B C 1
ATOM 5062 O O . THR B 1 82 ? -19.469 24.938 11.18 1 98.62 82 THR B O 1
ATOM 5065 N N . GLU B 1 83 ? -18.797 22.828 10.773 1 98.5 83 GLU B N 1
ATOM 5066 C CA . GLU B 1 83 ? -19.984 22.25 11.398 1 98.5 83 GLU B CA 1
ATOM 5067 C C . GLU B 1 83 ? -19.891 22.312 12.922 1 98.5 83 GLU B C 1
ATOM 5069 O O . GLU B 1 83 ? -18.844 22.016 13.5 1 98.5 83 GLU B O 1
ATOM 5074 N N . ILE B 1 84 ? -20.984 22.797 13.5 1 98.19 84 ILE B N 1
ATOM 5075 C CA . ILE B 1 84 ? -21.141 22.812 14.945 1 98.19 84 ILE B CA 1
ATOM 5076 C C . ILE B 1 84 ? -22.062 21.688 15.383 1 98.19 84 ILE B C 1
ATOM 5078 O O . ILE B 1 84 ? -23.266 21.719 15.094 1 98.19 84 ILE B O 1
ATOM 5082 N N . MET B 1 85 ? -21.484 20.75 16.141 1 98.62 85 MET B N 1
ATOM 5083 C CA . MET B 1 85 ? -22.25 19.547 16.438 1 98.62 85 MET B CA 1
ATOM 5084 C C . MET B 1 85 ? -22.531 19.438 17.938 1 98.62 85 MET B C 1
ATOM 5086 O O . MET B 1 85 ? -22.812 18.359 18.453 1 98.62 85 MET B O 1
ATOM 5090 N N . LEU B 1 86 ? -22.516 20.516 18.656 1 98.56 86 LEU B N 1
ATOM 5091 C CA . LEU B 1 86 ? -22.609 20.531 20.125 1 98.56 86 LEU B CA 1
ATOM 5092 C C . LEU B 1 86 ? -23.953 20 20.594 1 98.56 86 LEU B C 1
ATOM 5094 O O . LEU B 1 86 ? -24.031 19.234 21.547 1 98.56 86 LEU B O 1
ATOM 5098 N N . SER B 1 87 ? -25.062 20.391 19.938 1 97.81 87 SER B N 1
ATOM 5099 C CA . SER B 1 87 ? -26.375 19.891 20.328 1 97.81 87 SER B CA 1
ATOM 5100 C C . SER B 1 87 ? -26.469 18.375 20.141 1 97.81 87 SER B C 1
ATOM 5102 O O . SER B 1 87 ? -27 17.672 21 1 97.81 87 SER B O 1
ATOM 5104 N N . SER B 1 88 ? -25.984 17.906 19.047 1 98 88 SER B N 1
ATOM 5105 C CA . SER B 1 88 ? -25.953 16.469 18.812 1 98 88 SER B CA 1
ATOM 5106 C C . SER B 1 88 ? -25.062 15.773 19.828 1 98 88 SER B C 1
ATOM 5108 O O . SER B 1 88 ? -25.375 14.68 20.297 1 98 88 SER B O 1
ATOM 5110 N N . ALA B 1 89 ? -23.906 16.391 20.109 1 98.5 89 ALA B N 1
ATOM 5111 C CA . ALA B 1 89 ? -22.969 15.828 21.078 1 98.5 89 ALA B CA 1
ATOM 5112 C C . ALA B 1 89 ? -23.625 15.664 22.453 1 98.5 89 ALA B C 1
ATOM 5114 O O . ALA B 1 89 ? -23.406 14.664 23.125 1 98.5 89 ALA B O 1
ATOM 5115 N N . GLU B 1 90 ? -24.391 16.656 22.844 1 97.81 90 GLU B N 1
ATOM 5116 C CA . GLU B 1 90 ? -25.141 16.562 24.109 1 97.81 90 GLU B CA 1
ATOM 5117 C C . GLU B 1 90 ? -26.094 15.375 24.094 1 97.81 90 GLU B C 1
ATOM 5119 O O . GLU B 1 90 ? -26.219 14.664 25.094 1 97.81 90 GLU B O 1
ATOM 5124 N N . GLN B 1 91 ? -26.719 15.219 23 1 97.69 91 GLN B N 1
ATOM 5125 C CA . GLN B 1 91 ? -27.641 14.102 22.859 1 97.69 91 GLN B CA 1
ATOM 5126 C C . GLN B 1 91 ? -26.906 12.766 22.875 1 97.69 91 GLN B C 1
ATOM 5128 O O . GLN B 1 91 ? -27.391 11.789 23.453 1 97.69 91 GLN B O 1
ATOM 5133 N N . TRP B 1 92 ? -25.75 12.672 22.203 1 98.06 92 TRP B N 1
ATOM 5134 C CA . TRP B 1 92 ? -24.969 11.438 22.141 1 98.06 92 TRP B CA 1
ATOM 5135 C C . TRP B 1 92 ? -24.5 11.031 23.547 1 98.06 92 TRP B C 1
ATOM 5137 O O . TRP B 1 92 ? -24.375 9.844 23.844 1 98.06 92 TRP B O 1
ATOM 5147 N N . LEU B 1 93 ? -24.25 11.984 24.422 1 97.69 93 LEU B N 1
ATOM 5148 C CA . LEU B 1 93 ? -23.766 11.711 25.766 1 97.69 93 LEU B CA 1
ATOM 5149 C C . LEU B 1 93 ? -24.844 11.031 26.609 1 97.69 93 LEU B C 1
ATOM 5151 O O . LEU B 1 93 ? -24.531 10.367 27.609 1 97.69 93 LEU B O 1
ATOM 5155 N N . ILE B 1 94 ? -26.141 11.18 26.219 1 94.5 94 ILE B N 1
ATOM 5156 C CA . ILE B 1 94 ? -27.188 10.711 27.141 1 94.5 94 ILE B CA 1
ATOM 5157 C C . ILE B 1 94 ? -27.953 9.562 26.484 1 94.5 94 ILE B C 1
ATOM 5159 O O . ILE B 1 94 ? -28.688 8.828 27.156 1 94.5 94 ILE B O 1
ATOM 5163 N N . ASP B 1 95 ? -27.797 9.32 25.172 1 95.12 95 ASP B N 1
ATOM 5164 C CA . ASP B 1 95 ? -28.672 8.359 24.5 1 95.12 95 ASP B CA 1
ATOM 5165 C C . ASP B 1 95 ? -27.953 7.031 24.281 1 95.12 95 ASP B C 1
ATOM 5167 O O . ASP B 1 95 ? -28.406 6.191 23.5 1 95.12 95 ASP B O 1
ATOM 5171 N N . GLY B 1 96 ? -26.812 6.824 24.766 1 91.88 96 GLY B N 1
ATOM 5172 C CA . GLY B 1 96 ? -26.109 5.555 24.672 1 91.88 96 GLY B CA 1
ATOM 5173 C C . GLY B 1 96 ? -25.266 5.438 23.406 1 91.88 96 GLY B C 1
ATOM 5174 O O . GLY B 1 96 ? -24.703 4.379 23.125 1 91.88 96 GLY B O 1
ATOM 5175 N N . SER B 1 97 ? -25.094 6.477 22.641 1 94.94 97 SER B N 1
ATOM 5176 C CA . SER B 1 97 ? -24.359 6.484 21.391 1 94.94 97 SER B CA 1
ATOM 5177 C C . SER B 1 97 ? -22.859 6.379 21.625 1 94.94 97 SER B C 1
ATOM 5179 O O . SER B 1 97 ? -22.094 6.02 20.734 1 94.94 97 SER B O 1
ATOM 5181 N N . LEU B 1 98 ? -22.406 6.703 22.797 1 98.19 98 LEU B N 1
ATOM 5182 C CA . LEU B 1 98 ? -20.984 6.73 23.094 1 98.19 98 LEU B CA 1
ATOM 5183 C C . LEU B 1 98 ? -20.641 5.676 24.156 1 98.19 98 LEU B C 1
ATOM 5185 O O . LEU B 1 98 ? -21.406 5.457 25.094 1 98.19 98 LEU B O 1
ATOM 5189 N N . ASN B 1 99 ? -19.5 5.004 23.969 1 98.06 99 ASN B N 1
ATOM 5190 C CA . ASN B 1 99 ? -18.969 4.078 24.969 1 98.06 99 ASN B CA 1
ATOM 5191 C C . ASN B 1 99 ? -18.188 4.809 26.062 1 98.06 99 ASN B C 1
ATOM 5193 O O . ASN B 1 99 ? -16.969 4.895 26 1 98.06 99 ASN B O 1
ATOM 5197 N N . LEU B 1 100 ? -18.828 5.242 27.109 1 98 100 LEU B N 1
ATOM 5198 C CA . LEU B 1 100 ? -18.203 6.074 28.125 1 98 100 LEU B CA 1
ATOM 5199 C C . LEU B 1 100 ? -17.359 5.23 29.062 1 98 100 LEU B C 1
ATOM 5201 O O . LEU B 1 100 ? -16.859 5.73 30.078 1 98 100 LEU B O 1
ATOM 5205 N N . LYS B 1 101 ? -17.125 4.008 28.719 1 97.75 101 LYS B N 1
ATOM 5206 C CA . LYS B 1 101 ? -16.156 3.164 29.406 1 97.75 101 LYS B CA 1
ATOM 5207 C C . LYS B 1 101 ? -14.891 2.996 28.562 1 97.75 101 LYS B C 1
ATOM 5209 O O . LYS B 1 101 ? -13.906 2.408 29.016 1 97.75 101 LYS B O 1
ATOM 5214 N N . GLY B 1 102 ? -14.922 3.525 27.359 1 98.31 102 GLY B N 1
ATOM 5215 C CA . GLY B 1 102 ? -13.812 3.35 26.422 1 98.31 102 GLY B CA 1
ATOM 5216 C C . GLY B 1 102 ? -12.609 4.211 26.75 1 98.31 102 GLY B C 1
ATOM 5217 O O . GLY B 1 102 ? -12.648 5.008 27.703 1 98.31 102 GLY B O 1
ATOM 5218 N N . PRO B 1 103 ? -11.57 4.078 25.984 1 98.75 103 PRO B N 1
ATOM 5219 C CA . PRO B 1 103 ? -10.289 4.723 26.281 1 98.75 103 PRO B CA 1
ATOM 5220 C C . PRO B 1 103 ? -10.305 6.227 26 1 98.75 103 PRO B C 1
ATOM 5222 O O . PRO B 1 103 ? -9.367 6.934 26.375 1 98.75 103 PRO B O 1
ATOM 5225 N N . LEU B 1 104 ? -11.359 6.766 25.375 1 98.75 104 LEU B N 1
ATOM 5226 C CA . LEU B 1 104 ? -11.484 8.195 25.141 1 98.75 104 LEU B CA 1
ATOM 5227 C C . LEU B 1 104 ? -12.805 8.727 25.688 1 98.75 104 LEU B C 1
ATOM 5229 O O . LEU B 1 104 ? -13.359 9.695 25.172 1 98.75 104 LEU B O 1
ATOM 5233 N N . ALA B 1 105 ? -13.234 8.109 26.75 1 98.69 105 ALA B N 1
ATOM 5234 C CA . ALA B 1 105 ? -14.539 8.375 27.344 1 98.69 105 ALA B CA 1
ATOM 5235 C C . ALA B 1 105 ? -14.711 9.859 27.656 1 98.69 105 ALA B C 1
ATOM 5237 O O . ALA B 1 105 ? -13.992 10.414 28.5 1 98.69 105 ALA B O 1
ATOM 5238 N N . GLY B 1 106 ? -15.641 10.453 26.906 1 98.56 106 GLY B N 1
ATOM 5239 C CA . GLY B 1 106 ? -16.078 11.805 27.219 1 98.56 106 GLY B CA 1
ATOM 5240 C C . GLY B 1 106 ? -15.188 12.875 26.594 1 98.56 106 GLY B C 1
ATOM 5241 O O . GLY B 1 106 ? -15.445 14.07 26.75 1 98.56 106 GLY B O 1
ATOM 5242 N N . ILE B 1 107 ? -14.188 12.5 25.875 1 98.62 107 ILE B N 1
ATOM 5243 C CA . ILE B 1 107 ? -13.211 13.461 25.359 1 98.62 107 ILE B CA 1
ATOM 5244 C C . ILE B 1 107 ? -13.711 14.062 24.047 1 98.62 107 ILE B C 1
ATOM 5246 O O . ILE B 1 107 ? -13.906 13.344 23.062 1 98.62 107 ILE B O 1
ATOM 5250 N N . PRO B 1 108 ? -13.93 15.391 23.984 1 98.69 108 PRO B N 1
ATOM 5251 C CA . PRO B 1 108 ? -14.289 16.031 22.719 1 98.69 108 PRO B CA 1
ATOM 5252 C C . PRO B 1 108 ? -13.18 15.961 21.688 1 98.69 108 PRO B C 1
ATOM 5254 O O . PRO B 1 108 ? -12.016 16.219 22 1 98.69 108 PRO B O 1
ATOM 5257 N N . VAL B 1 109 ? -13.531 15.594 20.5 1 98.81 109 VAL B N 1
ATOM 5258 C CA . VAL B 1 109 ? -12.586 15.508 19.406 1 98.81 109 VAL B CA 1
ATOM 5259 C C . VAL B 1 109 ? -13.078 16.359 18.234 1 98.81 109 VAL B C 1
ATOM 5261 O O . VAL B 1 109 ? -14.227 16.203 17.797 1 98.81 109 VAL B O 1
ATOM 5264 N N . SER B 1 110 ? -12.258 17.297 17.766 1 98.88 110 SER B N 1
ATOM 5265 C CA . SER B 1 110 ? -12.578 18.062 16.578 1 98.88 110 SER B CA 1
ATOM 5266 C C . SER B 1 110 ? -12.172 17.328 15.312 1 98.88 110 SER B C 1
ATOM 5268 O O . SER B 1 110 ? -11.219 16.531 15.328 1 98.88 110 SER B O 1
ATOM 5270 N N . LEU B 1 111 ? -12.93 17.562 14.25 1 98.81 111 LEU B N 1
ATOM 5271 C CA . LEU B 1 111 ? -12.75 16.797 13.023 1 98.81 111 LEU B CA 1
ATOM 5272 C C . LEU B 1 111 ? -12.547 17.734 11.828 1 98.81 111 LEU B C 1
ATOM 5274 O O . LEU B 1 111 ? -13.281 18.719 11.672 1 98.81 111 LEU B O 1
ATOM 5278 N N . LYS B 1 112 ? -11.539 17.375 10.992 1 98.44 112 LYS B N 1
ATOM 5279 C CA . LYS B 1 112 ? -11.43 18.047 9.695 1 98.44 112 LYS B CA 1
ATOM 5280 C C . LYS B 1 112 ? -12.734 17.953 8.914 1 98.44 112 LYS B C 1
ATOM 5282 O O . LYS B 1 112 ? -13.414 16.922 8.945 1 98.44 112 LYS B O 1
ATOM 5287 N N . ASP B 1 113 ? -13.07 18.969 8.211 1 98.5 113 ASP B N 1
ATOM 5288 C CA . ASP B 1 113 ? -14.359 19.062 7.547 1 98.5 113 ASP B CA 1
ATOM 5289 C C . ASP B 1 113 ? -14.5 18.016 6.449 1 98.5 113 ASP B C 1
ATOM 5291 O O . ASP B 1 113 ? -15.484 18 5.715 1 98.5 113 ASP B O 1
ATOM 5295 N N . THR B 1 114 ? -13.648 17.109 6.352 1 98.31 114 THR B N 1
ATOM 5296 C CA . THR B 1 114 ? -13.727 16 5.402 1 98.31 114 THR B CA 1
ATOM 5297 C C . THR B 1 114 ? -14.352 14.766 6.055 1 98.31 114 THR B C 1
ATOM 5299 O O . THR B 1 114 ? -14.812 13.859 5.363 1 98.31 114 THR B O 1
ATOM 5302 N N . VAL B 1 115 ? -14.352 14.695 7.348 1 98.44 115 VAL B N 1
ATOM 5303 C CA . VAL B 1 115 ? -14.781 13.508 8.078 1 98.44 115 VAL B CA 1
ATOM 5304 C C . VAL B 1 115 ? -16.297 13.383 8.023 1 98.44 115 VAL B C 1
ATOM 5306 O O . VAL B 1 115 ? -17.016 14.383 8.172 1 98.44 115 VAL B O 1
ATOM 5309 N N . GLU B 1 116 ? -16.781 12.18 7.84 1 98.5 116 GLU B N 1
ATOM 5310 C CA . GLU B 1 116 ? -18.203 11.93 7.684 1 98.5 116 GLU B CA 1
ATOM 5311 C C . GLU B 1 116 ? -18.891 11.75 9.039 1 98.5 116 GLU B C 1
ATOM 5313 O O . GLU B 1 116 ? -18.578 10.805 9.773 1 98.5 116 GLU B O 1
ATOM 5318 N N . VAL B 1 117 ? -19.766 12.633 9.32 1 98.62 117 VAL B N 1
ATOM 5319 C CA . VAL B 1 117 ? -20.594 12.555 10.523 1 98.62 117 VAL B CA 1
ATOM 5320 C C . VAL B 1 117 ? -22.062 12.516 10.148 1 98.62 117 VAL B C 1
ATOM 5322 O O . VAL B 1 117 ? -22.531 13.344 9.367 1 98.62 117 VAL B O 1
ATOM 5325 N N . GLU B 1 118 ? -22.766 11.555 10.695 1 98.25 118 GLU B N 1
ATOM 5326 C CA . GLU B 1 118 ? -24.188 11.422 10.406 1 98.25 118 GLU B CA 1
ATOM 5327 C C . GLU B 1 118 ? -24.938 12.719 10.703 1 98.25 118 GLU B C 1
ATOM 5329 O O . GLU B 1 118 ? -24.781 13.297 11.781 1 98.25 118 GLU B O 1
ATOM 5334 N N . GLY B 1 119 ? -25.703 13.18 9.742 1 98.12 119 GLY B N 1
ATOM 5335 C CA . GLY B 1 119 ? -26.562 14.344 9.945 1 98.12 119 GLY B CA 1
ATOM 5336 C C . GLY B 1 119 ? -25.875 15.648 9.594 1 98.12 119 GLY B C 1
ATOM 5337 O O . GLY B 1 119 ? -26.5 16.703 9.594 1 98.12 119 GLY B O 1
ATOM 5338 N N . TYR B 1 120 ? -24.641 15.664 9.258 1 98.62 120 TYR B N 1
ATOM 5339 C CA . TYR B 1 120 ? -23.875 16.859 8.953 1 98.62 120 TYR B CA 1
ATOM 5340 C C . TYR B 1 120 ? -23.188 16.75 7.598 1 98.62 120 TYR B C 1
ATOM 5342 O O . TYR B 1 120 ? -23.016 15.641 7.074 1 98.62 120 TYR B O 1
ATOM 5350 N N . ASP B 1 121 ? -22.844 17.875 7.004 1 98.38 121 ASP B N 1
ATOM 5351 C CA . ASP B 1 121 ? -22.141 17.891 5.723 1 98.38 121 ASP B CA 1
ATOM 5352 C C . ASP B 1 121 ? -20.625 17.734 5.918 1 98.38 121 ASP B C 1
ATOM 5354 O O . ASP B 1 121 ? -20.094 18.062 6.98 1 98.38 121 ASP B O 1
ATOM 5358 N N . SER B 1 122 ? -20 17.156 5.059 1 98.06 122 SER B N 1
ATOM 5359 C CA . SER B 1 122 ? -18.562 17.25 4.797 1 98.06 122 SER B CA 1
ATOM 5360 C C . SER B 1 122 ? -18.297 17.922 3.453 1 98.06 122 SER B C 1
ATOM 5362 O O . SER B 1 122 ? -18.219 17.25 2.426 1 98.06 122 SER B O 1
ATOM 5364 N N . THR B 1 123 ? -18.062 19.219 3.516 1 97.56 123 THR B N 1
ATOM 5365 C CA . THR B 1 123 ? -18.078 19.984 2.279 1 97.56 123 THR B CA 1
ATOM 5366 C C . THR B 1 123 ? -16.719 19.906 1.581 1 97.56 123 THR B C 1
ATOM 5368 O O . THR B 1 123 ? -16.625 20.109 0.369 1 97.56 123 THR B O 1
ATOM 5371 N N . VAL B 1 124 ? -15.688 19.75 2.33 1 96.62 124 VAL B N 1
ATOM 5372 C CA . VAL B 1 124 ? -14.328 19.734 1.791 1 96.62 124 VAL B CA 1
ATOM 5373 C C . VAL B 1 124 ? -14.008 21.094 1.183 1 96.62 124 VAL B C 1
ATOM 5375 O O . VAL B 1 124 ? -13.219 21.188 0.236 1 96.62 124 VAL B O 1
ATOM 5378 N N . GLY B 1 125 ? -14.672 22.094 1.664 1 96.94 125 GLY B N 1
ATOM 5379 C CA . GLY B 1 125 ? -14.484 23.453 1.166 1 96.94 125 GLY B CA 1
ATOM 5380 C C . GLY B 1 125 ? -15.133 23.672 -0.188 1 96.94 125 GLY B C 1
ATOM 5381 O O . GLY B 1 125 ? -14.906 24.719 -0.819 1 96.94 125 GLY B O 1
ATOM 5382 N N . MET B 1 126 ? -15.891 22.797 -0.684 1 97.62 126 MET B N 1
ATOM 5383 C CA . MET B 1 126 ? -16.516 22.891 -2.002 1 97.62 126 MET B CA 1
ATOM 5384 C C . MET B 1 126 ? -18.031 22.938 -1.885 1 97.62 126 MET B C 1
ATOM 5386 O O . MET B 1 126 ? -18.625 22.109 -1.2 1 97.62 126 MET B O 1
ATOM 5390 N N . SER B 1 127 ? -18.656 23.828 -2.676 1 97.56 127 SER B N 1
ATOM 5391 C CA . SER B 1 127 ? -20.094 24.078 -2.545 1 97.56 127 SER B CA 1
ATOM 5392 C C . SER B 1 127 ? -20.906 22.922 -3.094 1 97.56 127 SER B C 1
ATOM 5394 O O . SER B 1 127 ? -22.047 22.719 -2.693 1 97.56 127 SER B O 1
ATOM 5396 N N . THR B 1 128 ? -20.266 22.109 -3.975 1 96.75 128 THR B N 1
ATOM 5397 C CA . THR B 1 128 ? -20.953 20.953 -4.562 1 96.75 128 THR B CA 1
ATOM 5398 C C . THR B 1 128 ? -21.359 19.969 -3.479 1 96.75 128 THR B C 1
ATOM 5400 O O . THR B 1 128 ? -22.328 19.203 -3.656 1 96.75 128 THR B O 1
ATOM 5403 N N . HIS B 1 129 ? -20.75 19.984 -2.348 1 96.94 129 HIS B N 1
ATOM 5404 C CA . HIS B 1 129 ? -21.016 19.016 -1.289 1 96.94 129 HIS B CA 1
ATOM 5405 C C . HIS B 1 129 ? -21.875 19.625 -0.188 1 96.94 129 HIS B C 1
ATOM 5407 O O . HIS B 1 129 ? -22.172 18.969 0.811 1 96.94 129 HIS B O 1
ATOM 5413 N N . ALA B 1 130 ? -22.266 20.859 -0.3 1 97.69 130 ALA B N 1
ATOM 5414 C CA . ALA B 1 130 ? -23.078 21.547 0.705 1 97.69 130 ALA B CA 1
ATOM 5415 C C . ALA B 1 130 ? -24.547 21.141 0.581 1 97.69 130 ALA B C 1
ATOM 5417 O O . ALA B 1 130 ? -25.062 20.984 -0.528 1 97.69 130 ALA B O 1
ATOM 5418 N N . GLY B 1 131 ? -25.188 21 1.71 1 97.19 131 GLY B N 1
ATOM 5419 C CA . GLY B 1 131 ? -26.609 20.688 1.743 1 97.19 131 GLY B CA 1
ATOM 5420 C C . GLY B 1 131 ? -26.906 19.219 1.511 1 97.19 131 GLY B C 1
ATOM 5421 O O . GLY B 1 131 ? -27.969 18.859 0.994 1 97.19 131 GLY B O 1
ATOM 5422 N N . LYS B 1 132 ? -25.969 18.438 1.751 1 96.75 132 LYS B N 1
ATOM 5423 C CA . LYS B 1 132 ? -26.094 16.984 1.602 1 96.75 132 LYS B CA 1
ATOM 5424 C C . LYS B 1 132 ? -25.625 16.266 2.863 1 96.75 132 LYS B C 1
ATOM 5426 O O . LYS B 1 132 ? -24.641 15.531 2.836 1 96.75 132 LYS B O 1
ATOM 5431 N N . PRO B 1 133 ? -26.328 16.406 3.93 1 97.56 133 PRO B N 1
ATOM 5432 C CA . PRO B 1 133 ? -25.891 15.766 5.168 1 97.56 133 PRO B CA 1
ATOM 5433 C C . PRO B 1 133 ? -25.734 14.25 5.02 1 97.56 133 PRO B C 1
ATOM 5435 O O . PRO B 1 133 ? -26.516 13.602 4.332 1 97.56 133 PRO B O 1
ATOM 5438 N N . LEU B 1 134 ? -24.781 13.719 5.617 1 97.38 134 LEU B N 1
ATOM 5439 C CA . LEU B 1 134 ? -24.484 12.297 5.508 1 97.38 134 LEU B CA 1
ATOM 5440 C C . LEU B 1 134 ? -25.531 11.461 6.242 1 97.38 134 LEU B C 1
ATOM 5442 O O . LEU B 1 134 ? -26.016 11.859 7.301 1 97.38 134 LEU B O 1
ATOM 5446 N N . ALA B 1 135 ? -25.812 10.266 5.73 1 96.31 135 ALA B N 1
ATOM 5447 C CA . ALA B 1 135 ? -26.844 9.398 6.289 1 96.31 135 ALA B CA 1
ATOM 5448 C C . ALA B 1 135 ? -26.297 8.578 7.457 1 96.31 135 ALA B C 1
ATOM 5450 O O . ALA B 1 135 ? -27.062 8.172 8.344 1 96.31 135 ALA B O 1
ATOM 5451 N N . HIS B 1 136 ? -25.031 8.328 7.438 1 96.69 136 HIS B N 1
ATOM 5452 C CA . HIS B 1 136 ? -24.406 7.512 8.469 1 96.69 136 HIS B CA 1
ATOM 5453 C C . HIS B 1 136 ? -23.016 8.047 8.828 1 96.69 136 HIS B C 1
ATOM 5455 O O . HIS B 1 136 ? -22.406 8.758 8.031 1 96.69 136 HIS B O 1
ATOM 5461 N N . ASP B 1 137 ? -22.578 7.652 10.008 1 98.12 137 ASP B N 1
ATOM 5462 C CA . ASP B 1 137 ? -21.203 7.945 10.406 1 98.12 137 ASP B CA 1
ATOM 5463 C C . ASP B 1 137 ? -20.203 7.176 9.539 1 98.12 137 ASP B C 1
ATOM 5465 O O . ASP B 1 137 ? -20.438 6.016 9.195 1 98.12 137 ASP B O 1
ATOM 5469 N N . GLY B 1 138 ? -19.203 7.914 9.125 1 97.81 138 GLY B N 1
ATOM 5470 C CA . GLY B 1 138 ? -18.078 7.188 8.555 1 97.81 138 GLY B CA 1
ATOM 5471 C C . GLY B 1 138 ? -17.312 6.375 9.578 1 97.81 138 GLY B C 1
ATOM 5472 O O . GLY B 1 138 ? -17.531 6.52 10.781 1 97.81 138 GLY B O 1
ATOM 5473 N N . ASN B 1 139 ? -16.344 5.598 9.125 1 97.75 139 ASN B N 1
ATOM 5474 C CA . ASN B 1 139 ? -15.602 4.688 9.992 1 97.75 139 ASN B CA 1
ATOM 5475 C C . ASN B 1 139 ? -14.766 5.441 11.023 1 97.75 139 ASN B C 1
ATOM 5477 O O . ASN B 1 139 ? -14.57 4.965 12.141 1 97.75 139 ASN B O 1
ATOM 5481 N N . THR B 1 140 ? -14.273 6.625 10.68 1 97.75 140 THR B N 1
ATOM 5482 C CA . THR B 1 140 ? -13.508 7.438 11.617 1 97.75 140 THR B CA 1
ATOM 5483 C C . THR B 1 140 ? -14.359 7.832 12.82 1 97.75 140 THR B C 1
ATOM 5485 O O . THR B 1 140 ? -13.93 7.711 13.969 1 97.75 140 THR B O 1
ATOM 5488 N N . VAL B 1 141 ? -15.547 8.266 12.523 1 98.44 141 VAL B N 1
ATOM 5489 C CA . VAL B 1 141 ? -16.438 8.68 13.602 1 98.44 141 VAL B CA 1
ATOM 5490 C C . VAL B 1 141 ? -16.906 7.461 14.383 1 98.44 141 VAL B C 1
ATOM 5492 O O . VAL B 1 141 ? -17.031 7.508 15.609 1 98.44 141 VAL B O 1
ATOM 5495 N N . ARG B 1 142 ? -17.141 6.352 13.734 1 98.25 142 ARG B N 1
ATOM 5496 C CA . ARG B 1 142 ? -17.578 5.125 14.406 1 98.25 142 ARG B CA 1
ATOM 5497 C C . ARG B 1 142 ? -16.531 4.68 15.438 1 98.25 142 ARG B C 1
ATOM 5499 O O . ARG B 1 142 ? -16.891 4.367 16.578 1 98.25 142 ARG B O 1
ATOM 5506 N N . ILE B 1 143 ? -15.289 4.641 15.047 1 98.44 143 ILE B N 1
ATOM 5507 C CA . ILE B 1 143 ? -14.258 4.18 15.961 1 98.44 143 ILE B CA 1
ATOM 5508 C C . ILE B 1 143 ? -14.109 5.168 17.109 1 98.44 143 ILE B C 1
ATOM 5510 O O . ILE B 1 143 ? -13.844 4.773 18.25 1 98.44 143 ILE B O 1
ATOM 5514 N N . LEU B 1 144 ? -14.281 6.465 16.828 1 98.56 144 LEU B N 1
ATOM 5515 C CA . LEU B 1 144 ? -14.211 7.477 17.875 1 98.56 144 LEU B CA 1
ATOM 5516 C C . LEU B 1 144 ? -15.328 7.281 18.891 1 98.56 144 LEU B C 1
ATOM 5518 O O . LEU B 1 144 ? -15.086 7.289 20.094 1 98.56 144 LEU B O 1
ATOM 5522 N N . LYS B 1 145 ? -16.516 7.105 18.391 1 98.69 145 LYS B N 1
ATOM 5523 C CA . LYS B 1 145 ? -17.656 6.91 19.281 1 98.69 145 LYS B CA 1
ATOM 5524 C C . LYS B 1 145 ? -17.531 5.605 20.062 1 98.69 145 LYS B C 1
ATOM 5526 O O . LYS B 1 145 ? -17.859 5.551 21.25 1 98.69 145 LYS B O 1
ATOM 5531 N N . ASP B 1 146 ? -17.031 4.57 19.375 1 98.69 146 ASP B N 1
ATOM 5532 C CA . ASP B 1 146 ? -16.781 3.303 20.062 1 98.69 146 ASP B CA 1
ATOM 5533 C C . ASP B 1 146 ? -15.734 3.465 21.156 1 98.69 146 ASP B C 1
ATOM 5535 O O . ASP B 1 146 ? -15.75 2.74 22.141 1 98.69 146 ASP B O 1
ATOM 5539 N N . ALA B 1 147 ? -14.82 4.391 21.016 1 98.75 147 ALA B N 1
ATOM 5540 C CA . ALA B 1 147 ? -13.789 4.668 22 1 98.75 147 ALA B CA 1
ATOM 5541 C C . ALA B 1 147 ? -14.328 5.566 23.109 1 98.75 147 ALA B C 1
ATOM 5543 O O . ALA B 1 147 ? -13.68 5.738 24.156 1 98.75 147 ALA B O 1
ATOM 5544 N N . GLY B 1 148 ? -15.445 6.129 22.922 1 98.69 148 GLY B N 1
ATOM 5545 C CA . GLY B 1 148 ? -16.078 6.98 23.906 1 98.69 148 GLY B CA 1
ATOM 5546 C C . GLY B 1 148 ? -15.852 8.461 23.656 1 98.69 148 GLY B C 1
ATOM 5547 O O . GLY B 1 148 ? -16.297 9.297 24.438 1 98.69 148 GLY B O 1
ATOM 5548 N N . ALA B 1 149 ? -15.188 8.805 22.594 1 98.75 149 ALA B N 1
ATOM 5549 C CA . ALA B 1 149 ? -14.922 10.195 22.266 1 98.75 149 ALA B CA 1
ATOM 5550 C C . ALA B 1 149 ? -16.203 10.906 21.812 1 98.75 149 ALA B C 1
ATOM 5552 O O . ALA B 1 149 ? -17.172 10.266 21.438 1 98.75 149 ALA B O 1
ATOM 5553 N N . VAL B 1 150 ? -16.156 12.211 21.875 1 98.75 150 VAL B N 1
ATOM 5554 C CA . VAL B 1 150 ? -17.328 13.031 21.578 1 98.75 150 VAL B CA 1
ATOM 5555 C C . VAL B 1 150 ? -17.016 13.984 20.422 1 98.75 150 VAL B C 1
ATOM 5557 O O . VAL B 1 150 ? -16.578 15.117 20.656 1 98.75 150 VAL B O 1
ATOM 5560 N N . PRO B 1 151 ? -17.312 13.562 19.156 1 98.69 151 PRO B N 1
ATOM 5561 C CA . PRO B 1 151 ? -17.203 14.555 18.094 1 98.69 151 PRO B CA 1
ATOM 5562 C C . PRO B 1 151 ? -18.062 15.781 18.328 1 98.69 151 PRO B C 1
ATOM 5564 O O . PRO B 1 151 ? -19.266 15.656 18.562 1 98.69 151 PRO B O 1
ATOM 5567 N N . TYR B 1 152 ? -17.438 16.984 18.234 1 98.75 152 TYR B N 1
ATOM 5568 C CA . TYR B 1 152 ? -18.25 18.094 18.719 1 98.75 152 TYR B CA 1
ATOM 5569 C C . TYR B 1 152 ? -18.219 19.266 17.734 1 98.75 152 TYR B C 1
ATOM 5571 O O . TYR B 1 152 ? -19.156 20.062 17.688 1 98.75 152 TYR B O 1
ATOM 5579 N N . VAL B 1 153 ? -17.156 19.375 16.969 1 98.88 153 VAL B N 1
ATOM 5580 C CA . VAL B 1 153 ? -17.109 20.391 15.906 1 98.88 153 VAL B CA 1
ATOM 5581 C C . VAL B 1 153 ? -16.266 19.875 14.742 1 98.88 153 VAL B C 1
ATOM 5583 O O . VAL B 1 153 ? -15.445 18.969 14.914 1 98.88 153 VAL B O 1
ATOM 5586 N N . LYS B 1 154 ? -16.5 20.406 13.562 1 98.81 154 LYS B N 1
ATOM 5587 C CA . LYS B 1 154 ? -15.602 20.219 12.43 1 98.81 154 LYS B CA 1
ATOM 5588 C C . LYS B 1 154 ? -14.82 21.5 12.148 1 98.81 154 LYS B C 1
ATOM 5590 O O . LYS B 1 154 ? -15.211 22.594 12.578 1 98.81 154 LYS B O 1
ATOM 5595 N N . THR B 1 155 ? -13.727 21.328 11.445 1 98.88 155 THR B N 1
ATOM 5596 C CA . THR B 1 155 ? -12.812 22.453 11.312 1 98.88 155 THR B CA 1
ATOM 5597 C C . THR B 1 155 ? -12.562 22.781 9.844 1 98.88 155 THR B C 1
ATOM 5599 O O . THR B 1 155 ? -12.656 21.906 8.984 1 98.88 155 THR B O 1
ATOM 5602 N N . ASN B 1 156 ? -12.195 23.984 9.555 1 98.75 156 ASN B N 1
ATOM 5603 C CA . ASN B 1 156 ? -12.133 24.562 8.211 1 98.75 156 ASN B CA 1
ATOM 5604 C C . ASN B 1 156 ? -10.922 24.047 7.438 1 98.75 156 ASN B C 1
ATOM 5606 O O . ASN B 1 156 ? -9.961 23.562 8.031 1 98.75 156 ASN B O 1
ATOM 5610 N N . VAL B 1 157 ? -11.016 24.141 6.094 1 98.5 157 VAL B N 1
ATOM 5611 C CA . VAL B 1 157 ? -10.039 23.594 5.156 1 98.5 157 VAL B CA 1
ATOM 5612 C C . VAL B 1 157 ? -9.945 24.516 3.932 1 98.5 157 VAL B C 1
ATOM 5614 O O . VAL B 1 157 ? -10.82 25.344 3.707 1 98.5 157 VAL B O 1
ATOM 5617 N N . PRO B 1 158 ? -8.883 24.391 3.178 1 97.56 158 PRO B N 1
ATOM 5618 C CA . PRO B 1 158 ? -8.906 25.031 1.861 1 97.56 158 PRO B CA 1
ATOM 5619 C C . PRO B 1 158 ? -9.797 24.297 0.862 1 97.56 158 PRO B C 1
ATOM 5621 O O . PRO B 1 158 ? -10 23.078 0.983 1 97.56 158 PRO B O 1
ATOM 5624 N N . ILE B 1 159 ? -10.414 24.875 -0.14 1 94.44 159 ILE B N 1
ATOM 5625 C CA . ILE B 1 159 ? -11.344 24.328 -1.122 1 94.44 159 ILE B CA 1
ATOM 5626 C C . ILE B 1 159 ? -10.719 23.094 -1.787 1 94.44 159 ILE B C 1
ATOM 5628 O O . ILE B 1 159 ? -11.391 22.094 -1.996 1 94.44 159 ILE B O 1
ATOM 5632 N N . THR B 1 160 ? -9.445 23 -2.225 1 90.56 160 THR B N 1
ATOM 5633 C CA . THR B 1 160 ? -8.82 21.891 -2.943 1 90.56 160 THR B CA 1
ATOM 5634 C C . THR B 1 160 ? -8.055 20.984 -1.983 1 90.56 160 THR B C 1
ATOM 5636 O O . THR B 1 160 ? -7.629 19.891 -2.359 1 90.56 160 THR B O 1
ATOM 5639 N N . LEU B 1 161 ? -7.957 21.344 -0.802 1 94.81 161 LEU B N 1
ATOM 5640 C CA . LEU B 1 161 ? -7.113 20.688 0.193 1 94.81 161 LEU B CA 1
ATOM 5641 C C . LEU B 1 161 ? -5.648 20.719 -0.239 1 94.81 161 LEU B C 1
ATOM 5643 O O . LEU B 1 161 ? -4.805 20.062 0.379 1 94.81 161 LEU B O 1
ATOM 5647 N N . LEU B 1 162 ? -5.336 21.484 -1.338 1 94.56 162 LEU B N 1
ATOM 5648 C CA . LEU B 1 162 ? -3.979 21.562 -1.868 1 94.56 162 LEU B CA 1
ATOM 5649 C C . LEU B 1 162 ? -3.361 22.922 -1.577 1 94.56 162 LEU B C 1
ATOM 5651 O O . LEU B 1 162 ? -2.809 23.562 -2.475 1 94.56 162 LEU B O 1
ATOM 5655 N N . SER B 1 163 ? -3.529 23.328 -0.319 1 96 163 SER B N 1
ATOM 5656 C CA . SER B 1 163 ? -3 24.625 0.079 1 96 163 SER B CA 1
ATOM 5657 C C . SER B 1 163 ? -2.637 24.656 1.56 1 96 163 SER B C 1
ATOM 5659 O O . SER B 1 163 ? -3.285 23.984 2.373 1 96 163 SER B O 1
ATOM 5661 N N . PHE B 1 164 ? -1.618 25.484 1.824 1 95.69 164 PHE B N 1
ATOM 5662 C CA . PHE B 1 164 ? -1.286 25.719 3.223 1 95.69 164 PHE B CA 1
ATOM 5663 C C . PHE B 1 164 ? -2.01 26.969 3.744 1 95.69 164 PHE B C 1
ATOM 5665 O O . PHE B 1 164 ? -1.514 27.641 4.641 1 95.69 164 PHE B O 1
ATOM 5672 N N . GLU B 1 165 ? -3.146 27.281 3.172 1 96 165 GLU B N 1
ATOM 5673 C CA . GLU B 1 165 ? -4.07 28.312 3.635 1 96 165 GLU B CA 1
ATOM 5674 C C . GLU B 1 165 ? -5.504 27.781 3.664 1 96 165 GLU B C 1
ATOM 5676 O O . GLU B 1 165 ? -6.055 27.406 2.629 1 96 165 GLU B O 1
ATOM 5681 N N . SER B 1 166 ? -6.086 27.828 4.801 1 97.5 166 SER B N 1
ATOM 5682 C CA . SER B 1 166 ? -7.449 27.328 4.934 1 97.5 166 SER B CA 1
ATOM 5683 C C . SER B 1 166 ? -8.477 28.391 4.559 1 97.5 166 SER B C 1
ATOM 5685 O O . SER B 1 166 ? -8.945 29.141 5.418 1 97.5 166 SER B O 1
ATOM 5687 N N . THR B 1 167 ? -8.805 28.406 3.287 1 97.75 167 THR B N 1
ATOM 5688 C CA . THR B 1 167 ? -9.758 29.375 2.762 1 97.75 167 THR B CA 1
ATOM 5689 C C . THR B 1 167 ? -10.648 28.75 1.694 1 97.75 167 THR B C 1
ATOM 5691 O O . THR B 1 167 ? -10.172 27.953 0.878 1 97.75 167 THR B O 1
ATOM 5694 N N . ASN B 1 168 ? -11.914 29.031 1.704 1 98.06 168 ASN B N 1
ATOM 5695 C CA . ASN B 1 168 ? -12.891 28.625 0.7 1 98.06 168 ASN B CA 1
ATOM 5696 C C . ASN B 1 168 ? -14.125 29.531 0.722 1 98.06 168 ASN B C 1
ATOM 5698 O O . ASN B 1 168 ? -14.297 30.328 1.646 1 98.06 168 ASN B O 1
ATOM 5702 N N . ASP B 1 169 ? -14.961 29.406 -0.226 1 97.81 169 ASP B N 1
ATOM 5703 C CA . ASP B 1 169 ? -16.094 30.297 -0.374 1 97.81 169 ASP B CA 1
ATOM 5704 C C . ASP B 1 169 ? -17.188 29.984 0.646 1 97.81 169 ASP B C 1
ATOM 5706 O O . ASP B 1 169 ? -17.969 30.859 1.025 1 97.81 169 ASP B O 1
ATOM 5710 N N . ILE B 1 170 ? -17.281 28.781 1.082 1 98.12 170 ILE B N 1
ATOM 5711 C CA . ILE B 1 170 ? -18.359 28.344 1.959 1 98.12 170 ILE B CA 1
ATOM 5712 C C . ILE B 1 170 ? -18.125 28.875 3.371 1 98.12 170 ILE B C 1
ATOM 5714 O O . ILE B 1 170 ? -19.016 29.516 3.951 1 98.12 170 ILE B O 1
ATOM 5718 N N . TRP B 1 171 ? -16.953 28.703 3.875 1 98.38 171 TRP B N 1
ATOM 5719 C CA . TRP B 1 171 ? -16.719 28.906 5.301 1 98.38 171 TRP B CA 1
ATOM 5720 C C . TRP B 1 171 ? -15.852 30.141 5.531 1 98.38 171 TRP B C 1
ATOM 5722 O O . TRP B 1 171 ? -15.758 30.641 6.656 1 98.38 171 TRP B O 1
ATOM 5732 N N . GLY B 1 172 ? -15.148 30.625 4.473 1 97.94 172 GLY B N 1
ATOM 5733 C CA . GLY B 1 172 ? -14.273 31.781 4.633 1 97.94 172 GLY B CA 1
ATOM 5734 C C . GLY B 1 172 ? -12.852 31.406 5 1 97.94 172 GLY B C 1
ATOM 5735 O O . GLY B 1 172 ? -12.43 30.266 4.777 1 97.94 172 GLY B O 1
ATOM 5736 N N . GLU B 1 173 ? -12.164 32.406 5.43 1 97.88 173 GLU B N 1
ATOM 5737 C CA . GLU B 1 173 ? -10.734 32.281 5.727 1 97.88 173 GLU B CA 1
ATOM 5738 C C . GLU B 1 173 ? -10.5 32.062 7.219 1 97.88 173 GLU B C 1
ATOM 5740 O O . GLU B 1 173 ? -11.117 32.719 8.055 1 97.88 173 GLU B O 1
ATOM 5745 N N . THR B 1 174 ? -9.664 31.047 7.547 1 98.69 174 THR B N 1
ATOM 5746 C CA . THR B 1 174 ? -9.227 30.859 8.93 1 98.69 174 THR B CA 1
ATOM 5747 C C . THR B 1 174 ? -7.918 31.594 9.188 1 98.69 174 THR B C 1
ATOM 5749 O O . THR B 1 174 ? -6.93 31.391 8.477 1 98.69 174 THR B O 1
ATOM 5752 N N . SER B 1 175 ? -7.871 32.406 10.234 1 98.62 175 SER B N 1
ATOM 5753 C CA . SER B 1 175 ? -6.676 33.188 10.539 1 98.62 175 SER B CA 1
ATOM 5754 C C . SER B 1 175 ? -5.824 32.469 11.594 1 98.62 175 SER B C 1
ATOM 5756 O O . SER B 1 175 ? -6.281 31.562 12.266 1 98.62 175 SER B O 1
ATOM 5758 N N . ASN B 1 176 ? -4.617 32.938 11.672 1 98.56 176 ASN B N 1
ATOM 5759 C CA . ASN B 1 176 ? -3.672 32.438 12.656 1 98.56 176 ASN B CA 1
ATOM 5760 C C . ASN B 1 176 ? -4.016 32.906 14.062 1 98.56 176 ASN B C 1
ATOM 5762 O O . ASN B 1 176 ? -4.395 34.062 14.266 1 98.56 176 ASN B O 1
ATOM 5766 N N . PRO B 1 177 ? -3.939 32.031 15.016 1 98 177 PRO B N 1
ATOM 5767 C CA . PRO B 1 177 ? -4.293 32.406 16.391 1 98 177 PRO B CA 1
ATOM 5768 C C . PRO B 1 177 ? -3.363 33.469 16.969 1 98 177 PRO B C 1
ATOM 5770 O O . PRO B 1 177 ? -3.727 34.125 17.938 1 98 177 PRO B O 1
ATOM 5773 N N . TYR B 1 178 ? -2.193 33.625 16.438 1 97.75 178 TYR B N 1
ATOM 5774 C CA . TYR B 1 178 ? -1.203 34.562 16.984 1 97.75 178 TYR B CA 1
ATOM 5775 C C . TYR B 1 178 ? -1.242 35.906 16.25 1 97.75 178 TYR B C 1
ATOM 5777 O O . TYR B 1 178 ? -0.783 36.906 16.781 1 97.75 178 TYR B O 1
ATOM 5785 N N . ASN B 1 179 ? -1.652 35.844 15.031 1 97.62 179 ASN B N 1
ATOM 5786 C CA . ASN B 1 179 ? -1.694 37.031 14.172 1 97.62 179 ASN B CA 1
ATOM 5787 C C . ASN B 1 179 ? -2.758 36.875 13.086 1 97.62 179 ASN B C 1
ATOM 5789 O O . ASN B 1 179 ? -2.607 36.094 12.156 1 97.62 179 ASN B O 1
ATOM 5793 N N . LYS B 1 180 ? -3.736 37.688 13.055 1 97.31 180 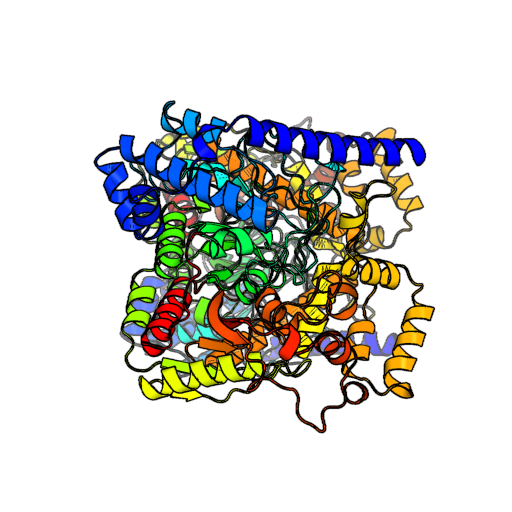LYS B N 1
ATOM 5794 C CA . LYS B 1 180 ? -4.934 37.562 12.234 1 97.31 180 LYS B CA 1
ATOM 5795 C C . LYS B 1 180 ? -4.609 37.75 10.75 1 97.31 180 LYS B C 1
ATOM 5797 O O . LYS B 1 180 ? -5.375 37.344 9.883 1 97.31 180 LYS B O 1
ATOM 5802 N N . ILE B 1 181 ? -3.5 38.375 10.469 1 97.44 181 ILE B N 1
ATOM 5803 C CA . ILE B 1 181 ? -3.123 38.656 9.086 1 97.44 181 ILE B CA 1
ATOM 5804 C C . ILE B 1 181 ? -2.459 37.438 8.461 1 97.44 181 ILE B C 1
ATOM 5806 O O . ILE B 1 181 ? -2.316 37.375 7.238 1 97.44 181 ILE B O 1
ATOM 5810 N N . TYR B 1 182 ? -2.107 36.531 9.242 1 98.44 182 TYR B N 1
ATOM 5811 C CA . TYR B 1 182 ? -1.376 35.344 8.773 1 98.44 182 TYR B CA 1
ATOM 5812 C C . TYR B 1 182 ? -2.27 34.125 8.773 1 98.44 182 TYR B C 1
ATOM 5814 O O . TYR B 1 182 ? -3.324 34.094 9.414 1 98.44 182 TYR B O 1
ATOM 5822 N N . THR B 1 183 ? -1.875 33.156 7.996 1 97.94 183 THR B N 1
ATOM 5823 C CA . THR B 1 183 ? -2.641 31.922 7.859 1 97.94 183 THR B CA 1
ATOM 5824 C C . THR B 1 183 ? -2.354 30.969 9.023 1 97.94 183 THR B C 1
ATOM 5826 O O . THR B 1 183 ? -1.276 31.031 9.617 1 97.94 183 THR B O 1
ATOM 5829 N N . ALA B 1 184 ? -3.332 30.141 9.375 1 98.25 184 ALA B N 1
ATOM 5830 C CA . ALA B 1 184 ? -3.146 29.062 10.328 1 98.25 184 ALA B CA 1
ATOM 5831 C C . ALA B 1 184 ? -2.6 27.812 9.641 1 98.25 184 ALA B C 1
ATOM 5833 O O . ALA B 1 184 ? -2.352 26.797 10.289 1 98.25 184 ALA B O 1
ATOM 5834 N N . GLY B 1 185 ? -2.342 27.922 8.359 1 96.81 185 GLY B N 1
ATOM 5835 C CA . GLY B 1 185 ? -1.876 26.781 7.578 1 96.81 185 GLY B CA 1
ATOM 5836 C C . GLY B 1 185 ? -2.992 26.078 6.836 1 96.81 185 GLY B C 1
ATOM 5837 O O . GLY B 1 185 ? -4.082 26.625 6.672 1 96.81 185 GLY B O 1
ATOM 5838 N N . GLY B 1 186 ? -2.713 24.938 6.316 1 96.25 186 GLY B N 1
ATOM 5839 C CA . GLY B 1 186 ? -3.594 24.062 5.566 1 96.25 186 GLY B CA 1
ATOM 5840 C C . GLY B 1 186 ? -2.939 22.75 5.18 1 96.25 186 GLY B C 1
ATOM 5841 O O . GLY B 1 186 ? -1.713 22.625 5.211 1 96.25 186 GLY B O 1
ATOM 5842 N N . SER B 1 187 ? -3.721 21.656 4.879 1 96.44 187 SER B N 1
ATOM 5843 C CA . SER B 1 187 ? -5.164 21.75 4.68 1 96.44 187 SER B CA 1
ATOM 5844 C C . SER B 1 187 ? -5.918 21.516 5.984 1 96.44 187 SER B C 1
ATOM 5846 O O . SER B 1 187 ? -7.141 21.344 5.977 1 96.44 187 SER B O 1
ATOM 5848 N N . THR B 1 188 ? -5.219 21.438 7.121 1 98.19 188 THR B N 1
ATOM 5849 C CA . THR B 1 188 ? -5.863 21.25 8.414 1 98.19 188 THR B CA 1
ATOM 5850 C C . THR B 1 188 ? -5.699 22.484 9.289 1 98.19 188 THR B C 1
ATOM 5852 O O . THR B 1 188 ? -5.391 22.391 10.477 1 98.19 188 THR B O 1
ATOM 5855 N N . GLY B 1 189 ? -5.898 23.578 8.688 1 98.44 189 GLY B N 1
ATOM 5856 C CA . GLY B 1 189 ? -5.641 24.844 9.359 1 98.44 189 GLY B CA 1
ATOM 5857 C C . GLY B 1 189 ? -6.652 25.156 10.445 1 98.44 189 GLY B C 1
ATOM 5858 O O . GLY B 1 189 ? -6.301 25.734 11.484 1 98.44 189 GLY B O 1
ATOM 5859 N N . GLY B 1 190 ? -7.965 24.859 10.188 1 98.75 190 GLY B N 1
ATOM 5860 C CA . GLY B 1 190 ? -8.953 25.047 11.234 1 98.75 190 GLY B CA 1
ATOM 5861 C C . GLY B 1 190 ? -8.617 24.297 12.516 1 98.75 190 GLY B C 1
ATOM 5862 O O . GLY B 1 190 ? -8.797 24.828 13.609 1 98.75 190 GLY B O 1
ATOM 5863 N N . GLU B 1 191 ? -8.156 23.109 12.359 1 98.69 191 GLU B N 1
ATOM 5864 C CA . GLU B 1 191 ? -7.754 22.312 13.508 1 98.69 191 GLU B CA 1
ATOM 5865 C C . GLU B 1 191 ? -6.594 22.953 14.258 1 98.69 191 GLU B C 1
ATOM 5867 O O . GLU B 1 191 ? -6.598 23.016 15.492 1 98.69 191 GLU B O 1
ATOM 5872 N N . GLY B 1 192 ? -5.602 23.406 13.5 1 98.62 192 GLY B N 1
ATOM 5873 C CA . GLY B 1 192 ? -4.461 24.047 14.125 1 98.62 192 GLY B CA 1
ATOM 5874 C C . GLY B 1 192 ? -4.848 25.266 14.961 1 98.62 192 GLY B C 1
ATOM 5875 O O . GLY B 1 192 ? -4.379 25.422 16.094 1 98.62 192 GLY B O 1
ATOM 5876 N N . ALA B 1 193 ? -5.68 26.078 14.414 1 98.75 193 ALA B N 1
ATOM 5877 C CA . ALA B 1 193 ? -6.125 27.281 15.109 1 98.75 193 ALA B CA 1
ATOM 5878 C C . ALA B 1 193 ? -6.898 26.938 16.375 1 98.75 193 ALA B C 1
ATOM 5880 O O . ALA B 1 193 ? -6.668 27.516 17.438 1 98.75 193 ALA B O 1
ATOM 5881 N N . LEU B 1 194 ? -7.82 25.984 16.234 1 98.75 194 LEU B N 1
ATOM 5882 C CA . LEU B 1 194 ? -8.633 25.578 17.375 1 98.75 194 LEU B CA 1
ATOM 5883 C C . LEU B 1 194 ? -7.762 25.016 18.5 1 98.75 194 LEU B C 1
ATOM 5885 O O . LEU B 1 194 ? -7.934 25.375 19.656 1 98.75 194 LEU B O 1
ATOM 5889 N N . LEU B 1 195 ? -6.859 24.188 18.172 1 98.5 195 LEU B N 1
ATOM 5890 C CA . LEU B 1 195 ? -6.008 23.547 19.156 1 98.5 195 LEU B CA 1
ATOM 5891 C C . LEU B 1 195 ? -5.129 24.562 19.875 1 98.5 195 LEU B C 1
ATOM 5893 O O . LEU B 1 195 ? -4.949 24.5 21.094 1 98.5 195 LEU B O 1
ATOM 5897 N N . ALA B 1 196 ? -4.59 25.484 19.094 1 97.94 196 ALA B N 1
ATOM 5898 C CA . ALA B 1 196 ? -3.725 26.5 19.688 1 97.94 196 ALA B CA 1
ATOM 5899 C C . ALA B 1 196 ? -4.484 27.344 20.703 1 97.94 196 ALA B C 1
ATOM 5901 O O . ALA B 1 196 ? -3.9 27.828 21.672 1 97.94 196 ALA B O 1
ATOM 5902 N N . LEU B 1 197 ? -5.766 27.484 20.516 1 97.81 197 LEU B N 1
ATOM 5903 C CA . LEU B 1 197 ? -6.543 28.391 21.344 1 97.81 197 LEU B CA 1
ATOM 5904 C C . LEU B 1 197 ? -7.277 27.625 22.453 1 97.81 197 LEU B C 1
ATOM 5906 O O . LEU B 1 197 ? -8.141 28.172 23.125 1 97.81 197 LEU B O 1
ATOM 5910 N N . GLY B 1 198 ? -7.02 26.406 22.516 1 96.94 198 GLY B N 1
ATOM 5911 C CA . GLY B 1 198 ? -7.539 25.719 23.703 1 96.94 198 GLY B CA 1
ATOM 5912 C C . GLY B 1 198 ? -8.188 24.391 23.391 1 96.94 198 GLY B C 1
ATOM 5913 O O . GLY B 1 198 ? -8.469 23.609 24.297 1 96.94 198 GLY B O 1
ATOM 5914 N N . GLY B 1 199 ? -8.461 24.125 22.094 1 96.75 199 GLY B N 1
ATOM 5915 C CA . GLY B 1 199 ? -8.898 22.781 21.766 1 96.75 199 GLY B CA 1
ATOM 5916 C C . GLY B 1 199 ? -7.961 21.703 22.266 1 96.75 199 GLY B C 1
ATOM 5917 O O . GLY B 1 199 ? -6.844 22 22.703 1 96.75 199 GLY B O 1
ATOM 5918 N N . ARG B 1 200 ? -8.367 20.484 22.25 1 94.69 200 ARG B N 1
ATOM 5919 C CA . ARG B 1 200 ? -7.547 19.469 22.875 1 94.69 200 ARG B CA 1
ATOM 5920 C C . ARG B 1 200 ? -6.969 18.5 21.844 1 94.69 200 ARG B C 1
ATOM 5922 O O . ARG B 1 200 ? -5.754 18.438 21.656 1 94.69 200 ARG B O 1
ATOM 5929 N N . ILE B 1 201 ? -7.816 17.781 21.203 1 97.81 201 ILE B N 1
ATOM 5930 C CA . ILE B 1 201 ? -7.371 16.797 20.219 1 97.81 201 ILE B CA 1
ATOM 5931 C C . ILE B 1 201 ? -8.219 16.906 18.953 1 97.81 201 ILE B C 1
ATOM 5933 O O . ILE B 1 201 ? -9.398 17.266 19.016 1 97.81 201 ILE B O 1
ATOM 5937 N N . GLY B 1 202 ? -7.586 16.703 17.859 1 98.12 202 GLY B N 1
ATOM 5938 C CA . GLY B 1 202 ? -8.289 16.703 16.594 1 98.12 202 GLY B CA 1
ATOM 5939 C C . GLY B 1 202 ? -7.691 15.758 15.578 1 98.12 202 GLY B C 1
ATOM 5940 O O . GLY B 1 202 ? -6.641 15.164 15.82 1 98.12 202 GLY B O 1
ATOM 5941 N N . ILE B 1 203 ? -8.43 15.555 14.5 1 98.31 203 ILE B N 1
ATOM 5942 C CA . ILE B 1 203 ? -7.996 14.688 13.406 1 98.31 203 ILE B CA 1
ATOM 5943 C C . ILE B 1 203 ? -7.895 15.5 12.117 1 98.31 203 ILE B C 1
ATOM 5945 O O . ILE B 1 203 ? -8.812 16.25 11.773 1 98.31 203 ILE B O 1
ATOM 5949 N N . GLY B 1 204 ? -6.773 15.422 11.5 1 98.12 204 GLY B N 1
ATOM 5950 C CA . GLY B 1 204 ? -6.555 16 10.18 1 98.12 204 GLY B CA 1
ATOM 5951 C C . GLY B 1 204 ? -6.008 15.016 9.172 1 98.12 204 GLY B C 1
ATOM 5952 O O . GLY B 1 204 ? -6.043 13.805 9.406 1 98.12 204 GLY B O 1
ATOM 5953 N N . SER B 1 205 ? -5.703 15.5 8 1 97.5 205 SER B N 1
ATOM 5954 C CA . SER B 1 205 ? -5.098 14.672 6.965 1 97.5 205 SER B CA 1
ATOM 5955 C C . SER B 1 205 ? -3.846 15.328 6.395 1 97.5 205 SER B C 1
ATOM 5957 O O . SER B 1 205 ? -3.676 16.547 6.496 1 97.5 205 SER B O 1
ATOM 5959 N N . ASP B 1 206 ? -2.998 14.5 5.859 1 98.19 206 ASP B N 1
ATOM 5960 C CA . ASP B 1 206 ? -1.696 14.961 5.391 1 98.19 206 ASP B CA 1
ATOM 5961 C C . ASP B 1 206 ? -1.288 14.242 4.105 1 98.19 206 ASP B C 1
ATOM 5963 O O . ASP B 1 206 ? -1.167 13.016 4.09 1 98.19 206 ASP B O 1
ATOM 5967 N N . VAL B 1 207 ? -1.081 15.047 3.045 1 96.94 207 VAL B N 1
ATOM 5968 C CA . VAL B 1 207 ? -0.63 14.477 1.779 1 96.94 207 VAL B CA 1
ATOM 5969 C C . VAL B 1 207 ? 0.679 15.141 1.354 1 96.94 207 VAL B C 1
ATOM 5971 O O . VAL B 1 207 ? 1.447 14.562 0.578 1 96.94 207 VAL B O 1
ATOM 5974 N N . ALA B 1 208 ? 0.937 16.328 1.895 1 97.19 208 ALA B N 1
ATOM 5975 C CA . ALA B 1 208 ? 2.152 17.062 1.584 1 97.19 208 ALA B CA 1
ATOM 5976 C C . ALA B 1 208 ? 2.604 17.906 2.779 1 97.19 208 ALA B C 1
ATOM 5978 O O . ALA B 1 208 ? 3.426 18.812 2.637 1 97.19 208 ALA B O 1
ATOM 5979 N N . GLY B 1 209 ? 2.029 17.656 3.928 1 97.88 209 GLY B N 1
ATOM 5980 C CA . GLY B 1 209 ? 2.35 18.438 5.109 1 97.88 209 GLY B CA 1
ATOM 5981 C C . GLY B 1 209 ? 1.127 19.031 5.781 1 97.88 209 GLY B C 1
ATOM 5982 O O . GLY B 1 209 ? 1.248 19.891 6.66 1 97.88 209 GLY B O 1
ATOM 5983 N N . SER B 1 210 ? 0.015 18.5 5.551 1 97.56 210 SER B N 1
ATOM 5984 C CA . SER B 1 210 ? -1.243 19.188 5.832 1 97.56 210 SER B CA 1
ATOM 5985 C C . SER B 1 210 ? -1.596 19.109 7.316 1 97.56 210 SER B C 1
ATOM 5987 O O . SER B 1 210 ? -2.488 19.812 7.785 1 97.56 210 SER B O 1
ATOM 5989 N N . VAL B 1 211 ? -1.025 18.312 8.062 1 98.5 211 VAL B N 1
ATOM 5990 C CA . VAL B 1 211 ? -1.18 18.406 9.508 1 98.5 211 VAL B CA 1
ATOM 5991 C C . VAL B 1 211 ? 0.065 19.047 10.117 1 98.5 211 VAL B C 1
ATOM 5993 O O . VAL B 1 211 ? -0.014 19.703 11.156 1 98.5 211 VAL B O 1
ATOM 5996 N N . ARG B 1 212 ? 1.185 18.953 9.469 1 98.69 212 ARG B N 1
ATOM 5997 C CA . ARG B 1 212 ? 2.473 19.391 10 1 98.69 212 ARG B CA 1
ATOM 5998 C C . ARG B 1 212 ? 2.658 20.891 9.82 1 98.69 212 ARG B C 1
ATOM 6000 O O . ARG B 1 212 ? 3.139 21.578 10.727 1 98.69 212 ARG B O 1
ATOM 6007 N N . CYS B 1 213 ? 2.234 21.359 8.68 1 98.44 213 CYS B N 1
ATOM 6008 C CA . CYS B 1 213 ? 2.357 22.797 8.461 1 98.44 213 CYS B CA 1
ATOM 6009 C C . CYS B 1 213 ? 1.422 23.562 9.375 1 98.44 213 CYS B C 1
ATOM 6011 O O . CYS B 1 213 ? 1.838 24.531 10.023 1 98.44 213 CYS B O 1
ATOM 6013 N N . PRO B 1 214 ? 0.174 23.141 9.453 1 98.5 214 PRO B N 1
ATOM 6014 C CA . PRO B 1 214 ? -0.692 23.828 10.414 1 98.5 214 PRO B CA 1
ATOM 6015 C C . PRO B 1 214 ? -0.161 23.766 11.844 1 98.5 214 PRO B C 1
ATOM 6017 O O . PRO B 1 214 ? -0.277 24.75 12.586 1 98.5 214 PRO B O 1
ATOM 6020 N N . ALA B 1 215 ? 0.386 22.688 12.219 1 98.75 215 ALA B N 1
ATOM 6021 C CA . ALA B 1 215 ? 0.972 22.594 13.547 1 98.75 215 ALA B CA 1
ATOM 6022 C C . ALA B 1 215 ? 2.137 23.562 13.711 1 98.75 215 ALA B C 1
ATOM 6024 O O . ALA B 1 215 ? 2.252 24.25 14.734 1 98.75 215 ALA B O 1
ATOM 6025 N N . HIS B 1 216 ? 2.975 23.641 12.734 1 98.69 216 HIS B N 1
ATOM 6026 C CA . HIS B 1 216 ? 4.113 24.562 12.695 1 98.69 216 HIS B CA 1
ATOM 6027 C C . HIS B 1 216 ? 3.656 26.016 12.758 1 98.69 216 HIS B C 1
ATOM 6029 O O . HIS B 1 216 ? 4.223 26.812 13.5 1 98.69 216 HIS B O 1
ATOM 6035 N N . PHE B 1 217 ? 2.604 26.344 12.031 1 98.62 217 PHE B N 1
ATOM 6036 C CA . PHE B 1 217 ? 2.146 27.719 11.859 1 98.62 217 PHE B CA 1
ATOM 6037 C C . PHE B 1 217 ? 1.318 28.172 13.055 1 98.62 217 PHE B C 1
ATOM 6039 O O . PHE B 1 217 ? 1.248 29.359 13.352 1 98.62 217 PHE B O 1
ATOM 6046 N N . SER B 1 218 ? 0.684 27.203 13.766 1 98.31 218 SER B N 1
ATOM 6047 C CA . SER B 1 218 ? -0.243 27.578 14.828 1 98.31 218 SER B CA 1
ATOM 6048 C C . SER B 1 218 ? 0.315 27.219 16.203 1 98.31 218 SER B C 1
ATOM 6050 O O . SER B 1 218 ? -0.263 27.594 17.234 1 98.31 218 SER B O 1
ATOM 6052 N N . GLY B 1 219 ? 1.409 26.547 16.25 1 98.12 219 GLY B N 1
ATOM 6053 C CA . GLY B 1 219 ? 2.041 26.234 17.516 1 98.12 219 GLY B CA 1
ATOM 6054 C C . GLY B 1 219 ? 1.343 25.109 18.266 1 98.12 219 GLY B C 1
ATOM 6055 O O . GLY B 1 219 ? 1.056 25.25 19.453 1 98.12 219 GLY B O 1
ATOM 6056 N N . CYS B 1 220 ? 0.999 24.094 17.625 1 98.25 220 CYS B N 1
ATOM 6057 C CA . CYS B 1 220 ? 0.448 22.891 18.234 1 98.25 220 CYS B CA 1
ATOM 6058 C C . CYS B 1 220 ? 1.223 21.641 17.812 1 98.25 220 CYS B C 1
ATOM 6060 O O . CYS B 1 220 ? 2.314 21.75 17.25 1 98.25 220 CYS B O 1
ATOM 6062 N N . TYR B 1 221 ? 0.786 20.469 18.234 1 98.81 221 TYR B N 1
ATOM 6063 C CA . TYR B 1 221 ? 1.481 19.219 17.984 1 98.81 221 TYR B CA 1
ATOM 6064 C C . TYR B 1 221 ? 0.74 18.375 16.938 1 98.81 221 TYR B C 1
ATOM 6066 O O . TYR B 1 221 ? -0.491 18.406 16.875 1 98.81 221 TYR B O 1
ATOM 6074 N N . ALA B 1 222 ? 1.449 17.703 16.125 1 98.81 222 ALA B N 1
ATOM 6075 C CA . ALA B 1 222 ? 0.847 16.812 15.125 1 98.81 222 ALA B CA 1
ATOM 6076 C C . ALA B 1 222 ? 1.731 15.602 14.859 1 98.81 222 ALA B C 1
ATOM 6078 O O . ALA B 1 222 ? 2.928 15.617 15.156 1 98.81 222 ALA B O 1
ATOM 6079 N N . LEU B 1 223 ? 1.158 14.539 14.391 1 98.75 223 LEU B N 1
ATOM 6080 C CA . LEU B 1 223 ? 1.844 13.336 13.938 1 98.75 223 LEU B CA 1
ATOM 6081 C C . LEU B 1 223 ? 1.304 12.875 12.586 1 98.75 223 LEU B C 1
ATOM 6083 O O . LEU B 1 223 ? 0.139 12.492 12.477 1 98.75 223 LEU B O 1
ATOM 6087 N N . LYS B 1 224 ? 2.127 13.031 11.562 1 98.75 224 LYS B N 1
ATOM 6088 C CA . LYS B 1 224 ? 1.784 12.359 10.305 1 98.75 224 LYS B CA 1
ATOM 6089 C C . LYS B 1 224 ? 2.076 10.867 10.375 1 98.75 224 LYS B C 1
ATOM 6091 O O . LYS B 1 224 ? 3.236 10.453 10.422 1 98.75 224 LYS B O 1
ATOM 6096 N N . CYS B 1 225 ? 1.07 10.086 10.367 1 98.5 225 CYS B N 1
ATOM 6097 C CA . CYS B 1 225 ? 1.231 8.641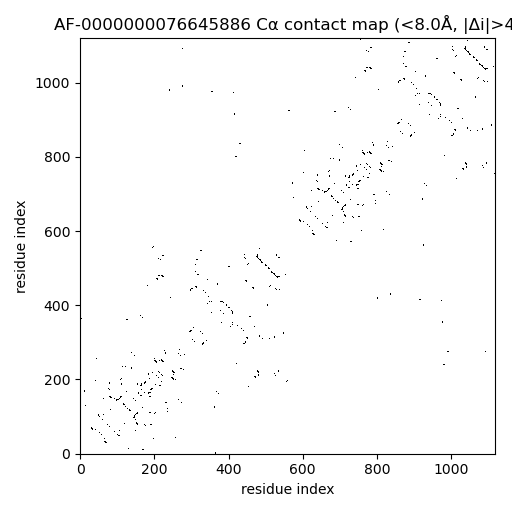 10.391 1 98.5 225 CYS B CA 1
ATOM 6098 C C . CYS B 1 225 ? 1.645 8.109 9.023 1 98.5 225 CYS B C 1
ATOM 6100 O O . CYS B 1 225 ? 1.601 8.844 8.031 1 98.5 225 CYS B O 1
ATOM 6102 N N . SER B 1 226 ? 2.154 6.902 9.023 1 98.19 226 SER B N 1
ATOM 6103 C CA . SER B 1 226 ? 2.365 6.191 7.762 1 98.19 226 SER B CA 1
ATOM 6104 C C . SER B 1 226 ? 1.062 5.609 7.227 1 98.19 226 SER B C 1
ATOM 6106 O O . SER B 1 226 ? 0.099 5.438 7.98 1 98.19 226 SER B O 1
ATOM 6108 N N . THR B 1 227 ? 1.069 5.348 5.914 1 97.56 227 THR B N 1
ATOM 6109 C CA . THR B 1 227 ? -0.073 4.691 5.281 1 97.56 227 THR B CA 1
ATOM 6110 C C . THR B 1 227 ? -0.379 3.361 5.965 1 97.56 227 THR B C 1
ATOM 6112 O O . THR B 1 227 ? 0.529 2.572 6.23 1 97.56 227 THR B O 1
ATOM 6115 N N . GLY B 1 228 ? -1.651 3.174 6.254 1 97.25 228 GLY B N 1
ATOM 6116 C CA . GLY B 1 228 ? -2.09 1.905 6.812 1 97.25 228 GLY B CA 1
ATOM 6117 C C . GLY B 1 228 ? -2.191 1.923 8.328 1 97.25 228 GLY B C 1
ATOM 6118 O O . GLY B 1 228 ? -2.654 0.955 8.938 1 97.25 228 GLY B O 1
ATOM 6119 N N . ARG B 1 229 ? -1.763 3.023 8.969 1 97.5 229 ARG B N 1
ATOM 6120 C CA . ARG B 1 229 ? -1.798 3.096 10.422 1 97.5 229 ARG B CA 1
ATOM 6121 C C . ARG B 1 229 ? -3.121 3.672 10.914 1 97.5 229 ARG B C 1
ATOM 6123 O O . ARG B 1 229 ? -3.598 3.318 11.992 1 97.5 229 ARG B O 1
ATOM 6130 N N . TRP B 1 230 ? -3.713 4.594 10.141 1 96.5 230 TRP B N 1
ATOM 6131 C CA . TRP B 1 230 ? -4.961 5.289 10.438 1 96.5 230 TRP B CA 1
ATOM 6132 C C . TRP B 1 230 ? -5.996 5.031 9.352 1 96.5 230 TRP B C 1
ATOM 6134 O O . TRP B 1 230 ? -5.648 4.652 8.227 1 96.5 230 TRP B O 1
ATOM 6144 N N . LEU B 1 231 ? -7.242 5.164 9.664 1 97.12 231 LEU B N 1
ATOM 6145 C CA . LEU B 1 231 ? -8.328 4.879 8.734 1 97.12 231 LEU B CA 1
ATOM 6146 C C . LEU B 1 231 ? -8.266 5.809 7.527 1 97.12 231 LEU B C 1
ATOM 6148 O O . LEU B 1 231 ? -8 7.004 7.672 1 97.12 231 LEU B O 1
ATOM 6152 N N . LYS B 1 232 ? -8.508 5.215 6.422 1 95.5 232 LYS B N 1
ATOM 6153 C CA . LYS B 1 232 ? -8.562 5.969 5.172 1 95.5 232 LYS B CA 1
ATOM 6154 C C . LYS B 1 232 ? -10 6.289 4.789 1 95.5 232 LYS B C 1
ATOM 6156 O O . LYS B 1 232 ? -10.258 7.246 4.055 1 95.5 232 LYS B O 1
ATOM 6161 N N . THR B 1 233 ? -10.961 5.504 5.312 1 94.69 233 THR B N 1
ATOM 6162 C CA . THR B 1 233 ? -12.352 5.641 4.898 1 94.69 233 THR B CA 1
ATOM 6163 C C . THR B 1 233 ? -13.141 6.449 5.922 1 94.69 233 THR B C 1
ATOM 6165 O O . THR B 1 233 ? -12.648 6.727 7.016 1 94.69 233 THR B O 1
ATOM 6168 N N . GLY B 1 234 ? -14.336 6.812 5.492 1 95.5 234 GLY B N 1
ATOM 6169 C CA . GLY B 1 234 ? -15.195 7.609 6.352 1 95.5 234 GLY B CA 1
ATOM 6170 C C . GLY B 1 234 ? -14.992 9.102 6.176 1 95.5 234 GLY B C 1
ATOM 6171 O O . GLY B 1 234 ? -15.211 9.883 7.109 1 95.5 234 GLY B O 1
ATOM 6172 N N . VAL B 1 235 ? -14.531 9.461 4.992 1 96.38 235 VAL B N 1
ATOM 6173 C CA . VAL B 1 235 ? -14.266 10.867 4.691 1 96.38 235 VAL B CA 1
ATOM 6174 C C . VAL B 1 235 ? -14.703 11.18 3.264 1 96.38 235 VAL B C 1
ATOM 6176 O O . VAL B 1 235 ? -14.82 10.281 2.432 1 96.38 235 VAL B O 1
ATOM 6179 N N . VAL B 1 236 ? -14.992 12.398 3.021 1 96.38 236 VAL B N 1
ATOM 6180 C CA . VAL B 1 236 ? -15.164 12.93 1.673 1 96.38 236 VAL B CA 1
ATOM 6181 C C . VAL B 1 236 ? -13.844 13.516 1.176 1 96.38 236 VAL B C 1
ATOM 6183 O O . VAL B 1 236 ? -13.133 14.18 1.932 1 96.38 236 VAL B O 1
ATOM 6186 N N . THR B 1 237 ? -13.477 13.219 -0.022 1 95.31 237 THR B N 1
ATOM 6187 C CA . THR B 1 237 ? -12.195 13.695 -0.543 1 95.31 237 THR B CA 1
ATOM 6188 C C . THR B 1 237 ? -12.398 14.469 -1.847 1 95.31 237 THR B C 1
ATOM 6190 O O . THR B 1 237 ? -13.367 14.219 -2.574 1 95.31 237 THR B O 1
ATOM 6193 N N . SER B 1 238 ? -11.469 15.375 -2.098 1 95 238 SER B N 1
ATOM 6194 C CA . SER B 1 238 ? -11.469 16.125 -3.352 1 95 238 SER B CA 1
ATOM 6195 C C . SER B 1 238 ? -10.656 15.406 -4.422 1 95 238 SER B C 1
ATOM 6197 O O . SER B 1 238 ? -10.688 15.789 -5.594 1 95 238 SER B O 1
ATOM 6199 N N . MET B 1 239 ? -10 14.398 -4.059 1 95.94 239 MET B N 1
ATOM 6200 C CA . MET B 1 239 ? -9.086 13.75 -4.992 1 95.94 239 MET B CA 1
ATOM 6201 C C . MET B 1 239 ? -9.242 12.234 -4.934 1 95.94 239 MET B C 1
ATOM 6203 O O . MET B 1 239 ? -8.266 11.508 -4.734 1 95.94 239 MET B O 1
ATOM 6207 N N . PRO B 1 240 ? -10.453 11.75 -5.207 1 96.44 240 PRO B N 1
ATOM 6208 C CA . PRO B 1 240 ? -10.609 10.289 -5.188 1 96.44 240 PRO B CA 1
ATOM 6209 C C . PRO B 1 240 ? -9.719 9.586 -6.207 1 96.44 240 PRO B C 1
ATOM 6211 O O . PRO B 1 240 ? -9.602 10.039 -7.348 1 96.44 240 PRO B O 1
ATOM 6214 N N . GLY B 1 241 ? -9.039 8.547 -5.77 1 96.75 241 GLY B N 1
ATOM 6215 C CA . GLY B 1 241 ? -8.258 7.734 -6.684 1 96.75 241 GLY B CA 1
ATOM 6216 C C . GLY B 1 241 ? -6.797 8.133 -6.738 1 96.75 241 GLY B C 1
ATOM 6217 O O . GLY B 1 241 ? -5.973 7.422 -7.312 1 96.75 241 GLY B O 1
ATOM 6218 N N . GLN B 1 242 ? -6.438 9.32 -6.176 1 96.75 242 GLN B N 1
ATOM 6219 C CA . GLN B 1 242 ? -5.039 9.734 -6.125 1 96.75 242 GLN B CA 1
ATOM 6220 C C . GLN B 1 242 ? -4.223 8.805 -5.242 1 96.75 242 GLN B C 1
ATOM 6222 O O . GLN B 1 242 ? -4.516 8.641 -4.055 1 96.75 242 GLN B O 1
ATOM 6227 N N . ASP B 1 243 ? -3.242 8.133 -5.871 1 94.12 243 ASP B N 1
ATOM 6228 C CA . ASP B 1 243 ? -2.473 7.195 -5.062 1 94.12 243 ASP B CA 1
ATOM 6229 C C . ASP B 1 243 ? -0.973 7.375 -5.289 1 94.12 243 ASP B C 1
ATOM 6231 O O . ASP B 1 243 ? -0.165 6.594 -4.781 1 94.12 243 ASP B O 1
ATOM 6235 N N . GLY B 1 244 ? -0.61 8.375 -6.078 1 96.56 244 GLY B N 1
ATOM 6236 C CA . GLY B 1 244 ? 0.807 8.648 -6.254 1 96.56 244 GLY B CA 1
ATOM 6237 C C . GLY B 1 244 ? 1.505 9.039 -4.965 1 96.56 244 GLY B C 1
ATOM 6238 O O . GLY B 1 244 ? 2.631 8.609 -4.707 1 96.56 244 GLY B O 1
ATOM 6239 N N . VAL B 1 245 ? 0.855 9.859 -4.234 1 97.62 245 VAL B N 1
ATOM 6240 C CA . VAL B 1 245 ? 1.235 10.227 -2.875 1 97.62 245 VAL B CA 1
ATOM 6241 C C . VAL B 1 245 ? 0.025 10.109 -1.951 1 97.62 245 VAL B C 1
ATOM 6243 O O . VAL B 1 245 ? -0.724 11.07 -1.773 1 97.62 245 VAL B O 1
ATOM 6246 N N . PRO B 1 246 ? -0.06 9.039 -1.299 1 95.31 246 PRO B N 1
ATOM 6247 C CA . PRO B 1 246 ? -1.283 8.773 -0.537 1 95.31 246 PRO B CA 1
ATOM 6248 C C . PRO B 1 246 ? -1.484 9.758 0.613 1 95.31 246 PRO B C 1
ATOM 6250 O O . PRO B 1 246 ? -0.524 10.117 1.297 1 95.31 246 PRO B O 1
ATOM 6253 N N . ALA B 1 247 ? -2.713 10.156 0.765 1 95.81 247 ALA B N 1
ATOM 6254 C CA . ALA B 1 247 ? -3.082 10.945 1.938 1 95.81 247 ALA B CA 1
ATOM 6255 C C . ALA B 1 247 ? -3.242 10.062 3.168 1 95.81 247 ALA B C 1
ATOM 6257 O O . ALA B 1 247 ? -3.748 8.938 3.072 1 95.81 247 ALA B O 1
ATOM 6258 N N . VAL B 1 248 ? -2.887 10.594 4.289 1 97.06 248 VAL B N 1
ATOM 6259 C CA . VAL B 1 248 ? -3.016 9.844 5.535 1 97.06 248 VAL B CA 1
ATOM 6260 C C . VAL B 1 248 ? -3.713 10.703 6.586 1 97.06 248 VAL B C 1
ATOM 6262 O O . VAL B 1 248 ? -3.379 11.883 6.754 1 97.06 248 VAL B O 1
ATOM 6265 N N . TYR B 1 249 ? -4.711 10.156 7.152 1 97.5 249 TYR B N 1
ATOM 6266 C CA . TYR B 1 249 ? -5.309 10.836 8.297 1 97.5 249 TYR B CA 1
ATOM 6267 C C . TYR B 1 249 ? -4.449 10.656 9.547 1 97.5 249 TYR B C 1
ATOM 6269 O O . TYR B 1 249 ? -3.807 9.617 9.719 1 97.5 249 TYR B O 1
ATOM 6277 N N . SER B 1 250 ? -4.391 11.695 10.305 1 96.69 250 SER B N 1
ATOM 6278 C CA . SER B 1 250 ? -3.426 11.75 11.398 1 96.69 250 SER B CA 1
ATOM 6279 C C . SER B 1 250 ? -3.938 12.633 12.539 1 96.69 250 SER B C 1
ATOM 6281 O O . SER B 1 250 ? -4.777 13.508 12.32 1 96.69 250 SER B O 1
ATOM 6283 N N . PRO B 1 251 ? -3.424 12.383 13.727 1 98.56 251 PRO B N 1
ATOM 6284 C CA . PRO B 1 251 ? -3.865 13.141 14.898 1 98.56 251 PRO B CA 1
ATOM 6285 C C . PRO B 1 251 ? -3.094 14.445 15.086 1 98.56 251 PRO B C 1
ATOM 6287 O O . PRO B 1 251 ? -1.947 14.555 14.648 1 98.56 251 PRO B O 1
ATOM 6290 N N . MET B 1 252 ? -3.717 15.383 15.648 1 98.75 252 MET B N 1
ATOM 6291 C CA . MET B 1 252 ? -3.164 16.641 16.156 1 98.75 252 MET B CA 1
ATOM 6292 C C . MET B 1 252 ? -3.625 16.891 17.594 1 98.75 252 MET B C 1
ATOM 6294 O O . MET B 1 252 ? -4.668 16.391 18.016 1 98.75 252 MET B O 1
ATOM 6298 N N . ALA B 1 253 ? -2.824 17.609 18.312 1 98.75 253 ALA B N 1
ATOM 6299 C CA . ALA B 1 253 ? -3.203 17.875 19.703 1 98.75 253 ALA B CA 1
ATOM 6300 C C . ALA B 1 253 ? -2.564 19.172 20.203 1 98.75 253 ALA B C 1
ATOM 6302 O O . ALA B 1 253 ? -1.609 19.672 19.609 1 98.75 253 ALA B O 1
ATOM 6303 N N . ARG B 1 254 ? -3.131 19.625 21.266 1 98 254 ARG B N 1
ATOM 6304 C CA . ARG B 1 254 ? -2.607 20.812 21.922 1 98 254 ARG B CA 1
ATOM 6305 C C . ARG B 1 254 ? -1.322 20.5 22.688 1 98 254 ARG B C 1
ATOM 6307 O O . ARG B 1 254 ? -0.429 21.344 22.781 1 98 254 ARG B O 1
ATOM 6314 N N . THR B 1 255 ? -1.271 19.312 23.25 1 97.75 255 THR B N 1
ATOM 6315 C CA . THR B 1 255 ? -0.089 18.891 24 1 97.75 255 THR B CA 1
ATOM 6316 C C . THR B 1 255 ? 0.446 17.562 23.469 1 97.75 255 THR B C 1
ATOM 6318 O O . THR B 1 255 ? -0.302 16.781 22.875 1 97.75 255 THR B O 1
ATOM 6321 N N . LEU B 1 256 ? 1.729 17.391 23.703 1 98 256 LEU B N 1
ATOM 6322 C CA . LEU B 1 256 ? 2.361 16.156 23.25 1 98 256 LEU B CA 1
ATOM 6323 C C . LEU B 1 256 ? 1.799 14.953 24 1 98 256 LEU B C 1
ATOM 6325 O O . LEU B 1 256 ? 1.588 13.898 23.406 1 98 256 LEU B O 1
ATOM 6329 N N . ASN B 1 257 ? 1.6 15.102 25.312 1 97.5 257 ASN B N 1
ATOM 6330 C CA . ASN B 1 257 ? 1.038 14.023 26.109 1 97.5 257 ASN B CA 1
ATOM 6331 C C . ASN B 1 257 ? -0.318 13.57 25.578 1 97.5 257 ASN B C 1
ATOM 6333 O O . ASN B 1 257 ? -0.592 12.375 25.5 1 97.5 257 ASN B O 1
ATOM 6337 N N . ASP B 1 258 ? -1.147 14.5 25.234 1 98.38 258 ASP B N 1
ATOM 6338 C CA . ASP B 1 258 ? -2.467 14.18 24.703 1 98.38 258 ASP B CA 1
ATOM 6339 C C . ASP B 1 258 ? -2.359 13.531 23.328 1 98.38 258 ASP B C 1
ATOM 6341 O O . ASP B 1 258 ? -3.133 12.633 23 1 98.38 258 ASP B O 1
ATOM 6345 N N . LEU B 1 259 ? -1.419 14.023 22.516 1 98.75 259 LEU B N 1
ATOM 6346 C CA . LEU B 1 259 ? -1.196 13.445 21.203 1 98.75 259 LEU B CA 1
ATOM 6347 C C . LEU B 1 259 ? -0.837 11.961 21.312 1 98.75 259 LEU B C 1
ATOM 6349 O O . LEU B 1 259 ? -1.376 11.133 20.578 1 98.75 259 LEU B O 1
ATOM 6353 N N . THR B 1 260 ? 0.095 11.672 22.203 1 98.69 260 THR B N 1
ATOM 6354 C CA . THR B 1 260 ? 0.553 10.297 22.406 1 98.69 260 THR B CA 1
ATOM 6355 C C . THR B 1 260 ? -0.583 9.422 22.922 1 98.69 260 THR B C 1
ATOM 6357 O O . THR B 1 260 ? -0.813 8.328 22.391 1 98.69 260 THR B O 1
ATOM 6360 N N . TYR B 1 261 ? -1.278 9.898 23.922 1 98.69 261 TYR B N 1
ATOM 6361 C CA . TYR B 1 261 ? -2.375 9.141 24.5 1 98.69 261 TYR B CA 1
ATOM 6362 C C . TYR B 1 261 ? -3.447 8.836 23.469 1 98.69 261 TYR B C 1
ATOM 6364 O O . TYR B 1 261 ? -3.922 7.703 23.359 1 98.69 261 TYR B O 1
ATOM 6372 N N . PHE B 1 262 ? -3.83 9.836 22.734 1 98.69 262 PHE B N 1
ATOM 6373 C CA . PHE B 1 262 ? -4.871 9.703 21.719 1 98.69 262 PHE B CA 1
ATOM 6374 C C . PHE B 1 262 ? -4.461 8.695 20.656 1 98.69 262 PHE B C 1
ATOM 6376 O O . PHE B 1 262 ? -5.238 7.805 20.312 1 98.69 262 PHE B O 1
ATOM 6383 N N . THR B 1 263 ? -3.262 8.867 20.109 1 98.69 263 THR B N 1
ATOM 6384 C CA . THR B 1 263 ? -2.773 7.977 19.062 1 98.69 263 THR B CA 1
ATOM 6385 C C . THR B 1 263 ? -2.754 6.527 19.547 1 98.69 263 THR B C 1
ATOM 6387 O O . THR B 1 263 ? -3.258 5.633 18.859 1 98.69 263 THR B O 1
ATOM 6390 N N . ARG B 1 264 ? -2.188 6.309 20.703 1 98.44 264 ARG B N 1
ATOM 6391 C CA . ARG B 1 264 ? -2.117 4.977 21.297 1 98.44 264 ARG B CA 1
ATOM 6392 C C . ARG B 1 264 ? -3.51 4.383 21.484 1 98.44 264 ARG B C 1
ATOM 6394 O O . ARG B 1 264 ? -3.746 3.223 21.141 1 98.44 264 ARG B O 1
ATOM 6401 N N . SER B 1 265 ? -4.461 5.164 21.984 1 98.56 265 SER B N 1
ATOM 6402 C CA . SER B 1 265 ? -5.82 4.707 22.25 1 98.56 265 SER B CA 1
ATOM 6403 C C . SER B 1 265 ? -6.504 4.242 20.953 1 98.56 265 SER B C 1
ATOM 6405 O O . SER B 1 265 ? -7.141 3.188 20.938 1 98.56 265 SER B O 1
ATOM 6407 N N . ILE B 1 266 ? -6.355 4.996 19.906 1 98.44 266 ILE B N 1
ATOM 6408 C CA . ILE B 1 266 ? -7.016 4.676 18.656 1 98.44 266 ILE B CA 1
ATOM 6409 C C . ILE B 1 266 ? -6.418 3.396 18.062 1 98.44 266 ILE B C 1
ATOM 6411 O O . ILE B 1 266 ? -7.145 2.531 17.578 1 98.44 266 ILE B O 1
ATOM 6415 N N . ILE B 1 267 ? -5.098 3.273 18.047 1 98.38 267 ILE B N 1
ATOM 6416 C CA . ILE B 1 267 ? -4.453 2.084 17.5 1 98.38 267 ILE B CA 1
ATOM 6417 C C . ILE B 1 267 ? -4.871 0.855 18.297 1 98.38 267 ILE B C 1
ATOM 6419 O O . ILE B 1 267 ? -5.062 -0.227 17.75 1 98.38 267 ILE B O 1
ATOM 6423 N N . GLN B 1 268 ? -5.043 1.053 19.594 1 98.19 268 GLN B N 1
ATOM 6424 C CA . GLN B 1 268 ? -5.426 -0.058 20.453 1 98.19 268 GLN B CA 1
ATOM 6425 C C . GLN B 1 268 ? -6.879 -0.463 20.234 1 98.19 268 GLN B C 1
ATOM 6427 O O . GLN B 1 268 ? -7.293 -1.552 20.625 1 98.19 268 GLN B O 1
ATOM 6432 N N . MET B 1 269 ? -7.676 0.381 19.625 1 98.31 269 MET B N 1
ATOM 6433 C CA . MET B 1 269 ? -9.039 0.046 19.219 1 98.31 269 MET B CA 1
ATOM 6434 C C . MET B 1 269 ? -9.039 -0.857 17.984 1 98.31 269 MET B C 1
ATOM 6436 O O . MET B 1 269 ? -10.102 -1.233 17.484 1 98.31 269 MET B O 1
ATOM 6440 N N . LYS B 1 270 ? -7.875 -1.22 17.422 1 98.19 270 LYS B N 1
ATOM 6441 C CA . LYS B 1 270 ? -7.707 -2.121 16.281 1 98.19 270 LYS B CA 1
ATOM 6442 C C . LYS B 1 270 ? -8.391 -1.569 15.031 1 98.19 270 LYS B C 1
ATOM 6444 O O . LYS B 1 270 ? -9.273 -2.217 14.469 1 98.19 270 LYS B O 1
ATOM 6449 N N . PRO B 1 271 ? -7.859 -0.477 14.508 1 98.31 271 PRO B N 1
ATOM 6450 C CA . PRO B 1 271 ? -8.484 0.175 13.352 1 98.31 271 PRO B CA 1
ATOM 6451 C C . PRO B 1 271 ? -8.625 -0.758 12.148 1 98.31 271 PRO B C 1
ATOM 6453 O O . PRO B 1 271 ? -9.523 -0.572 11.32 1 98.31 271 PRO B O 1
ATOM 6456 N N . TRP B 1 272 ? -7.855 -1.808 12.008 1 97.81 272 TRP B N 1
ATOM 6457 C CA . TRP B 1 272 ? -7.918 -2.75 10.891 1 97.81 272 TRP B CA 1
ATOM 6458 C C . TRP B 1 272 ? -9.211 -3.555 10.93 1 97.81 272 TRP B C 1
ATOM 6460 O O . TRP B 1 272 ? -9.562 -4.23 9.961 1 97.81 272 TRP B O 1
ATOM 6470 N N . THR B 1 273 ? -9.953 -3.535 12.047 1 97.56 273 THR B N 1
ATOM 6471 C CA . THR B 1 273 ? -11.258 -4.191 12.117 1 97.56 273 THR B CA 1
ATOM 6472 C C . THR B 1 273 ? -12.359 -3.246 11.656 1 97.56 273 THR B C 1
ATOM 6474 O O . THR B 1 273 ? -13.508 -3.66 11.492 1 97.56 273 THR B O 1
ATOM 6477 N N . TYR B 1 274 ? -12.031 -1.94 11.453 1 97.75 274 TYR B N 1
ATOM 6478 C CA . TYR B 1 274 ? -12.992 -0.938 11.008 1 97.75 274 TYR B CA 1
ATOM 6479 C C . TYR B 1 274 ? -12.781 -0.602 9.531 1 97.75 274 TYR B C 1
ATOM 6481 O O . TYR B 1 274 ? -13.727 -0.194 8.844 1 97.75 274 TYR B O 1
ATOM 6489 N N . ASP B 1 275 ? -11.57 -0.728 9.109 1 97.88 275 ASP B N 1
ATOM 6490 C CA . ASP B 1 275 ? -11.188 -0.238 7.785 1 97.88 275 ASP B CA 1
ATOM 6491 C C . ASP B 1 275 ? -10.211 -1.194 7.109 1 97.88 275 ASP B C 1
ATOM 6493 O O . ASP B 1 275 ? -9.172 -1.537 7.68 1 97.88 275 ASP B O 1
ATOM 6497 N N . TYR B 1 276 ? -10.469 -1.533 5.836 1 96.88 276 TYR B N 1
ATOM 6498 C CA . TYR B 1 276 ? -9.703 -2.518 5.082 1 96.88 276 TYR B CA 1
ATOM 6499 C C . TYR B 1 276 ? -8.297 -2.004 4.785 1 96.88 276 TYR B C 1
ATOM 6501 O O . TYR B 1 276 ? -7.402 -2.785 4.449 1 96.88 276 TYR B O 1
ATOM 6509 N N . SER B 1 277 ? -8.055 -0.71 4.824 1 96.5 277 SER B N 1
ATOM 6510 C CA . SER B 1 277 ? -6.785 -0.106 4.438 1 96.5 277 SER B CA 1
ATOM 6511 C C . SER B 1 277 ? -5.781 -0.155 5.586 1 96.5 277 SER B C 1
ATOM 6513 O O . SER B 1 277 ? -4.586 0.058 5.383 1 96.5 277 SER B O 1
ATOM 6515 N N . CYS B 1 278 ? -6.168 -0.472 6.773 1 97.81 278 CYS B N 1
ATOM 6516 C CA . CYS B 1 278 ? -5.293 -0.438 7.941 1 97.81 278 CYS B CA 1
ATOM 6517 C C . CYS B 1 278 ? -4.559 -1.763 8.109 1 97.81 278 CYS B C 1
ATOM 6519 O O . CYS B 1 278 ? -5.133 -2.83 7.887 1 97.81 278 CYS B O 1
ATOM 6521 N N . HIS B 1 279 ? -3.27 -1.645 8.398 1 98 279 HIS B N 1
ATOM 6522 C CA . HIS B 1 279 ? -2.49 -2.834 8.719 1 98 279 HIS B CA 1
ATOM 6523 C C . HIS B 1 279 ? -2.834 -3.361 10.109 1 98 279 HIS B C 1
ATOM 6525 O O . HIS B 1 279 ? -3.045 -2.58 11.039 1 98 279 HIS B O 1
ATOM 6531 N N . PRO B 1 280 ? -2.963 -4.688 10.234 1 97.88 280 PRO B N 1
ATOM 6532 C CA . PRO B 1 280 ? -3.162 -5.25 11.57 1 97.88 280 PRO B CA 1
ATOM 6533 C C . PRO B 1 280 ? -1.889 -5.227 12.414 1 97.88 280 PRO B C 1
ATOM 6535 O O . PRO B 1 280 ? -1.39 -6.285 12.812 1 97.88 280 PRO B O 1
ATOM 6538 N N . LEU B 1 281 ? -1.405 -4.027 12.719 1 98.12 281 LEU B N 1
ATOM 6539 C CA . LEU B 1 281 ? -0.18 -3.768 13.469 1 98.12 281 LEU B CA 1
ATOM 6540 C C . LEU B 1 281 ? -0.491 -3.135 14.82 1 98.12 281 LEU B C 1
ATOM 6542 O O . LEU B 1 281 ? -0.709 -1.926 14.906 1 98.12 281 LEU B O 1
ATOM 6546 N N . PRO B 1 282 ? -0.505 -3.914 15.883 1 97.62 282 PRO B N 1
ATOM 6547 C CA . PRO B 1 282 ? -0.809 -3.371 17.203 1 97.62 282 PRO B CA 1
ATOM 6548 C C . PRO B 1 282 ? 0.206 -2.326 17.656 1 97.62 282 PRO B C 1
ATOM 6550 O O . PRO B 1 282 ? 1.309 -2.252 17.109 1 97.62 282 PRO B O 1
ATOM 6553 N N . TRP B 1 283 ? -0.276 -1.515 18.625 1 98.38 283 TRP B N 1
ATOM 6554 C CA . TRP B 1 283 ? 0.665 -0.588 19.25 1 98.38 283 TRP B CA 1
ATOM 6555 C C . TRP B 1 283 ? 1.834 -1.34 19.875 1 98.38 283 TRP B C 1
ATOM 6557 O O . TRP B 1 283 ? 1.634 -2.309 20.609 1 98.38 283 TRP B O 1
ATOM 6567 N N . ARG B 1 284 ? 3.045 -0.946 19.594 1 98.12 284 ARG B N 1
ATOM 6568 C CA . ARG B 1 284 ? 4.234 -1.646 20.062 1 98.12 284 ARG B CA 1
ATOM 6569 C C . ARG B 1 284 ? 4.852 -0.932 21.266 1 98.12 284 ARG B C 1
ATOM 6571 O O . ARG B 1 284 ? 5.742 -0.096 21.109 1 98.12 284 ARG B O 1
ATOM 6578 N N . THR B 1 285 ? 4.406 -1.295 22.359 1 97.94 285 THR B N 1
ATOM 6579 C CA . THR B 1 285 ? 4.789 -0.664 23.625 1 97.94 285 THR B CA 1
ATOM 6580 C C . THR B 1 285 ? 6.285 -0.838 23.875 1 97.94 285 THR B C 1
ATOM 6582 O O . THR B 1 285 ? 6.926 0.047 24.453 1 97.94 285 THR B O 1
ATOM 6585 N N . ASP B 1 286 ? 6.852 -1.923 23.453 1 97.56 286 ASP B N 1
ATOM 6586 C CA . ASP B 1 286 ? 8.273 -2.188 23.656 1 97.56 286 ASP B CA 1
ATOM 6587 C C . ASP B 1 286 ? 9.133 -1.162 22.922 1 97.56 286 ASP B C 1
ATOM 6589 O O . ASP B 1 286 ? 10.164 -0.727 23.438 1 97.56 286 ASP B O 1
ATOM 6593 N N . ILE B 1 287 ? 8.695 -0.761 21.75 1 97.81 287 ILE B N 1
ATOM 6594 C CA . ILE B 1 287 ? 9.438 0.239 20.984 1 97.81 287 ILE B CA 1
ATOM 6595 C C . ILE B 1 287 ? 9.312 1.603 21.656 1 97.81 287 ILE B C 1
ATOM 6597 O O . ILE B 1 287 ? 10.289 2.342 21.766 1 97.81 287 ILE B O 1
ATOM 6601 N N . GLU B 1 288 ? 8.078 1.955 22.062 1 97.88 288 GLU B N 1
ATOM 6602 C CA . GLU B 1 288 ? 7.879 3.205 22.781 1 97.88 288 GLU B CA 1
ATOM 6603 C C . GLU B 1 288 ? 8.797 3.295 24 1 97.88 288 GLU B C 1
ATOM 6605 O O . GLU B 1 288 ? 9.453 4.316 24.219 1 97.88 288 GLU B O 1
ATOM 6610 N N . LYS B 1 289 ? 8.852 2.221 24.812 1 98 289 LYS B N 1
ATOM 6611 C CA . LYS B 1 289 ? 9.68 2.172 26.016 1 98 289 LYS B CA 1
ATOM 6612 C C . LYS B 1 289 ? 11.164 2.25 25.672 1 98 289 LYS B C 1
ATOM 6614 O O . LYS B 1 289 ? 11.922 2.959 26.328 1 98 289 LYS B O 1
ATOM 6619 N N . GLU B 1 290 ? 11.516 1.565 24.656 1 97.88 290 GLU B N 1
ATOM 6620 C CA . GLU B 1 290 ? 12.906 1.541 24.234 1 97.88 290 GLU B CA 1
ATOM 6621 C C . GLU B 1 290 ? 13.43 2.949 23.969 1 97.88 290 GLU B C 1
ATOM 6623 O O . GLU B 1 290 ? 14.477 3.342 24.484 1 97.88 290 GLU B O 1
ATOM 6628 N N . PHE B 1 291 ? 12.688 3.734 23.234 1 97.81 291 PHE B N 1
ATOM 6629 C CA . PHE B 1 291 ? 13.188 5.035 22.812 1 97.81 291 PHE B CA 1
ATOM 6630 C C . PHE B 1 291 ? 12.93 6.094 23.875 1 97.81 291 PHE B C 1
ATOM 6632 O O . PHE B 1 291 ? 13.562 7.148 23.891 1 97.81 291 PHE B O 1
ATOM 6639 N N . SER B 1 292 ? 11.984 5.816 24.797 1 96.94 292 SER B N 1
ATOM 6640 C CA . SER B 1 292 ? 11.797 6.707 25.922 1 96.94 292 SER B CA 1
ATOM 6641 C C . SER B 1 292 ? 12.953 6.602 26.922 1 96.94 292 SER B C 1
ATOM 6643 O O . SER B 1 292 ? 13.266 7.559 27.625 1 96.94 292 SER B O 1
ATOM 6645 N N . GLU B 1 293 ? 13.602 5.418 26.906 1 96.56 293 GLU B N 1
ATOM 6646 C CA . GLU B 1 293 ? 14.617 5.156 27.922 1 96.56 293 GLU B CA 1
ATOM 6647 C C . GLU B 1 293 ? 16.016 5.094 27.297 1 96.56 293 GLU B C 1
ATOM 6649 O O . GLU B 1 293 ? 17.016 5.023 28.016 1 96.56 293 GLU B O 1
ATOM 6654 N N . LYS B 1 294 ? 16.094 5.172 26 1 95.25 294 LYS B N 1
ATOM 6655 C CA . LYS B 1 294 ? 17.391 5.086 25.344 1 95.25 294 LYS B CA 1
ATOM 6656 C C . LYS B 1 294 ? 18.328 6.207 25.812 1 95.25 294 LYS B C 1
ATOM 6658 O O . LYS B 1 294 ? 17.984 7.387 25.688 1 95.25 294 LYS B O 1
ATOM 6663 N N . ARG B 1 295 ? 19.469 5.84 26.328 1 94.94 295 ARG B N 1
ATOM 6664 C CA . ARG B 1 295 ? 20.359 6.801 26.953 1 94.94 295 ARG B CA 1
ATOM 6665 C C . ARG B 1 295 ? 20.906 7.805 25.938 1 94.94 295 ARG B C 1
ATOM 6667 O O . ARG B 1 295 ? 20.906 9.008 26.203 1 94.94 295 ARG B O 1
ATOM 6674 N N . ASN B 1 296 ? 21.359 7.289 24.812 1 96.19 296 ASN B N 1
ATOM 6675 C CA . ASN B 1 296 ? 21.953 8.148 23.797 1 96.19 296 ASN B CA 1
ATOM 6676 C C . ASN B 1 296 ? 21.312 7.926 22.438 1 96.19 296 ASN B C 1
ATOM 6678 O O . ASN B 1 296 ? 21.484 6.863 21.828 1 96.19 296 ASN B O 1
ATOM 6682 N N . LEU B 1 297 ? 20.625 8.977 22.016 1 98.25 297 LEU B N 1
ATOM 6683 C CA . LEU B 1 297 ? 20.078 8.953 20.656 1 98.25 297 LEU B CA 1
ATOM 6684 C C . LEU B 1 297 ? 21.078 9.492 19.656 1 98.25 297 LEU B C 1
ATOM 6686 O O . LEU B 1 297 ? 21.844 10.406 19.953 1 98.25 297 LEU B O 1
ATOM 6690 N N . ARG B 1 298 ? 21.156 8.867 18.5 1 98.5 298 ARG B N 1
ATOM 6691 C CA . ARG B 1 298 ? 21.844 9.43 17.344 1 98.5 298 ARG B CA 1
ATOM 6692 C C . ARG B 1 298 ? 20.875 10.188 16.438 1 98.5 298 ARG B C 1
ATOM 6694 O O . ARG B 1 298 ? 20.078 9.578 15.727 1 98.5 298 ARG B O 1
ATOM 6701 N N . VAL B 1 299 ? 21 11.469 16.438 1 98.69 299 VAL B N 1
ATOM 6702 C CA . VAL B 1 299 ? 20.016 12.328 15.789 1 98.69 299 VAL B CA 1
ATOM 6703 C C . VAL B 1 299 ? 20.625 12.977 14.547 1 98.69 299 VAL B C 1
ATOM 6705 O O . VAL B 1 299 ? 21.609 13.703 14.648 1 98.69 299 VAL B O 1
ATOM 6708 N N . GLY B 1 300 ? 20.047 12.625 13.391 1 98.75 300 GLY B N 1
ATOM 6709 C CA . GLY B 1 300 ? 20.453 13.336 12.188 1 98.75 300 GLY B CA 1
ATOM 6710 C C . GLY B 1 300 ? 19.734 14.664 12.023 1 98.75 300 GLY B C 1
ATOM 6711 O O . GLY B 1 300 ? 18.547 14.789 12.344 1 98.75 300 GLY B O 1
ATOM 6712 N N . ILE B 1 301 ? 20.438 15.68 11.484 1 98.44 301 ILE B N 1
ATOM 6713 C CA . ILE B 1 301 ? 19.844 16.984 11.227 1 98.44 301 ILE B CA 1
ATOM 6714 C C . ILE B 1 301 ? 19.812 17.25 9.727 1 98.44 301 ILE B C 1
ATOM 6716 O O . ILE B 1 301 ? 20.859 17.281 9.07 1 98.44 301 ILE B O 1
ATOM 6720 N N . LEU B 1 302 ? 18.672 17.375 9.18 1 98.25 302 LEU B N 1
ATOM 6721 C CA . LEU B 1 302 ? 18.531 17.875 7.82 1 98.25 302 LEU B CA 1
ATOM 6722 C C . LEU B 1 302 ? 18.438 19.406 7.816 1 98.25 302 LEU B C 1
ATOM 6724 O O . LEU B 1 302 ? 17.344 19.969 7.973 1 98.25 302 LEU B O 1
ATOM 6728 N N . ARG B 1 303 ? 19.484 20.047 7.582 1 97.44 303 ARG B N 1
ATOM 6729 C CA . ARG B 1 303 ? 19.609 21.5 7.734 1 97.44 303 ARG B CA 1
ATOM 6730 C C . ARG B 1 303 ? 18.922 22.234 6.582 1 97.44 303 ARG B C 1
ATOM 6732 O O . ARG B 1 303 ? 18.422 23.344 6.758 1 97.44 303 ARG B O 1
ATOM 6739 N N . THR B 1 304 ? 18.953 21.609 5.43 1 97.56 304 THR B N 1
ATOM 6740 C CA . THR B 1 304 ? 18.359 22.172 4.23 1 97.56 304 THR B CA 1
ATOM 6741 C C . THR B 1 304 ? 17.906 21.078 3.275 1 97.56 304 THR B C 1
ATOM 6743 O O . THR B 1 304 ? 18.484 20 3.248 1 97.56 304 THR B O 1
ATOM 6746 N N . ASP B 1 305 ? 16.859 21.344 2.57 1 97.38 305 ASP B N 1
ATOM 6747 C CA . ASP B 1 305 ? 16.422 20.391 1.552 1 97.38 305 ASP B CA 1
ATOM 6748 C C . ASP B 1 305 ? 17.125 20.656 0.22 1 97.38 305 ASP B C 1
ATOM 6750 O O . ASP B 1 305 ? 16.859 19.969 -0.771 1 97.38 305 ASP B O 1
ATOM 6754 N N . GLY B 1 306 ? 17.969 21.641 0.215 1 96.94 306 GLY B N 1
ATOM 6755 C CA . GLY B 1 306 ? 18.719 21.969 -0.987 1 96.94 306 GLY B CA 1
ATOM 6756 C C . GLY B 1 306 ? 17.922 22.797 -1.981 1 96.94 306 GLY B C 1
ATOM 6757 O O . GLY B 1 306 ? 18.406 23.109 -3.066 1 96.94 306 GLY B O 1
ATOM 6758 N N . VAL B 1 307 ? 16.719 23.172 -1.618 1 98 307 VAL B N 1
ATOM 6759 C CA . VAL B 1 307 ? 15.836 23.922 -2.504 1 98 307 VAL B CA 1
ATOM 6760 C C . VAL B 1 307 ? 15.523 25.281 -1.893 1 98 307 VAL B C 1
ATOM 6762 O O . VAL B 1 307 ? 15.727 26.312 -2.535 1 98 307 VAL B O 1
ATOM 6765 N N . VAL B 1 308 ? 15.055 25.312 -0.693 1 98.25 308 VAL B N 1
ATOM 6766 C CA . VAL B 1 308 ? 14.781 26.516 0.081 1 98.25 308 VAL B CA 1
ATOM 6767 C C . VAL B 1 308 ? 15.469 26.422 1.442 1 98.25 308 VAL B C 1
ATOM 6769 O O . VAL B 1 308 ? 15.078 25.609 2.285 1 98.25 308 VAL B O 1
ATOM 6772 N N . ASP B 1 309 ? 16.422 27.234 1.679 1 97.88 309 ASP B N 1
ATOM 6773 C CA . ASP B 1 309 ? 17.047 27.25 2.996 1 97.88 309 ASP B CA 1
ATOM 6774 C C . ASP B 1 309 ? 16.078 27.734 4.066 1 97.88 309 ASP B C 1
ATOM 6776 O O . ASP B 1 309 ? 15.25 28.609 3.807 1 97.88 309 ASP B O 1
ATOM 6780 N N . PRO B 1 310 ? 16.188 27.141 5.246 1 98.31 310 PRO B N 1
ATOM 6781 C CA . PRO B 1 310 ? 15.312 27.641 6.312 1 98.31 310 PRO B CA 1
ATOM 6782 C C . PRO B 1 310 ? 15.539 29.109 6.637 1 98.31 310 PRO B C 1
ATOM 6784 O O . PRO B 1 310 ? 16.688 29.578 6.641 1 98.31 310 PRO B O 1
ATOM 6787 N N . SER B 1 311 ? 14.477 29.828 6.91 1 98.5 311 SER B N 1
ATOM 6788 C CA . SER B 1 311 ? 14.57 31.219 7.355 1 98.5 311 SER B CA 1
ATOM 6789 C C . SER B 1 311 ? 15.328 31.328 8.672 1 98.5 311 SER B C 1
ATOM 6791 O O . SER B 1 311 ? 15.523 30.328 9.367 1 98.5 311 SER B O 1
ATOM 6793 N N . PRO B 1 312 ? 15.742 32.5 9 1 98.5 312 PRO B N 1
ATOM 6794 C CA . PRO B 1 312 ? 16.453 32.688 10.273 1 98.5 312 PRO B CA 1
ATOM 6795 C C . PRO B 1 312 ? 15.656 32.156 11.461 1 98.5 312 PRO B C 1
ATOM 6797 O O . PRO B 1 312 ? 16.234 31.516 12.352 1 98.5 312 PRO B O 1
ATOM 6800 N N . ALA B 1 313 ? 14.391 32.375 11.492 1 98.75 313 ALA B N 1
ATOM 6801 C CA . ALA B 1 313 ? 13.555 31.891 12.594 1 98.75 313 ALA B CA 1
ATOM 6802 C C . ALA B 1 313 ? 13.539 30.375 12.641 1 98.75 313 ALA B C 1
ATOM 6804 O O . ALA B 1 313 ? 13.672 29.781 13.711 1 98.75 313 ALA B O 1
ATOM 6805 N N . CYS B 1 314 ? 13.328 29.75 11.5 1 98.69 314 CYS B N 1
ATOM 6806 C CA . CYS B 1 314 ? 13.273 28.297 11.43 1 98.69 314 CYS B CA 1
ATOM 6807 C C . CYS B 1 314 ? 14.633 27.688 11.734 1 98.69 314 CYS B C 1
ATOM 6809 O O . CYS B 1 314 ? 14.719 26.625 12.375 1 98.69 314 CYS B O 1
ATOM 6811 N N . ARG B 1 315 ? 15.68 28.297 11.25 1 98.5 315 ARG B N 1
ATOM 6812 C CA . ARG B 1 315 ? 17.031 27.844 11.57 1 98.5 315 ARG B CA 1
ATOM 6813 C C . ARG B 1 315 ? 17.281 27.922 13.078 1 98.5 315 ARG B C 1
ATOM 6815 O O . ARG B 1 315 ? 17.891 27.016 13.656 1 98.5 315 ARG B O 1
ATOM 6822 N N . ARG B 1 316 ? 16.875 28.984 13.672 1 98.44 316 ARG B N 1
ATOM 6823 C CA . ARG B 1 316 ? 17.062 29.172 15.109 1 98.44 316 ARG B CA 1
ATOM 6824 C C . ARG B 1 316 ? 16.312 28.109 15.898 1 98.44 316 ARG B C 1
ATOM 6826 O O . ARG B 1 316 ? 16.844 27.578 16.875 1 98.44 316 ARG B O 1
ATOM 6833 N N . ALA B 1 317 ? 15.094 27.797 15.484 1 98.5 317 ALA B N 1
ATOM 6834 C CA . ALA B 1 317 ? 14.352 26.719 16.141 1 98.5 317 ALA B CA 1
ATOM 6835 C C . ALA B 1 317 ? 15.109 25.406 16.062 1 98.5 317 ALA B C 1
ATOM 6837 O O . ALA B 1 317 ? 15.156 24.656 17.047 1 98.5 317 ALA B O 1
ATOM 6838 N N . LEU B 1 318 ? 15.641 25.125 14.914 1 98.38 318 LEU B N 1
ATOM 6839 C CA . LEU B 1 318 ? 16.422 23.906 14.711 1 98.38 318 LEU B CA 1
ATOM 6840 C C . LEU B 1 318 ? 17.656 23.906 15.602 1 98.38 318 LEU B C 1
ATOM 6842 O O . LEU B 1 318 ? 17.984 22.891 16.219 1 98.38 318 LEU B O 1
ATOM 6846 N N . GLU B 1 319 ? 18.344 25.016 15.656 1 98.12 319 GLU B N 1
ATOM 6847 C CA . GLU B 1 319 ? 19.547 25.156 16.469 1 98.12 319 GLU B CA 1
ATOM 6848 C C . GLU B 1 319 ? 19.234 25.031 17.953 1 98.12 319 GLU B C 1
ATOM 6850 O O . GLU B 1 319 ? 20 24.422 18.703 1 98.12 319 GLU B O 1
ATOM 6855 N N . MET B 1 320 ? 18.172 25.625 18.375 1 98.12 320 MET B N 1
ATOM 6856 C CA . MET B 1 320 ? 17.734 25.484 19.766 1 98.12 320 MET B CA 1
ATOM 6857 C C . MET B 1 320 ? 17.5 24.031 20.125 1 98.12 320 MET B C 1
ATOM 6859 O O . MET B 1 320 ? 17.906 23.578 21.203 1 98.12 320 MET B O 1
ATOM 6863 N N . THR B 1 321 ? 16.828 23.297 19.25 1 98.44 321 THR B N 1
ATOM 6864 C CA . THR B 1 321 ? 16.547 21.891 19.469 1 98.44 321 THR B CA 1
ATOM 6865 C C . THR B 1 321 ? 17.828 21.062 19.5 1 98.44 321 THR B C 1
ATOM 6867 O O . THR B 1 321 ? 18 20.203 20.359 1 98.44 321 THR B O 1
ATOM 6870 N N . GLU B 1 322 ? 18.688 21.359 18.562 1 98.06 322 GLU B N 1
ATOM 6871 C CA . GLU B 1 322 ? 19.984 20.688 18.5 1 98.06 322 GLU B CA 1
ATOM 6872 C C . GLU B 1 322 ? 20.766 20.891 19.797 1 98.06 322 GLU B C 1
ATOM 6874 O O . GLU B 1 322 ? 21.328 19.938 20.344 1 98.06 322 GLU B O 1
ATOM 6879 N N . SER B 1 323 ? 20.844 22.109 20.188 1 97.81 323 SER B N 1
ATOM 6880 C CA . SER B 1 323 ? 21.578 22.453 21.406 1 97.81 323 SER B CA 1
ATOM 6881 C C . SER B 1 323 ? 21 21.734 22.625 1 97.81 323 SER B C 1
ATOM 6883 O O . SER B 1 323 ? 21.734 21.266 23.484 1 97.81 323 SER B O 1
ATOM 6885 N N . ALA B 1 324 ? 19.703 21.703 22.734 1 97.88 324 ALA B N 1
ATOM 6886 C CA . ALA B 1 324 ? 19.047 21.031 23.844 1 97.88 324 ALA B CA 1
ATOM 6887 C C . ALA B 1 324 ? 19.391 19.547 23.859 1 97.88 324 ALA B C 1
ATOM 6889 O O . ALA B 1 324 ? 19.641 18.969 24.922 1 97.88 324 ALA B O 1
ATOM 6890 N N . LEU B 1 325 ? 19.359 18.906 22.734 1 98.06 325 LEU B N 1
ATOM 6891 C CA . LEU B 1 325 ? 19.656 17.469 22.625 1 98.06 325 LEU B CA 1
ATOM 6892 C C . LEU B 1 325 ? 21.109 17.188 22.953 1 98.06 325 LEU B C 1
ATOM 6894 O O . LEU B 1 325 ? 21.422 16.203 23.641 1 98.06 325 LEU B O 1
ATOM 6898 N N . ARG B 1 326 ? 21.969 18.062 22.469 1 97.56 326 ARG B N 1
ATOM 6899 C CA . ARG B 1 326 ? 23.391 17.922 22.797 1 97.56 326 ARG B CA 1
ATOM 6900 C C . ARG B 1 326 ? 23.609 18 24.297 1 97.56 326 ARG B C 1
ATOM 6902 O O . ARG B 1 326 ? 24.359 17.219 24.875 1 97.56 326 ARG B O 1
ATOM 6909 N N . HIS B 1 327 ? 23.016 18.953 24.875 1 96.88 327 HIS B N 1
ATOM 6910 C CA . HIS B 1 327 ? 23.156 19.156 26.312 1 96.88 327 HIS B CA 1
ATOM 6911 C C . HIS B 1 327 ? 22.609 17.969 27.094 1 96.88 327 HIS B C 1
ATOM 6913 O O . HIS B 1 327 ? 23.109 17.656 28.172 1 96.88 327 HIS B O 1
ATOM 6919 N N . ALA B 1 328 ? 21.609 17.359 26.562 1 96.81 328 ALA B N 1
ATOM 6920 C CA . ALA B 1 328 ? 21.016 16.203 27.219 1 96.81 328 ALA B CA 1
ATOM 6921 C C . ALA B 1 328 ? 21.844 14.945 26.984 1 96.81 328 ALA B C 1
ATOM 6923 O O . ALA B 1 328 ? 21.516 13.875 27.5 1 96.81 328 ALA B O 1
ATOM 6924 N N . GLY B 1 329 ? 22.844 14.969 26.156 1 97.12 329 GLY B N 1
ATOM 6925 C CA . GLY B 1 329 ? 23.781 13.859 26 1 97.12 329 GLY B CA 1
ATOM 6926 C C . GLY B 1 329 ? 23.562 13.078 24.719 1 97.12 329 GLY B C 1
ATOM 6927 O O . GLY B 1 329 ? 24.188 12.031 24.516 1 97.12 329 GLY B O 1
ATOM 6928 N N . HIS B 1 330 ? 22.734 13.539 23.859 1 98.19 330 HIS B N 1
ATOM 6929 C CA . HIS B 1 330 ? 22.484 12.852 22.594 1 98.19 330 HIS B CA 1
ATOM 6930 C C . HIS B 1 330 ? 23.531 13.227 21.547 1 98.19 330 HIS B C 1
ATOM 6932 O O . HIS B 1 330 ? 24.172 14.266 21.656 1 98.19 330 HIS B O 1
ATOM 6938 N N . GLU B 1 331 ? 23.75 12.336 20.594 1 98.19 331 GLU B N 1
ATOM 6939 C CA . GLU B 1 331 ? 24.703 12.562 19.516 1 98.19 331 GLU B CA 1
ATOM 6940 C C . GLU B 1 331 ? 24.047 13.203 18.297 1 98.19 331 GLU B C 1
ATOM 6942 O O . GLU B 1 331 ? 23.031 12.703 17.812 1 98.19 331 GLU B O 1
ATOM 6947 N N . ILE B 1 332 ? 24.594 14.312 17.891 1 98.12 332 ILE B N 1
ATOM 6948 C CA . ILE B 1 332 ? 24.125 14.969 16.688 1 98.12 332 ILE B CA 1
ATOM 6949 C C . ILE B 1 332 ? 24.984 14.562 15.5 1 98.12 332 ILE B C 1
ATOM 6951 O O . ILE B 1 332 ? 26.219 14.695 15.547 1 98.12 332 ILE B O 1
ATOM 6955 N N . VAL B 1 333 ? 24.344 14.094 14.477 1 96.88 333 VAL B N 1
ATOM 6956 C CA . VAL B 1 333 ? 25.062 13.578 13.312 1 96.88 333 VAL B CA 1
ATOM 6957 C C . VAL B 1 333 ? 24.734 14.438 12.086 1 96.88 333 VAL B C 1
ATOM 6959 O O . VAL B 1 333 ? 23.578 14.688 11.781 1 96.88 333 VAL B O 1
ATOM 6962 N N . GLU B 1 334 ? 25.781 14.953 11.422 1 96.44 334 GLU B N 1
ATOM 6963 C CA . GLU B 1 334 ? 25.578 15.578 10.125 1 96.44 334 GLU B CA 1
ATOM 6964 C C . GLU B 1 334 ? 25.281 14.531 9.047 1 96.44 334 GLU B C 1
ATOM 6966 O O . GLU B 1 334 ? 25.891 13.461 9.031 1 96.44 334 GLU B O 1
ATOM 6971 N N . ILE B 1 335 ? 24.297 14.859 8.25 1 97 335 ILE B N 1
ATOM 6972 C CA . ILE B 1 335 ? 23.844 13.812 7.344 1 97 335 ILE B CA 1
ATOM 6973 C C . ILE B 1 335 ? 23.953 14.289 5.898 1 97 335 ILE B C 1
ATOM 6975 O O . ILE B 1 335 ? 24.047 15.492 5.641 1 97 335 ILE B O 1
ATOM 6979 N N . ASP B 1 336 ? 24.031 13.328 4.984 1 96.06 336 ASP B N 1
ATOM 6980 C CA . ASP B 1 336 ? 24.016 13.531 3.537 1 96.06 336 ASP B CA 1
ATOM 6981 C C . ASP B 1 336 ? 23.047 12.562 2.859 1 96.06 336 ASP B C 1
ATOM 6983 O O . ASP B 1 336 ? 23.469 11.641 2.158 1 96.06 336 ASP B O 1
ATOM 6987 N N . PRO B 1 337 ? 21.766 12.773 3.059 1 97.56 337 PRO B N 1
ATOM 6988 C CA . PRO B 1 337 ? 20.75 11.859 2.518 1 97.56 337 PRO B CA 1
ATOM 6989 C C . PRO B 1 337 ? 20.562 12.016 1.012 1 97.56 337 PRO B C 1
ATOM 6991 O O . PRO B 1 337 ? 21.109 12.945 0.409 1 97.56 337 PRO B O 1
ATOM 6994 N N . PRO B 1 338 ? 19.766 11.008 0.391 1 98.12 338 PRO B N 1
ATOM 6995 C CA . PRO B 1 338 ? 19.391 11.211 -1.009 1 98.12 338 PRO B CA 1
ATOM 6996 C C . PRO B 1 338 ? 18.719 12.555 -1.245 1 98.12 338 PRO B C 1
ATOM 6998 O O . PRO B 1 338 ? 18.062 13.094 -0.343 1 98.12 338 PRO B O 1
ATOM 7001 N N . SER B 1 339 ? 18.781 13.094 -2.406 1 97.75 339 SER B N 1
ATOM 7002 C CA . SER B 1 339 ? 18.422 14.461 -2.758 1 97.75 339 SER B CA 1
ATOM 7003 C C . SER B 1 339 ? 16.953 14.742 -2.453 1 97.75 339 SER B C 1
ATOM 7005 O O . SER B 1 339 ? 16.062 14.164 -3.084 1 97.75 339 SER B O 1
ATOM 7007 N N . PRO B 1 340 ? 16.734 15.695 -1.54 1 98.12 340 PRO B N 1
ATOM 7008 C CA . PRO B 1 340 ? 15.344 16.094 -1.307 1 98.12 340 PRO B CA 1
ATOM 7009 C C . PRO B 1 340 ? 14.711 16.766 -2.523 1 98.12 340 PRO B C 1
ATOM 7011 O O . PRO B 1 340 ? 13.492 16.688 -2.711 1 98.12 340 PRO B O 1
ATOM 7014 N N . TYR B 1 341 ? 15.516 17.391 -3.348 1 98 341 TYR B N 1
ATOM 7015 C CA . TYR B 1 341 ? 15.023 18 -4.574 1 98 341 TYR B CA 1
ATOM 7016 C C . TYR B 1 341 ? 14.391 16.969 -5.496 1 98 341 TYR B C 1
ATOM 7018 O O . TYR B 1 341 ? 13.359 17.234 -6.121 1 98 341 TYR B O 1
ATOM 7026 N N . GLU B 1 342 ? 15.016 15.812 -5.602 1 97.75 342 GLU B N 1
ATOM 7027 C CA . GLU B 1 342 ? 14.445 14.727 -6.395 1 97.75 342 GLU B CA 1
ATOM 7028 C C . GLU B 1 342 ? 13.055 14.352 -5.895 1 97.75 342 GLU B C 1
ATOM 7030 O O . GLU B 1 342 ? 12.148 14.094 -6.695 1 97.75 342 GLU B O 1
ATOM 7035 N N . ALA B 1 343 ? 12.898 14.32 -4.586 1 98.19 343 ALA B N 1
ATOM 7036 C CA . ALA B 1 343 ? 11.602 14.016 -3.984 1 98.19 343 ALA B CA 1
ATOM 7037 C C . ALA B 1 343 ? 10.562 15.062 -4.375 1 98.19 343 ALA B C 1
ATOM 7039 O O . ALA B 1 343 ? 9.414 14.719 -4.668 1 98.19 343 ALA B O 1
ATOM 7040 N N . LEU B 1 344 ? 10.961 16.297 -4.297 1 98.06 344 LEU B N 1
ATOM 7041 C CA . LEU B 1 344 ? 10.039 17.375 -4.637 1 98.06 344 LEU B CA 1
ATOM 7042 C C . LEU B 1 344 ? 9.555 17.234 -6.078 1 98.06 344 LEU B C 1
ATOM 7044 O O . LEU B 1 344 ? 8.359 17.359 -6.344 1 98.06 344 LEU B O 1
ATOM 7048 N N . CYS B 1 345 ? 10.461 16.969 -7.004 1 97.5 345 CYS B N 1
ATOM 7049 C CA . CYS B 1 345 ? 10.117 16.828 -8.414 1 97.5 345 CYS B CA 1
ATOM 7050 C C . CYS B 1 345 ? 9.188 15.633 -8.625 1 97.5 345 CYS B C 1
ATOM 7052 O O . CYS B 1 345 ? 8.172 15.75 -9.32 1 97.5 345 CYS B O 1
ATOM 7054 N N . LEU B 1 346 ? 9.508 14.508 -7.977 1 97.69 346 LEU B N 1
ATOM 7055 C CA . LEU B 1 346 ? 8.734 13.281 -8.148 1 97.69 346 LEU B CA 1
ATOM 7056 C C . LEU B 1 346 ? 7.355 13.414 -7.508 1 97.69 346 LEU B C 1
ATOM 7058 O O . LEU B 1 346 ? 6.34 13.125 -8.141 1 97.69 346 LEU B O 1
ATOM 7062 N N . ALA B 1 347 ? 7.332 13.906 -6.289 1 97.88 347 ALA B N 1
ATOM 7063 C CA . ALA B 1 347 ? 6.09 13.969 -5.523 1 97.88 347 ALA B CA 1
ATOM 7064 C C . ALA B 1 347 ? 5.113 14.969 -6.145 1 97.88 347 ALA B C 1
ATOM 7066 O O . ALA B 1 347 ? 3.904 14.734 -6.16 1 97.88 347 ALA B O 1
ATOM 7067 N N . SER B 1 348 ? 5.652 16.062 -6.617 1 97 348 SER B N 1
ATOM 7068 C CA . SER B 1 348 ? 4.789 17.094 -7.156 1 97 348 SER B CA 1
ATOM 7069 C C . SER B 1 348 ? 4.02 16.609 -8.375 1 97 348 SER B C 1
ATOM 7071 O O . SER B 1 348 ? 2.814 16.828 -8.492 1 97 348 SER B O 1
ATOM 7073 N N . ILE B 1 349 ? 4.68 15.875 -9.219 1 97 349 ILE B N 1
ATOM 7074 C CA . ILE B 1 349 ? 4.02 15.414 -10.43 1 97 349 ILE B CA 1
ATOM 7075 C C . ILE B 1 349 ? 3.143 14.203 -10.117 1 97 349 ILE B C 1
ATOM 7077 O O . ILE B 1 349 ? 2.08 14.023 -10.711 1 97 349 ILE B O 1
ATOM 7081 N N . LEU B 1 350 ? 3.537 13.359 -9.227 1 97.88 350 LEU B N 1
ATOM 7082 C CA . LEU B 1 350 ? 2.748 12.195 -8.836 1 97.88 350 LEU B CA 1
ATOM 7083 C C . LEU B 1 350 ? 1.441 12.625 -8.172 1 97.88 350 LEU B C 1
ATOM 7085 O O . LEU B 1 350 ? 0.392 12.023 -8.422 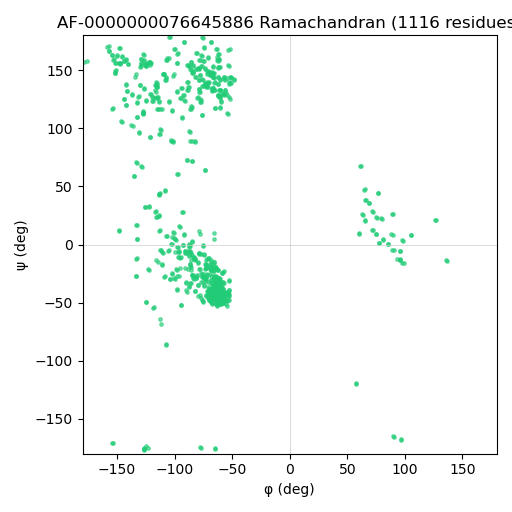1 97.88 350 LEU B O 1
ATOM 7089 N N . LEU B 1 351 ? 1.481 13.633 -7.328 1 97.25 351 LEU B N 1
ATOM 7090 C CA . LEU B 1 351 ? 0.303 14.133 -6.629 1 97.25 351 LEU B CA 1
ATOM 7091 C C . LEU B 1 351 ? -0.705 14.727 -7.609 1 97.25 351 LEU B C 1
ATOM 7093 O O . LEU B 1 351 ? -1.912 14.688 -7.363 1 97.25 351 LEU B O 1
ATOM 7097 N N . CYS B 1 352 ? -0.217 15.219 -8.734 1 96.88 352 CYS B N 1
ATOM 7098 C CA . CYS B 1 352 ? -1.06 15.922 -9.688 1 96.88 352 CYS B CA 1
ATOM 7099 C C . CYS B 1 352 ? -1.007 15.258 -11.062 1 96.88 352 CYS B C 1
ATOM 7101 O O . CYS B 1 352 ? -1.062 15.93 -12.086 1 96.88 352 CYS B O 1
ATOM 7103 N N . SER B 1 353 ? -0.848 13.945 -11.039 1 97 353 SER B N 1
ATOM 7104 C CA . SER B 1 353 ? -0.599 13.234 -12.289 1 97 353 SER B CA 1
ATOM 7105 C C . SER B 1 353 ? -1.79 13.344 -13.234 1 97 353 SER B C 1
ATOM 7107 O O . SER B 1 353 ? -1.651 13.133 -14.438 1 97 353 SER B O 1
ATOM 7109 N N . ASP B 1 354 ? -3.016 13.672 -12.734 1 97.19 354 ASP B N 1
ATOM 7110 C CA . ASP B 1 354 ? -4.203 13.805 -13.57 1 97.19 354 ASP B CA 1
ATOM 7111 C C . ASP B 1 354 ? -4.332 15.219 -14.133 1 97.19 354 ASP B C 1
ATOM 7113 O O . ASP B 1 354 ? -5.305 15.531 -14.82 1 97.19 354 ASP B O 1
ATOM 7117 N N . GLY B 1 355 ? -3.375 16.109 -13.742 1 96.25 355 GLY B N 1
ATOM 7118 C CA . GLY B 1 355 ? -3.43 17.484 -14.195 1 96.25 355 GLY B CA 1
ATOM 7119 C C . GLY B 1 355 ? -4.48 18.312 -13.469 1 96.25 355 GLY B C 1
ATOM 7120 O O . GLY B 1 355 ? -5.051 19.234 -14.039 1 96.25 355 GLY B O 1
ATOM 7121 N N . LEU B 1 356 ? -4.848 17.906 -12.305 1 96.62 356 LEU B N 1
ATOM 7122 C CA . LEU B 1 356 ? -5.828 18.547 -11.43 1 96.62 356 LEU B CA 1
ATOM 7123 C C . LEU B 1 356 ? -7.219 18.516 -12.055 1 96.62 356 LEU B C 1
ATOM 7125 O O . LEU B 1 356 ? -8.086 19.312 -11.695 1 96.62 356 LEU B O 1
ATOM 7129 N N . GLN B 1 357 ? -7.402 17.609 -12.977 1 96.62 357 GLN B N 1
ATOM 7130 C CA . GLN B 1 357 ? -8.711 17.469 -13.609 1 96.62 357 GLN B CA 1
ATOM 7131 C C . GLN B 1 357 ? -9.75 16.969 -12.602 1 96.62 357 GLN B C 1
ATOM 7133 O O . GLN B 1 357 ? -10.898 17.422 -12.625 1 96.62 357 GLN B O 1
ATOM 7138 N N . THR B 1 358 ? -9.406 16.094 -11.742 1 97.06 358 THR B N 1
ATOM 7139 C CA . THR B 1 358 ? -10.336 15.531 -10.766 1 97.06 358 THR B CA 1
ATOM 7140 C C . THR B 1 358 ? -10.859 16.609 -9.82 1 97.06 358 THR B C 1
ATOM 7142 O O . THR B 1 358 ? -12.07 16.766 -9.664 1 97.06 358 THR B O 1
ATOM 7145 N N . VAL B 1 359 ? -9.984 17.328 -9.227 1 95.88 359 VAL B N 1
ATOM 7146 C CA . VAL B 1 359 ? -10.391 18.344 -8.258 1 95.88 359 VAL B CA 1
ATOM 7147 C C . VAL B 1 359 ? -11.227 19.422 -8.953 1 95.88 359 VAL B C 1
ATOM 7149 O O . VAL B 1 359 ? -12.203 19.906 -8.391 1 95.88 359 VAL B O 1
ATOM 7152 N N . LYS B 1 360 ? -10.883 19.75 -10.117 1 95.12 360 LYS B N 1
ATOM 7153 C CA . LYS B 1 360 ? -11.594 20.781 -10.883 1 95.12 360 LYS B CA 1
ATOM 7154 C C . LYS B 1 360 ? -13.016 20.328 -11.219 1 95.12 360 LYS B C 1
ATOM 7156 O O . LYS B 1 360 ? -13.922 21.141 -11.328 1 95.12 360 LYS B O 1
ATOM 7161 N N . SER B 1 361 ? -13.156 19.031 -11.336 1 95.56 361 SER B N 1
ATOM 7162 C CA . SER B 1 361 ? -14.461 18.5 -11.719 1 95.56 361 SER B CA 1
ATOM 7163 C C . SER B 1 361 ? -15.508 18.766 -10.648 1 95.56 361 SER B C 1
ATOM 7165 O O . SER B 1 361 ? -16.703 18.703 -10.922 1 95.56 361 SER B O 1
ATOM 7167 N N . PHE B 1 362 ? -15.148 19.125 -9.461 1 95.81 362 PHE B N 1
ATOM 7168 C CA . PHE B 1 362 ? -16.078 19.344 -8.359 1 95.81 362 PHE B CA 1
ATOM 7169 C C . PHE B 1 362 ? -16.438 20.812 -8.234 1 95.81 362 PHE B C 1
ATOM 7171 O O . PHE B 1 362 ? -17.297 21.188 -7.445 1 95.81 362 PHE B O 1
ATOM 7178 N N . PHE B 1 363 ? -15.773 21.641 -9.031 1 96.19 363 PHE B N 1
ATOM 7179 C CA . PHE B 1 363 ? -16 23.078 -8.961 1 96.19 363 PHE B CA 1
ATOM 7180 C C . PHE B 1 363 ? -17.328 23.453 -9.617 1 96.19 363 PHE B C 1
ATOM 7182 O O . PHE B 1 363 ? -17.688 22.906 -10.664 1 96.19 363 PHE B O 1
ATOM 7189 N N . ARG B 1 364 ? -18.031 24.281 -8.984 1 95.75 364 ARG B N 1
ATOM 7190 C CA . ARG B 1 364 ? -19.109 24.984 -9.664 1 95.75 364 ARG B CA 1
ATOM 7191 C C . ARG B 1 364 ? -18.594 26.234 -10.367 1 95.75 364 ARG B C 1
ATOM 7193 O O . ARG B 1 364 ? -17.562 26.781 -9.992 1 95.75 364 ARG B O 1
ATOM 7200 N N . TRP B 1 365 ? -19.375 26.656 -11.398 1 94.12 365 TRP B N 1
ATOM 7201 C CA . TRP B 1 365 ? -18.984 27.891 -12.094 1 94.12 365 TRP B CA 1
ATOM 7202 C C . TRP B 1 365 ? -18.984 29.078 -11.141 1 94.12 365 TRP B C 1
ATOM 7204 O O . TRP B 1 365 ? -19.953 29.281 -10.391 1 94.12 365 TRP B O 1
ATOM 7214 N N . GLY B 1 366 ? -17.875 29.781 -11.125 1 93.69 366 GLY B N 1
ATOM 7215 C CA . GLY B 1 366 ? -17.797 30.984 -10.297 1 93.69 366 GLY B CA 1
ATOM 7216 C C . GLY B 1 366 ? -17.172 30.734 -8.938 1 93.69 366 GLY B C 1
ATOM 7217 O O . GLY B 1 366 ? -16.891 31.672 -8.188 1 93.69 366 GLY B O 1
ATOM 7218 N N . GLU B 1 367 ? -17.047 29.5 -8.586 1 96.06 367 GLU B N 1
ATOM 7219 C CA . GLU B 1 367 ? -16.422 29.172 -7.305 1 96.06 367 GLU B CA 1
ATOM 7220 C C . GLU B 1 367 ? -14.938 29.531 -7.305 1 96.06 367 GLU B C 1
ATOM 7222 O O . GLU B 1 367 ? -14.242 29.312 -8.297 1 96.06 367 GLU B O 1
ATOM 7227 N N . TRP B 1 368 ? -14.555 30.172 -6.223 1 94.44 368 TRP B N 1
ATOM 7228 C CA . TRP B 1 368 ? -13.18 30.641 -6.098 1 94.44 368 TRP B CA 1
ATOM 7229 C C . TRP B 1 368 ? -12.219 29.469 -5.914 1 94.44 368 TRP B C 1
ATOM 7231 O O . TRP B 1 368 ? -12.539 28.5 -5.223 1 94.44 368 TRP B O 1
ATOM 7241 N N . ASN B 1 369 ? -11.062 29.578 -6.586 1 94.06 369 ASN B N 1
ATOM 7242 C CA . ASN B 1 369 ? -10.016 28.578 -6.449 1 94.06 369 ASN B CA 1
ATOM 7243 C C . ASN B 1 369 ? -8.82 29.109 -5.664 1 94.06 369 ASN B C 1
ATOM 7245 O O . ASN B 1 369 ? -8.5 30.297 -5.75 1 94.06 369 ASN B O 1
ATOM 7249 N N . ASP B 1 370 ? -8.25 28.234 -4.84 1 93.56 370 ASP B N 1
ATOM 7250 C CA . ASP B 1 370 ? -7.012 28.609 -4.164 1 93.56 370 ASP B CA 1
ATOM 7251 C C . ASP B 1 370 ? -6.004 29.188 -5.152 1 93.56 370 ASP B C 1
ATOM 7253 O O . ASP B 1 370 ? -5.836 28.672 -6.258 1 93.56 370 ASP B O 1
ATOM 7257 N N . ARG B 1 371 ? -5.277 30.172 -4.734 1 92.44 371 ARG B N 1
ATOM 7258 C CA . ARG B 1 371 ? -4.398 30.906 -5.645 1 92.44 371 ARG B CA 1
ATOM 7259 C C . ARG B 1 371 ? -3.242 30.016 -6.109 1 92.44 371 ARG B C 1
ATOM 7261 O O . ARG B 1 371 ? -2.822 30.094 -7.266 1 92.44 371 ARG B O 1
ATOM 7268 N N . GLY B 1 372 ? -2.666 29.344 -5.18 1 93.38 372 GLY B N 1
ATOM 7269 C CA . GLY B 1 372 ? -1.618 28.406 -5.566 1 93.38 372 GLY B CA 1
ATOM 7270 C C . GLY B 1 372 ? -2.104 27.328 -6.508 1 93.38 372 GLY B C 1
ATOM 7271 O O . GLY B 1 372 ? -1.478 27.062 -7.535 1 93.38 372 GLY B O 1
ATOM 7272 N N . ALA B 1 373 ? -3.225 26.719 -6.223 1 93.69 373 ALA B N 1
ATOM 7273 C CA . ALA B 1 373 ? -3.803 25.656 -7.039 1 93.69 373 ALA B CA 1
ATOM 7274 C C . ALA B 1 373 ? -4.238 26.188 -8.406 1 93.69 373 ALA B C 1
ATOM 7276 O O . ALA B 1 373 ? -4.152 25.484 -9.406 1 93.69 373 ALA B O 1
ATOM 7277 N N . ALA B 1 374 ? -4.719 27.406 -8.406 1 94.75 374 ALA B N 1
ATOM 7278 C CA . ALA B 1 374 ? -5.125 28.031 -9.664 1 94.75 374 ALA B CA 1
ATOM 7279 C C . ALA B 1 374 ? -3.939 28.172 -10.617 1 94.75 374 ALA B C 1
ATOM 7281 O O . ALA B 1 374 ? -4.078 27.969 -11.828 1 94.75 374 ALA B O 1
ATOM 7282 N N . GLN B 1 375 ? -2.83 28.547 -10.062 1 94.12 375 GLN B N 1
ATOM 7283 C CA . GLN B 1 375 ? -1.616 28.672 -10.859 1 94.12 375 GLN B CA 1
ATOM 7284 C C . GLN B 1 375 ? -1.207 27.312 -11.445 1 94.12 375 GLN B C 1
ATOM 7286 O O . GLN B 1 375 ? -0.8 27.234 -12.602 1 94.12 375 GLN B O 1
ATOM 7291 N N . MET B 1 376 ? -1.263 26.328 -10.633 1 94.19 376 MET B N 1
ATOM 7292 C CA . MET B 1 376 ? -0.927 24.984 -11.086 1 94.19 376 MET B CA 1
ATOM 7293 C C . MET B 1 376 ? -1.85 24.547 -12.219 1 94.19 376 MET B C 1
ATOM 7295 O O . MET B 1 376 ? -1.388 24.047 -13.242 1 94.19 376 MET B O 1
ATOM 7299 N N . SER B 1 377 ? -3.15 24.766 -12.008 1 94.31 377 SER B N 1
ATOM 7300 C CA . SER B 1 377 ? -4.145 24.391 -13.008 1 94.31 377 SER B CA 1
ATOM 7301 C C . SER B 1 377 ? -3.906 25.109 -14.328 1 94.31 377 SER B C 1
ATOM 7303 O O . SER B 1 377 ? -4.039 24.516 -15.398 1 94.31 377 SER B O 1
ATOM 7305 N N . PHE B 1 378 ? -3.594 26.375 -14.234 1 95.06 378 PHE B N 1
ATOM 7306 C CA . PHE B 1 378 ? -3.312 27.156 -15.43 1 95.06 378 PHE B CA 1
ATOM 7307 C C . PHE B 1 378 ? -2.129 26.578 -16.188 1 95.06 378 PHE B C 1
ATOM 7309 O O . PHE B 1 378 ? -2.207 26.375 -17.406 1 95.06 378 PHE B O 1
ATOM 7316 N N . TYR B 1 379 ? -1.055 26.328 -15.492 1 95.38 379 TYR B N 1
ATOM 7317 C CA . TYR B 1 379 ? 0.147 25.812 -16.141 1 95.38 379 TYR B CA 1
ATOM 7318 C C . TYR B 1 379 ? -0.122 24.453 -16.781 1 95.38 379 TYR B C 1
ATOM 7320 O O . TYR B 1 379 ? 0.356 24.188 -17.891 1 95.38 379 TYR B O 1
ATOM 7328 N N . PHE B 1 380 ? -0.882 23.578 -16.141 1 94.94 380 PHE B N 1
ATOM 7329 C CA . PHE B 1 380 ? -1.226 22.266 -16.672 1 94.94 380 PHE B CA 1
ATOM 7330 C C . PHE B 1 380 ? -1.99 22.391 -17.984 1 94.94 380 PHE B C 1
ATOM 7332 O O . PHE B 1 380 ? -1.874 21.547 -18.875 1 94.94 380 PHE B O 1
ATOM 7339 N N . SER B 1 381 ? -2.746 23.453 -18.125 1 94.62 381 SER B N 1
ATOM 7340 C CA . SER B 1 381 ? -3.629 23.609 -19.281 1 94.62 381 SER B CA 1
ATOM 7341 C C . SER B 1 381 ? -2.873 24.156 -20.484 1 94.62 381 SER B C 1
ATOM 7343 O O . SER B 1 381 ? -3.377 24.125 -21.609 1 94.62 381 SER B O 1
ATOM 7345 N N . LEU B 1 382 ? -1.64 24.609 -20.266 1 96.31 382 LEU B N 1
ATOM 7346 C CA . LEU B 1 382 ? -0.854 25.141 -21.375 1 96.31 382 LEU B CA 1
ATOM 7347 C C . LEU B 1 382 ? -0.447 24.031 -22.344 1 96.31 382 LEU B C 1
ATOM 7349 O O . LEU B 1 382 ? -0.197 22.891 -21.922 1 96.31 382 LEU B O 1
ATOM 7353 N N . PRO B 1 383 ? -0.38 24.391 -23.656 1 96.12 383 PRO B N 1
ATOM 7354 C CA . PRO B 1 383 ? 0.084 23.391 -24.641 1 96.12 383 PRO B CA 1
ATOM 7355 C C . PRO B 1 383 ? 1.521 22.953 -24.375 1 96.12 383 PRO B C 1
ATOM 7357 O O . PRO B 1 383 ? 2.361 23.75 -23.969 1 96.12 383 PRO B O 1
ATOM 7360 N N . ARG B 1 384 ? 1.84 21.766 -24.766 1 94 384 ARG B N 1
ATOM 7361 C CA . ARG B 1 384 ? 3.129 21.156 -24.469 1 94 384 ARG B CA 1
ATOM 7362 C C . ARG B 1 384 ? 4.273 21.953 -25.078 1 94 384 ARG B C 1
ATOM 7364 O O . ARG B 1 384 ? 5.309 22.141 -24.438 1 94 384 ARG B O 1
ATOM 7371 N N . PRO B 1 385 ? 4.152 22.438 -26.297 1 96.06 385 PRO B N 1
ATOM 7372 C CA . PRO B 1 385 ? 5.262 23.203 -26.875 1 96.06 385 PRO B CA 1
ATOM 7373 C C . PRO B 1 385 ? 5.535 24.5 -26.109 1 96.06 385 PRO B C 1
ATOM 7375 O O . PRO B 1 385 ? 6.695 24.906 -25.969 1 96.06 385 PRO B O 1
ATOM 7378 N N . VAL B 1 386 ? 4.484 25.156 -25.625 1 97.31 386 VAL B N 1
ATOM 7379 C CA . VAL B 1 386 ? 4.641 26.391 -24.844 1 97.31 386 VAL B CA 1
ATOM 7380 C C . VAL B 1 386 ? 5.348 26.078 -23.531 1 97.31 386 VAL B C 1
ATOM 7382 O O . VAL B 1 386 ? 6.242 26.828 -23.109 1 97.31 386 VAL B O 1
ATOM 7385 N N . LYS B 1 387 ? 4.98 25.078 -22.875 1 96.31 387 LYS B N 1
ATOM 7386 C CA . LYS B 1 387 ? 5.609 24.672 -21.625 1 96.31 387 LYS B CA 1
ATOM 7387 C C . LYS B 1 387 ? 7.086 24.328 -21.844 1 96.31 387 LYS B C 1
ATOM 7389 O O . LYS B 1 387 ? 7.934 24.688 -21.016 1 96.31 387 LYS B O 1
ATOM 7394 N N . TYR B 1 388 ? 7.355 23.641 -22.938 1 95.94 388 TYR B N 1
ATOM 7395 C CA . TYR B 1 388 ? 8.734 23.266 -23.219 1 95.94 388 TYR B CA 1
ATOM 7396 C C . TYR B 1 388 ? 9.602 24.484 -23.453 1 95.94 388 TYR B C 1
ATOM 7398 O O . TYR B 1 388 ? 10.734 24.562 -22.984 1 95.94 388 TYR B O 1
ATOM 7406 N N . LEU B 1 389 ? 9.094 25.453 -24.172 1 97 389 LEU B N 1
ATOM 7407 C CA . LEU B 1 389 ? 9.812 26.703 -24.406 1 97 389 LEU B CA 1
ATOM 7408 C C . LEU B 1 389 ? 10.055 27.453 -23.109 1 97 389 LEU B C 1
ATOM 7410 O O . LEU B 1 389 ? 11.117 28.031 -22.906 1 97 389 LEU B O 1
ATOM 7414 N N . HIS B 1 390 ? 9.008 27.5 -22.312 1 97.12 390 HIS B N 1
ATOM 7415 C CA . HIS B 1 390 ? 9.156 28.125 -21 1 97.12 390 HIS B CA 1
ATOM 7416 C C . HIS B 1 390 ? 10.234 27.438 -20.172 1 97.12 390 HIS B C 1
ATOM 7418 O O . HIS B 1 390 ? 11.039 28.094 -19.531 1 97.12 390 HIS B O 1
ATOM 7424 N N . TYR B 1 391 ? 10.266 26.109 -20.188 1 96.75 391 TYR B N 1
ATOM 7425 C CA . TYR B 1 391 ? 11.281 25.312 -19.516 1 96.75 391 TYR B CA 1
ATOM 7426 C C . TYR B 1 391 ? 12.68 25.688 -19.984 1 96.75 391 TYR B C 1
ATOM 7428 O O . TYR B 1 391 ? 13.578 25.922 -19.172 1 96.75 391 TYR B O 1
ATOM 7436 N N . LEU B 1 392 ? 12.852 25.781 -21.281 1 97.38 392 LEU B N 1
ATOM 7437 C CA . LEU B 1 392 ? 14.148 26.125 -21.844 1 97.38 392 LEU B CA 1
ATOM 7438 C C . LEU B 1 392 ? 14.562 27.531 -21.422 1 97.38 392 LEU B C 1
ATOM 7440 O O . LEU B 1 392 ? 15.734 27.781 -21.125 1 97.38 392 LEU B O 1
ATOM 7444 N N . TRP B 1 393 ? 13.625 28.422 -21.406 1 97.81 393 TRP B N 1
ATOM 7445 C CA . TRP B 1 393 ? 13.906 29.781 -20.984 1 97.81 393 TRP B CA 1
ATOM 7446 C C . TRP B 1 393 ? 14.352 29.828 -19.531 1 97.81 393 TRP B C 1
ATOM 7448 O O . TRP B 1 393 ? 15.32 30.5 -19.188 1 97.81 393 TRP B O 1
ATOM 7458 N N . VAL B 1 394 ? 13.664 29.125 -18.641 1 97.38 394 VAL B N 1
ATOM 7459 C CA . VAL B 1 394 ? 13.984 29.094 -17.219 1 97.38 394 VAL B CA 1
ATOM 7460 C C . VAL B 1 394 ? 15.352 28.438 -17.016 1 97.38 394 VAL B C 1
ATOM 7462 O O . VAL B 1 394 ? 16.156 28.922 -16.203 1 97.38 394 VAL B O 1
ATOM 7465 N N . LYS B 1 395 ? 15.594 27.406 -17.75 1 96.94 395 LYS B N 1
ATOM 7466 C CA . LYS B 1 395 ? 16.828 26.641 -17.578 1 96.94 395 LYS B CA 1
ATOM 7467 C C . LYS B 1 395 ? 18.031 27.391 -18.109 1 96.94 395 LYS B C 1
ATOM 7469 O O . LYS B 1 395 ? 19.062 27.484 -17.438 1 96.94 395 LYS B O 1
ATOM 7474 N N . TYR B 1 396 ? 17.938 28 -19.266 1 96.81 396 TYR B N 1
ATOM 7475 C CA . TYR B 1 396 ? 19.141 28.469 -19.969 1 96.81 396 TYR B CA 1
ATOM 7476 C C . TYR B 1 396 ? 19.219 29.984 -19.938 1 96.81 396 TYR B C 1
ATOM 7478 O O . TYR B 1 396 ? 20.312 30.547 -20.031 1 96.81 396 TYR B O 1
ATOM 7486 N N . VAL B 1 397 ? 18.156 30.719 -19.859 1 97 397 VAL B N 1
ATOM 7487 C CA . VAL B 1 397 ? 18.172 32.188 -19.844 1 97 397 VAL B CA 1
ATOM 7488 C C . VAL B 1 397 ? 18.172 32.688 -18.406 1 97 397 VAL B C 1
ATOM 7490 O O . VAL B 1 397 ? 19.078 33.406 -18 1 97 397 VAL B O 1
ATOM 7493 N N . ARG B 1 398 ? 17.25 32.219 -17.625 1 95.56 398 ARG B N 1
ATOM 7494 C CA . ARG B 1 398 ? 17.203 32.625 -16.219 1 95.56 398 ARG B CA 1
ATOM 7495 C C . ARG B 1 398 ? 18.266 31.891 -15.414 1 95.56 398 ARG B C 1
ATOM 7497 O O . ARG B 1 398 ? 18.641 32.344 -14.328 1 95.56 398 ARG B O 1
ATOM 7504 N N . GLY B 1 399 ? 18.703 30.75 -15.859 1 96.56 399 GLY B N 1
ATOM 7505 C CA . GLY B 1 399 ? 19.734 29.969 -15.188 1 96.56 399 GLY B CA 1
ATOM 7506 C C . GLY B 1 399 ? 19.266 29.328 -13.906 1 96.56 399 GLY B C 1
ATOM 7507 O O . GLY B 1 399 ? 20.031 29.141 -12.969 1 96.56 399 GLY B O 1
ATOM 7508 N N . ASP B 1 400 ? 18.062 29.016 -13.781 1 97.44 400 ASP B N 1
ATOM 7509 C CA . ASP B 1 400 ? 17.453 28.406 -12.594 1 97.44 400 ASP B CA 1
ATOM 7510 C C . ASP B 1 400 ? 17.203 26.922 -12.805 1 97.44 400 ASP B C 1
ATOM 7512 O O . ASP B 1 400 ? 16.094 26.516 -13.148 1 97.44 400 ASP B O 1
ATOM 7516 N N . ALA B 1 401 ? 18.156 26.109 -12.484 1 96.56 401 ALA B N 1
ATOM 7517 C CA . ALA B 1 401 ? 18.094 24.672 -12.734 1 96.56 401 ALA B CA 1
ATOM 7518 C C . ALA B 1 401 ? 17.047 24.016 -11.844 1 96.56 401 ALA B C 1
ATOM 7520 O O . ALA B 1 401 ? 16.391 23.062 -12.25 1 96.56 401 ALA B O 1
ATOM 7521 N N . ILE B 1 402 ? 16.859 24.5 -10.664 1 97 402 ILE B N 1
ATOM 7522 C CA . ILE B 1 402 ? 15.938 23.922 -9.695 1 97 402 ILE B CA 1
ATOM 7523 C C . ILE B 1 402 ? 14.5 24.125 -10.18 1 97 402 ILE B C 1
ATOM 7525 O O . ILE B 1 402 ? 13.727 23.156 -10.258 1 97 402 ILE B O 1
ATOM 7529 N N . TRP B 1 403 ? 14.18 25.312 -10.547 1 96.38 403 TRP B N 1
ATOM 7530 C CA . TRP B 1 403 ? 12.844 25.594 -11.039 1 96.38 403 TRP B CA 1
ATOM 7531 C C . TRP B 1 403 ? 12.578 24.875 -12.359 1 96.38 403 TRP B C 1
ATOM 7533 O O . TRP B 1 403 ? 11.484 24.359 -12.586 1 96.38 403 TRP B O 1
ATOM 7543 N N . ALA B 1 404 ? 13.57 24.859 -13.227 1 97.19 404 ALA B N 1
ATOM 7544 C CA . ALA B 1 404 ? 13.453 24.203 -14.523 1 97.19 404 ALA B CA 1
ATOM 7545 C C . ALA B 1 404 ? 13.148 22.719 -14.367 1 97.19 404 ALA B C 1
ATOM 7547 O O . ALA B 1 404 ? 12.359 22.156 -15.133 1 97.19 404 ALA B O 1
ATOM 7548 N N . GLY B 1 405 ? 13.797 22.125 -13.391 1 95.94 405 GLY B N 1
ATOM 7549 C CA . GLY B 1 405 ? 13.57 20.703 -13.156 1 95.94 405 GLY B CA 1
ATOM 7550 C C . GLY B 1 405 ? 12.148 20.391 -12.742 1 95.94 405 GLY B C 1
ATOM 7551 O O . GLY B 1 405 ? 11.602 19.344 -13.094 1 95.94 405 GLY B O 1
ATOM 7552 N N . LEU B 1 406 ? 11.508 21.25 -12.031 1 95.06 406 LEU B N 1
ATOM 7553 C CA . LEU B 1 406 ? 10.125 21.062 -11.602 1 95.06 406 LEU B CA 1
ATOM 7554 C C . LEU B 1 406 ? 9.164 21.25 -12.773 1 95.06 406 LEU B C 1
ATOM 7556 O O . LEU B 1 406 ? 8.117 20.609 -12.836 1 95.06 406 LEU B O 1
ATOM 7560 N N . LEU B 1 407 ? 9.531 22.078 -13.719 1 94.88 407 LEU B N 1
ATOM 7561 C CA . LEU B 1 407 ? 8.656 22.438 -14.828 1 94.88 407 LEU B CA 1
ATOM 7562 C C . LEU B 1 407 ? 8.727 21.406 -15.945 1 94.88 407 LEU B C 1
ATOM 7564 O O . LEU B 1 407 ? 7.773 21.266 -16.719 1 94.88 407 LEU B O 1
ATOM 7568 N N . ARG B 1 408 ? 9.828 20.703 -16.062 1 92.25 408 ARG B N 1
ATOM 7569 C CA . ARG B 1 408 ? 10.133 19.875 -17.234 1 92.25 408 ARG B CA 1
ATOM 7570 C C . ARG B 1 408 ? 9.031 18.859 -17.469 1 92.25 408 ARG B C 1
ATOM 7572 O O . ARG B 1 408 ? 8.602 18.656 -18.609 1 92.25 408 ARG B O 1
ATOM 7579 N N . ASN B 1 409 ? 8.508 18.219 -16.422 1 88.25 409 ASN B N 1
ATOM 7580 C CA . ASN B 1 409 ? 7.516 17.156 -16.609 1 88.25 409 ASN B CA 1
ATOM 7581 C C . ASN B 1 409 ? 6.168 17.547 -15.992 1 88.25 409 ASN B C 1
ATOM 7583 O O . ASN B 1 409 ? 5.359 16.672 -15.672 1 88.25 409 ASN B O 1
ATOM 7587 N N . TRP B 1 410 ? 5.949 18.859 -15.977 1 92.69 410 TRP B N 1
ATOM 7588 C CA . TRP B 1 410 ? 4.734 19.328 -15.32 1 92.69 410 TRP B CA 1
ATOM 7589 C C . TRP B 1 410 ? 3.574 19.391 -16.297 1 92.69 410 TRP B C 1
ATOM 7591 O O . TRP B 1 410 ? 3.182 20.484 -16.734 1 92.69 410 TRP B O 1
ATOM 7601 N N . HIS B 1 411 ? 2.994 18.344 -16.734 1 95.81 411 HIS B N 1
ATOM 7602 C CA . HIS B 1 411 ? 1.829 18.156 -17.594 1 95.81 411 HIS B CA 1
ATOM 7603 C C . HIS B 1 411 ? 1.028 16.938 -17.172 1 95.81 411 HIS B C 1
ATOM 7605 O O . HIS B 1 411 ? 1.529 16.078 -16.438 1 95.81 411 HIS B O 1
ATOM 7611 N N . PRO B 1 412 ? -0.331 16.875 -17.562 1 96.12 412 PRO B N 1
ATOM 7612 C CA . PRO B 1 412 ? -1.07 15.633 -17.281 1 96.12 412 PRO B CA 1
ATOM 7613 C C . PRO B 1 412 ? -0.366 14.391 -17.812 1 96.12 412 PRO B C 1
ATOM 7615 O O . PRO B 1 412 ? 0.185 14.406 -18.906 1 96.12 412 PRO B O 1
ATOM 7618 N N . GLN B 1 413 ? -0.338 13.281 -17.047 1 97.44 413 GLN B N 1
ATOM 7619 C CA . GLN B 1 413 ? 0.475 12.109 -17.375 1 97.44 413 GLN B CA 1
ATOM 7620 C C . GLN B 1 413 ? -0.369 11.016 -18.016 1 97.44 413 GLN B C 1
ATOM 7622 O O . GLN B 1 413 ? -1.547 10.859 -17.688 1 97.44 413 GLN B O 1
ATOM 7627 N N . SER B 1 414 ? 0.233 10.25 -18.953 1 97.19 414 SER B N 1
ATOM 7628 C CA . SER B 1 414 ? -0.339 9 -19.438 1 97.19 414 SER B CA 1
ATOM 7629 C C . SER B 1 414 ? -0.046 7.848 -18.484 1 97.19 414 SER B C 1
ATOM 7631 O O . SER B 1 414 ? 0.806 7.965 -17.609 1 97.19 414 SER B O 1
ATOM 7633 N N . GLY B 1 415 ? -0.826 6.766 -18.734 1 97.25 415 GLY B N 1
ATOM 7634 C CA . GLY B 1 415 ? -0.525 5.586 -17.938 1 97.25 415 GLY B CA 1
ATOM 7635 C C . GLY B 1 415 ? 0.924 5.152 -18.047 1 97.25 415 GLY B C 1
ATOM 7636 O O . GLY B 1 415 ? 1.544 4.793 -17.031 1 97.25 415 GLY B O 1
ATOM 7637 N N . TYR B 1 416 ? 1.468 5.16 -19.188 1 97.5 416 TYR B N 1
ATOM 7638 C CA . TYR B 1 416 ? 2.857 4.793 -19.422 1 97.5 416 TYR B CA 1
ATOM 7639 C C . TYR B 1 416 ? 3.805 5.68 -18.641 1 97.5 416 TYR B C 1
ATOM 7641 O O . TYR B 1 416 ? 4.742 5.191 -18 1 97.5 416 TYR B O 1
ATOM 7649 N N . GLU B 1 417 ? 3.561 6.965 -18.609 1 97.56 417 GLU B N 1
ATOM 7650 C CA . GLU B 1 417 ? 4.391 7.918 -17.875 1 97.56 417 GLU B CA 1
ATOM 7651 C C . GLU B 1 417 ? 4.238 7.73 -16.375 1 97.56 417 GLU B C 1
ATOM 7653 O O . GLU B 1 417 ? 5.215 7.848 -15.633 1 97.56 417 GLU B O 1
ATOM 7658 N N . ILE B 1 418 ? 3.012 7.488 -15.969 1 98 418 ILE B N 1
ATOM 7659 C CA . ILE B 1 418 ? 2.764 7.27 -14.547 1 98 418 ILE B CA 1
ATOM 7660 C C . ILE B 1 418 ? 3.549 6.051 -14.062 1 98 418 ILE B C 1
ATOM 7662 O O . ILE B 1 418 ? 4.133 6.074 -12.977 1 98 418 ILE B O 1
ATOM 7666 N N . TRP B 1 419 ? 3.617 4.988 -14.867 1 98.06 419 TRP B N 1
ATOM 7667 C CA . TRP B 1 419 ? 4.395 3.811 -14.492 1 98.06 419 TRP B CA 1
ATOM 7668 C C . TRP B 1 419 ? 5.867 4.16 -14.328 1 98.06 419 TRP B C 1
ATOM 7670 O O . TRP B 1 419 ? 6.527 3.676 -13.398 1 98.06 419 TRP B O 1
ATOM 7680 N N . GLN B 1 420 ? 6.387 4.984 -15.195 1 97.94 420 GLN B N 1
ATOM 7681 C CA . GLN B 1 420 ? 7.777 5.414 -15.086 1 97.94 420 GLN B CA 1
ATOM 7682 C C . GLN B 1 420 ? 8.008 6.203 -13.805 1 97.94 420 GLN B C 1
ATOM 7684 O O . GLN B 1 420 ? 9.023 6.02 -13.133 1 97.94 420 GLN B O 1
ATOM 7689 N N . LEU B 1 421 ? 7.066 7.062 -13.523 1 98.12 421 LEU B N 1
ATOM 7690 C CA . LEU B 1 421 ? 7.16 7.848 -12.297 1 98.12 421 LEU B CA 1
ATOM 7691 C C . LEU B 1 421 ? 7.082 6.945 -11.07 1 98.12 421 LEU B C 1
ATOM 7693 O O . LEU B 1 421 ? 7.816 7.145 -10.102 1 98.12 421 LEU B O 1
ATOM 7697 N N . ASN B 1 422 ? 6.176 5.98 -11.125 1 98.12 422 ASN B N 1
ATOM 7698 C CA . ASN B 1 422 ? 6.078 5.016 -10.031 1 98.12 422 ASN B CA 1
ATOM 7699 C C . ASN B 1 422 ? 7.398 4.281 -9.812 1 98.12 422 ASN B C 1
ATOM 7701 O O . ASN B 1 422 ? 7.82 4.074 -8.68 1 98.12 422 ASN B O 1
ATOM 7705 N N . ALA B 1 423 ? 7.984 3.838 -10.891 1 97.88 423 ALA B N 1
ATOM 7706 C CA . ALA B 1 423 ? 9.258 3.127 -10.805 1 97.88 423 ALA B CA 1
ATOM 7707 C C . ALA B 1 423 ? 10.328 3.998 -10.148 1 97.88 423 ALA B C 1
ATOM 7709 O O . ALA B 1 423 ? 11.094 3.523 -9.305 1 97.88 423 ALA B O 1
ATOM 7710 N N . LYS B 1 424 ? 10.391 5.234 -10.531 1 98.06 424 LYS B N 1
ATOM 7711 C CA . LYS B 1 424 ? 11.344 6.172 -9.945 1 98.06 424 LYS B CA 1
ATOM 7712 C C . LYS B 1 424 ? 11.062 6.379 -8.461 1 98.06 424 LYS B C 1
ATOM 7714 O O . LYS B 1 424 ? 11.992 6.488 -7.66 1 98.06 424 LYS B O 1
ATOM 7719 N N . ARG B 1 425 ? 9.781 6.496 -8.102 1 98.19 425 ARG B N 1
ATOM 7720 C CA . ARG B 1 425 ? 9.383 6.645 -6.707 1 98.19 425 ARG B CA 1
ATOM 7721 C C . ARG B 1 425 ? 9.891 5.477 -5.867 1 98.19 425 ARG B C 1
ATOM 7723 O O . ARG B 1 425 ? 10.469 5.68 -4.797 1 98.19 425 ARG B O 1
ATOM 7730 N N . GLU B 1 426 ? 9.703 4.273 -6.355 1 97.5 426 GLU B N 1
ATOM 7731 C CA . GLU B 1 426 ? 10.117 3.092 -5.609 1 97.5 426 GLU B CA 1
ATOM 7732 C C . GLU B 1 426 ? 11.641 3.018 -5.492 1 97.5 426 GLU B C 1
ATOM 7734 O O . GLU B 1 426 ? 12.164 2.629 -4.449 1 97.5 426 GLU B O 1
ATOM 7739 N N . LEU B 1 427 ? 12.297 3.352 -6.582 1 97.62 427 LEU B N 1
ATOM 7740 C CA . LEU B 1 427 ? 13.758 3.396 -6.52 1 97.62 427 LEU B CA 1
ATOM 7741 C C . LEU B 1 427 ? 14.227 4.418 -5.492 1 97.62 427 LEU B C 1
ATOM 7743 O O . LEU B 1 427 ? 15.188 4.176 -4.762 1 97.62 427 LEU B O 1
ATOM 7747 N N . TYR B 1 428 ? 13.586 5.578 -5.465 1 98.19 428 TYR B N 1
ATOM 7748 C CA . TYR B 1 428 ? 13.922 6.629 -4.508 1 98.19 428 TYR B CA 1
ATOM 7749 C C . TYR B 1 428 ? 13.703 6.152 -3.076 1 98.19 428 TYR B C 1
ATOM 7751 O O . TYR B 1 428 ? 14.539 6.391 -2.201 1 98.19 428 TYR B O 1
ATOM 7759 N N . LYS B 1 429 ? 12.586 5.496 -2.818 1 98.38 429 LYS B N 1
ATOM 7760 C CA . LYS B 1 429 ? 12.305 4.93 -1.503 1 98.38 429 LYS B CA 1
ATOM 7761 C C . LYS B 1 429 ? 13.383 3.941 -1.085 1 98.38 429 LYS B C 1
ATOM 7763 O O . LYS B 1 429 ? 13.812 3.932 0.071 1 98.38 429 LYS B O 1
ATOM 7768 N N . ARG B 1 430 ? 13.797 3.145 -1.98 1 97.44 430 ARG B N 1
ATOM 7769 C CA . ARG B 1 430 ? 14.844 2.172 -1.697 1 97.44 430 ARG B CA 1
ATOM 7770 C C . ARG B 1 430 ? 16.156 2.867 -1.323 1 97.44 430 ARG B C 1
ATOM 7772 O O . ARG B 1 430 ? 16.844 2.449 -0.388 1 97.44 430 ARG B O 1
ATOM 7779 N N . LYS B 1 431 ? 16.516 3.939 -2.055 1 97.94 431 LYS B N 1
ATOM 7780 C CA . LYS B 1 431 ? 17.734 4.703 -1.763 1 97.94 431 LYS B CA 1
ATOM 7781 C C . LYS B 1 431 ? 17.703 5.238 -0.335 1 97.94 431 LYS B C 1
ATOM 7783 O O . LYS B 1 431 ? 18.719 5.176 0.373 1 97.94 431 LYS B O 1
ATOM 7788 N N . TRP B 1 432 ? 16.609 5.762 0.048 1 98.62 432 TRP B N 1
ATOM 7789 C CA . TRP B 1 432 ? 16.484 6.316 1.392 1 98.62 432 TRP B CA 1
ATOM 7790 C C . TRP B 1 432 ? 16.562 5.219 2.445 1 98.62 432 TRP B C 1
ATOM 7792 O O . TRP B 1 432 ? 17.172 5.41 3.504 1 98.62 432 TRP B O 1
ATOM 7802 N N . PHE B 1 433 ? 15.938 4.082 2.197 1 98.06 433 PHE B N 1
ATOM 7803 C CA . PHE B 1 433 ? 15.992 2.943 3.109 1 98.06 433 PHE B CA 1
ATOM 7804 C C . PHE B 1 433 ? 17.438 2.504 3.342 1 98.06 433 PHE B C 1
ATOM 7806 O O . PHE B 1 433 ? 17.859 2.346 4.488 1 98.06 433 PHE B O 1
ATOM 7813 N N . GLU B 1 434 ? 18.141 2.324 2.24 1 97.19 434 GLU B N 1
ATOM 7814 C CA . GLU B 1 434 ? 19.531 1.882 2.32 1 97.19 434 GLU B CA 1
ATOM 7815 C C . GLU B 1 434 ? 20.406 2.926 3.01 1 97.19 434 GLU B C 1
ATOM 7817 O O . GLU B 1 434 ? 21.234 2.588 3.85 1 97.19 434 GLU B O 1
ATOM 7822 N N . TRP B 1 435 ? 20.188 4.203 2.668 1 98.25 435 TRP B N 1
ATOM 7823 C CA . TRP B 1 435 ? 20.953 5.281 3.301 1 98.25 435 TRP B CA 1
ATOM 7824 C C . TRP B 1 435 ? 20.719 5.293 4.809 1 98.25 435 TRP B C 1
ATOM 7826 O O . TRP B 1 435 ? 21.672 5.41 5.586 1 98.25 435 TRP B O 1
ATOM 7836 N N . TRP B 1 436 ? 19.469 5.219 5.211 1 98.25 436 TRP B N 1
ATOM 7837 C CA . TRP B 1 436 ? 19.125 5.27 6.629 1 98.25 436 TRP B CA 1
ATOM 7838 C C . TRP B 1 436 ? 19.75 4.105 7.387 1 98.25 436 TRP B C 1
ATOM 7840 O O . TRP B 1 436 ? 20.234 4.273 8.508 1 98.25 436 TRP B O 1
ATOM 7850 N N . GLU B 1 437 ? 19.703 2.924 6.781 1 95.62 437 GLU B N 1
ATOM 7851 C CA . GLU B 1 437 ? 20.328 1.75 7.391 1 95.62 437 GLU B CA 1
ATOM 7852 C C . GLU B 1 437 ? 21.812 1.976 7.637 1 95.62 437 GLU B C 1
ATOM 7854 O O . GLU B 1 437 ? 22.344 1.604 8.688 1 95.62 437 GLU B O 1
ATOM 7859 N N . HIS B 1 438 ? 22.484 2.621 6.758 1 96.06 438 HIS B N 1
ATOM 7860 C CA . HIS B 1 438 ? 23.922 2.822 6.84 1 96.06 438 HIS B CA 1
ATOM 7861 C C . HIS B 1 438 ? 24.266 3.977 7.777 1 96.06 438 HIS B C 1
ATOM 7863 O O . HIS B 1 438 ? 25.344 3.994 8.383 1 96.06 438 HIS B O 1
ATOM 7869 N N . SER B 1 439 ? 23.359 4.926 7.879 1 96.25 439 SER B N 1
ATOM 7870 C CA . SER B 1 439 ? 23.625 6.113 8.695 1 96.25 439 SER B CA 1
ATOM 7871 C C . SER B 1 439 ? 23.578 5.781 10.18 1 96.25 439 SER B C 1
ATOM 7873 O O . SER B 1 439 ? 24.234 6.449 10.984 1 96.25 439 SER B O 1
ATOM 7875 N N . GLY B 1 440 ? 22.75 4.816 10.547 1 94.81 440 GLY B N 1
ATOM 7876 C CA . GLY B 1 440 ? 22.625 4.391 11.93 1 94.81 440 GLY B CA 1
ATOM 7877 C C . GLY B 1 440 ? 21.906 5.406 12.805 1 94.81 440 GLY B C 1
ATOM 7878 O O . GLY B 1 440 ? 21.922 5.297 14.031 1 94.81 440 GLY B O 1
ATOM 7879 N N . ILE B 1 441 ? 21.281 6.391 12.18 1 97.94 441 ILE B N 1
ATOM 7880 C CA . ILE B 1 441 ? 20.594 7.395 12.984 1 97.94 441 ILE B CA 1
ATOM 7881 C C . ILE B 1 441 ? 19.281 6.832 13.5 1 97.94 441 ILE B C 1
ATOM 7883 O O . ILE B 1 441 ? 18.672 5.969 12.859 1 97.94 441 ILE B O 1
ATOM 7887 N N . ASP B 1 442 ? 18.844 7.379 14.633 1 98.5 442 ASP B N 1
ATOM 7888 C CA . ASP B 1 442 ? 17.578 6.984 15.234 1 98.5 442 ASP B CA 1
ATOM 7889 C C . ASP B 1 442 ? 16.422 7.812 14.672 1 98.5 442 ASP B C 1
ATOM 7891 O O . ASP B 1 442 ? 15.297 7.324 14.555 1 98.5 442 ASP B O 1
ATOM 7895 N N . CYS B 1 443 ? 16.688 9.039 14.414 1 98.69 443 CYS B N 1
ATOM 7896 C CA . CYS B 1 443 ? 15.656 9.93 13.875 1 98.69 443 CYS B CA 1
ATOM 7897 C C . CYS B 1 443 ? 16.297 11.102 13.141 1 98.69 443 CYS B C 1
ATOM 7899 O O . CYS B 1 443 ? 17.5 11.297 13.211 1 98.69 443 CYS B O 1
ATOM 7901 N N . LEU B 1 444 ? 15.445 11.719 12.445 1 98.62 444 LEU B N 1
ATOM 7902 C CA . LEU B 1 444 ? 15.82 12.945 11.734 1 98.62 444 LEU B CA 1
ATOM 7903 C C . LEU B 1 444 ? 15.047 14.141 12.273 1 98.62 444 LEU B C 1
ATOM 7905 O O . LEU B 1 444 ? 13.852 14.047 12.547 1 98.62 444 LEU B O 1
ATOM 7909 N N .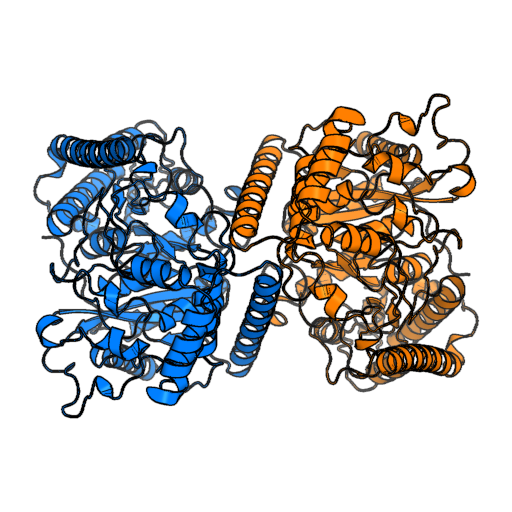 ILE B 1 445 ? 15.781 15.266 12.438 1 98.81 445 ILE B N 1
ATOM 7910 C CA . ILE B 1 445 ? 15.125 16.516 12.789 1 98.81 445 ILE B CA 1
ATOM 7911 C C . ILE B 1 445 ? 15.32 17.531 11.672 1 98.81 445 ILE B C 1
ATOM 7913 O O . ILE B 1 445 ? 16.422 17.688 11.141 1 98.81 445 ILE B O 1
ATOM 7917 N N . THR B 1 446 ? 14.312 18.172 11.273 1 98.81 446 THR B N 1
ATOM 7918 C CA . THR B 1 446 ? 14.32 19.141 10.18 1 98.81 446 THR B CA 1
ATOM 7919 C C . THR B 1 446 ? 13.211 20.172 10.367 1 98.81 446 THR B C 1
ATOM 7921 O O . THR B 1 446 ? 12.32 20 11.195 1 98.81 446 THR B O 1
ATOM 7924 N N . PRO B 1 447 ? 13.312 21.328 9.75 1 98.5 447 PRO B N 1
ATOM 7925 C CA . PRO B 1 447 ? 12.156 22.219 9.781 1 98.5 447 PRO B CA 1
ATOM 7926 C C . PRO B 1 447 ? 10.922 21.625 9.109 1 98.5 447 PRO B C 1
ATOM 7928 O O . PRO B 1 447 ? 11.047 20.906 8.117 1 98.5 447 PRO B O 1
ATOM 7931 N N . PRO B 1 448 ? 9.742 21.906 9.641 1 98.44 448 PRO B N 1
ATOM 7932 C CA . PRO B 1 448 ? 8.539 21.484 8.922 1 98.44 448 PRO B CA 1
ATOM 7933 C C . PRO B 1 448 ? 8.328 22.25 7.621 1 98.44 448 PRO B C 1
ATOM 7935 O O . PRO B 1 448 ? 7.727 21.734 6.68 1 98.44 448 PRO B O 1
ATOM 7938 N N . ASN B 1 449 ? 8.766 23.453 7.594 1 98.12 449 ASN B N 1
ATOM 7939 C CA . ASN B 1 449 ? 8.758 24.359 6.449 1 98.12 449 ASN B CA 1
ATOM 7940 C C . ASN B 1 449 ? 9.922 25.344 6.504 1 98.12 449 ASN B C 1
ATOM 7942 O O . ASN B 1 449 ? 10.508 25.562 7.562 1 98.12 449 ASN B O 1
ATOM 7946 N N . ALA B 1 450 ? 10.258 25.969 5.41 1 98.06 450 ALA B N 1
ATOM 7947 C CA . ALA B 1 450 ? 11.414 26.875 5.348 1 98.06 450 ALA B CA 1
ATOM 7948 C C . ALA B 1 450 ? 11.117 28.203 6.035 1 98.06 450 ALA B C 1
ATOM 7950 O O . ALA B 1 450 ? 12.031 28.891 6.488 1 98.06 450 ALA B O 1
ATOM 7951 N N . THR B 1 451 ? 9.859 28.547 6.086 1 98.25 451 THR B N 1
ATOM 7952 C CA . THR B 1 451 ? 9.461 29.812 6.688 1 98.25 451 THR B CA 1
ATOM 7953 C C . THR B 1 451 ? 8.352 29.594 7.707 1 98.25 451 THR B C 1
ATOM 7955 O O . THR B 1 451 ? 7.707 28.547 7.73 1 98.25 451 THR B O 1
ATOM 7958 N N . PRO B 1 452 ? 8.172 30.625 8.672 1 98.31 452 PRO B N 1
ATOM 7959 C CA . PRO B 1 452 ? 6.938 30.625 9.469 1 98.31 452 PRO B CA 1
ATOM 7960 C C . PRO B 1 452 ? 5.688 30.859 8.617 1 98.31 452 PRO B C 1
ATOM 7962 O O . PRO B 1 452 ? 5.77 30.859 7.387 1 98.31 452 PRO B O 1
ATOM 7965 N N . ALA B 1 453 ? 4.527 30.969 9.258 1 98.38 453 ALA B N 1
ATOM 7966 C CA . ALA B 1 453 ? 3.268 31.188 8.555 1 98.38 453 ALA B CA 1
ATOM 7967 C C . ALA B 1 453 ? 3.379 32.375 7.582 1 98.38 453 ALA B C 1
ATOM 7969 O O . ALA B 1 453 ? 4.059 33.344 7.863 1 98.38 453 ALA B O 1
ATOM 7970 N N . VAL B 1 454 ? 2.752 32.281 6.484 1 96.81 454 VAL B N 1
ATOM 7971 C CA . VAL B 1 454 ? 2.732 33.344 5.492 1 96.81 454 VAL B CA 1
ATOM 7972 C C . VAL B 1 454 ? 1.448 34.156 5.637 1 96.81 454 VAL B C 1
ATOM 7974 O O . VAL B 1 454 ? 0.462 33.688 6.199 1 96.81 454 VAL B O 1
ATOM 7977 N N . PRO B 1 455 ? 1.5 35.406 5.18 1 97.5 455 PRO B N 1
ATOM 7978 C CA . PRO B 1 455 ? 0.253 36.156 5.188 1 97.5 455 PRO B CA 1
ATOM 7979 C C . PRO B 1 455 ? -0.822 35.562 4.293 1 97.5 455 PRO B C 1
ATOM 7981 O O . PRO B 1 455 ? -0.511 34.75 3.404 1 97.5 455 PRO B O 1
ATOM 7984 N N . HIS B 1 456 ? -2.07 35.906 4.57 1 96.88 456 HIS B N 1
ATOM 7985 C CA . HIS B 1 456 ? -3.16 35.438 3.715 1 96.88 456 HIS B CA 1
ATOM 7986 C C . HIS B 1 456 ? -2.883 35.75 2.248 1 96.88 456 HIS B C 1
ATOM 7988 O O . HIS B 1 456 ? -2.32 36.812 1.934 1 96.88 456 HIS B O 1
ATOM 7994 N N . ARG B 1 457 ? -3.205 34.781 1.364 1 94.88 457 ARG B N 1
ATOM 7995 C CA . ARG B 1 457 ? -3.047 34.844 -0.085 1 94.88 457 ARG B CA 1
ATOM 7996 C C . ARG B 1 457 ? -1.591 34.625 -0.487 1 94.88 457 ARG B C 1
ATOM 7998 O O . ARG B 1 457 ? -1.255 34.688 -1.672 1 94.88 457 ARG B O 1
ATOM 8005 N N . GLY B 1 458 ? -0.775 34.406 0.476 1 94.88 458 GLY B N 1
ATOM 8006 C CA . GLY B 1 458 ? 0.647 34.219 0.229 1 94.88 458 GLY B CA 1
ATOM 8007 C C . GLY B 1 458 ? 0.968 32.969 -0.525 1 94.88 458 GLY B C 1
ATOM 8008 O O . GLY B 1 458 ? 2.033 32.844 -1.134 1 94.88 458 GLY B O 1
ATOM 8009 N N . MET B 1 459 ? 0.053 32 -0.583 1 92.94 459 MET B N 1
ATOM 8010 C CA . MET B 1 459 ? 0.314 30.719 -1.218 1 92.94 459 MET B CA 1
ATOM 8011 C C . MET B 1 459 ? 0.364 30.859 -2.736 1 92.94 459 MET B C 1
ATOM 8013 O O . MET B 1 459 ? 0.827 29.953 -3.432 1 92.94 459 MET B O 1
ATOM 8017 N N . HIS B 1 460 ? -0.089 32 -3.205 1 93.88 460 HIS B N 1
ATOM 8018 C CA . HIS B 1 460 ? 0.157 32.312 -4.609 1 93.88 460 HIS B CA 1
ATOM 8019 C C . HIS B 1 460 ? 1.64 32.188 -4.949 1 93.88 460 HIS B C 1
ATOM 8021 O O . HIS B 1 460 ? 1.999 31.672 -6.008 1 93.88 460 HIS B O 1
ATOM 8027 N N . ASP B 1 461 ? 2.443 32.625 -4.035 1 94.25 461 ASP B N 1
ATOM 8028 C CA . ASP B 1 461 ? 3.881 32.688 -4.273 1 94.25 461 ASP B CA 1
ATOM 8029 C C . ASP B 1 461 ? 4.594 31.516 -3.637 1 94.25 461 ASP B C 1
ATOM 8031 O O . ASP B 1 461 ? 5.605 31.031 -4.156 1 94.25 461 ASP B O 1
ATOM 8035 N N . ALA B 1 462 ? 4.074 30.984 -2.578 1 93.69 462 ALA B N 1
ATOM 8036 C CA . ALA B 1 462 ? 4.844 30.078 -1.742 1 93.69 462 ALA B CA 1
ATOM 8037 C C . ALA B 1 462 ? 4.359 28.641 -1.919 1 93.69 462 ALA B C 1
ATOM 8039 O O . ALA B 1 462 ? 4.832 27.719 -1.229 1 93.69 462 ALA B O 1
ATOM 8040 N N . CYS B 1 463 ? 3.51 28.344 -2.805 1 92.12 463 CYS B N 1
ATOM 8041 C CA . CYS B 1 463 ? 2.844 27.062 -2.904 1 92.12 463 CYS B CA 1
ATOM 8042 C C . CYS B 1 463 ? 3.848 25.953 -3.195 1 92.12 463 CYS B C 1
ATOM 8044 O O . CYS B 1 463 ? 3.633 24.797 -2.814 1 92.12 463 CYS B O 1
ATOM 8046 N N . SER B 1 464 ? 4.953 26.281 -3.857 1 93.06 464 SER B N 1
ATOM 8047 C CA . SER B 1 464 ? 5.922 25.25 -4.238 1 93.06 464 SER B CA 1
ATOM 8048 C C . SER B 1 464 ? 6.93 25 -3.123 1 93.06 464 SER B C 1
ATOM 8050 O O . SER B 1 464 ? 7.758 24.094 -3.223 1 93.06 464 SER B O 1
ATOM 8052 N N . SER B 1 465 ? 6.871 25.812 -2.082 1 94.12 465 SER B N 1
ATOM 8053 C CA . SER B 1 465 ? 7.766 25.641 -0.942 1 94.12 465 SER B CA 1
ATOM 8054 C C . SER B 1 465 ? 7.215 24.609 0.046 1 94.12 465 SER B C 1
ATOM 8056 O O . SER B 1 465 ? 6.766 24.969 1.135 1 94.12 465 SER B O 1
ATOM 8058 N N . CYS B 1 466 ? 7.238 23.359 -0.307 1 95.25 466 CYS B N 1
ATOM 8059 C CA . CYS B 1 466 ? 6.66 22.328 0.533 1 95.25 466 CYS B CA 1
ATOM 8060 C C . CYS B 1 466 ? 7.617 21.141 0.669 1 95.25 466 CYS B C 1
ATOM 8062 O O . CYS B 1 466 ? 7.215 20.062 1.097 1 95.25 466 CYS B O 1
ATOM 8064 N N . GLY B 1 467 ? 8.852 21.344 0.351 1 97.81 467 GLY B N 1
ATOM 8065 C CA . GLY B 1 467 ? 9.812 20.25 0.235 1 97.81 467 GLY B CA 1
ATOM 8066 C C . GLY B 1 467 ? 10.07 19.547 1.552 1 97.81 467 GLY B C 1
ATOM 8067 O O . GLY B 1 467 ? 10.234 18.328 1.583 1 97.81 467 GLY B O 1
ATOM 8068 N N . TYR B 1 468 ? 10.047 20.234 2.643 1 98.31 468 TYR B N 1
ATOM 8069 C CA . TYR B 1 468 ? 10.453 19.688 3.934 1 98.31 468 TYR B CA 1
ATOM 8070 C C . TYR B 1 468 ? 9.422 18.703 4.461 1 98.31 468 TYR B C 1
ATOM 8072 O O . TYR B 1 468 ? 9.758 17.797 5.234 1 98.31 468 TYR B O 1
ATOM 8080 N N . THR B 1 469 ? 8.188 18.859 4.098 1 98.19 469 THR B N 1
ATOM 8081 C CA . THR B 1 469 ? 7.168 17.922 4.523 1 98.19 469 THR B CA 1
ATOM 8082 C C . THR B 1 469 ? 6.887 16.891 3.422 1 98.19 469 THR B C 1
ATOM 8084 O O . THR B 1 469 ? 6.73 15.703 3.697 1 98.19 469 THR B O 1
ATOM 8087 N N . PHE B 1 470 ? 6.891 17.391 2.168 1 98.25 470 PHE B N 1
ATOM 8088 C CA . PHE B 1 470 ? 6.477 16.594 1.022 1 98.25 470 PHE B CA 1
ATOM 8089 C C . PHE B 1 470 ? 7.371 15.367 0.865 1 98.25 470 PHE B C 1
ATOM 8091 O O . PHE B 1 470 ? 6.906 14.305 0.453 1 98.25 470 PHE B O 1
ATOM 8098 N N . LEU B 1 471 ? 8.641 15.555 1.201 1 98.69 471 LEU B N 1
ATOM 8099 C CA . LEU B 1 471 ? 9.633 14.484 1.144 1 98.69 471 LEU B CA 1
ATOM 8100 C C . LEU B 1 471 ? 9.164 13.266 1.921 1 98.69 471 LEU B C 1
ATOM 8102 O O . LEU B 1 471 ? 9.203 12.141 1.409 1 98.69 471 LEU B O 1
ATOM 8106 N N . PHE B 1 472 ? 8.648 13.422 3.025 1 98.75 472 PHE B N 1
ATOM 8107 C CA . PHE B 1 472 ? 8.336 12.312 3.914 1 98.75 472 PHE B CA 1
ATOM 8108 C C . PHE B 1 472 ? 6.965 11.734 3.596 1 98.75 472 PHE B C 1
ATOM 8110 O O . PHE B 1 472 ? 6.633 10.625 4.031 1 98.75 472 PHE B O 1
ATOM 8117 N N . ASN B 1 473 ? 6.133 12.492 2.852 1 98.69 473 ASN B N 1
ATOM 8118 C CA . ASN B 1 473 ? 4.934 11.898 2.271 1 98.69 473 ASN B CA 1
ATOM 8119 C C . ASN B 1 473 ? 5.281 10.938 1.138 1 98.69 473 ASN B C 1
ATOM 8121 O O . ASN B 1 473 ? 4.691 9.859 1.029 1 98.69 473 ASN B O 1
ATOM 8125 N N . LEU B 1 474 ? 6.227 11.414 0.315 1 98.62 474 LEU B N 1
ATOM 8126 C CA . LEU B 1 474 ? 6.652 10.539 -0.773 1 98.62 474 LEU B CA 1
ATOM 8127 C C . LEU B 1 474 ? 7.234 9.234 -0.23 1 98.62 474 LEU B C 1
ATOM 8129 O O . LEU B 1 474 ? 6.969 8.164 -0.769 1 98.62 474 LEU B O 1
ATOM 8133 N N . LEU B 1 475 ? 8.008 9.312 0.823 1 98.62 475 LEU B N 1
ATOM 8134 C CA . LEU B 1 475 ? 8.672 8.156 1.415 1 98.62 475 LEU B CA 1
ATOM 8135 C C . LEU B 1 475 ? 7.691 7.348 2.266 1 98.62 475 LEU B C 1
ATOM 8137 O O . LEU B 1 475 ? 7.965 6.195 2.607 1 98.62 475 LEU B O 1
ATOM 8141 N N . ASP B 1 476 ? 6.613 7.965 2.693 1 98.31 476 ASP B N 1
ATOM 8142 C CA . ASP B 1 476 ? 5.645 7.406 3.629 1 98.31 476 ASP B CA 1
ATOM 8143 C C . ASP B 1 476 ? 6.27 7.199 5.008 1 98.31 476 ASP B C 1
ATOM 8145 O O . ASP B 1 476 ? 5.996 6.195 5.672 1 98.31 476 ASP B O 1
ATOM 8149 N N . TYR B 1 477 ? 7.105 8.109 5.41 1 98.69 477 TYR B N 1
ATOM 8150 C CA . TYR B 1 477 ? 7.734 8.062 6.727 1 98.69 477 TYR B CA 1
ATOM 8151 C C . TYR B 1 477 ? 6.855 8.734 7.773 1 98.69 477 TYR B C 1
ATOM 8153 O O . TYR B 1 477 ? 6 9.562 7.441 1 98.69 477 TYR B O 1
ATOM 8161 N N . THR B 1 478 ? 7.016 8.312 9.016 1 98.69 478 THR B N 1
ATOM 8162 C CA . THR B 1 478 ? 6.336 8.945 10.141 1 98.69 478 THR B CA 1
ATOM 8163 C C . THR B 1 478 ? 7.043 10.234 10.547 1 98.69 478 THR B C 1
ATOM 8165 O O . THR B 1 478 ? 8.273 10.273 10.609 1 98.69 478 THR B O 1
ATOM 8168 N N . ALA B 1 479 ? 6.223 11.281 10.742 1 98.88 479 ALA B N 1
ATOM 8169 C CA . ALA B 1 479 ? 6.828 12.57 11.078 1 98.88 479 ALA B CA 1
ATOM 8170 C C . ALA B 1 479 ? 5.961 13.344 12.062 1 98.88 479 ALA B C 1
ATOM 8172 O O . ALA B 1 479 ? 4.762 13.531 11.828 1 98.88 479 ALA B O 1
ATOM 8173 N N . GLY B 1 480 ? 6.551 13.742 13.18 1 98.88 480 GLY B N 1
ATOM 8174 C CA . GLY B 1 480 ? 5.863 14.547 14.18 1 98.88 480 GLY B CA 1
ATOM 8175 C C . GLY B 1 480 ? 6.383 15.977 14.258 1 98.88 480 GLY B C 1
ATOM 8176 O O . GLY B 1 480 ? 7.562 16.219 14.008 1 98.88 480 GLY B O 1
ATOM 8177 N N . VAL B 1 481 ? 5.496 16.922 14.562 1 98.88 481 VAL B N 1
ATOM 8178 C CA . VAL B 1 481 ? 5.883 18.312 14.719 1 98.88 481 VAL B CA 1
ATOM 8179 C C . VAL B 1 481 ? 5.652 18.766 16.156 1 98.88 481 VAL B C 1
ATOM 8181 O O . VAL B 1 481 ? 4.645 18.391 16.766 1 98.88 481 VAL B O 1
ATOM 8184 N N . LEU B 1 482 ? 6.555 19.453 16.75 1 98.19 482 LEU B N 1
ATOM 8185 C CA . LEU B 1 482 ? 6.371 20.125 18.031 1 98.19 482 LEU B CA 1
ATOM 8186 C C . LEU B 1 482 ? 6.824 21.578 17.969 1 98.19 482 LEU B C 1
ATOM 8188 O O . LEU B 1 482 ? 7.812 21.891 17.297 1 98.19 482 LEU B O 1
ATOM 8192 N N . PRO B 1 483 ? 6.102 22.469 18.516 1 98.44 483 PRO B N 1
ATOM 8193 C CA . PRO B 1 483 ? 6.504 23.875 18.562 1 98.44 483 PRO B CA 1
ATOM 8194 C C . PRO B 1 483 ? 7.73 24.109 19.438 1 98.44 483 PRO B C 1
ATOM 8196 O O . PRO B 1 483 ? 7.891 23.469 20.469 1 98.44 483 PRO B O 1
ATOM 8199 N N . VAL B 1 484 ? 8.562 25.078 19.062 1 98.38 484 VAL B N 1
ATOM 8200 C CA . VAL B 1 484 ? 9.836 25.266 19.75 1 98.38 484 VAL B CA 1
ATOM 8201 C C . VAL B 1 484 ? 9.945 26.703 20.25 1 98.38 484 VAL B C 1
ATOM 8203 O O . VAL B 1 484 ? 10.305 26.938 21.406 1 98.38 484 VAL B O 1
ATOM 8206 N N . THR B 1 485 ? 9.688 27.641 19.391 1 98.12 485 THR B N 1
ATOM 8207 C CA . THR B 1 485 ? 9.867 29.047 19.734 1 98.12 485 THR B CA 1
ATOM 8208 C C . THR B 1 485 ? 8.945 29.938 18.891 1 98.12 485 THR B C 1
ATOM 8210 O O . THR B 1 485 ? 7.969 29.453 18.312 1 98.12 485 THR B O 1
ATOM 8213 N N . HIS B 1 486 ? 9.156 31.266 18.969 1 98.44 486 HIS B N 1
ATOM 8214 C CA . HIS B 1 486 ? 8.438 32.25 18.188 1 98.44 486 HIS B CA 1
ATOM 8215 C C . HIS B 1 486 ? 9.398 33.094 17.344 1 98.44 486 HIS B C 1
ATOM 8217 O O . HIS B 1 486 ? 10.578 33.219 17.672 1 98.44 486 HIS B O 1
ATOM 8223 N N . VAL B 1 487 ? 8.852 33.594 16.297 1 98.75 487 VAL B N 1
ATOM 8224 C CA . VAL B 1 487 ? 9.641 34.531 15.516 1 98.75 487 VAL B CA 1
ATOM 8225 C C . VAL B 1 487 ? 10.008 35.75 16.391 1 98.75 487 VAL B C 1
ATOM 8227 O O . VAL B 1 487 ? 9.156 36.281 17.109 1 98.75 487 VAL B O 1
ATOM 8230 N N . ASP B 1 488 ? 11.234 36.094 16.328 1 98.62 488 ASP B N 1
ATOM 8231 C CA . ASP B 1 488 ? 11.727 37.25 17.047 1 98.62 488 ASP B CA 1
ATOM 8232 C C . ASP B 1 488 ? 12.172 38.344 16.078 1 98.62 488 ASP B C 1
ATOM 8234 O O . ASP B 1 488 ? 13.062 38.156 15.258 1 98.62 488 ASP B O 1
ATOM 8238 N N . LYS B 1 489 ? 11.602 39.531 16.188 1 98.12 489 LYS B N 1
ATOM 8239 C CA . LYS B 1 489 ? 11.828 40.625 15.227 1 98.12 489 LYS B CA 1
ATOM 8240 C C . LYS B 1 489 ? 13.297 41.031 15.211 1 98.12 489 LYS B C 1
ATOM 8242 O O . LYS B 1 489 ? 13.797 41.5 14.188 1 98.12 489 LYS B O 1
ATOM 8247 N N . MET B 1 490 ? 14.008 40.906 16.281 1 98.06 490 MET B N 1
ATOM 8248 C CA . MET B 1 490 ? 15.398 41.312 16.344 1 98.06 490 MET B CA 1
ATOM 8249 C C . MET B 1 490 ? 16.328 40.188 15.93 1 98.06 490 MET B C 1
ATOM 8251 O O . MET B 1 490 ? 17.25 40.375 15.133 1 98.06 490 MET B O 1
ATOM 8255 N N . ARG B 1 491 ? 16.062 38.969 16.344 1 98.06 491 ARG B N 1
ATOM 8256 C CA . ARG B 1 491 ? 16.984 37.844 16.188 1 98.06 491 ARG B CA 1
ATOM 8257 C C . ARG B 1 491 ? 16.812 37.188 14.82 1 98.06 491 ARG B C 1
ATOM 8259 O O . ARG B 1 491 ? 17.719 36.531 14.328 1 98.06 491 ARG B O 1
ATOM 8266 N N . ASP B 1 492 ? 15.672 37.375 14.211 1 98.69 492 ASP B N 1
ATOM 8267 C CA . ASP B 1 492 ? 15.352 36.562 13.047 1 98.69 492 ASP B CA 1
ATOM 8268 C C . ASP B 1 492 ? 15.297 37.406 11.773 1 98.69 492 ASP B C 1
ATOM 8270 O O . ASP B 1 492 ? 14.633 37.031 10.805 1 98.69 492 ASP B O 1
ATOM 8274 N N . GLN B 1 493 ? 15.984 38.5 11.789 1 98.19 493 GLN B N 1
ATOM 8275 C CA . GLN B 1 493 ? 16.078 39.344 10.602 1 98.19 493 GLN B CA 1
ATOM 8276 C C . GLN B 1 493 ? 16.906 38.656 9.508 1 98.19 493 GLN B C 1
ATOM 8278 O O . GLN B 1 493 ? 17.812 37.875 9.805 1 98.19 493 GLN B O 1
ATOM 8283 N N . LEU B 1 494 ? 16.516 38.969 8.273 1 97.31 494 LEU B N 1
ATOM 8284 C CA . LEU B 1 494 ? 17.375 38.531 7.168 1 97.31 494 LEU B CA 1
ATOM 8285 C C . LEU B 1 494 ? 18.703 39.281 7.18 1 97.31 494 LEU B C 1
ATOM 8287 O O . LEU B 1 494 ? 18.766 40.438 7.594 1 97.31 494 LEU B O 1
ATOM 8291 N N . PRO B 1 495 ? 19.703 38.531 6.723 1 94.69 495 PRO B N 1
ATOM 8292 C CA . PRO B 1 495 ? 21 39.219 6.68 1 94.69 495 PRO B CA 1
ATOM 8293 C C . PRO B 1 495 ? 20.984 40.438 5.762 1 94.69 495 PRO B C 1
ATOM 8295 O O . PRO B 1 495 ? 20.219 40.5 4.797 1 94.69 495 PRO B O 1
ATOM 8298 N N . GLY B 1 496 ? 21.859 41.406 6.09 1 93.5 496 GLY B N 1
ATOM 8299 C CA . GLY B 1 496 ? 21.922 42.625 5.324 1 93.5 496 GLY B CA 1
ATOM 8300 C C . GLY B 1 496 ? 22.234 42.406 3.855 1 93.5 496 GLY B C 1
ATOM 8301 O O . GLY B 1 496 ? 21.812 43.188 3.002 1 93.5 496 GLY B O 1
ATOM 8302 N N . ASP B 1 497 ? 22.875 41.312 3.502 1 93.94 497 ASP B N 1
ATOM 8303 C CA . ASP B 1 497 ? 23.297 41.062 2.129 1 93.94 497 ASP B CA 1
ATOM 8304 C C . ASP B 1 497 ? 22.328 40.094 1.451 1 93.94 497 ASP B C 1
ATOM 8306 O O . ASP B 1 497 ? 22.625 39.531 0.388 1 93.94 497 ASP B O 1
ATOM 8310 N N . PHE B 1 498 ? 21.188 39.844 2.145 1 94.75 498 PHE B N 1
ATOM 8311 C CA . PHE B 1 498 ? 20.203 38.969 1.567 1 94.75 498 PHE B CA 1
ATOM 8312 C C . PHE B 1 498 ? 19.656 39.531 0.256 1 94.75 498 PHE B C 1
ATOM 8314 O O . PHE B 1 498 ? 19.312 40.719 0.175 1 94.75 498 PHE B O 1
ATOM 8321 N N . SER B 1 499 ? 19.672 38.688 -0.81 1 94.88 499 SER B N 1
ATOM 8322 C CA . SER B 1 499 ? 19.125 39.094 -2.109 1 94.88 499 SER B CA 1
ATOM 8323 C C . SER B 1 499 ? 18.125 38.062 -2.617 1 94.88 499 SER B C 1
ATOM 8325 O O . SER B 1 499 ? 18.484 36.938 -2.926 1 94.88 499 SER B O 1
ATOM 8327 N N . LEU B 1 500 ? 16.922 38.531 -2.695 1 95.06 500 LEU B N 1
ATOM 8328 C CA . LEU B 1 500 ? 15.844 37.656 -3.197 1 95.06 500 LEU B CA 1
ATOM 8329 C C . LEU B 1 500 ? 16.141 37.188 -4.609 1 95.06 500 LEU B C 1
ATOM 8331 O O . LEU B 1 500 ? 15.836 36.031 -4.961 1 95.06 500 LEU B O 1
ATOM 8335 N N . ASN B 1 501 ? 16.766 38 -5.426 1 92.81 501 ASN B N 1
ATOM 8336 C CA . ASN B 1 501 ? 17 37.719 -6.84 1 92.81 501 ASN B CA 1
ATOM 8337 C C . ASN B 1 501 ? 18.078 36.656 -7.035 1 92.81 501 ASN B C 1
ATOM 8339 O O . ASN B 1 501 ? 18.203 36.062 -8.117 1 92.81 501 ASN B O 1
ATOM 8343 N N . SER B 1 502 ? 18.844 36.406 -6.008 1 93.69 502 SER B N 1
ATOM 8344 C CA . SER B 1 502 ? 19.906 35.406 -6.105 1 93.69 502 SER B CA 1
ATOM 8345 C C . SER B 1 502 ? 19.375 34 -5.836 1 93.69 502 SER B C 1
ATOM 8347 O O . SER B 1 502 ? 20.062 33.031 -6.102 1 93.69 502 SER B O 1
ATOM 8349 N N . LEU B 1 503 ? 18.156 33.906 -5.402 1 96.25 503 LEU B N 1
ATOM 8350 C CA . LEU B 1 503 ? 17.578 32.594 -5.035 1 96.25 503 LEU B CA 1
ATOM 8351 C C . LEU B 1 503 ? 16.938 31.938 -6.246 1 96.25 503 LEU B C 1
ATOM 8353 O O . LEU B 1 503 ? 16.641 32.594 -7.242 1 96.25 503 LEU B O 1
ATOM 8357 N N . ASN B 1 504 ? 16.844 30.594 -6.242 1 96.5 504 ASN B N 1
ATOM 8358 C CA . ASN B 1 504 ? 16.031 29.922 -7.254 1 96.5 504 ASN B CA 1
ATOM 8359 C C . ASN B 1 504 ? 14.555 30.297 -7.141 1 96.5 504 ASN B C 1
ATOM 8361 O O . ASN B 1 504 ? 14.141 30.891 -6.148 1 96.5 504 ASN B O 1
ATOM 8365 N N . GLY B 1 505 ? 13.766 29.938 -8.133 1 95.56 505 GLY B N 1
ATOM 8366 C CA . GLY B 1 505 ? 12.383 30.375 -8.242 1 95.56 505 GLY B CA 1
ATOM 8367 C C . GLY B 1 505 ? 11.523 29.922 -7.074 1 95.56 505 GLY B C 1
ATOM 8368 O O . GLY B 1 505 ? 10.641 30.656 -6.629 1 95.56 505 GLY B O 1
ATOM 8369 N N . ILE B 1 506 ? 11.727 28.766 -6.535 1 96.44 506 ILE B N 1
ATOM 8370 C CA . ILE B 1 506 ? 10.945 28.25 -5.414 1 96.44 506 ILE B CA 1
ATOM 8371 C C . ILE B 1 506 ? 11.266 29.047 -4.152 1 96.44 506 ILE B C 1
ATOM 8373 O O . ILE B 1 506 ? 10.359 29.469 -3.432 1 96.44 506 ILE B O 1
ATOM 8377 N N . ALA B 1 507 ? 12.5 29.234 -3.895 1 97.69 507 ALA B N 1
ATOM 8378 C CA . ALA B 1 507 ? 12.953 29.984 -2.727 1 97.69 507 ALA B CA 1
ATOM 8379 C C . ALA B 1 507 ? 12.492 31.438 -2.805 1 97.69 507 ALA B C 1
ATOM 8381 O O . ALA B 1 507 ? 12.188 32.062 -1.782 1 97.69 507 ALA B O 1
ATOM 8382 N N . GLN B 1 508 ? 12.516 31.984 -4.023 1 97.31 508 GLN B N 1
ATOM 8383 C CA . GLN B 1 508 ? 12 33.344 -4.191 1 97.31 508 GLN B CA 1
ATOM 8384 C C . GLN B 1 508 ? 10.555 33.438 -3.715 1 97.31 508 GLN B C 1
ATOM 8386 O O . GLN B 1 508 ? 10.188 34.406 -3.035 1 97.31 508 GLN B O 1
ATOM 8391 N N . GLY B 1 509 ? 9.789 32.469 -4.113 1 95.88 509 GLY B N 1
ATOM 8392 C CA . GLY B 1 509 ? 8.406 32.469 -3.68 1 95.88 509 GLY B CA 1
ATOM 8393 C C . GLY B 1 509 ? 8.242 32.344 -2.176 1 95.88 509 GLY B C 1
ATOM 8394 O O . GLY B 1 509 ? 7.375 33 -1.586 1 95.88 509 GLY B O 1
ATOM 8395 N N . ALA B 1 510 ? 9.07 31.594 -1.543 1 95.44 510 ALA B N 1
ATOM 8396 C CA . ALA B 1 510 ? 9.008 31.359 -0.103 1 95.44 510 ALA B CA 1
ATOM 8397 C C . ALA B 1 510 ? 9.398 32.594 0.675 1 95.44 510 ALA B C 1
ATOM 8399 O O . ALA B 1 510 ? 8.797 32.906 1.707 1 95.44 510 ALA B O 1
ATOM 8400 N N . TYR B 1 511 ? 10.422 33.344 0.207 1 97.19 511 TYR B N 1
ATOM 8401 C CA . TYR B 1 511 ? 11.023 34.406 0.983 1 97.19 511 TYR B CA 1
ATOM 8402 C C . TYR B 1 511 ? 10.398 35.75 0.628 1 97.19 511 TYR B C 1
ATOM 8404 O O . TYR B 1 511 ? 10.594 36.75 1.334 1 97.19 511 TYR B O 1
ATOM 8412 N N . LYS B 1 512 ? 9.625 35.719 -0.458 1 96.25 512 LYS B N 1
ATOM 8413 C CA . LYS B 1 512 ? 9.023 36.969 -0.917 1 96.25 512 LYS B CA 1
ATOM 8414 C C . LYS B 1 512 ? 8.258 37.656 0.209 1 96.25 512 LYS B C 1
ATOM 8416 O O . LYS B 1 512 ? 8.227 38.875 0.29 1 96.25 512 LYS B O 1
ATOM 8421 N N . LEU B 1 513 ? 7.738 36.844 1.1 1 94.62 513 LEU B N 1
ATOM 8422 C CA . LEU B 1 513 ? 6.84 37.406 2.105 1 94.62 513 LEU B CA 1
ATOM 8423 C C . LEU B 1 513 ? 7.461 37.312 3.496 1 94.62 513 LEU B C 1
ATOM 8425 O O . LEU B 1 513 ? 6.785 37.562 4.5 1 94.62 513 LEU B O 1
ATOM 8429 N N . TYR B 1 514 ? 8.695 37 3.615 1 97.69 514 TYR B N 1
ATOM 8430 C CA . TYR B 1 514 ? 9.328 36.906 4.922 1 97.69 514 TYR B CA 1
ATOM 8431 C C . TYR B 1 514 ? 9.648 38.281 5.488 1 97.69 514 TYR B C 1
ATOM 8433 O O . TYR B 1 514 ? 10.359 39.062 4.859 1 97.69 514 TYR B O 1
ATOM 8441 N N . ASP B 1 515 ? 9.156 38.594 6.621 1 97.69 515 ASP B N 1
ATOM 8442 C CA . ASP B 1 515 ? 9.398 39.812 7.367 1 97.69 515 ASP B CA 1
ATOM 8443 C C . ASP B 1 515 ? 9.383 39.562 8.875 1 97.69 515 ASP B C 1
ATOM 8445 O O . ASP B 1 515 ? 8.32 39.5 9.484 1 97.69 515 ASP B O 1
ATOM 8449 N N . ALA B 1 516 ? 10.57 39.594 9.445 1 97.94 516 ALA B N 1
ATOM 8450 C CA . ALA B 1 516 ? 10.695 39.219 10.852 1 97.94 516 ALA B CA 1
ATOM 8451 C C . ALA B 1 516 ? 9.883 40.156 11.742 1 97.94 516 ALA B C 1
ATOM 8453 O O . ALA B 1 516 ? 9.328 39.719 12.766 1 97.94 516 ALA B O 1
ATOM 8454 N N . ASN B 1 517 ? 9.844 41.406 11.391 1 98.06 517 ASN B N 1
ATOM 8455 C CA . ASN B 1 517 ? 9.078 42.375 12.188 1 98.06 517 ASN B CA 1
ATOM 8456 C C . ASN B 1 517 ? 7.586 42.062 12.172 1 98.06 517 ASN B C 1
ATOM 8458 O O . ASN B 1 517 ? 6.949 42 13.227 1 98.06 517 ASN B O 1
ATOM 8462 N N . ALA B 1 518 ? 7.082 41.875 11.008 1 97.94 518 ALA B N 1
ATOM 8463 C CA . ALA B 1 518 ? 5.656 41.594 10.859 1 97.94 518 ALA B CA 1
ATOM 8464 C C . ALA B 1 518 ? 5.305 40.219 11.43 1 97.94 518 ALA B C 1
ATOM 8466 O O . ALA B 1 518 ? 4.184 40 11.898 1 97.94 518 ALA B O 1
ATOM 8467 N N . MET B 1 519 ? 6.246 39.344 11.438 1 98.38 519 MET B N 1
ATOM 8468 C CA . MET B 1 519 ? 6.023 37.938 11.836 1 98.38 519 MET B CA 1
ATOM 8469 C C . MET B 1 519 ? 6.305 37.75 13.32 1 98.38 519 MET B C 1
ATOM 8471 O O . MET B 1 519 ? 6.156 36.656 13.844 1 98.38 519 MET B O 1
ATOM 8475 N N . HIS B 1 520 ? 6.699 38.844 14 1 98.56 520 HIS B N 1
ATOM 8476 C CA . HIS B 1 520 ? 7.062 38.719 15.406 1 98.56 520 HIS B CA 1
ATOM 8477 C C . HIS B 1 520 ? 5.953 38.031 16.203 1 98.56 520 HIS B C 1
ATOM 8479 O O . HIS B 1 520 ? 4.789 38.438 16.125 1 98.56 520 HIS B O 1
ATOM 8485 N N . GLY B 1 521 ? 6.348 36.969 16.938 1 98.19 521 GLY B N 1
ATOM 8486 C CA . GLY B 1 521 ? 5.395 36.281 17.797 1 98.19 521 GLY B CA 1
ATOM 8487 C C . GLY B 1 521 ? 4.801 35.031 17.172 1 98.19 521 GLY B C 1
ATOM 8488 O O . GLY B 1 521 ? 4.219 34.219 17.875 1 98.19 521 GLY B O 1
ATOM 8489 N N . LEU B 1 522 ? 4.918 34.844 15.852 1 98.69 522 LEU B N 1
ATOM 8490 C CA . LEU B 1 522 ? 4.414 33.625 15.203 1 98.69 522 LEU B CA 1
ATOM 8491 C C . LEU B 1 522 ? 5.191 32.406 15.672 1 98.69 522 LEU B C 1
ATOM 8493 O O . LEU B 1 522 ? 6.406 32.469 15.875 1 98.69 522 LEU B O 1
ATOM 8497 N N . PRO B 1 523 ? 4.52 31.312 15.82 1 98.56 523 PRO B N 1
ATOM 8498 C CA . PRO B 1 523 ? 5.195 30.094 16.281 1 98.56 523 PRO B CA 1
ATOM 8499 C C . PRO B 1 523 ? 6.121 29.5 15.227 1 98.56 523 PRO B C 1
ATOM 8501 O O . PRO B 1 523 ? 5.898 29.688 14.023 1 98.56 523 PRO B O 1
ATOM 8504 N N . VAL B 1 524 ? 7.117 28.891 15.695 1 98.56 524 VAL B N 1
ATOM 8505 C CA . VAL B 1 524 ? 8.039 28.125 14.859 1 98.56 524 VAL B CA 1
ATOM 8506 C C . VAL B 1 524 ? 8.375 26.797 15.547 1 98.56 524 VAL B C 1
ATOM 8508 O O . VAL B 1 524 ? 8.648 26.766 16.75 1 98.56 524 VAL B O 1
ATOM 8511 N N . GLY B 1 525 ? 8.227 25.719 14.766 1 98.44 525 GLY B N 1
ATOM 8512 C CA . GLY B 1 525 ? 8.5 24.406 15.344 1 98.44 525 GLY B CA 1
ATOM 8513 C C . GLY B 1 525 ? 9.531 23.609 14.562 1 98.44 525 GLY B C 1
ATOM 8514 O O . GLY B 1 525 ? 10.234 24.172 13.711 1 98.44 525 GLY B O 1
ATOM 8515 N N . VAL B 1 526 ? 9.742 22.359 14.945 1 98.81 526 VAL B N 1
ATOM 8516 C CA . VAL B 1 526 ? 10.602 21.422 14.234 1 98.81 526 VAL B CA 1
ATOM 8517 C C . VAL B 1 526 ? 9.828 20.141 13.945 1 98.81 526 VAL B C 1
ATOM 8519 O O . VAL B 1 526 ? 8.75 19.922 14.5 1 98.81 526 VAL B O 1
ATOM 8522 N N . GLN B 1 527 ? 10.344 19.406 13.078 1 98.75 527 GLN B N 1
ATOM 8523 C CA . GLN B 1 527 ? 9.789 18.141 12.633 1 98.75 527 GLN B CA 1
ATOM 8524 C C . GLN B 1 527 ? 10.711 16.984 13 1 98.75 527 GLN B C 1
ATOM 8526 O O . GLN B 1 527 ? 11.914 17.031 12.758 1 98.75 527 GLN B O 1
ATOM 8531 N N . VAL B 1 528 ? 10.172 15.969 13.68 1 98.94 528 VAL B N 1
ATOM 8532 C CA . VAL B 1 528 ? 10.883 14.75 14.039 1 98.94 528 VAL B CA 1
ATOM 8533 C C . VAL B 1 528 ? 10.438 13.602 13.133 1 98.94 528 VAL B C 1
ATOM 8535 O O . VAL B 1 528 ? 9.25 13.266 13.094 1 98.94 528 VAL B O 1
ATOM 8538 N N . VAL B 1 529 ? 11.414 13 12.453 1 98.88 529 VAL B N 1
ATOM 8539 C CA . VAL B 1 529 ? 11.055 12.031 11.422 1 98.88 529 VAL B CA 1
ATOM 8540 C C . VAL B 1 529 ? 11.641 10.664 11.781 1 98.88 529 VAL B C 1
ATOM 8542 O O . VAL B 1 529 ? 12.812 10.555 12.148 1 98.88 529 VAL B O 1
ATOM 8545 N N . GLY B 1 530 ? 10.836 9.695 11.875 1 98.75 530 GLY B N 1
ATOM 8546 C CA . GLY B 1 530 ? 11.227 8.297 11.852 1 98.75 530 GLY B CA 1
ATOM 8547 C C . GLY B 1 530 ? 10.922 7.617 10.531 1 98.75 530 GLY B C 1
ATOM 8548 O O . GLY B 1 530 ? 10.484 8.266 9.578 1 98.75 530 GLY B O 1
ATOM 8549 N N . ARG B 1 531 ? 11.258 6.348 10.383 1 97.94 531 ARG B N 1
ATOM 8550 C CA . ARG B 1 531 ? 10.977 5.605 9.156 1 97.94 531 ARG B CA 1
ATOM 8551 C C . ARG B 1 531 ? 9.508 5.191 9.094 1 97.94 531 ARG B C 1
ATOM 8553 O O . ARG B 1 531 ? 8.68 5.703 9.852 1 97.94 531 ARG B O 1
ATOM 8560 N N . ARG B 1 532 ? 9.117 4.383 8.047 1 98.12 532 ARG B N 1
ATOM 8561 C CA . ARG B 1 532 ? 7.742 3.943 7.805 1 98.12 532 ARG B CA 1
ATOM 8562 C C . ARG B 1 532 ? 7.211 3.129 8.977 1 98.12 532 ARG B C 1
ATOM 8564 O O . ARG B 1 532 ? 7.867 2.193 9.438 1 98.12 532 ARG B O 1
ATOM 8571 N N . LEU B 1 533 ? 6.008 3.523 9.547 1 98.38 533 LEU B N 1
ATOM 8572 C CA . LEU B 1 533 ? 5.254 2.811 10.57 1 98.38 533 LEU B CA 1
ATOM 8573 C C . LEU B 1 533 ? 5.988 2.836 11.906 1 98.38 533 LEU B C 1
ATOM 8575 O O . LEU B 1 533 ? 5.965 1.854 12.656 1 98.38 533 LEU B O 1
ATOM 8579 N N . GLU B 1 534 ? 6.672 3.945 12.203 1 98.56 534 GLU B N 1
ATOM 8580 C CA . GLU B 1 534 ? 7.402 4.09 13.461 1 98.56 534 GLU B CA 1
ATOM 8581 C C . GLU B 1 534 ? 6.777 5.164 14.344 1 98.56 534 GLU B C 1
ATOM 8583 O O . GLU B 1 534 ? 7.492 5.934 14.992 1 98.56 534 GLU B O 1
ATOM 8588 N N . GLU B 1 535 ? 5.465 5.191 14.445 1 98.81 535 GLU B N 1
ATOM 8589 C CA . GLU B 1 535 ? 4.762 6.211 15.219 1 98.81 535 GLU B CA 1
ATOM 8590 C C . GLU B 1 535 ? 5.176 6.176 16.688 1 98.81 535 GLU B C 1
ATOM 8592 O O . GLU B 1 535 ? 5.395 7.223 17.297 1 98.81 535 GLU B O 1
ATOM 8597 N N . GLU B 1 536 ? 5.355 4.957 17.297 1 98.81 536 GLU B N 1
ATOM 8598 C CA . GLU B 1 536 ? 5.754 4.824 18.688 1 98.81 536 GLU B CA 1
ATOM 8599 C C . GLU B 1 536 ? 7.105 5.488 18.938 1 98.81 536 GLU B C 1
ATOM 8601 O O . GLU B 1 536 ? 7.266 6.234 19.906 1 98.81 536 GLU B O 1
ATOM 8606 N N . LYS B 1 537 ? 8.008 5.223 18.094 1 98.75 537 LYS B N 1
ATOM 8607 C CA . LYS B 1 537 ? 9.367 5.742 18.188 1 98.75 537 LYS B CA 1
ATOM 8608 C C . LYS B 1 537 ? 9.383 7.266 18.078 1 98.75 537 LYS B C 1
ATOM 8610 O O . LYS B 1 537 ? 10.031 7.945 18.875 1 98.75 537 LYS B O 1
ATOM 8615 N N . VAL B 1 538 ? 8.656 7.809 17.109 1 98.88 538 VAL B N 1
ATOM 8616 C CA . VAL B 1 538 ? 8.648 9.242 16.844 1 98.88 538 VAL B CA 1
ATOM 8617 C C . VAL B 1 538 ? 8.039 9.992 18.016 1 98.88 538 VAL 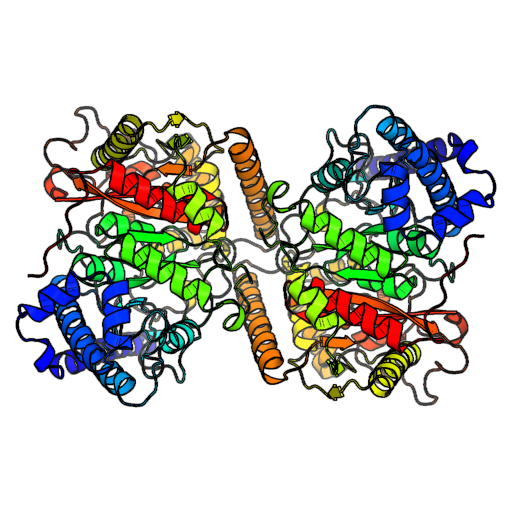B C 1
ATOM 8619 O O . VAL B 1 538 ? 8.594 10.992 18.484 1 98.88 538 VAL B O 1
ATOM 8622 N N . LEU B 1 539 ? 6.938 9.492 18.516 1 98.88 539 LEU B N 1
ATOM 8623 C CA . LEU B 1 539 ? 6.293 10.125 19.672 1 98.88 539 LEU B CA 1
ATOM 8624 C C . LEU B 1 539 ? 7.207 10.094 20.891 1 98.88 539 LEU B C 1
ATOM 8626 O O . LEU B 1 539 ? 7.293 11.078 21.625 1 98.88 539 LEU B O 1
ATOM 8630 N N . ALA B 1 540 ? 7.867 8.977 21.125 1 98.81 540 ALA B N 1
ATOM 8631 C CA . ALA B 1 540 ? 8.797 8.859 22.234 1 98.81 540 ALA B CA 1
ATOM 8632 C C . ALA B 1 540 ? 9.93 9.867 22.125 1 98.81 540 ALA B C 1
ATOM 8634 O O . ALA B 1 540 ? 10.32 10.492 23.109 1 98.81 540 ALA B O 1
ATOM 8635 N N . ILE B 1 541 ? 10.453 10.039 20.938 1 98.81 541 ILE B N 1
ATOM 8636 C CA . ILE B 1 541 ? 11.578 10.945 20.719 1 98.81 541 ILE B CA 1
ATOM 8637 C C . ILE B 1 541 ? 11.109 12.391 20.859 1 98.81 541 ILE B C 1
ATOM 8639 O O . ILE B 1 541 ? 11.844 13.234 21.375 1 98.81 541 ILE B O 1
ATOM 8643 N N . MET B 1 542 ? 9.938 12.727 20.344 1 98.75 542 MET B N 1
ATOM 8644 C CA . MET B 1 542 ? 9.383 14.055 20.562 1 98.75 542 MET B CA 1
ATOM 8645 C C . MET B 1 542 ? 9.328 14.398 22.047 1 98.75 542 MET B C 1
ATOM 8647 O O . MET B 1 542 ? 9.641 15.523 22.438 1 98.75 542 MET B O 1
ATOM 8651 N N . LYS B 1 543 ? 8.938 13.438 22.828 1 98.31 543 LYS B N 1
ATOM 8652 C CA . LYS B 1 543 ? 8.898 13.648 24.281 1 98.31 543 LYS B CA 1
ATOM 8653 C C . LYS B 1 543 ? 10.289 13.914 24.828 1 98.31 543 LYS B C 1
ATOM 8655 O O . LYS B 1 543 ? 10.469 14.797 25.672 1 98.31 543 LYS B O 1
ATOM 8660 N N . ARG B 1 544 ? 11.266 13.18 24.344 1 97.88 544 ARG B N 1
ATOM 8661 C CA . ARG B 1 544 ? 12.648 13.383 24.766 1 97.88 544 ARG B CA 1
ATOM 8662 C C . ARG B 1 544 ? 13.117 14.797 24.438 1 97.88 544 ARG B C 1
ATOM 8664 O O . ARG B 1 544 ? 13.867 15.406 25.203 1 97.88 544 ARG B O 1
ATOM 8671 N N . ILE B 1 545 ? 12.727 15.258 23.312 1 98.12 545 ILE B N 1
ATOM 8672 C CA . ILE B 1 545 ? 13.102 16.594 22.891 1 98.12 545 ILE B CA 1
ATOM 8673 C C . ILE B 1 545 ? 12.438 17.641 23.797 1 98.12 545 ILE B C 1
ATOM 8675 O O . ILE B 1 545 ? 13.086 18.578 24.234 1 98.12 545 ILE B O 1
ATOM 8679 N N . GLU B 1 546 ? 11.156 17.484 23.953 1 97.25 546 GLU B N 1
ATOM 8680 C CA . GLU B 1 546 ? 10.438 18.422 24.828 1 97.25 546 GLU B CA 1
ATOM 8681 C C . GLU B 1 546 ? 11.078 18.469 26.219 1 97.25 546 GLU B C 1
ATOM 8683 O O . GLU B 1 546 ? 11.227 19.547 26.797 1 97.25 546 GLU B O 1
ATOM 8688 N N . GLU B 1 547 ? 11.477 17.312 26.75 1 96.56 547 GLU B N 1
ATOM 8689 C CA . GLU B 1 547 ? 12.141 17.25 28.062 1 96.56 547 GLU B CA 1
ATOM 8690 C C . GLU B 1 547 ? 13.5 17.953 28.016 1 96.56 547 GLU B C 1
ATOM 8692 O O . GLU B 1 547 ? 13.867 18.641 28.969 1 96.56 547 GLU B O 1
ATOM 8697 N N . ALA B 1 548 ? 14.172 17.75 26.984 1 96.81 548 ALA B N 1
ATOM 8698 C CA . ALA B 1 548 ? 15.492 18.359 26.844 1 96.81 548 ALA B CA 1
ATOM 8699 C C . ALA B 1 548 ? 15.398 19.875 26.781 1 96.81 548 ALA B C 1
ATOM 8701 O O . ALA B 1 548 ? 16.297 20.578 27.25 1 96.81 548 ALA B O 1
ATOM 8702 N N . MET B 1 549 ? 14.359 20.375 26.203 1 96.44 549 MET B N 1
ATOM 8703 C CA . MET B 1 549 ? 14.172 21.812 26.078 1 96.44 549 MET B CA 1
ATOM 8704 C C . MET B 1 549 ? 13.977 22.453 27.453 1 96.44 549 MET B C 1
ATOM 8706 O O . MET B 1 549 ? 14.297 23.625 27.656 1 96.44 549 MET B O 1
ATOM 8710 N N . GLY B 1 550 ? 13.367 21.703 28.469 1 92.31 550 GLY B N 1
ATOM 8711 C CA . GLY B 1 550 ? 13.219 22.156 29.828 1 92.31 550 GLY B CA 1
ATOM 8712 C C . GLY B 1 550 ? 12.453 23.469 29.938 1 92.31 550 GLY B C 1
ATOM 8713 O O . GLY B 1 550 ? 11.344 23.594 29.406 1 92.31 550 GLY B O 1
ATOM 8714 N N . ASP B 1 551 ? 13.164 24.453 30.484 1 86.56 551 ASP B N 1
ATOM 8715 C CA . ASP B 1 551 ? 12.555 25.75 30.719 1 86.56 551 ASP B CA 1
ATOM 8716 C C . ASP B 1 551 ? 12.305 26.484 29.391 1 86.56 551 ASP B C 1
ATOM 8718 O O . ASP B 1 551 ? 11.555 27.453 29.344 1 86.56 551 ASP B O 1
ATOM 8722 N N . ASN B 1 552 ? 12.844 25.969 28.406 1 86.44 552 ASN B N 1
ATOM 8723 C CA . ASN B 1 552 ? 12.695 26.562 27.094 1 86.44 552 ASN B CA 1
ATOM 8724 C C . ASN B 1 552 ? 11.555 25.922 26.297 1 86.44 552 ASN B C 1
ATOM 8726 O O . ASN B 1 552 ? 11.391 26.172 25.109 1 86.44 552 ASN B O 1
ATOM 8730 N N . ALA B 1 553 ? 10.781 25.234 27.047 1 86.81 553 ALA B N 1
ATOM 8731 C CA . ALA B 1 553 ? 9.648 24.609 26.359 1 86.81 553 ALA B CA 1
ATOM 8732 C C . ALA B 1 553 ? 8.672 25.656 25.859 1 86.81 553 ALA B C 1
ATOM 8734 O O . ALA B 1 553 ? 8.523 26.719 26.469 1 86.81 553 ALA B O 1
ATOM 8735 N N . PHE B 1 554 ? 8.031 25.375 24.766 1 93.5 554 PHE B N 1
ATOM 8736 C CA . PHE B 1 554 ? 7.117 26.281 24.078 1 93.5 554 PHE B CA 1
ATOM 8737 C C . PHE B 1 554 ? 5.938 26.641 24.984 1 93.5 554 PHE B C 1
ATOM 8739 O O . PHE B 1 554 ? 5.258 25.766 25.5 1 93.5 554 PHE B O 1
ATOM 8746 N N . PRO B 1 555 ? 5.668 27.891 25.156 1 92.69 555 PRO B N 1
ATOM 8747 C CA . PRO B 1 555 ? 4.531 28.312 25.969 1 92.69 555 PRO B CA 1
ATOM 8748 C C . PRO B 1 555 ? 3.205 28.25 25.219 1 92.69 555 PRO B C 1
ATOM 8750 O O . PRO B 1 555 ? 3.047 28.891 24.188 1 92.69 555 PRO B O 1
ATOM 8753 N N . LEU B 1 556 ? 2.264 27.562 25.781 1 91.81 556 LEU B N 1
ATOM 8754 C CA . LEU B 1 556 ? 0.943 27.469 25.172 1 91.81 556 LEU B CA 1
ATOM 8755 C C . LEU B 1 556 ? 0.127 28.734 25.438 1 91.81 556 LEU B C 1
ATOM 8757 O O . LEU B 1 556 ? 0.31 29.391 26.469 1 91.81 556 LEU B O 1
ATOM 8761 N N . LEU B 1 557 ? -0.761 28.984 24.5 1 92.62 557 LEU B N 1
ATOM 8762 C CA . LEU B 1 557 ? -1.657 30.109 24.703 1 92.62 557 LEU B CA 1
ATOM 8763 C C . LEU B 1 557 ? -2.674 29.812 25.797 1 92.62 557 LEU B C 1
ATOM 8765 O O . LEU B 1 557 ? -3.176 28.688 25.906 1 92.62 557 LEU B O 1
ATOM 8769 N N . ASP B 1 558 ? -2.895 30.844 26.594 1 88.88 558 ASP B N 1
ATOM 8770 C CA . ASP B 1 558 ? -3.963 30.734 27.578 1 88.88 558 ASP B CA 1
ATOM 8771 C C . ASP B 1 558 ? -5.332 30.953 26.938 1 88.88 558 ASP B C 1
ATOM 8773 O O . ASP B 1 558 ? -5.449 31.656 25.938 1 88.88 558 ASP B O 1
ATOM 8777 N N . ILE B 1 559 ? -6.293 30.297 27.578 1 87.31 559 ILE B N 1
ATOM 8778 C CA . ILE B 1 559 ? -7.633 30.562 27.062 1 87.31 559 ILE B CA 1
ATOM 8779 C C . ILE B 1 559 ? -8.109 31.922 27.562 1 87.31 559 ILE B C 1
ATOM 8781 O O . ILE B 1 559 ? -7.832 32.312 28.688 1 87.31 559 ILE B O 1
ATOM 8785 N N . ASP B 1 560 ? -8.516 32.875 26.719 1 73.19 560 ASP B N 1
ATOM 8786 C CA . ASP B 1 560 ? -8.969 34.219 27.062 1 73.19 560 ASP B CA 1
ATOM 8787 C C . ASP B 1 560 ? -10.383 34.219 27.625 1 73.19 560 ASP B C 1
ATOM 8789 O O . ASP B 1 560 ? -11.211 33.406 27.219 1 73.19 560 ASP B O 1
#

pLDDT: mean 97.06, std 2.38, range [72.88, 98.94]